Protein AF-A0A6G0HDU0-F1 (afdb_monomer_lite)

Organism: Larimichthys crocea (NCBI:txid215358)

InterPro domains:
  IPR000907 Lipoxygenase [PTHR11771] (304-814)
  IPR001885 Lipoxygenase, mammalian [PR00467] (450-469)
  IPR001885 Lipoxygenase, mammalian [PR00467] (574-596)
  IPR001885 Lipoxygenase, mammalian [PR00467] (734-751)
  IPR013819 Lipoxygenase, C-terminal [PF00305] (358-798)
  IPR013819 Lipoxygenase, C-terminal [PR00087] (491-508)
  IPR013819 Lipoxygenase, C-terminal [PR00087] (509-526)
  IPR013819 Lipoxygenase, C-terminal [PR00087] (529-549)
  IPR013819 Lipoxygenase, C-terminal [PS51393] (295-817)
  IPR020833 Lipoxygenase, iron binding site [PS00711] (509-523)
  IPR020834 Lipoxygenase, conserved site [PS00081] (536-546)
  IPR036226 Lipoxigenase, C-terminal domain superfamily [SSF48484] (296-815)

Radius of gyration: 41.6 Å; chains: 1; bounding box: 126×83×133 Å

pLDDT: mean 71.13, std 30.37, range [21.72, 98.94]

Structure (mmCIF, N/CA/C/O backbone):
data_AF-A0A6G0HDU0-F1
#
_entry.id   AF-A0A6G0HDU0-F1
#
loop_
_atom_site.group_PDB
_atom_site.id
_atom_site.type_symbol
_atom_site.label_atom_id
_atom_site.label_alt_id
_atom_site.label_comp_id
_atom_site.label_asym_id
_atom_site.label_entity_id
_atom_site.label_seq_id
_atom_site.pdbx_PDB_ins_code
_atom_site.Cartn_x
_atom_site.Cartn_y
_atom_site.Cartn_z
_atom_site.occupancy
_atom_site.B_iso_or_equiv
_atom_site.auth_seq_id
_atom_site.auth_comp_id
_atom_site.auth_asym_id
_atom_site.auth_atom_id
_atom_site.pdbx_PDB_model_num
ATOM 1 N N . MET A 1 1 ? -49.946 -1.275 -27.362 1.00 37.81 1 MET A N 1
ATOM 2 C CA . MET A 1 1 ? -49.502 -0.055 -28.076 1.00 37.81 1 MET A CA 1
ATOM 3 C C . MET A 1 1 ? -47.973 -0.015 -28.072 1.00 37.81 1 MET A C 1
ATOM 5 O O . MET A 1 1 ? -47.403 -0.502 -27.103 1.00 37.81 1 MET A O 1
ATOM 9 N N . PRO A 1 2 ? -47.323 0.441 -29.157 1.00 38.53 2 PRO A N 1
ATOM 10 C CA . PRO A 1 2 ? -45.880 0.288 -29.406 1.00 38.53 2 PRO A CA 1
ATOM 11 C C . PRO A 1 2 ? -45.016 1.268 -28.578 1.00 38.53 2 PRO A C 1
ATOM 13 O O . PRO A 1 2 ? -45.562 2.239 -28.055 1.00 38.53 2 PRO A O 1
ATOM 16 N N . PRO A 1 3 ? -43.684 1.058 -28.470 1.00 40.53 3 PRO A N 1
ATOM 17 C CA . PRO A 1 3 ? -42.779 1.951 -27.739 1.00 40.53 3 PRO A CA 1
ATOM 18 C C . PRO A 1 3 ? -42.420 3.208 -28.565 1.00 40.53 3 PRO A C 1
ATOM 20 O O . PRO A 1 3 ? -42.523 3.179 -29.797 1.00 40.53 3 PRO A O 1
ATOM 23 N N . PRO A 1 4 ? -41.974 4.315 -27.936 1.00 37.50 4 PRO A N 1
ATOM 24 C CA . PRO A 1 4 ? -41.638 5.539 -28.657 1.00 37.50 4 PRO A CA 1
ATOM 25 C C . PRO A 1 4 ? -40.270 5.447 -29.359 1.00 37.50 4 PRO A C 1
ATOM 27 O O . PRO A 1 4 ? -39.310 4.880 -28.841 1.00 37.50 4 PRO A O 1
ATOM 30 N N . ARG A 1 5 ? -40.199 6.027 -30.566 1.00 33.69 5 ARG A N 1
ATOM 31 C CA . ARG A 1 5 ? -38.995 6.169 -31.408 1.00 33.69 5 ARG A CA 1
ATOM 32 C C . ARG A 1 5 ? -38.095 7.331 -30.939 1.00 33.69 5 ARG A C 1
ATOM 34 O O . ARG A 1 5 ? -38.622 8.321 -30.436 1.00 33.69 5 ARG A O 1
ATOM 41 N N . PRO A 1 6 ? -36.772 7.278 -31.195 1.00 34.25 6 PRO A N 1
ATOM 42 C CA . PRO A 1 6 ? -35.839 8.363 -30.890 1.00 34.25 6 PRO A CA 1
ATOM 43 C C . PRO A 1 6 ? -35.842 9.471 -31.962 1.00 34.25 6 PRO A C 1
ATOM 45 O O . PRO A 1 6 ? -35.935 9.203 -33.163 1.00 34.25 6 PRO A O 1
ATOM 48 N N . LEU A 1 7 ? -35.693 10.722 -31.519 1.00 30.66 7 LEU A N 1
ATOM 49 C CA . LEU A 1 7 ? -35.491 11.911 -32.356 1.00 30.66 7 LEU A CA 1
ATOM 50 C C . LEU A 1 7 ? -34.098 11.894 -33.017 1.00 30.66 7 LEU A C 1
ATOM 52 O O . LEU A 1 7 ? -33.078 11.782 -32.341 1.00 30.66 7 LEU A O 1
ATOM 56 N N . ARG A 1 8 ? -34.064 12.041 -34.349 1.00 31.38 8 ARG A N 1
ATOM 57 C CA . ARG A 1 8 ? -32.865 12.335 -35.154 1.00 31.38 8 ARG A CA 1
ATOM 58 C C . ARG A 1 8 ? -32.670 13.855 -35.247 1.00 31.38 8 ARG A C 1
ATOM 60 O O . ARG A 1 8 ? -33.593 14.551 -35.658 1.00 31.38 8 ARG A O 1
ATOM 67 N N . LEU A 1 9 ? -31.467 14.344 -34.940 1.00 31.55 9 LEU A N 1
ATOM 68 C CA . LEU A 1 9 ? -30.989 15.687 -35.306 1.00 31.55 9 LEU A CA 1
ATOM 69 C C . LEU A 1 9 ? -30.476 15.696 -36.765 1.00 31.55 9 LEU A C 1
ATOM 71 O O . LEU A 1 9 ? -29.907 14.687 -37.199 1.00 31.55 9 LEU A O 1
ATOM 75 N N . PRO A 1 10 ? -30.662 16.787 -37.534 1.00 31.77 10 PRO A N 1
ATOM 76 C CA . PRO A 1 10 ? -30.299 16.836 -38.945 1.00 31.77 10 PRO A CA 1
ATOM 77 C C . PRO A 1 10 ? -28.825 17.193 -39.199 1.00 31.77 10 PRO A C 1
ATOM 79 O O . PRO A 1 10 ? -28.170 17.923 -38.458 1.00 31.77 10 PRO A O 1
ATOM 82 N N . TYR A 1 11 ? -28.341 16.636 -40.306 1.00 35.12 11 TYR A N 1
ATOM 83 C CA . TYR A 1 11 ? -27.078 16.895 -40.980 1.00 35.12 11 TYR A CA 1
ATOM 84 C C . TYR A 1 11 ? -27.010 18.345 -41.488 1.00 35.12 11 TYR A C 1
ATOM 86 O O . TYR A 1 11 ? -27.613 18.626 -42.516 1.00 35.12 11 TYR A O 1
ATOM 94 N N . ASP A 1 12 ? -26.247 19.231 -40.837 1.00 38.53 12 ASP A N 1
ATOM 95 C CA . ASP A 1 12 ? -25.658 20.390 -41.544 1.00 38.53 12 ASP A CA 1
ATOM 96 C C . ASP A 1 12 ? -24.385 20.993 -40.906 1.00 38.53 12 ASP A C 1
ATOM 98 O O . ASP A 1 12 ? -23.966 22.095 -41.230 1.00 38.53 12 ASP A O 1
ATOM 102 N N . CYS A 1 13 ? -23.701 20.275 -40.006 1.00 31.14 13 CYS A N 1
ATOM 103 C CA . CYS A 1 13 ? -22.473 20.785 -39.361 1.00 31.14 13 CYS A CA 1
ATOM 104 C C . CYS A 1 13 ? -21.172 20.147 -39.875 1.00 31.14 13 CYS A C 1
ATOM 106 O O . CYS A 1 13 ? -20.100 20.404 -39.334 1.00 31.14 13 CYS A O 1
ATOM 108 N N . ARG A 1 14 ? -21.225 19.271 -40.890 1.00 31.69 14 ARG A N 1
ATOM 109 C CA . ARG A 1 14 ? -20.036 18.515 -41.346 1.00 31.69 14 ARG A CA 1
ATOM 110 C C . ARG A 1 14 ? -19.371 19.045 -42.616 1.00 31.69 14 ARG A C 1
ATOM 112 O O . ARG A 1 14 ? -18.245 18.629 -42.889 1.00 31.69 14 ARG A O 1
ATOM 119 N N . HIS A 1 15 ? -20.010 19.947 -43.363 1.00 30.72 15 HIS A N 1
ATOM 120 C CA . HIS A 1 15 ? -19.438 20.471 -44.608 1.00 30.72 15 HIS A CA 1
ATOM 121 C C . HIS A 1 15 ? -18.676 21.797 -44.408 1.00 30.72 15 HIS A C 1
ATOM 123 O O . HIS A 1 15 ? -17.576 21.941 -44.946 1.00 30.72 15 HIS A O 1
ATOM 129 N N . ASP A 1 16 ? -19.161 22.700 -43.545 1.00 31.47 16 ASP A N 1
ATOM 130 C CA . ASP A 1 16 ? -18.520 24.009 -43.313 1.00 31.47 16 ASP A CA 1
ATOM 131 C C . ASP A 1 16 ? -17.210 23.940 -42.512 1.00 31.47 16 ASP A C 1
ATOM 133 O O . ASP A 1 16 ? -16.242 24.634 -42.835 1.00 31.47 16 ASP A O 1
ATOM 137 N N . CYS A 1 17 ? -17.086 23.019 -41.549 1.00 31.70 17 CYS A N 1
ATOM 138 C CA . CYS A 1 17 ? -15.846 22.882 -40.773 1.00 31.70 17 CYS A CA 1
ATOM 139 C C . CYS A 1 17 ? -14.659 22.329 -41.584 1.00 31.70 17 CYS A C 1
ATOM 141 O O . CYS A 1 17 ? -13.511 22.493 -41.175 1.00 31.70 17 CYS A O 1
ATOM 143 N N . ARG A 1 18 ? -14.891 21.660 -42.726 1.00 30.25 18 ARG A N 1
ATOM 144 C CA . ARG A 1 18 ? -13.805 21.035 -43.510 1.00 30.25 18 ARG A CA 1
ATOM 145 C C . ARG A 1 18 ? -13.169 21.960 -44.543 1.00 30.25 18 ARG A C 1
ATOM 147 O O . ARG A 1 18 ? -12.002 21.747 -44.874 1.00 30.25 18 ARG A O 1
ATOM 154 N N . HIS A 1 19 ? -13.893 22.965 -45.036 1.00 30.77 19 HIS A N 1
ATOM 155 C CA . HIS A 1 19 ? -13.379 23.864 -46.072 1.00 30.77 19 HIS A CA 1
ATOM 156 C C . HIS A 1 19 ? -12.774 25.160 -45.515 1.00 30.77 19 HIS A C 1
ATOM 158 O O . HIS A 1 19 ? -11.712 25.553 -45.997 1.00 30.77 19 HIS A O 1
ATOM 164 N N . HIS A 1 20 ? -13.365 25.776 -44.482 1.00 32.44 20 HIS A N 1
ATOM 165 C CA . HIS A 1 20 ? -12.825 27.018 -43.900 1.00 32.44 20 HIS A CA 1
ATOM 166 C C . HIS A 1 20 ? -11.563 26.770 -43.055 1.00 32.44 20 HIS A C 1
ATOM 168 O O . HIS A 1 20 ? -10.533 27.398 -43.286 1.00 32.44 20 HIS A O 1
ATOM 174 N N . GLY A 1 21 ? -11.556 25.737 -42.203 1.00 31.14 21 GLY A N 1
ATOM 175 C CA . GLY A 1 21 ? -10.392 25.434 -41.356 1.00 31.14 21 GLY A CA 1
ATOM 176 C C . GLY A 1 21 ? -9.119 25.032 -42.119 1.00 31.14 21 GLY A C 1
ATOM 177 O O . GLY A 1 21 ? -8.012 25.211 -41.622 1.00 31.14 21 GLY A O 1
ATOM 178 N N . ARG A 1 22 ? -9.233 24.512 -43.353 1.00 29.20 22 ARG A N 1
ATOM 179 C CA . ARG A 1 22 ? -8.060 24.132 -44.169 1.00 29.20 22 ARG A CA 1
ATOM 180 C C . ARG A 1 22 ? -7.454 25.286 -44.967 1.00 29.20 22 ARG A C 1
ATOM 182 O O . ARG A 1 22 ? -6.279 25.182 -45.327 1.00 29.20 22 ARG A O 1
ATOM 189 N N . TYR A 1 23 ? -8.222 26.333 -45.262 1.00 30.72 23 TYR A N 1
ATOM 190 C CA . TYR A 1 23 ? -7.716 27.519 -45.956 1.00 30.72 23 TYR A CA 1
ATOM 191 C C . TYR A 1 23 ? -7.078 28.503 -44.967 1.00 30.72 23 TYR A C 1
ATOM 193 O O . TYR A 1 23 ? -5.946 28.925 -45.211 1.00 30.72 23 TYR A O 1
ATOM 201 N N . ASP A 1 24 ? -7.715 28.745 -43.816 1.00 32.03 24 ASP A N 1
ATOM 202 C CA . ASP A 1 24 ? -7.202 29.672 -42.796 1.00 32.03 24 ASP A CA 1
ATOM 203 C C . ASP A 1 24 ? -5.917 29.152 -42.133 1.00 32.03 24 ASP A C 1
ATOM 205 O O . ASP A 1 24 ? -4.901 29.847 -42.129 1.00 32.03 24 ASP A O 1
ATOM 209 N N . CYS A 1 25 ? -5.859 27.873 -41.733 1.00 29.48 25 CYS A N 1
ATOM 210 C CA . CYS A 1 25 ? -4.629 27.316 -41.152 1.00 29.48 25 CYS A CA 1
ATOM 211 C C . CYS A 1 25 ? -3.450 27.260 -42.143 1.00 29.48 25 CYS A C 1
ATOM 213 O O . CYS A 1 25 ? -2.292 27.299 -41.731 1.00 29.48 25 CYS A O 1
ATOM 215 N N . ARG A 1 26 ? -3.695 27.164 -43.460 1.00 29.02 26 ARG A N 1
ATOM 216 C CA . ARG A 1 26 ? -2.609 27.160 -44.462 1.00 29.02 26 ARG A CA 1
ATOM 217 C C . ARG A 1 26 ? -2.096 28.558 -44.795 1.00 29.02 26 ARG A C 1
ATOM 219 O O . ARG A 1 26 ? -0.935 28.663 -45.197 1.00 29.02 26 ARG A O 1
ATOM 226 N N . HIS A 1 27 ? -2.925 29.590 -44.659 1.00 31.00 27 HIS A N 1
ATOM 227 C CA . HIS A 1 27 ? -2.525 30.971 -44.910 1.00 31.00 27 HIS A CA 1
ATOM 228 C C . HIS A 1 27 ? -1.785 31.561 -43.697 1.00 31.00 27 HIS A C 1
ATOM 230 O O . HIS A 1 27 ? -0.689 32.102 -43.870 1.00 31.00 27 HIS A O 1
ATOM 236 N N . ASP A 1 28 ? -2.283 31.324 -42.477 1.00 32.88 28 ASP A N 1
ATOM 237 C CA . ASP A 1 28 ? -1.642 31.790 -41.238 1.00 32.88 28 ASP A CA 1
ATOM 238 C C . ASP A 1 28 ? -0.284 31.127 -40.991 1.00 32.88 28 ASP A C 1
ATOM 240 O O . ASP A 1 28 ? 0.715 31.815 -40.771 1.00 32.88 28 ASP A O 1
ATOM 244 N N . CYS A 1 29 ? -0.168 29.803 -41.150 1.00 30.84 29 CYS A N 1
ATOM 245 C CA . CYS A 1 29 ? 1.116 29.130 -40.930 1.00 30.84 29 CYS A CA 1
ATOM 246 C C . CYS A 1 29 ? 2.197 29.503 -41.964 1.00 30.84 29 CYS A C 1
ATOM 248 O O . CYS A 1 29 ? 3.386 29.369 -41.677 1.00 30.84 29 CYS A O 1
ATOM 250 N N . ARG A 1 30 ? 1.827 29.952 -43.176 1.00 29.34 30 ARG A N 1
ATOM 251 C CA . ARG A 1 30 ? 2.803 30.298 -44.230 1.00 29.34 30 ARG A CA 1
ATOM 252 C C . ARG A 1 30 ? 3.223 31.763 -44.231 1.00 29.34 30 ARG A C 1
ATOM 254 O O . ARG A 1 30 ? 4.368 32.021 -44.606 1.00 29.34 30 ARG A O 1
ATOM 261 N N . HIS A 1 31 ? 2.348 32.692 -43.843 1.00 30.38 31 HIS A N 1
ATOM 262 C CA . HIS A 1 31 ? 2.661 34.124 -43.851 1.00 30.38 31 HIS A CA 1
ATOM 263 C C . HIS A 1 31 ? 3.097 34.659 -42.482 1.00 30.38 31 HIS A C 1
ATOM 265 O O . HIS A 1 31 ? 4.145 35.303 -42.435 1.00 30.38 31 HIS A O 1
ATOM 271 N N . HIS A 1 32 ? 2.399 34.332 -41.386 1.00 33.25 32 HIS A N 1
ATOM 272 C CA . HIS A 1 32 ? 2.784 34.784 -40.040 1.00 33.25 32 HIS A CA 1
ATOM 273 C C . HIS A 1 32 ? 4.066 34.094 -39.555 1.00 33.25 32 HIS A C 1
ATOM 275 O O . HIS A 1 32 ? 5.051 34.758 -39.241 1.00 33.25 32 HIS A O 1
ATOM 281 N N . GLY A 1 33 ? 4.147 32.763 -39.674 1.00 29.55 33 GLY A N 1
ATOM 282 C CA . GLY A 1 33 ? 5.326 32.005 -39.228 1.00 29.55 33 GLY A CA 1
ATOM 283 C C . GLY A 1 33 ? 6.632 32.325 -39.974 1.00 29.55 33 GLY A C 1
ATOM 284 O O . GLY A 1 33 ? 7.716 32.158 -39.426 1.00 29.55 33 GLY A O 1
ATOM 285 N N . ARG A 1 34 ? 6.577 32.813 -41.225 1.00 28.98 34 ARG A N 1
ATOM 286 C CA . ARG A 1 34 ? 7.789 33.198 -41.982 1.00 28.98 34 ARG A CA 1
ATOM 287 C C . ARG A 1 34 ? 8.199 34.656 -41.800 1.00 28.98 34 ARG A C 1
ATOM 289 O O . ARG A 1 34 ? 9.381 34.940 -42.007 1.00 28.98 34 ARG A O 1
ATOM 296 N N . TYR A 1 35 ? 7.273 35.558 -41.471 1.00 30.66 35 TYR A N 1
ATOM 297 C CA . TYR A 1 35 ? 7.596 36.961 -41.198 1.00 30.66 35 TYR A CA 1
ATOM 298 C C . TYR A 1 35 ? 8.078 37.144 -39.758 1.00 30.66 35 TYR A C 1
ATOM 300 O O . TYR A 1 35 ? 9.142 37.735 -39.574 1.00 30.66 35 TYR A O 1
ATOM 308 N N . ASP A 1 36 ? 7.400 36.536 -38.782 1.00 32.88 36 ASP A N 1
ATOM 309 C CA . ASP A 1 36 ? 7.751 36.668 -37.362 1.00 32.88 36 ASP A CA 1
ATOM 310 C C . ASP A 1 36 ? 9.082 35.968 -37.055 1.00 32.88 36 ASP A C 1
ATOM 312 O O . ASP A 1 36 ? 10.010 36.601 -36.553 1.00 32.88 36 ASP A O 1
ATOM 316 N N . CYS A 1 37 ? 9.297 34.735 -37.539 1.00 29.78 37 CYS A N 1
ATOM 317 C CA . CYS A 1 37 ? 10.592 34.063 -37.361 1.00 29.78 37 CYS A CA 1
ATOM 318 C C . CYS A 1 37 ? 11.755 34.754 -38.099 1.00 29.78 37 CYS A C 1
ATOM 320 O O . CYS A 1 37 ? 12.904 34.634 -37.681 1.00 29.78 37 CYS A O 1
ATOM 322 N N . ARG A 1 38 ? 11.517 35.480 -39.206 1.00 29.84 38 ARG A N 1
ATOM 323 C CA . ARG A 1 38 ? 12.595 36.227 -39.891 1.00 29.84 38 ARG A CA 1
ATOM 324 C C . ARG A 1 38 ? 12.873 37.586 -39.259 1.00 29.84 38 ARG A C 1
ATOM 326 O O . ARG A 1 38 ? 14.007 38.050 -39.388 1.00 29.84 38 ARG A O 1
ATOM 333 N N . HIS A 1 39 ? 11.884 38.217 -38.628 1.00 30.89 39 HIS A N 1
ATOM 334 C CA . HIS A 1 39 ? 12.050 39.506 -37.966 1.00 30.89 39 HIS A CA 1
ATOM 335 C C . HIS A 1 39 ? 12.683 39.331 -36.576 1.00 30.89 39 HIS A C 1
ATOM 337 O O . HIS A 1 39 ? 13.690 39.986 -36.295 1.00 30.89 39 HIS A O 1
ATOM 343 N N . ASP A 1 40 ? 12.227 38.356 -35.785 1.00 34.38 40 ASP A N 1
ATOM 344 C CA . ASP A 1 40 ? 12.785 38.071 -34.455 1.00 34.38 40 ASP A CA 1
ATOM 345 C C . ASP A 1 40 ? 14.215 37.528 -34.521 1.00 34.38 40 ASP A C 1
ATOM 347 O O . ASP A 1 40 ? 15.107 38.026 -33.828 1.00 34.38 40 ASP A O 1
ATOM 351 N N . CYS A 1 41 ? 14.511 36.603 -35.444 1.00 31.69 41 CYS A N 1
ATOM 352 C CA . CYS A 1 41 ? 15.877 36.088 -35.585 1.00 31.69 41 CYS A CA 1
ATOM 353 C C . CYS A 1 41 ? 16.875 37.121 -36.145 1.00 31.69 41 CYS A C 1
ATOM 355 O O . CYS A 1 41 ? 18.080 36.964 -35.947 1.00 31.69 41 CYS A O 1
ATOM 357 N N . ARG A 1 42 ? 16.428 38.167 -36.864 1.00 30.97 42 ARG A N 1
ATOM 358 C CA . ARG A 1 42 ? 17.336 39.185 -37.440 1.00 30.97 42 ARG A CA 1
ATOM 359 C C . ARG A 1 42 ? 17.487 40.440 -36.589 1.00 30.97 42 ARG A C 1
ATOM 361 O O . ARG A 1 42 ? 18.570 41.025 -36.644 1.00 30.97 42 ARG A O 1
ATOM 368 N N . HIS A 1 43 ? 16.458 40.855 -35.848 1.00 30.64 43 HIS A N 1
ATOM 369 C CA . HIS A 1 43 ? 16.498 42.082 -35.048 1.00 30.64 43 HIS A CA 1
ATOM 370 C C . HIS A 1 43 ? 16.760 41.824 -33.562 1.00 30.64 43 HIS A C 1
ATOM 372 O O . HIS A 1 43 ? 17.705 42.418 -33.048 1.00 30.64 43 HIS A O 1
ATOM 378 N N . HIS A 1 44 ? 16.043 40.904 -32.909 1.00 33.62 44 HIS A N 1
ATOM 379 C CA . HIS A 1 44 ? 16.267 40.594 -31.489 1.00 33.62 44 HIS A CA 1
ATOM 380 C C . HIS A 1 44 ? 17.592 39.850 -31.270 1.00 33.62 44 HIS A C 1
ATOM 382 O O . HIS A 1 44 ? 18.456 40.320 -30.533 1.00 33.62 44 HIS A O 1
ATOM 388 N N . GLY A 1 45 ? 17.857 38.795 -32.052 1.00 30.69 45 GLY A N 1
ATOM 389 C CA . GLY A 1 45 ? 19.099 38.013 -31.929 1.00 30.69 45 GLY A CA 1
ATOM 390 C C . GLY A 1 45 ? 20.399 38.773 -32.253 1.00 30.69 45 GLY A C 1
ATOM 391 O O . GLY A 1 45 ? 21.476 38.364 -31.831 1.00 30.69 45 GLY A O 1
ATOM 392 N N . ARG A 1 46 ? 20.344 39.894 -32.992 1.00 30.52 46 ARG A N 1
ATOM 393 C CA . ARG A 1 46 ? 21.532 40.729 -33.279 1.00 30.52 46 ARG A CA 1
ATOM 394 C C . ARG A 1 46 ? 21.697 41.918 -32.337 1.00 30.52 46 ARG A C 1
ATOM 396 O O . ARG A 1 46 ? 22.828 42.394 -32.230 1.00 30.52 46 ARG A O 1
ATOM 403 N N . TYR A 1 47 ? 20.626 42.412 -31.714 1.00 30.89 47 TYR A N 1
ATOM 404 C CA . TYR A 1 47 ? 20.710 43.499 -30.737 1.00 30.89 47 TYR A CA 1
ATOM 405 C C . TYR A 1 47 ? 21.110 42.967 -29.361 1.00 30.89 47 TYR A C 1
ATOM 407 O O . TYR A 1 47 ? 22.085 43.473 -28.806 1.00 30.89 47 TYR A O 1
ATOM 415 N N . ASP A 1 48 ? 20.482 41.888 -28.892 1.00 34.22 48 ASP A N 1
ATOM 416 C CA . ASP A 1 48 ? 20.750 41.336 -27.557 1.00 34.22 48 ASP A CA 1
ATOM 417 C C . ASP A 1 48 ? 22.151 40.709 -27.487 1.00 34.22 48 ASP A C 1
ATOM 419 O O . ASP A 1 48 ? 22.961 41.085 -26.640 1.00 34.22 48 ASP A O 1
ATOM 423 N N . CYS A 1 49 ? 22.555 39.921 -28.494 1.00 31.00 49 CYS A N 1
ATOM 424 C CA . CYS A 1 49 ? 23.919 39.375 -28.546 1.00 31.00 49 CYS A CA 1
ATOM 425 C C . CYS A 1 49 ? 25.020 40.439 -28.742 1.00 31.00 49 CYS A C 1
ATOM 427 O O . CYS A 1 49 ? 26.176 40.189 -28.408 1.00 31.00 49 CYS A O 1
ATOM 429 N N . ARG A 1 50 ? 24.728 41.631 -29.294 1.00 31.27 50 ARG A N 1
ATOM 430 C CA . ARG A 1 50 ? 25.730 42.719 -29.396 1.00 31.27 50 ARG A CA 1
ATOM 431 C C . ARG A 1 50 ? 25.763 43.617 -28.166 1.00 31.27 50 ARG A C 1
ATOM 433 O O . ARG A 1 50 ? 26.815 44.215 -27.928 1.00 31.27 50 ARG A O 1
ATOM 440 N N . HIS A 1 51 ? 24.658 43.739 -27.434 1.00 31.31 51 HIS A N 1
ATOM 441 C CA . HIS A 1 51 ? 24.570 44.566 -26.236 1.00 31.31 51 HIS A CA 1
ATOM 442 C C . HIS A 1 51 ? 25.151 43.826 -25.021 1.00 31.31 51 HIS A C 1
ATOM 444 O O . HIS A 1 51 ? 26.042 44.368 -24.362 1.00 31.31 51 HIS A O 1
ATOM 450 N N . ASP A 1 52 ? 24.806 42.549 -24.830 1.00 35.62 52 ASP A N 1
ATOM 451 C CA . ASP A 1 52 ? 25.313 41.742 -23.711 1.00 35.62 52 ASP A CA 1
ATOM 452 C C . ASP A 1 52 ? 26.804 41.412 -23.845 1.00 35.62 52 ASP A C 1
ATOM 454 O O . ASP A 1 52 ? 27.572 41.582 -22.894 1.00 35.62 52 ASP A O 1
ATOM 458 N N . CYS A 1 53 ? 27.281 41.071 -25.050 1.00 34.06 53 CYS A N 1
ATOM 459 C CA . CYS A 1 53 ? 28.707 40.800 -25.262 1.00 34.06 53 CYS A CA 1
ATOM 460 C C . CYS A 1 53 ? 29.606 42.051 -25.168 1.00 34.06 53 CYS A C 1
ATOM 462 O O . CYS A 1 53 ? 30.816 41.911 -24.983 1.00 34.06 53 CYS A O 1
ATOM 464 N N . ARG A 1 54 ? 29.073 43.278 -25.318 1.00 32.97 54 ARG A N 1
ATOM 465 C CA . ARG A 1 54 ? 29.875 44.520 -25.239 1.00 32.97 54 ARG A CA 1
ATOM 466 C C . ARG A 1 54 ? 29.808 45.224 -23.887 1.00 32.97 54 ARG A C 1
ATOM 468 O O . ARG A 1 54 ? 30.800 45.871 -23.547 1.00 32.97 54 ARG A O 1
ATOM 475 N N . HIS A 1 55 ? 28.701 45.121 -23.148 1.00 31.55 55 HIS A N 1
ATOM 476 C CA . HIS A 1 55 ? 28.537 45.812 -21.865 1.00 31.55 55 HIS A CA 1
ATOM 477 C C . HIS A 1 55 ? 28.844 44.927 -20.651 1.00 31.55 55 HIS A C 1
ATOM 479 O O . HIS A 1 55 ? 29.674 45.339 -19.841 1.00 31.55 55 HIS A O 1
ATOM 485 N N . HIS A 1 56 ? 28.304 43.706 -20.563 1.00 34.69 56 HIS A N 1
ATOM 486 C CA . HIS A 1 56 ? 28.553 42.825 -19.412 1.00 34.69 56 HIS A CA 1
ATOM 487 C C . HIS A 1 56 ? 29.970 42.231 -19.421 1.00 34.69 56 HIS A C 1
ATOM 489 O O . HIS A 1 56 ? 30.715 42.371 -18.454 1.00 34.69 56 HIS A O 1
ATOM 495 N N . GLY A 1 57 ? 30.436 41.721 -20.567 1.00 32.78 57 GLY A N 1
ATOM 496 C CA . GLY A 1 57 ? 31.775 41.116 -20.676 1.00 32.78 57 GLY A CA 1
ATOM 497 C C . GLY A 1 57 ? 32.968 42.077 -20.503 1.00 32.78 57 GLY A C 1
ATOM 498 O O . GLY A 1 57 ? 34.096 41.632 -20.306 1.00 32.78 57 GLY A O 1
ATOM 499 N N . ARG A 1 58 ? 32.767 43.404 -20.582 1.00 31.84 58 ARG A N 1
ATOM 500 C CA . ARG A 1 58 ? 33.844 44.408 -20.415 1.00 31.84 58 ARG A CA 1
ATOM 501 C C . ARG A 1 58 ? 33.838 45.118 -19.064 1.00 31.84 58 ARG A C 1
ATOM 503 O O . ARG A 1 58 ? 34.895 45.637 -18.695 1.00 31.84 58 ARG A O 1
ATOM 510 N N . TYR A 1 59 ? 32.701 45.176 -18.369 1.00 31.75 59 TYR A N 1
ATOM 511 C CA . TYR A 1 59 ? 32.606 45.789 -17.043 1.00 31.75 59 TYR A CA 1
ATOM 512 C C . TYR A 1 59 ? 32.963 44.790 -15.940 1.00 31.75 59 TYR A C 1
ATOM 514 O O . TYR A 1 59 ? 33.842 45.100 -15.136 1.00 31.75 59 TYR A O 1
ATOM 522 N N . ASP A 1 60 ? 32.421 43.571 -15.986 1.00 35.88 60 ASP A N 1
ATOM 523 C CA . ASP A 1 60 ? 32.633 42.575 -14.926 1.00 35.88 60 ASP A CA 1
ATOM 524 C C . ASP A 1 60 ? 34.076 42.036 -14.938 1.00 35.88 60 ASP A C 1
ATOM 526 O O . ASP A 1 60 ? 34.779 42.093 -13.929 1.00 35.88 60 ASP A O 1
ATOM 530 N N . CYS A 1 61 ? 34.630 41.712 -16.116 1.00 31.39 61 CYS A N 1
ATOM 531 C CA . CYS A 1 61 ? 36.029 41.271 -16.227 1.00 31.39 61 CYS A CA 1
ATOM 532 C C . CYS A 1 61 ? 37.073 42.361 -15.891 1.00 31.39 61 CYS A C 1
ATOM 534 O O . CYS A 1 61 ? 38.220 42.040 -15.583 1.00 31.39 61 CYS A O 1
ATOM 536 N N . ARG A 1 62 ? 36.735 43.662 -15.963 1.00 31.53 62 ARG A N 1
ATOM 537 C CA . ARG A 1 62 ? 37.661 44.754 -15.576 1.00 31.53 62 ARG A CA 1
ATOM 538 C C . ARG A 1 62 ? 37.545 45.145 -14.106 1.00 31.53 62 ARG A C 1
ATOM 540 O O . ARG A 1 62 ? 38.521 45.687 -13.580 1.00 31.53 62 ARG A O 1
ATOM 547 N N . HIS A 1 63 ? 36.396 44.906 -13.476 1.00 32.69 63 HIS A N 1
ATOM 548 C CA . HIS A 1 63 ? 36.165 45.202 -12.066 1.00 32.69 63 HIS A CA 1
ATOM 549 C C . HIS A 1 63 ? 36.759 44.099 -11.171 1.00 32.69 63 HIS A C 1
ATOM 551 O O . HIS A 1 63 ? 37.552 44.413 -10.279 1.00 32.69 63 HIS A O 1
ATOM 557 N N . ASP A 1 64 ? 36.544 42.822 -11.508 1.00 36.91 64 ASP A N 1
ATOM 558 C CA . ASP A 1 64 ? 37.063 41.687 -10.726 1.00 36.91 64 ASP A CA 1
ATOM 559 C C . ASP A 1 64 ? 38.587 41.529 -10.822 1.00 36.91 64 ASP A C 1
ATOM 561 O O . ASP A 1 64 ? 39.266 41.361 -9.806 1.00 36.91 64 ASP A O 1
ATOM 565 N N . CYS A 1 65 ? 39.181 41.706 -12.010 1.00 35.59 65 CYS A N 1
ATOM 566 C CA . CYS A 1 65 ? 40.637 41.594 -12.169 1.00 35.59 65 CYS A CA 1
ATOM 567 C C . CYS A 1 65 ? 41.437 42.748 -11.528 1.00 35.59 65 CYS A C 1
ATOM 569 O O . CYS A 1 65 ? 42.641 42.600 -11.315 1.00 35.59 65 CYS A O 1
ATOM 571 N N . ARG A 1 66 ? 40.827 43.913 -11.242 1.00 33.25 66 ARG A N 1
ATOM 572 C CA . ARG A 1 66 ? 41.536 45.076 -10.657 1.00 33.25 66 ARG A CA 1
ATOM 573 C C . ARG A 1 66 ? 41.350 45.229 -9.149 1.00 33.25 66 ARG A C 1
ATOM 575 O O . ARG A 1 66 ? 42.268 45.761 -8.523 1.00 33.25 66 ARG A O 1
ATOM 582 N N . HIS A 1 67 ? 40.224 44.785 -8.583 1.00 33.09 67 HIS A N 1
ATOM 583 C CA . HIS A 1 67 ? 39.936 44.954 -7.154 1.00 33.09 67 HIS A CA 1
ATOM 584 C C . HIS A 1 67 ? 40.228 43.709 -6.305 1.00 33.09 67 HIS A C 1
ATOM 586 O O . HIS A 1 67 ? 40.870 43.865 -5.267 1.00 33.09 67 HIS A O 1
ATOM 592 N N . HIS A 1 68 ? 39.891 42.495 -6.756 1.00 35.06 68 HIS A N 1
ATOM 593 C CA . HIS A 1 68 ? 40.137 41.277 -5.966 1.00 35.06 68 HIS A CA 1
ATOM 594 C C . HIS A 1 68 ? 41.598 40.802 -6.034 1.00 35.06 68 HIS A C 1
ATOM 596 O O . HIS A 1 68 ? 42.228 40.563 -5.008 1.00 35.06 68 HIS A O 1
ATOM 602 N N . GLY A 1 69 ? 42.222 40.822 -7.218 1.00 34.66 69 GLY A N 1
ATOM 603 C CA . GLY A 1 69 ? 43.611 40.358 -7.383 1.00 34.66 69 GLY A CA 1
ATOM 604 C C . GLY A 1 69 ? 44.701 41.217 -6.712 1.00 34.66 69 GLY A C 1
ATOM 605 O O . GLY A 1 69 ? 45.840 40.774 -6.590 1.00 34.66 69 GLY A O 1
ATOM 606 N N . ARG A 1 70 ? 44.401 42.454 -6.282 1.00 30.47 70 ARG A N 1
ATOM 607 C CA . ARG A 1 70 ? 45.379 43.358 -5.629 1.00 30.47 70 ARG A CA 1
ATOM 608 C C . ARG A 1 70 ? 45.226 43.468 -4.112 1.00 30.47 70 ARG A C 1
ATOM 610 O O . ARG A 1 70 ? 46.187 43.900 -3.471 1.00 30.47 70 ARG A O 1
ATOM 617 N N . TYR A 1 71 ? 44.066 43.114 -3.560 1.00 32.28 71 TYR A N 1
ATOM 618 C CA . TYR A 1 71 ? 43.818 43.151 -2.117 1.00 32.28 71 TYR A CA 1
ATOM 619 C C . TYR A 1 71 ? 44.239 41.841 -1.438 1.00 32.28 71 TYR A C 1
ATOM 621 O O . TYR A 1 71 ? 44.975 41.902 -0.452 1.00 32.28 71 TYR A O 1
ATOM 629 N N . ASP A 1 72 ? 43.927 40.686 -2.035 1.00 35.50 72 ASP A N 1
ATOM 630 C CA . ASP A 1 72 ? 44.226 39.380 -1.428 1.00 35.50 72 ASP A CA 1
ATOM 631 C C . ASP A 1 72 ? 45.736 39.057 -1.442 1.00 35.50 72 ASP A C 1
ATOM 633 O O . ASP A 1 72 ? 46.312 38.687 -0.421 1.00 35.50 72 ASP A O 1
ATOM 637 N N . CYS A 1 73 ? 46.458 39.365 -2.531 1.00 30.03 73 CYS A N 1
ATOM 638 C CA . CYS A 1 73 ? 47.913 39.131 -2.599 1.00 30.03 73 CYS A CA 1
ATOM 639 C C . CYS A 1 73 ? 48.770 40.040 -1.690 1.00 30.03 73 CYS A C 1
ATOM 641 O O . CYS A 1 73 ? 49.949 39.752 -1.482 1.00 30.03 73 CYS A O 1
ATOM 643 N N . ARG A 1 74 ? 48.243 41.162 -1.172 1.00 31.62 74 ARG A N 1
ATOM 644 C CA . ARG A 1 74 ? 49.006 42.085 -0.299 1.00 31.62 74 ARG A CA 1
ATOM 645 C C . ARG A 1 74 ? 48.749 41.870 1.192 1.00 31.62 74 ARG A C 1
ATOM 647 O O . ARG A 1 74 ? 49.582 42.309 1.987 1.00 31.62 74 ARG A O 1
ATOM 654 N N . TYR A 1 75 ? 47.641 41.224 1.554 1.00 33.34 75 TYR A N 1
ATOM 655 C CA . TYR A 1 75 ? 47.268 40.970 2.945 1.00 33.34 75 TYR A CA 1
ATOM 656 C C . TYR A 1 75 ? 47.871 39.647 3.458 1.00 33.34 75 TYR A C 1
ATOM 658 O O . TYR A 1 75 ? 48.509 39.643 4.514 1.00 33.34 75 TYR A O 1
ATOM 666 N N . ASP A 1 76 ? 47.831 38.578 2.652 1.00 35.78 76 ASP A N 1
ATOM 667 C CA . ASP A 1 76 ? 48.329 37.250 3.055 1.00 35.78 76 ASP A CA 1
ATOM 668 C C . ASP A 1 76 ? 49.861 37.162 3.173 1.00 35.78 76 ASP A C 1
ATOM 670 O O . ASP A 1 76 ? 50.387 36.540 4.098 1.00 35.78 76 ASP A O 1
ATOM 674 N N . CYS A 1 77 ? 50.619 37.856 2.316 1.00 35.59 77 CYS A N 1
ATOM 675 C CA . CYS A 1 77 ? 52.087 37.773 2.339 1.00 35.59 77 CYS A CA 1
ATOM 676 C C . CYS A 1 77 ? 52.763 38.548 3.489 1.00 35.59 77 CYS A C 1
ATOM 678 O O . CYS A 1 77 ? 53.952 38.344 3.729 1.00 35.59 77 CYS A O 1
ATOM 680 N N . ARG A 1 78 ? 52.062 39.452 4.195 1.00 35.34 78 ARG A N 1
ATOM 681 C CA . ARG A 1 78 ? 52.657 40.259 5.285 1.00 35.34 78 ARG A CA 1
ATOM 682 C C . ARG A 1 78 ? 52.258 39.813 6.689 1.00 35.34 78 ARG A C 1
ATOM 684 O O . ARG A 1 78 ? 53.036 40.046 7.609 1.00 35.34 78 ARG A O 1
ATOM 691 N N . HIS A 1 79 ? 51.110 39.156 6.863 1.00 34.44 79 HIS A N 1
ATOM 692 C CA . HIS A 1 79 ? 50.657 38.723 8.190 1.00 34.44 79 HIS A CA 1
ATOM 693 C C . HIS A 1 79 ? 51.131 37.313 8.573 1.00 34.44 79 HIS A C 1
ATOM 695 O O . HIS A 1 79 ? 51.447 37.082 9.742 1.00 34.44 79 HIS A O 1
ATOM 701 N N . HIS A 1 80 ? 51.274 36.406 7.599 1.00 34.91 80 HIS A N 1
ATOM 702 C CA . HIS A 1 80 ? 51.644 35.009 7.856 1.00 34.91 80 HIS A CA 1
ATOM 703 C C . HIS A 1 80 ? 53.152 34.792 8.096 1.00 34.91 80 HIS A C 1
ATOM 705 O O . HIS A 1 80 ? 53.543 33.816 8.727 1.00 34.91 80 HIS A O 1
ATOM 711 N N . ALA A 1 81 ? 54.008 35.717 7.642 1.00 34.50 81 ALA A N 1
ATOM 712 C CA . ALA A 1 81 ? 55.463 35.633 7.823 1.00 34.50 81 ALA A CA 1
ATOM 713 C C . ALA A 1 81 ? 55.960 36.212 9.166 1.00 34.50 81 ALA A C 1
ATOM 715 O O . ALA A 1 81 ? 57.061 35.888 9.603 1.00 34.50 81 ALA A O 1
ATOM 716 N N . ALA A 1 82 ? 55.165 37.054 9.838 1.00 35.88 82 ALA A N 1
ATOM 717 C CA . ALA A 1 82 ? 55.578 37.738 11.070 1.00 35.88 82 ALA A CA 1
ATOM 718 C C . ALA A 1 82 ? 55.191 36.989 12.360 1.00 35.88 82 ALA A C 1
ATOM 720 O O . ALA A 1 82 ? 55.792 37.224 13.404 1.00 35.88 82 ALA A O 1
ATOM 721 N N . THR A 1 83 ? 54.213 36.079 12.307 1.00 36.66 83 THR A N 1
ATOM 722 C CA . THR A 1 83 ? 53.691 35.375 13.496 1.00 36.66 83 THR A CA 1
ATOM 723 C C . THR A 1 83 ? 54.262 33.970 13.696 1.00 36.66 83 THR A C 1
ATOM 725 O O . THR A 1 83 ? 54.224 33.465 14.812 1.00 36.66 83 THR A O 1
ATOM 728 N N . THR A 1 84 ? 54.871 33.355 12.679 1.00 36.59 84 THR A N 1
ATOM 729 C CA . THR A 1 84 ? 55.436 31.991 12.784 1.00 36.59 84 THR A CA 1
ATOM 730 C C . THR A 1 84 ? 56.932 31.969 13.145 1.00 36.59 84 THR A C 1
ATOM 732 O O . THR A 1 84 ? 57.472 30.917 13.470 1.00 36.59 84 THR A O 1
ATOM 735 N N . ALA A 1 85 ? 57.613 33.120 13.161 1.00 35.81 85 ALA A N 1
ATOM 736 C CA . ALA A 1 85 ? 59.050 33.199 13.457 1.00 35.81 85 ALA A CA 1
ATOM 737 C C . ALA A 1 85 ? 59.399 33.458 14.941 1.00 35.81 85 ALA A C 1
ATOM 739 O O . ALA A 1 85 ? 60.573 33.422 15.295 1.00 35.81 85 ALA A O 1
ATOM 740 N N . ALA A 1 86 ? 58.421 33.714 15.820 1.00 37.69 86 ALA A N 1
ATOM 741 C CA . ALA A 1 86 ? 58.694 34.197 17.182 1.00 37.69 86 ALA A CA 1
ATOM 742 C C . ALA A 1 86 ? 58.362 33.215 18.321 1.00 37.69 86 ALA A C 1
ATOM 744 O O . ALA A 1 86 ? 58.492 33.585 19.487 1.00 37.69 86 ALA A O 1
ATOM 745 N N . THR A 1 87 ? 57.917 31.982 18.056 1.00 39.19 87 THR A N 1
ATOM 746 C CA . THR A 1 87 ? 57.513 31.086 19.162 1.00 39.19 87 THR A CA 1
ATOM 747 C C . THR A 1 87 ? 57.774 29.609 18.883 1.00 39.19 87 THR A C 1
ATOM 749 O O . THR A 1 87 ? 56.902 28.765 19.038 1.00 39.19 87 THR A O 1
ATOM 752 N N . THR A 1 88 ? 59.017 29.284 18.516 1.00 32.47 88 THR A N 1
ATOM 753 C CA . THR A 1 88 ? 59.535 27.914 18.661 1.00 32.47 88 THR A CA 1
ATOM 754 C C . THR A 1 88 ? 60.967 27.943 19.190 1.00 32.47 88 THR A C 1
ATOM 756 O O . THR A 1 88 ? 61.914 27.822 18.426 1.00 32.47 88 THR A O 1
ATOM 759 N N . ALA A 1 89 ? 61.133 28.139 20.499 1.00 30.66 89 ALA A N 1
ATOM 760 C CA . ALA A 1 89 ? 62.318 27.699 21.243 1.00 30.66 89 ALA A CA 1
ATOM 761 C C . ALA A 1 89 ? 62.074 27.842 22.755 1.00 30.66 89 ALA A C 1
ATOM 763 O O . ALA A 1 89 ? 62.122 28.955 23.267 1.00 30.66 89 ALA A O 1
ATOM 764 N N . ALA A 1 90 ? 61.814 26.710 23.424 1.00 29.30 90 ALA A N 1
ATOM 765 C CA . ALA A 1 90 ? 62.191 26.360 24.809 1.00 29.30 90 ALA A CA 1
ATOM 766 C C . ALA A 1 90 ? 61.084 25.597 25.577 1.00 29.30 90 ALA A C 1
ATOM 768 O O . ALA A 1 90 ? 60.206 26.183 26.196 1.00 29.30 90 ALA A O 1
ATOM 769 N N . THR A 1 91 ? 61.216 24.264 25.556 1.00 30.09 91 THR A N 1
ATOM 770 C CA . THR A 1 91 ? 61.069 23.310 26.684 1.00 30.09 91 THR A CA 1
ATOM 771 C C . THR A 1 91 ? 59.782 23.230 27.535 1.00 30.09 91 THR A C 1
ATOM 773 O O . THR A 1 91 ? 59.506 24.066 28.383 1.00 30.09 91 THR A O 1
ATOM 776 N N . THR A 1 92 ? 59.109 22.082 27.364 1.00 31.97 92 THR A N 1
ATOM 777 C CA . THR A 1 92 ? 58.590 21.106 28.360 1.00 31.97 92 THR A CA 1
ATOM 778 C C . THR A 1 92 ? 57.848 21.534 29.637 1.00 31.97 92 THR A C 1
ATOM 780 O O . THR A 1 92 ? 58.429 22.084 30.559 1.00 31.97 92 THR A O 1
ATOM 783 N N . ALA A 1 93 ? 56.616 21.004 29.711 1.00 41.47 93 ALA A N 1
ATOM 784 C CA . ALA A 1 93 ? 55.975 20.261 30.808 1.00 41.47 93 ALA A CA 1
ATOM 785 C C . ALA A 1 93 ? 55.796 20.902 32.206 1.00 41.47 93 ALA A C 1
ATOM 787 O O . ALA A 1 93 ? 56.740 21.306 32.869 1.00 41.47 93 ALA A O 1
ATOM 788 N N . ALA A 1 94 ? 54.548 20.782 32.687 1.00 40.09 94 ALA A N 1
ATOM 789 C CA . ALA A 1 94 ? 54.041 21.009 34.048 1.00 40.09 94 ALA A CA 1
ATOM 790 C C . ALA A 1 94 ? 53.656 22.449 34.444 1.00 40.09 94 ALA A C 1
ATOM 792 O O . ALA A 1 94 ? 54.262 23.030 35.334 1.00 40.09 94 ALA A O 1
ATOM 793 N N . THR A 1 95 ? 52.571 22.992 33.865 1.00 38.72 95 THR A N 1
ATOM 794 C CA . THR A 1 95 ? 51.634 23.927 34.555 1.00 38.72 95 THR A CA 1
ATOM 795 C C . THR A 1 95 ? 50.362 24.190 33.720 1.00 38.72 95 THR A C 1
ATOM 797 O O . THR A 1 95 ? 49.972 25.320 33.449 1.00 38.72 95 THR A O 1
ATOM 800 N N . THR A 1 96 ? 49.677 23.130 33.276 1.00 45.97 96 THR A N 1
ATOM 801 C CA . THR A 1 96 ? 48.573 23.227 32.292 1.00 45.97 96 THR A CA 1
ATOM 802 C C . THR A 1 96 ? 47.170 23.409 32.899 1.00 45.97 96 THR A C 1
ATOM 804 O O . THR A 1 96 ? 46.185 23.351 32.175 1.00 45.97 96 THR A O 1
ATOM 807 N N . ALA A 1 97 ? 47.029 23.655 34.206 1.00 40.50 97 ALA A N 1
ATOM 808 C CA . ALA A 1 97 ? 45.698 23.777 34.829 1.00 40.50 97 ALA A CA 1
ATOM 809 C C . ALA A 1 97 ? 45.336 25.190 35.331 1.00 40.50 97 ALA A C 1
ATOM 811 O O . ALA A 1 97 ? 44.154 25.508 35.425 1.00 40.50 97 ALA A O 1
ATOM 812 N N . ALA A 1 98 ? 46.308 26.068 35.609 1.00 38.78 98 ALA A N 1
ATOM 813 C CA . ALA A 1 98 ? 46.028 27.405 36.159 1.00 38.78 98 ALA A CA 1
ATOM 814 C C . ALA A 1 98 ? 45.944 28.512 35.088 1.00 38.78 98 ALA A C 1
ATOM 816 O O . ALA A 1 98 ? 45.249 29.510 35.275 1.00 38.78 98 ALA A O 1
ATOM 817 N N . THR A 1 99 ? 46.604 28.339 33.941 1.00 44.56 99 THR A N 1
ATOM 818 C CA . THR A 1 99 ? 46.715 29.394 32.921 1.00 44.56 99 THR A CA 1
ATOM 819 C C . THR A 1 99 ? 45.453 29.507 32.060 1.00 44.56 99 THR A C 1
ATOM 821 O O . THR A 1 99 ? 45.057 30.616 31.706 1.00 44.56 99 THR A O 1
ATOM 824 N N . THR A 1 100 ? 44.758 28.394 31.804 1.00 43.25 100 THR A N 1
ATOM 825 C CA . THR A 1 100 ? 43.598 28.315 30.894 1.00 43.25 100 THR A CA 1
ATOM 826 C C . THR A 1 100 ? 42.348 29.009 31.453 1.00 43.25 100 THR A C 1
ATOM 828 O O . THR A 1 100 ? 41.583 29.622 30.706 1.00 43.25 100 THR A O 1
ATOM 831 N N . ALA A 1 101 ? 42.161 29.012 32.778 1.00 40.91 101 ALA A N 1
ATOM 832 C CA . ALA A 1 101 ? 41.053 29.728 33.417 1.00 40.91 101 ALA A CA 1
ATOM 833 C C . ALA A 1 101 ? 41.246 31.259 33.375 1.00 40.91 101 ALA A C 1
ATOM 835 O O . ALA A 1 101 ? 40.287 32.004 33.163 1.00 40.91 101 ALA A O 1
ATOM 836 N N . ALA A 1 102 ? 42.490 31.738 33.495 1.00 39.44 102 ALA A N 1
ATOM 837 C CA . ALA A 1 102 ? 42.811 33.166 33.450 1.00 39.44 102 ALA A CA 1
ATOM 838 C C . ALA A 1 102 ? 42.750 33.751 32.025 1.00 39.44 102 ALA A C 1
ATOM 840 O O . ALA A 1 102 ? 42.312 34.889 31.853 1.00 39.44 102 ALA A O 1
ATOM 841 N N . THR A 1 103 ? 43.111 32.977 30.990 1.00 41.78 103 THR A N 1
ATOM 842 C CA . THR A 1 103 ? 43.029 33.438 29.586 1.00 41.78 103 THR A CA 1
ATOM 843 C C . THR A 1 103 ? 41.591 33.488 29.073 1.00 41.78 103 THR A C 1
ATOM 845 O O . THR A 1 103 ? 41.221 34.429 28.374 1.00 41.78 103 THR A O 1
ATOM 848 N N . THR A 1 104 ? 40.741 32.542 29.481 1.00 43.16 104 THR A N 1
ATOM 849 C CA . THR A 1 104 ? 39.337 32.491 29.034 1.00 43.16 104 THR A CA 1
ATOM 850 C C . THR A 1 104 ? 38.508 33.644 29.625 1.00 43.16 104 THR A C 1
ATOM 852 O O . THR A 1 104 ? 37.697 34.254 28.928 1.00 43.16 104 THR A O 1
ATOM 855 N N . ALA A 1 105 ? 38.776 34.038 30.878 1.00 38.66 105 ALA A N 1
ATOM 856 C CA . ALA A 1 105 ? 38.123 35.187 31.514 1.00 38.66 105 ALA A CA 1
ATOM 857 C C . ALA A 1 105 ? 38.639 36.554 31.007 1.00 38.66 105 ALA A C 1
ATOM 859 O O . ALA A 1 105 ? 37.874 37.522 30.957 1.00 38.66 105 ALA A O 1
ATOM 860 N N . ALA A 1 106 ? 39.916 36.646 30.612 1.00 38.59 106 ALA A N 1
ATOM 861 C CA . ALA A 1 106 ? 40.496 37.861 30.035 1.00 38.59 106 ALA A CA 1
ATOM 862 C C . ALA A 1 106 ? 40.021 38.104 28.589 1.00 38.59 106 ALA A C 1
ATOM 864 O O . ALA A 1 106 ? 39.645 39.231 28.258 1.00 38.59 106 ALA A O 1
ATOM 865 N N . ASN A 1 107 ? 39.926 37.050 27.768 1.00 37.81 107 ASN A N 1
ATOM 866 C CA . ASN A 1 107 ? 39.445 37.144 26.383 1.00 37.81 107 ASN A CA 1
ATOM 867 C C . ASN A 1 107 ? 37.940 37.451 26.312 1.00 37.81 107 ASN A C 1
ATOM 869 O O . ASN A 1 107 ? 37.533 38.327 25.551 1.00 37.81 107 ASN A O 1
ATOM 873 N N . GLY A 1 108 ? 37.124 36.866 27.200 1.00 37.41 108 GLY A N 1
ATOM 874 C CA . GLY A 1 108 ? 35.692 37.185 27.286 1.00 37.41 108 GLY A CA 1
ATOM 875 C C . GLY A 1 108 ? 35.388 38.641 27.679 1.00 37.41 108 GLY A C 1
ATOM 876 O O . GLY A 1 108 ? 34.363 39.192 27.274 1.00 37.41 108 GLY A O 1
ATOM 877 N N . ARG A 1 109 ? 36.283 39.315 28.423 1.00 35.44 109 ARG A N 1
ATOM 878 C CA . ARG A 1 109 ? 36.145 40.750 28.757 1.00 35.44 109 ARG A CA 1
ATOM 879 C C . ARG A 1 109 ? 36.686 41.685 27.673 1.00 35.44 109 ARG A C 1
ATOM 881 O O . ARG A 1 109 ? 36.217 42.824 27.607 1.00 35.44 109 ARG A O 1
ATOM 888 N N . TYR A 1 110 ? 37.631 41.238 26.844 1.00 35.59 110 TYR A N 1
ATOM 889 C CA . TYR A 1 110 ? 38.177 42.030 25.737 1.00 35.59 110 TYR A CA 1
ATOM 890 C C . TYR A 1 110 ? 37.225 42.031 24.525 1.00 35.59 110 TYR A C 1
ATOM 892 O O . TYR A 1 110 ? 36.892 43.109 24.024 1.00 35.59 110 TYR A O 1
ATOM 900 N N . ASP A 1 111 ? 36.662 40.872 24.154 1.00 36.28 111 ASP A N 1
ATOM 901 C CA . ASP A 1 111 ? 35.701 40.746 23.042 1.00 36.28 111 ASP A CA 1
ATOM 902 C C . ASP A 1 111 ? 34.377 41.475 23.307 1.00 36.28 111 ASP A C 1
ATOM 904 O O . ASP A 1 111 ? 33.881 42.219 22.455 1.00 36.28 111 ASP A O 1
ATOM 908 N N . CYS A 1 112 ? 33.840 41.379 24.530 1.00 37.75 112 CYS A N 1
ATOM 909 C CA . CYS A 1 112 ? 32.609 42.088 24.895 1.00 37.75 112 CYS A CA 1
ATOM 910 C C . CYS A 1 112 ? 32.767 43.623 24.912 1.00 37.75 112 CYS A C 1
ATOM 912 O O . CYS A 1 112 ? 31.790 44.341 24.689 1.00 37.75 112 CYS A O 1
ATOM 914 N N . ARG A 1 113 ? 33.969 44.162 25.194 1.00 33.38 113 ARG A N 1
ATOM 915 C CA . ARG A 1 113 ? 34.199 45.622 25.281 1.00 33.38 113 ARG A CA 1
ATOM 916 C C . ARG A 1 113 ? 34.657 46.261 23.973 1.00 33.38 113 ARG A C 1
ATOM 918 O O . ARG A 1 113 ? 34.297 47.419 23.750 1.00 33.38 113 ARG A O 1
ATOM 925 N N . HIS A 1 114 ? 35.421 45.558 23.134 1.00 31.81 114 HIS A N 1
ATOM 926 C CA . HIS A 1 114 ? 35.986 46.135 21.910 1.00 31.81 114 HIS A CA 1
ATOM 927 C C . HIS A 1 114 ? 35.239 45.728 20.633 1.00 31.81 114 HIS A C 1
ATOM 929 O O . HIS A 1 114 ? 34.898 46.628 19.864 1.00 31.81 114 HIS A O 1
ATOM 935 N N . HIS A 1 115 ? 34.877 44.454 20.441 1.00 34.09 115 HIS A N 1
ATOM 936 C CA . HIS A 1 115 ? 34.156 44.014 19.234 1.00 34.09 115 HIS A CA 1
ATOM 937 C C . HIS A 1 115 ? 32.680 44.435 19.249 1.00 34.09 115 HIS A C 1
ATOM 939 O O . HIS A 1 115 ? 32.202 45.067 18.306 1.00 34.09 115 HIS A O 1
ATOM 945 N N . GLY A 1 116 ? 31.987 44.254 20.379 1.00 34.81 116 GLY A N 1
ATOM 946 C CA . GLY A 1 116 ? 30.574 44.643 20.509 1.00 34.81 116 GLY A CA 1
ATOM 947 C C . GLY A 1 116 ? 30.299 46.148 20.340 1.00 34.81 116 GLY A C 1
ATOM 948 O O . GLY A 1 116 ? 29.211 46.539 19.917 1.00 34.81 116 GLY A O 1
ATOM 949 N N . ARG A 1 117 ? 31.277 47.024 20.626 1.00 31.48 117 ARG A N 1
ATOM 950 C CA . ARG A 1 117 ? 31.133 48.491 20.495 1.00 31.48 117 ARG A CA 1
ATOM 951 C C . ARG A 1 117 ? 31.600 49.047 19.147 1.00 31.48 117 ARG A C 1
ATOM 953 O O . ARG A 1 117 ? 31.105 50.111 18.766 1.00 31.48 117 ARG A O 1
ATOM 960 N N . TYR A 1 118 ? 32.512 48.368 18.444 1.00 31.33 118 TYR A N 1
ATOM 961 C CA . TYR A 1 118 ? 32.936 48.756 17.094 1.00 31.33 118 TYR A CA 1
ATOM 962 C C . TYR A 1 118 ? 31.911 48.318 16.040 1.00 31.33 118 TYR A C 1
ATOM 964 O O . TYR A 1 118 ? 31.485 49.159 15.244 1.00 31.33 118 TYR A O 1
ATOM 972 N N . ASP A 1 119 ? 31.407 47.081 16.108 1.00 34.19 119 ASP A N 1
ATOM 973 C CA . ASP A 1 119 ? 30.441 46.569 15.123 1.00 34.19 119 ASP A CA 1
ATOM 974 C C . ASP A 1 119 ? 29.080 47.268 15.215 1.00 34.19 119 ASP A C 1
ATOM 976 O O . ASP A 1 119 ? 28.530 47.706 14.202 1.00 34.19 119 ASP A O 1
ATOM 980 N N . CYS A 1 120 ? 28.580 47.536 16.427 1.00 34.34 120 CYS A N 1
ATOM 981 C CA . CYS A 1 120 ? 27.311 48.255 16.594 1.00 34.34 120 CYS A CA 1
ATOM 982 C C . CYS A 1 120 ? 27.370 49.731 16.141 1.00 34.34 120 CYS A C 1
ATOM 984 O O . CYS A 1 120 ? 26.337 50.308 15.797 1.00 34.34 120 CYS A O 1
ATOM 986 N N . ARG A 1 121 ? 28.552 50.376 16.132 1.00 31.75 121 ARG A N 1
ATOM 987 C CA . ARG A 1 121 ? 28.704 51.789 15.719 1.00 31.75 121 ARG A CA 1
ATOM 988 C C . ARG A 1 121 ? 29.097 51.969 14.254 1.00 31.75 121 ARG A C 1
ATOM 990 O O . ARG A 1 121 ? 28.660 52.961 13.671 1.00 31.75 121 ARG A O 1
ATOM 997 N N . HIS A 1 122 ? 29.870 51.057 13.659 1.00 28.53 122 HIS A N 1
ATOM 998 C CA . HIS A 1 122 ? 30.288 51.174 12.258 1.00 28.53 122 HIS A CA 1
ATOM 999 C C . HIS A 1 122 ? 29.290 50.533 11.284 1.00 28.53 122 HIS A C 1
ATOM 1001 O O . HIS A 1 122 ? 28.890 51.203 10.328 1.00 28.53 122 HIS A O 1
ATOM 1007 N N . HIS A 1 123 ? 28.790 49.320 11.555 1.00 33.31 123 HIS A N 1
ATOM 1008 C CA . HIS A 1 123 ? 27.820 48.668 10.666 1.00 33.31 123 HIS A CA 1
ATOM 1009 C C . HIS A 1 123 ? 26.425 49.311 10.741 1.00 33.31 123 HIS A C 1
ATOM 1011 O O . HIS A 1 123 ? 25.789 49.515 9.709 1.00 33.31 123 HIS A O 1
ATOM 1017 N N . GLY A 1 124 ? 25.984 49.754 11.924 1.00 34.81 124 GLY A N 1
ATOM 1018 C CA . GLY A 1 124 ? 24.664 50.381 12.097 1.00 34.81 124 GLY A CA 1
ATOM 1019 C C . GLY A 1 124 ? 24.513 51.789 11.492 1.00 34.81 124 GLY A C 1
ATOM 1020 O O . GLY A 1 124 ? 23.414 52.172 11.097 1.00 34.81 124 GLY A O 1
ATOM 1021 N N . ARG A 1 125 ? 25.594 52.584 11.388 1.00 30.80 125 ARG A N 1
ATOM 1022 C CA . ARG A 1 125 ? 25.534 53.973 10.871 1.00 30.80 125 ARG A CA 1
ATOM 1023 C C . ARG A 1 125 ? 25.989 54.142 9.423 1.00 30.80 125 ARG A C 1
ATOM 1025 O O . ARG A 1 125 ? 25.531 55.097 8.796 1.00 30.80 125 ARG A O 1
ATOM 1032 N N . HIS A 1 126 ? 26.858 53.276 8.893 1.00 29.83 126 HIS A N 1
ATOM 1033 C CA . HIS A 1 126 ? 27.272 53.360 7.488 1.00 29.83 126 HIS A CA 1
ATOM 1034 C C . HIS A 1 126 ? 26.323 52.596 6.562 1.00 29.83 126 HIS A C 1
ATOM 1036 O O . HIS A 1 126 ? 25.788 53.225 5.654 1.00 29.83 126 HIS A O 1
ATOM 1042 N N . HIS A 1 127 ? 26.009 51.322 6.827 1.00 32.88 127 HIS A N 1
ATOM 1043 C CA . HIS A 1 127 ? 25.117 50.545 5.950 1.00 32.88 127 HIS A CA 1
ATOM 1044 C C . HIS A 1 127 ? 23.680 51.078 5.950 1.00 32.88 127 HIS A C 1
ATOM 1046 O O . HIS A 1 127 ? 23.142 51.387 4.893 1.00 32.88 127 HIS A O 1
ATOM 1052 N N . GLY A 1 128 ? 23.107 51.376 7.123 1.00 32.62 128 GLY A N 1
ATOM 1053 C CA . GLY A 1 128 ? 21.748 51.931 7.211 1.00 32.62 128 GLY A CA 1
ATOM 1054 C C . GLY A 1 128 ? 21.569 53.324 6.580 1.00 32.62 128 GLY A C 1
ATOM 1055 O O . GLY A 1 128 ? 20.445 53.731 6.292 1.00 32.62 128 GLY A O 1
ATOM 1056 N N . ARG A 1 129 ? 22.655 54.079 6.344 1.00 30.47 129 ARG A N 1
ATOM 1057 C CA . ARG A 1 129 ? 22.612 55.423 5.729 1.00 30.47 129 ARG A CA 1
ATOM 1058 C C . ARG A 1 129 ? 23.061 55.430 4.266 1.00 30.47 129 ARG A C 1
ATOM 1060 O O . ARG A 1 129 ? 22.675 56.360 3.558 1.00 30.47 129 ARG A O 1
ATOM 1067 N N . TYR A 1 130 ? 23.836 54.433 3.830 1.00 31.31 130 TYR A N 1
ATOM 1068 C CA . TYR A 1 130 ? 24.200 54.219 2.426 1.00 31.31 130 TYR A CA 1
ATOM 1069 C C . TYR A 1 130 ? 23.082 53.481 1.680 1.00 31.31 130 TYR A C 1
ATOM 1071 O O . TYR A 1 130 ? 22.617 54.005 0.671 1.00 31.31 130 TYR A O 1
ATOM 1079 N N . ASP A 1 131 ? 22.545 52.382 2.222 1.00 34.53 131 ASP A N 1
ATOM 1080 C CA . ASP A 1 131 ? 21.479 51.604 1.567 1.00 34.53 131 ASP A CA 1
ATOM 1081 C C . ASP A 1 131 ? 20.170 52.402 1.456 1.00 34.53 131 ASP A C 1
ATOM 1083 O O . ASP A 1 131 ? 19.580 52.499 0.380 1.00 34.53 131 ASP A O 1
ATOM 1087 N N . CYS A 1 132 ? 19.778 53.131 2.507 1.00 34.97 132 CYS A N 1
ATOM 1088 C CA . CYS A 1 132 ? 18.577 53.976 2.471 1.00 34.97 132 CYS A CA 1
ATOM 1089 C C . CYS A 1 132 ? 18.699 55.220 1.562 1.00 34.97 132 CYS A C 1
ATOM 1091 O O . CYS A 1 132 ? 17.679 55.775 1.152 1.00 34.97 132 CYS A O 1
ATOM 1093 N N . ARG A 1 133 ? 19.916 55.710 1.250 1.00 31.48 133 ARG A N 1
ATOM 1094 C CA . ARG A 1 133 ? 20.121 56.892 0.376 1.00 31.48 133 ARG A CA 1
ATOM 1095 C C . ARG A 1 133 ? 20.488 56.547 -1.063 1.00 31.48 133 ARG A C 1
ATOM 1097 O O . ARG A 1 133 ? 20.188 57.368 -1.929 1.00 31.48 133 ARG A O 1
ATOM 1104 N N . HIS A 1 134 ? 21.134 55.409 -1.318 1.00 29.69 134 HIS A N 1
ATOM 1105 C CA . HIS A 1 134 ? 21.502 54.994 -2.670 1.00 29.69 134 HIS A CA 1
ATOM 1106 C C . HIS A 1 134 ? 20.411 54.137 -3.314 1.00 29.69 134 HIS A C 1
ATOM 1108 O O . HIS A 1 134 ? 19.900 54.565 -4.344 1.00 29.69 134 HIS A O 1
ATOM 1114 N N . HIS A 1 135 ? 19.948 53.049 -2.690 1.00 32.22 135 HIS A N 1
ATOM 1115 C CA . HIS A 1 135 ? 18.895 52.206 -3.279 1.00 32.22 135 HIS A CA 1
ATOM 1116 C C . HIS A 1 135 ? 17.536 52.914 -3.324 1.00 32.22 135 HIS A C 1
ATOM 1118 O O . HIS A 1 135 ? 16.930 53.042 -4.382 1.00 32.22 135 HIS A O 1
ATOM 1124 N N . GLY A 1 136 ? 17.119 53.565 -2.232 1.00 32.41 136 GLY A N 1
ATOM 1125 C CA . GLY A 1 136 ? 15.841 54.294 -2.201 1.00 32.41 136 GLY A CA 1
ATOM 1126 C C . GLY A 1 136 ? 15.754 55.539 -3.105 1.00 32.41 136 GLY A C 1
ATOM 1127 O O . GLY A 1 136 ? 14.664 56.069 -3.314 1.00 32.41 136 GLY A O 1
ATOM 1128 N N . ARG A 1 137 ? 16.879 56.051 -3.635 1.00 30.62 137 ARG A N 1
ATOM 1129 C CA . ARG A 1 137 ? 16.931 57.295 -4.437 1.00 30.62 137 ARG A CA 1
ATOM 1130 C C . ARG A 1 137 ? 17.436 57.093 -5.865 1.00 30.62 137 ARG A C 1
ATOM 1132 O O . ARG A 1 137 ? 17.175 57.972 -6.687 1.00 30.62 137 ARG A O 1
ATOM 1139 N N . TYR A 1 138 ? 18.135 55.994 -6.160 1.00 30.98 138 TYR A N 1
ATOM 1140 C CA . TYR A 1 138 ? 18.423 55.568 -7.530 1.00 30.98 138 TYR A CA 1
ATOM 1141 C C . TYR A 1 138 ? 17.276 54.732 -8.090 1.00 30.98 138 TYR A C 1
ATOM 1143 O O . TYR A 1 138 ? 16.756 55.133 -9.125 1.00 30.98 138 TYR A O 1
ATOM 1151 N N . ASP A 1 139 ? 16.787 53.708 -7.386 1.00 34.41 139 ASP A N 1
ATOM 1152 C CA . ASP A 1 139 ? 15.725 52.834 -7.914 1.00 34.41 139 ASP A CA 1
ATOM 1153 C C . ASP A 1 139 ? 14.414 53.618 -8.089 1.00 34.41 139 ASP A C 1
ATOM 1155 O O . ASP A 1 139 ? 13.890 53.725 -9.194 1.00 34.41 139 ASP A O 1
ATOM 1159 N N . CYS A 1 140 ? 13.999 54.398 -7.083 1.00 32.62 140 CYS A N 1
ATOM 1160 C CA . CYS A 1 140 ? 12.818 55.267 -7.196 1.00 32.62 140 CYS A CA 1
ATOM 1161 C C . CYS A 1 140 ? 12.943 56.389 -8.249 1.00 32.62 140 CYS A C 1
ATOM 1163 O O . CYS A 1 140 ? 11.935 56.959 -8.658 1.00 32.62 140 CYS A O 1
ATOM 1165 N N . ARG A 1 141 ? 14.153 56.776 -8.680 1.00 30.88 141 ARG A N 1
ATOM 1166 C CA . ARG A 1 141 ? 14.367 57.884 -9.639 1.00 30.88 141 ARG A CA 1
ATOM 1167 C C . ARG A 1 141 ? 14.685 57.379 -11.046 1.00 30.88 141 ARG A C 1
ATOM 1169 O O . ARG A 1 141 ? 14.475 58.134 -11.996 1.00 30.88 141 ARG A O 1
ATOM 1176 N N . TYR A 1 142 ? 15.156 56.140 -11.164 1.00 32.06 142 TYR A N 1
ATOM 1177 C CA . TYR A 1 142 ? 15.349 55.405 -12.407 1.00 32.06 142 TYR A CA 1
ATOM 1178 C C . TYR A 1 142 ? 14.015 54.797 -12.859 1.00 32.06 142 TYR A C 1
ATOM 1180 O O . TYR A 1 142 ? 13.590 55.094 -13.974 1.00 32.06 142 TYR A O 1
ATOM 1188 N N . ASP A 1 143 ? 13.255 54.157 -11.964 1.00 35.75 143 ASP A N 1
ATOM 1189 C CA . ASP A 1 143 ? 11.911 53.641 -12.266 1.00 35.75 143 ASP A CA 1
ATOM 1190 C C . ASP A 1 143 ? 10.914 54.769 -12.577 1.00 35.75 143 ASP A C 1
ATOM 1192 O O . ASP A 1 143 ? 10.241 54.748 -13.608 1.00 35.75 143 ASP A O 1
ATOM 1196 N N . CYS A 1 144 ? 10.887 55.859 -11.796 1.00 34.47 144 CYS A N 1
ATOM 1197 C CA . CYS A 1 144 ? 9.971 56.976 -12.083 1.00 34.47 144 CYS A CA 1
ATOM 1198 C C . CYS A 1 144 ? 10.317 57.777 -13.360 1.00 34.47 144 CYS A C 1
ATOM 1200 O O . CYS A 1 144 ? 9.442 58.448 -13.909 1.00 34.47 144 CYS A O 1
ATOM 1202 N N . ARG A 1 145 ? 11.577 57.779 -13.837 1.00 32.19 145 ARG A N 1
ATOM 1203 C CA . ARG A 1 145 ? 11.987 58.542 -15.044 1.00 32.19 145 ARG A CA 1
ATOM 1204 C C . ARG A 1 145 ? 12.113 57.699 -16.307 1.00 32.19 145 ARG A C 1
ATOM 1206 O O . ARG A 1 145 ? 11.968 58.283 -17.382 1.00 32.19 145 ARG A O 1
ATOM 1213 N N . HIS A 1 146 ? 12.391 56.400 -16.204 1.00 31.14 146 HIS A N 1
ATOM 1214 C CA . HIS A 1 146 ? 12.453 55.505 -17.357 1.00 31.14 146 HIS A CA 1
ATOM 1215 C C . HIS A 1 146 ? 11.131 54.769 -17.565 1.00 31.14 146 HIS A C 1
ATOM 1217 O O . HIS A 1 146 ? 10.557 54.974 -18.628 1.00 31.14 146 HIS A O 1
ATOM 1223 N N . HIS A 1 147 ? 10.565 54.073 -16.573 1.00 33.69 147 HIS A N 1
ATOM 1224 C CA . HIS A 1 147 ? 9.265 53.399 -16.737 1.00 33.69 147 HIS A CA 1
ATOM 1225 C C . HIS A 1 147 ? 8.113 54.395 -16.922 1.00 33.69 147 HIS A C 1
ATOM 1227 O O . HIS A 1 147 ? 7.426 54.368 -17.938 1.00 33.69 147 HIS A O 1
ATOM 1233 N N . GLY A 1 148 ? 8.003 55.420 -16.070 1.00 31.50 148 GLY A N 1
ATOM 1234 C CA . GLY A 1 148 ? 6.933 56.426 -16.192 1.00 31.50 148 GLY A CA 1
ATOM 1235 C C . GLY A 1 148 ? 6.967 57.292 -17.467 1.00 31.50 148 GLY A C 1
ATOM 1236 O O . GLY A 1 148 ? 5.974 57.933 -17.805 1.00 31.50 148 GLY A O 1
ATOM 1237 N N . ARG A 1 149 ? 8.092 57.339 -18.199 1.00 30.30 149 ARG A N 1
ATOM 1238 C CA . ARG A 1 149 ? 8.267 58.158 -19.419 1.00 30.30 149 ARG A CA 1
ATOM 1239 C C . ARG A 1 149 ? 8.400 57.327 -20.696 1.00 30.30 149 ARG A C 1
ATOM 1241 O O . ARG A 1 149 ? 8.154 57.887 -21.763 1.00 30.30 149 ARG A O 1
ATOM 1248 N N . TYR A 1 150 ? 8.781 56.049 -20.607 1.00 32.44 150 TYR A N 1
ATOM 1249 C CA . TYR A 1 150 ? 8.658 55.096 -21.710 1.00 32.44 150 TYR A CA 1
ATOM 1250 C C . TYR A 1 150 ? 7.224 54.591 -21.806 1.00 32.44 150 TYR A C 1
ATOM 1252 O O . TYR A 1 150 ? 6.646 54.765 -22.869 1.00 32.44 150 TYR A O 1
ATOM 1260 N N . ASP A 1 151 ? 6.601 54.143 -20.715 1.00 33.91 151 ASP A N 1
ATOM 1261 C CA . ASP A 1 151 ? 5.235 53.601 -20.757 1.00 33.91 151 ASP A CA 1
ATOM 1262 C C . ASP A 1 151 ? 4.226 54.691 -21.158 1.00 33.91 151 ASP A C 1
ATOM 1264 O O . ASP A 1 151 ? 3.531 54.550 -22.158 1.00 33.91 151 ASP A O 1
ATOM 1268 N N . CYS A 1 152 ? 4.284 55.895 -20.567 1.00 30.80 152 CYS A N 1
ATOM 1269 C CA . CYS A 1 152 ? 3.414 57.009 -20.989 1.00 30.80 152 CYS A CA 1
ATOM 1270 C C . CYS A 1 152 ? 3.649 57.496 -22.436 1.00 30.80 152 CYS A C 1
ATOM 1272 O O . CYS A 1 152 ? 2.764 58.112 -23.026 1.00 30.80 152 CYS A O 1
ATOM 1274 N N . ARG A 1 153 ? 4.838 57.301 -23.027 1.00 30.39 153 ARG A N 1
ATOM 1275 C CA . ARG A 1 153 ? 5.181 57.823 -24.371 1.00 30.39 153 ARG A CA 1
ATOM 1276 C C . ARG A 1 153 ? 5.076 56.751 -25.458 1.00 30.39 153 ARG A C 1
ATOM 1278 O O . ARG A 1 153 ? 4.887 57.117 -26.619 1.00 30.39 153 ARG A O 1
ATOM 1285 N N . TYR A 1 154 ? 5.179 55.479 -25.082 1.00 32.53 154 TYR A N 1
ATOM 1286 C CA . TYR A 1 154 ? 4.932 54.305 -25.910 1.00 32.53 154 TYR A CA 1
ATOM 1287 C C . TYR A 1 154 ? 3.423 54.029 -25.962 1.00 32.53 154 TYR A C 1
ATOM 1289 O O . TYR A 1 154 ? 2.887 53.987 -27.064 1.00 32.53 154 TYR A O 1
ATOM 1297 N N . ASP A 1 155 ? 2.697 54.076 -24.839 1.00 34.69 155 ASP A N 1
ATOM 1298 C CA . ASP A 1 155 ? 1.230 53.955 -24.832 1.00 34.69 155 ASP A CA 1
ATOM 1299 C C . ASP A 1 155 ? 0.547 55.145 -25.529 1.00 34.69 155 ASP A C 1
ATOM 1301 O O . ASP A 1 155 ? -0.274 54.958 -26.425 1.00 34.69 155 ASP A O 1
ATOM 1305 N N . CYS A 1 156 ? 0.950 56.398 -25.274 1.00 32.91 156 CYS A N 1
ATOM 1306 C CA . CYS A 1 156 ? 0.310 57.545 -25.945 1.00 32.91 156 CYS A CA 1
ATOM 1307 C C . CYS A 1 156 ? 0.627 57.666 -27.455 1.00 32.91 156 CYS A C 1
ATOM 1309 O O . CYS A 1 156 ? -0.101 58.357 -28.170 1.00 32.91 156 CYS A O 1
ATOM 1311 N N . ARG A 1 157 ? 1.708 57.049 -27.974 1.00 32.16 157 ARG A N 1
ATOM 1312 C CA . ARG A 1 157 ? 2.077 57.114 -29.412 1.00 32.16 157 ARG A CA 1
ATOM 1313 C C . ARG A 1 157 ? 1.817 55.830 -30.196 1.00 32.16 157 ARG A C 1
ATOM 1315 O O . ARG A 1 157 ? 1.604 55.949 -31.403 1.00 32.16 157 ARG A O 1
ATOM 1322 N N . HIS A 1 158 ? 1.850 54.654 -29.570 1.00 32.25 158 HIS A N 1
ATOM 1323 C CA . HIS A 1 158 ? 1.495 53.389 -30.212 1.00 32.25 158 HIS A CA 1
ATOM 1324 C C . HIS A 1 158 ? 0.012 53.072 -30.015 1.00 32.25 158 HIS A C 1
ATOM 1326 O O . HIS A 1 158 ? -0.659 52.974 -31.034 1.00 32.25 158 HIS A O 1
ATOM 1332 N N . HIS A 1 159 ? -0.552 53.073 -28.801 1.00 32.69 159 HIS A N 1
ATOM 1333 C CA . HIS A 1 159 ? -2.001 52.849 -28.632 1.00 32.69 159 HIS A CA 1
ATOM 1334 C C . HIS A 1 159 ? -2.835 53.978 -29.260 1.00 32.69 159 HIS A C 1
ATOM 1336 O O . HIS A 1 159 ? -3.671 53.730 -30.121 1.00 32.69 159 HIS A O 1
ATOM 1342 N N . GLY A 1 160 ? -2.501 55.250 -29.019 1.00 30.77 160 GLY A N 1
ATOM 1343 C CA . GLY A 1 160 ? -3.230 56.382 -29.621 1.00 30.77 160 GLY A CA 1
ATOM 1344 C C . GLY A 1 160 ? -3.103 56.545 -31.150 1.00 30.77 160 GLY A C 1
ATOM 1345 O O . GLY A 1 160 ? -3.811 57.364 -31.735 1.00 30.77 160 GLY A O 1
ATOM 1346 N N . ARG A 1 161 ? -2.202 55.816 -31.831 1.00 30.45 161 ARG A N 1
ATOM 1347 C CA . ARG A 1 161 ? -1.936 55.968 -33.281 1.00 30.45 161 ARG A CA 1
ATOM 1348 C C . ARG A 1 161 ? -2.039 54.665 -34.072 1.00 30.45 161 ARG A C 1
ATOM 1350 O O . ARG A 1 161 ? -2.205 54.751 -35.286 1.00 30.45 161 ARG A O 1
ATOM 1357 N N . TYR A 1 162 ? -1.942 53.504 -33.425 1.00 32.38 162 TYR A N 1
ATOM 1358 C CA . TYR A 1 162 ? -2.358 52.221 -33.983 1.00 32.38 162 TYR A CA 1
ATOM 1359 C C . TYR A 1 162 ? -3.848 52.007 -33.745 1.00 32.38 162 TYR A C 1
ATOM 1361 O O . TYR A 1 162 ? -4.521 51.822 -34.747 1.00 32.38 162 TYR A O 1
ATOM 1369 N N . ASP A 1 163 ? -4.403 52.190 -32.542 1.00 33.25 163 ASP A N 1
ATOM 1370 C CA . ASP A 1 163 ? -5.854 52.017 -32.338 1.00 33.25 163 ASP A CA 1
ATOM 1371 C C . ASP A 1 163 ? -6.639 53.077 -33.120 1.00 33.25 163 ASP A C 1
ATOM 1373 O O . ASP A 1 163 ? -7.451 52.731 -33.963 1.00 33.25 163 ASP A O 1
ATOM 1377 N N . CYS A 1 164 ? -6.261 54.363 -33.076 1.00 29.34 164 CYS A N 1
ATOM 1378 C CA . CYS A 1 164 ? -6.916 55.389 -33.910 1.00 29.34 164 CYS A CA 1
ATOM 1379 C C . CYS A 1 164 ? -6.751 55.192 -35.433 1.00 29.34 164 CYS A C 1
ATOM 1381 O O . CYS A 1 164 ? -7.465 55.827 -36.205 1.00 29.34 164 CYS A O 1
ATOM 1383 N N . ARG A 1 165 ? -5.804 54.378 -35.921 1.00 31.12 165 ARG A N 1
ATOM 1384 C CA . ARG A 1 165 ? -5.534 54.198 -37.369 1.00 31.12 165 ARG A CA 1
ATOM 1385 C C . ARG A 1 165 ? -5.962 52.822 -37.874 1.00 31.12 165 ARG A C 1
ATOM 1387 O O . ARG A 1 165 ? -6.232 52.696 -39.068 1.00 31.12 165 ARG A O 1
ATOM 1394 N N . TYR A 1 166 ? -6.052 51.843 -36.980 1.00 33.12 166 TYR A N 1
ATOM 1395 C CA . TYR A 1 166 ? -6.636 50.523 -37.166 1.00 33.12 166 TYR A CA 1
ATOM 1396 C C . TYR A 1 166 ? -8.159 50.611 -36.980 1.00 33.12 166 TYR A C 1
ATOM 1398 O O . TYR A 1 166 ? -8.875 50.180 -37.877 1.00 33.12 166 TYR A O 1
ATOM 1406 N N . ASP A 1 167 ? -8.669 51.352 -35.990 1.00 34.06 167 ASP A N 1
ATOM 1407 C CA . ASP A 1 167 ? -10.102 51.658 -35.866 1.00 34.06 167 ASP A CA 1
ATOM 1408 C C . ASP A 1 167 ? -10.592 52.586 -36.987 1.00 34.06 167 ASP A C 1
ATOM 1410 O O . ASP A 1 167 ? -11.587 52.289 -37.642 1.00 34.06 167 ASP A O 1
ATOM 1414 N N . CYS A 1 168 ? -9.869 53.654 -37.358 1.00 32.44 168 CYS A N 1
ATOM 1415 C CA . CYS A 1 168 ? -10.317 54.510 -38.474 1.00 32.44 168 CYS A CA 1
ATOM 1416 C C . CYS A 1 168 ? -10.227 53.842 -39.866 1.00 32.44 168 CYS A C 1
ATOM 1418 O O . CYS A 1 168 ? -10.903 54.293 -40.793 1.00 32.44 168 CYS A O 1
ATOM 1420 N N . ARG A 1 169 ? -9.390 52.805 -40.073 1.00 33.41 169 ARG A N 1
ATOM 1421 C CA . ARG A 1 169 ? -9.240 52.135 -41.391 1.00 33.41 169 ARG A CA 1
ATOM 1422 C C . ARG A 1 169 ? -9.904 50.769 -41.490 1.00 33.41 169 ARG A C 1
ATOM 1424 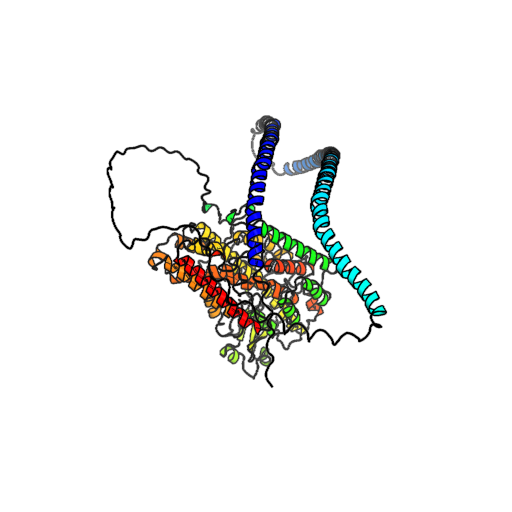O O . ARG A 1 169 ? -10.354 50.445 -42.588 1.00 33.41 169 ARG A O 1
ATOM 1431 N N . HIS A 1 170 ? -9.950 49.992 -40.411 1.00 34.25 170 HIS A N 1
ATOM 1432 C CA . HIS A 1 170 ? -10.645 48.712 -40.356 1.00 34.25 170 HIS A CA 1
ATOM 1433 C C . HIS A 1 170 ? -12.048 48.890 -39.783 1.00 34.25 170 HIS A C 1
ATOM 1435 O O . HIS A 1 170 ? -12.960 48.637 -40.555 1.00 34.25 170 HIS A O 1
ATOM 1441 N N . HIS A 1 171 ? -12.266 49.452 -38.586 1.00 32.56 171 HIS A N 1
ATOM 1442 C CA . HIS A 1 171 ? -13.634 49.743 -38.108 1.00 32.56 171 HIS A CA 1
ATOM 1443 C C . HIS A 1 171 ? -14.361 50.760 -39.002 1.00 32.56 171 HIS A C 1
ATOM 1445 O O . HIS A 1 171 ? -15.438 50.469 -39.496 1.00 32.56 171 HIS A O 1
ATOM 1451 N N . GLY A 1 172 ? -13.728 51.859 -39.418 1.00 31.30 172 GLY A N 1
ATOM 1452 C CA . GLY A 1 172 ? -14.333 52.818 -40.355 1.00 31.30 172 GLY A CA 1
ATOM 1453 C C . GLY A 1 172 ? -14.694 52.242 -41.738 1.00 31.30 172 GLY A C 1
ATOM 1454 O O . GLY A 1 172 ? -15.623 52.731 -42.374 1.00 31.30 172 GLY A O 1
ATOM 1455 N N . ARG A 1 173 ? -14.018 51.186 -42.231 1.00 31.36 173 ARG A N 1
ATOM 1456 C CA . ARG A 1 173 ? -14.374 50.520 -43.510 1.00 31.36 173 ARG A CA 1
ATOM 1457 C C . ARG A 1 173 ? -15.247 49.280 -43.339 1.00 31.36 173 ARG A C 1
ATOM 1459 O O . ARG A 1 173 ? -15.996 48.982 -44.269 1.00 31.36 173 ARG A O 1
ATOM 1466 N N . TYR A 1 174 ? -15.158 48.574 -42.214 1.00 32.50 174 TYR A N 1
ATOM 1467 C CA . TYR A 1 174 ? -16.046 47.465 -41.866 1.00 32.50 174 TYR A CA 1
ATOM 1468 C C . TYR A 1 174 ? -17.411 48.003 -41.428 1.00 32.50 174 TYR A C 1
ATOM 1470 O O . TYR A 1 174 ? -18.413 47.556 -41.969 1.00 32.50 174 TYR A O 1
ATOM 1478 N N . ASP A 1 175 ? -17.472 49.050 -40.606 1.00 32.50 175 ASP A N 1
ATOM 1479 C CA . ASP A 1 175 ? -18.722 49.696 -40.198 1.00 32.50 175 ASP A CA 1
ATOM 1480 C C . ASP A 1 175 ? -19.383 50.443 -41.367 1.00 32.50 175 ASP A C 1
ATOM 1482 O O . ASP A 1 175 ? -20.584 50.306 -41.574 1.00 32.50 175 ASP A O 1
ATOM 1486 N N . CYS A 1 176 ? -18.631 51.107 -42.259 1.00 33.16 176 CYS A N 1
ATOM 1487 C CA . CYS A 1 176 ? -19.227 51.713 -43.464 1.00 33.16 176 CYS A CA 1
ATOM 1488 C C . CYS A 1 176 ? -19.698 50.692 -44.524 1.00 33.16 176 CYS A C 1
ATOM 1490 O O . CYS A 1 176 ? -20.564 51.022 -45.335 1.00 33.16 176 CYS A O 1
ATOM 1492 N N . ARG A 1 177 ? -19.141 49.466 -44.578 1.00 34.06 177 ARG A N 1
ATOM 1493 C CA . ARG A 1 177 ? -19.542 48.440 -45.574 1.00 34.06 177 ARG A CA 1
ATOM 1494 C C . ARG A 1 177 ? -20.487 47.371 -45.042 1.00 34.06 177 ARG A C 1
ATOM 1496 O O . ARG A 1 177 ? -21.275 46.862 -45.837 1.00 34.06 177 ARG A O 1
ATOM 1503 N N . HIS A 1 178 ? -20.410 47.031 -43.760 1.00 34.25 178 HIS A N 1
ATOM 1504 C CA . HIS A 1 178 ? -21.246 46.023 -43.115 1.00 34.25 178 HIS A CA 1
ATOM 1505 C C . HIS A 1 178 ? -22.310 46.654 -42.218 1.00 34.25 178 HIS A C 1
ATOM 1507 O O . HIS A 1 178 ? -23.464 46.333 -42.463 1.00 34.25 178 HIS A O 1
ATOM 1513 N N . HIS A 1 179 ? -22.012 47.610 -41.328 1.00 32.47 179 HIS A N 1
ATOM 1514 C CA . HIS A 1 179 ? -23.058 48.315 -40.559 1.00 32.47 179 HIS A CA 1
ATOM 1515 C C . HIS A 1 179 ? -23.880 49.279 -41.427 1.00 32.47 179 HIS A C 1
ATOM 1517 O O . HIS A 1 179 ? -25.096 49.192 -41.442 1.00 32.47 179 HIS A O 1
ATOM 1523 N N . GLY A 1 180 ? -23.269 50.059 -42.322 1.00 33.22 180 GLY A N 1
ATOM 1524 C CA . GLY A 1 180 ? -24.002 50.898 -43.284 1.00 33.22 180 GLY A CA 1
ATOM 1525 C C . GLY A 1 180 ? -24.882 50.116 -44.276 1.00 33.22 180 GLY A C 1
ATOM 1526 O O . GLY A 1 180 ? -25.827 50.673 -44.821 1.00 33.22 180 GLY A O 1
ATOM 1527 N N . ARG A 1 181 ? -24.622 48.818 -44.511 1.00 31.81 181 ARG A N 1
ATOM 1528 C CA . ARG A 1 181 ? -25.485 47.938 -45.332 1.00 31.81 181 ARG A CA 1
ATOM 1529 C C . ARG A 1 181 ? -26.396 47.032 -44.518 1.00 31.81 181 ARG A C 1
ATOM 1531 O O . ARG A 1 181 ? -27.379 46.572 -45.090 1.00 31.81 181 ARG A O 1
ATOM 1538 N N . TYR A 1 182 ? -26.080 46.739 -43.261 1.00 32.41 182 TYR A N 1
ATOM 1539 C CA . TYR A 1 182 ? -26.974 46.024 -42.360 1.00 32.41 182 TYR A CA 1
ATOM 1540 C C . TYR A 1 182 ? -27.968 46.994 -41.746 1.00 32.41 182 TYR A C 1
ATOM 1542 O O . TYR A 1 182 ? -29.140 46.762 -41.955 1.00 32.41 182 TYR A O 1
ATOM 1550 N N . ASP A 1 183 ? -27.571 48.126 -41.174 1.00 30.98 183 ASP A N 1
ATOM 1551 C CA . ASP A 1 183 ? -28.490 49.125 -40.610 1.00 30.98 183 ASP A CA 1
ATOM 1552 C C . ASP A 1 183 ? -29.370 49.756 -41.703 1.00 30.98 183 ASP A C 1
ATOM 1554 O O . ASP A 1 183 ? -30.587 49.723 -41.581 1.00 30.98 183 ASP A O 1
ATOM 1558 N N . CYS A 1 184 ? -28.846 50.115 -42.889 1.00 29.28 184 CYS A N 1
ATOM 1559 C CA . CYS A 1 184 ? -29.715 50.539 -44.012 1.00 29.28 184 CYS A CA 1
ATOM 1560 C C . CYS A 1 184 ? -30.619 49.421 -44.568 1.00 29.28 184 CYS A C 1
ATOM 1562 O O . CYS A 1 184 ? -31.534 49.692 -45.336 1.00 29.28 184 CYS A O 1
ATOM 1564 N N . ARG A 1 185 ? -30.369 48.142 -44.262 1.00 32.16 185 ARG A N 1
ATOM 1565 C CA . ARG A 1 185 ? -31.176 47.006 -44.754 1.00 32.16 185 ARG A CA 1
ATOM 1566 C C . ARG A 1 185 ? -32.023 46.379 -43.646 1.00 32.16 185 ARG A C 1
ATOM 1568 O O . ARG A 1 185 ? -32.948 45.643 -43.974 1.00 32.16 185 ARG A O 1
ATOM 1575 N N . TYR A 1 186 ? -31.739 46.689 -42.385 1.00 31.38 186 TYR A N 1
ATOM 1576 C CA . TYR A 1 186 ? -32.442 46.285 -41.176 1.00 31.38 186 TYR A CA 1
ATOM 1577 C C . TYR A 1 186 ? -33.398 47.405 -40.757 1.00 31.38 186 TYR A C 1
ATOM 1579 O O . TYR A 1 186 ? -34.570 47.105 -40.600 1.00 31.38 186 TYR A O 1
ATOM 1587 N N . ASP A 1 187 ? -33.018 48.687 -40.786 1.00 32.09 187 ASP A N 1
ATOM 1588 C CA . ASP A 1 187 ? -33.954 49.815 -40.617 1.00 32.09 187 ASP A CA 1
ATOM 1589 C C . ASP A 1 187 ? -34.945 49.911 -41.787 1.00 32.09 187 ASP A C 1
ATOM 1591 O O . ASP A 1 187 ? -36.155 50.004 -41.570 1.00 32.09 187 ASP A O 1
ATOM 1595 N N . CYS A 1 188 ? -34.504 49.731 -43.042 1.00 32.19 188 CYS A N 1
ATOM 1596 C CA . CYS A 1 188 ? -35.435 49.674 -44.181 1.00 32.19 188 CYS A CA 1
ATOM 1597 C C . CYS A 1 188 ? -36.321 48.410 -44.200 1.00 32.19 188 CYS A C 1
ATOM 1599 O O . CYS A 1 188 ? -37.352 48.410 -44.873 1.00 32.19 188 CYS A O 1
ATOM 1601 N N . ARG A 1 189 ? -35.954 47.320 -43.501 1.00 34.22 189 ARG A N 1
ATOM 1602 C CA . ARG A 1 189 ? -36.769 46.083 -43.441 1.00 34.22 189 ARG A CA 1
ATOM 1603 C C . ARG A 1 189 ? -37.540 45.889 -42.147 1.00 34.22 189 ARG A C 1
ATOM 1605 O O . ARG A 1 189 ? -38.504 45.133 -42.188 1.00 34.22 189 ARG A O 1
ATOM 1612 N N . HIS A 1 190 ? -37.148 46.506 -41.042 1.00 32.94 190 HIS A N 1
ATOM 1613 C CA . HIS A 1 190 ? -37.816 46.383 -39.753 1.00 32.94 190 HIS A CA 1
ATOM 1614 C C . HIS A 1 190 ? -38.556 47.665 -39.395 1.00 32.94 190 HIS A C 1
ATOM 1616 O O . HIS A 1 190 ? -39.756 47.546 -39.200 1.00 32.94 190 HIS A O 1
ATOM 1622 N N . HIS A 1 191 ? -37.964 48.863 -39.452 1.00 30.64 191 HIS A N 1
ATOM 1623 C CA . HIS A 1 191 ? -38.726 50.108 -39.244 1.00 30.64 191 HIS A CA 1
ATOM 1624 C C . HIS A 1 191 ? -39.683 50.396 -40.411 1.00 30.64 191 HIS A C 1
ATOM 1626 O O . HIS A 1 191 ? -40.878 50.578 -40.193 1.00 30.64 191 HIS A O 1
ATOM 1632 N N . GLY A 1 192 ? -39.236 50.214 -41.660 1.00 33.53 192 GLY A N 1
ATOM 1633 C CA . GLY A 1 192 ? -40.115 50.292 -42.839 1.00 33.53 192 GLY A CA 1
ATOM 1634 C C . GLY A 1 192 ? -41.196 49.199 -42.920 1.00 33.53 192 GLY A C 1
ATOM 1635 O O . GLY A 1 192 ? -42.185 49.366 -43.622 1.00 33.53 192 GLY A O 1
ATOM 1636 N N . ARG A 1 193 ? -41.059 48.065 -42.208 1.00 31.17 193 ARG A N 1
ATOM 1637 C CA . ARG A 1 193 ? -42.125 47.041 -42.126 1.00 31.17 193 ARG A CA 1
ATOM 1638 C C . ARG A 1 193 ? -42.955 47.122 -40.859 1.00 31.17 193 ARG A C 1
ATOM 1640 O O . ARG A 1 193 ? -44.049 46.571 -40.886 1.00 31.17 193 ARG A O 1
ATOM 1647 N N . HIS A 1 194 ? -42.469 47.722 -39.776 1.00 32.62 194 HIS A N 1
ATOM 1648 C CA . HIS A 1 194 ? -43.258 47.910 -38.563 1.00 32.62 194 HIS A CA 1
ATOM 1649 C C . HIS A 1 194 ? -44.166 49.125 -38.707 1.00 32.62 194 HIS A C 1
ATOM 1651 O O . HIS A 1 194 ? -45.359 48.961 -38.480 1.00 32.62 194 HIS A O 1
ATOM 1657 N N . ASP A 1 195 ? -43.667 50.252 -39.223 1.00 32.44 195 ASP A N 1
ATOM 1658 C CA . ASP A 1 195 ? -44.486 51.450 -39.445 1.00 32.44 195 ASP A CA 1
ATOM 1659 C C . ASP A 1 195 ? -45.490 51.224 -40.588 1.00 32.44 195 ASP A C 1
ATOM 1661 O O . ASP A 1 195 ? -46.686 51.440 -40.406 1.00 32.44 195 ASP A O 1
ATOM 1665 N N . CYS A 1 196 ? -45.086 50.583 -41.699 1.00 29.34 196 CYS A N 1
ATOM 1666 C CA . CYS A 1 196 ? -46.045 50.176 -42.736 1.00 29.34 196 CYS A CA 1
ATOM 1667 C C . CYS A 1 196 ? -46.991 49.042 -42.293 1.00 29.34 196 CYS A C 1
ATOM 1669 O O . CYS A 1 196 ? -48.085 48.935 -42.833 1.00 29.34 196 CYS A O 1
ATOM 1671 N N . ARG A 1 197 ? -46.641 48.173 -41.327 1.00 32.66 197 ARG A N 1
ATOM 1672 C CA . ARG A 1 197 ? -47.599 47.168 -40.800 1.00 32.66 197 ARG A CA 1
ATOM 1673 C C . ARG A 1 197 ? -48.523 47.726 -39.733 1.00 32.66 197 ARG A C 1
ATOM 1675 O O . ARG A 1 197 ? -49.592 47.143 -39.566 1.00 32.66 197 ARG A O 1
ATOM 1682 N N . TYR A 1 198 ? -48.136 48.779 -39.022 1.00 31.59 198 TYR A N 1
ATOM 1683 C CA . TYR A 1 198 ? -49.008 49.457 -38.069 1.00 31.59 198 TYR A CA 1
ATOM 1684 C C . TYR A 1 198 ? -50.026 50.331 -38.817 1.00 31.59 198 TYR A C 1
ATOM 1686 O O . TYR A 1 198 ? -51.225 50.172 -38.584 1.00 31.59 198 TYR A O 1
ATOM 1694 N N . ASP A 1 199 ? -49.588 51.091 -39.832 1.00 33.75 199 ASP A N 1
ATOM 1695 C CA . ASP A 1 199 ? -50.480 51.894 -40.683 1.00 33.75 199 ASP A CA 1
ATOM 1696 C C . ASP A 1 199 ? -51.353 51.034 -41.620 1.00 33.75 199 ASP A C 1
ATOM 1698 O O . ASP A 1 199 ? -52.566 51.246 -41.704 1.00 33.75 199 ASP A O 1
ATOM 1702 N N . CYS A 1 200 ? -50.823 49.976 -42.258 1.00 31.72 200 CYS A N 1
ATOM 1703 C CA . CYS A 1 200 ? -51.641 49.110 -43.126 1.00 31.72 200 CYS A CA 1
ATOM 1704 C C . CYS A 1 200 ? -52.579 48.155 -42.362 1.00 31.72 200 CYS A C 1
ATOM 1706 O O . CYS A 1 200 ? -53.528 47.644 -42.959 1.00 31.72 200 CYS A O 1
ATOM 1708 N N . ARG A 1 201 ? -52.370 47.897 -41.058 1.00 36.66 201 ARG A N 1
ATOM 1709 C CA . ARG A 1 201 ? -53.316 47.096 -40.246 1.00 36.66 201 ARG A CA 1
ATOM 1710 C C . ARG A 1 201 ? -54.478 47.910 -39.688 1.00 36.66 201 ARG A C 1
ATOM 1712 O O . ARG A 1 201 ? -55.512 47.304 -39.401 1.00 36.66 201 ARG A O 1
ATOM 1719 N N . HIS A 1 202 ? -54.340 49.232 -39.586 1.00 33.16 202 HIS A N 1
ATOM 1720 C CA . HIS A 1 202 ? -55.439 50.115 -39.196 1.00 33.16 202 HIS A CA 1
ATOM 1721 C C . HIS A 1 202 ? -56.189 50.719 -40.395 1.00 33.16 202 HIS A C 1
ATOM 1723 O O . HIS A 1 202 ? -57.411 50.812 -40.315 1.00 33.16 202 HIS A O 1
ATOM 1729 N N . HIS A 1 203 ? -55.532 50.994 -41.533 1.00 35.28 203 HIS A N 1
ATOM 1730 C CA . HIS A 1 203 ? -56.212 51.508 -42.738 1.00 35.28 203 HIS A CA 1
ATOM 1731 C C . HIS A 1 203 ? -56.642 50.444 -43.771 1.00 35.28 203 HIS A C 1
ATOM 1733 O O . HIS A 1 203 ? -57.619 50.652 -44.480 1.00 35.28 203 HIS A O 1
ATOM 1739 N N . GLY A 1 204 ? -56.011 49.264 -43.833 1.00 31.73 204 GLY A N 1
ATOM 1740 C CA . GLY A 1 204 ? -56.347 48.219 -44.822 1.00 31.73 204 GLY A CA 1
ATOM 1741 C C . GLY A 1 204 ? -57.481 47.263 -44.423 1.00 31.73 204 GLY A C 1
ATOM 1742 O O . GLY A 1 204 ? -57.825 46.358 -45.179 1.00 31.73 204 GLY A O 1
ATOM 1743 N N . ARG A 1 205 ? -58.073 47.429 -43.231 1.00 34.66 205 ARG A N 1
ATOM 1744 C CA . ARG A 1 205 ? -59.264 46.671 -42.794 1.00 34.66 205 ARG A CA 1
ATOM 1745 C C . ARG A 1 205 ? -60.572 47.163 -43.435 1.00 34.66 205 ARG A C 1
ATOM 1747 O O . ARG A 1 205 ? -61.609 46.563 -43.165 1.00 34.66 205 ARG A O 1
ATOM 1754 N N . HIS A 1 206 ? -60.524 48.188 -44.289 1.00 32.59 206 HIS A N 1
ATOM 1755 C CA . HIS A 1 206 ? -61.695 48.727 -44.990 1.00 32.59 206 HIS A CA 1
ATOM 1756 C C . HIS A 1 206 ? -61.797 48.345 -46.478 1.00 32.59 206 HIS A C 1
ATOM 1758 O O . HIS A 1 206 ? -62.915 48.181 -46.959 1.00 32.59 206 HIS A O 1
ATOM 1764 N N . ASP A 1 207 ? -60.683 48.066 -47.160 1.00 30.00 207 ASP A N 1
ATOM 1765 C CA . ASP A 1 207 ? -60.667 47.619 -48.563 1.00 30.00 207 ASP A CA 1
ATOM 1766 C C . ASP A 1 207 ? -60.277 46.129 -48.616 1.00 30.00 207 ASP A C 1
ATOM 1768 O O . ASP A 1 207 ? -59.168 45.731 -48.944 1.00 30.00 207 ASP A O 1
ATOM 1772 N N . GLY A 1 208 ? -61.099 45.201 -48.143 1.00 27.31 208 GLY A N 1
ATOM 1773 C CA . GLY A 1 208 ? -62.453 45.083 -48.645 1.00 27.31 208 GLY A CA 1
ATOM 1774 C C . GLY A 1 208 ? -62.434 44.321 -49.971 1.00 27.31 208 GLY A C 1
ATOM 1775 O O . GLY A 1 208 ? -62.623 44.885 -51.032 1.00 27.31 208 GLY A O 1
ATOM 1776 N N . ARG A 1 209 ? -62.270 43.000 -49.884 1.00 37.28 209 ARG A N 1
ATOM 1777 C CA . ARG A 1 209 ? -63.314 42.081 -50.368 1.00 37.28 209 ARG A CA 1
ATOM 1778 C C . ARG A 1 209 ? -63.728 42.105 -51.854 1.00 37.28 209 ARG A C 1
ATOM 1780 O O . ARG A 1 209 ? -64.742 41.472 -52.134 1.00 37.28 209 ARG A O 1
ATOM 1787 N N . TYR A 1 210 ? -62.986 42.726 -52.778 1.00 30.73 210 TYR A N 1
ATOM 1788 C CA . TYR A 1 210 ? -63.464 42.883 -54.164 1.00 30.73 210 TYR A CA 1
ATOM 1789 C C . TYR A 1 210 ? -62.714 42.141 -55.287 1.00 30.73 210 TYR A C 1
ATOM 1791 O O . TYR A 1 210 ? -63.381 41.804 -56.257 1.00 30.73 210 TYR A O 1
ATOM 1799 N N . ASP A 1 211 ? -61.443 41.728 -55.155 1.00 28.75 211 ASP A N 1
ATOM 1800 C CA . ASP A 1 211 ? -60.706 41.175 -56.323 1.00 28.75 211 ASP A CA 1
ATOM 1801 C C . ASP A 1 211 ? -60.239 39.710 -56.229 1.00 28.75 211 ASP A C 1
ATOM 1803 O O . ASP A 1 211 ? -59.424 39.233 -57.020 1.00 28.75 211 ASP A O 1
ATOM 1807 N N . CYS A 1 212 ? -60.844 38.909 -55.348 1.00 28.30 212 CYS A N 1
ATOM 1808 C CA . CYS A 1 212 ? -60.888 37.462 -55.574 1.00 28.30 212 CYS A CA 1
ATOM 1809 C C . CYS A 1 212 ? -61.938 37.146 -56.654 1.00 28.30 212 CYS A C 1
ATOM 1811 O O . CYS A 1 212 ? -63.038 36.747 -56.275 1.00 28.30 212 CYS A O 1
ATOM 1813 N N . ARG A 1 213 ? -61.636 37.290 -57.962 1.00 31.00 213 ARG A N 1
ATOM 1814 C CA . ARG A 1 213 ? -62.337 36.514 -59.024 1.00 31.00 213 ARG A CA 1
ATOM 1815 C C . ARG A 1 213 ? -61.855 36.607 -60.482 1.00 31.00 213 ARG A C 1
ATOM 1817 O O . ARG A 1 213 ? -62.375 35.809 -61.258 1.00 31.00 213 ARG A O 1
ATOM 1824 N N . HIS A 1 214 ? -60.916 37.470 -60.892 1.00 27.67 214 HIS A N 1
ATOM 1825 C CA . HIS A 1 214 ? -60.794 37.762 -62.338 1.00 27.67 214 HIS A CA 1
ATOM 1826 C C . HIS A 1 214 ? -59.640 37.105 -63.141 1.00 27.67 214 HIS A C 1
ATOM 1828 O O . HIS A 1 214 ? -59.867 36.788 -64.306 1.00 27.67 214 HIS A O 1
ATOM 1834 N N . ASP A 1 215 ? -58.476 36.755 -62.567 1.00 27.78 215 ASP A N 1
ATOM 1835 C CA . ASP A 1 215 ? -57.303 36.393 -63.412 1.00 27.78 215 ASP A CA 1
ATOM 1836 C C . ASP A 1 215 ? -56.913 34.904 -63.505 1.00 27.78 215 ASP A C 1
ATOM 1838 O O . ASP A 1 215 ? -55.986 34.541 -64.224 1.00 27.78 215 ASP A O 1
ATOM 1842 N N . CYS A 1 216 ? -57.684 33.981 -62.916 1.00 25.81 216 CYS A N 1
ATOM 1843 C CA . CYS A 1 216 ? -57.530 32.535 -63.181 1.00 25.81 216 CYS A CA 1
ATOM 1844 C C . CYS A 1 216 ? -58.203 32.061 -64.491 1.00 25.81 216 CYS A C 1
ATOM 1846 O O . CYS A 1 216 ? -58.508 30.875 -64.628 1.00 25.81 216 CYS A O 1
ATOM 1848 N N . ARG A 1 217 ? -58.475 32.951 -65.459 1.00 30.34 217 ARG A N 1
ATOM 1849 C CA . ARG A 1 217 ? -59.149 32.575 -66.719 1.00 30.34 217 ARG A CA 1
ATOM 1850 C C . ARG A 1 217 ? -58.483 33.010 -68.027 1.00 30.34 217 ARG A C 1
ATOM 1852 O O . ARG A 1 217 ? -59.000 32.593 -69.061 1.00 30.34 217 ARG A O 1
ATOM 1859 N N . HIS A 1 218 ? -57.360 33.739 -68.031 1.00 28.17 218 HIS A N 1
ATOM 1860 C CA . HIS A 1 218 ? -56.882 34.351 -69.284 1.00 28.17 218 HIS A CA 1
ATOM 1861 C C . HIS A 1 218 ? -55.588 33.807 -69.931 1.00 28.17 218 HIS A C 1
ATOM 1863 O O . HIS A 1 218 ? -55.499 33.905 -71.151 1.00 28.17 218 HIS A O 1
ATOM 1869 N N . ASP A 1 219 ? -54.668 33.118 -69.232 1.00 28.81 219 ASP A N 1
ATOM 1870 C CA . ASP A 1 219 ? -53.363 32.752 -69.850 1.00 28.81 219 ASP A CA 1
ATOM 1871 C C . ASP A 1 219 ? -53.062 31.254 -70.060 1.00 28.81 219 ASP A C 1
ATOM 1873 O O . ASP A 1 219 ? -52.040 30.897 -70.648 1.00 28.81 219 ASP A O 1
ATOM 1877 N N . CYS A 1 220 ? -53.997 30.344 -69.756 1.00 28.23 220 CYS A N 1
ATOM 1878 C CA . CYS A 1 220 ? -53.917 28.941 -70.210 1.00 28.23 220 CYS A CA 1
ATOM 1879 C C . CYS A 1 220 ? -54.389 28.719 -71.666 1.00 28.23 220 CYS A C 1
ATOM 1881 O O . CYS A 1 220 ? -54.734 27.593 -72.028 1.00 28.23 220 CYS A O 1
ATOM 1883 N N . ARG A 1 221 ? -54.428 29.751 -72.525 1.00 31.77 221 ARG A N 1
ATOM 1884 C CA . ARG A 1 221 ? -54.850 29.592 -73.933 1.00 31.77 221 ARG A CA 1
ATOM 1885 C C . ARG A 1 221 ? -53.911 30.129 -75.013 1.00 31.77 221 ARG A C 1
ATOM 1887 O O . ARG A 1 221 ? -54.231 29.889 -76.172 1.00 31.77 221 ARG A O 1
ATOM 1894 N N . HIS A 1 222 ? -52.759 30.740 -74.702 1.00 27.92 222 HIS A N 1
ATOM 1895 C CA . HIS A 1 222 ? -51.997 31.433 -75.757 1.00 27.92 222 HIS A CA 1
ATOM 1896 C C . HIS A 1 222 ? -50.555 31.029 -76.091 1.00 27.92 222 HIS A C 1
ATOM 1898 O O . HIS A 1 222 ? -50.134 31.426 -77.168 1.00 27.92 222 HIS A O 1
ATOM 1904 N N . HIS A 1 223 ? -49.828 30.172 -75.355 1.00 28.97 223 HIS A N 1
ATOM 1905 C CA . HIS A 1 223 ? -48.475 29.759 -75.813 1.00 28.97 223 HIS A CA 1
ATOM 1906 C C . HIS A 1 223 ? -48.118 28.276 -75.619 1.00 28.97 223 HIS A C 1
ATOM 1908 O O . HIS A 1 223 ? -47.010 27.912 -75.241 1.00 28.97 223 HIS A O 1
ATOM 1914 N N . GLY A 1 224 ? -49.065 27.398 -75.958 1.00 28.12 224 GLY A N 1
ATOM 1915 C CA . GLY A 1 224 ? -48.825 25.981 -76.243 1.00 28.12 224 GLY A CA 1
ATOM 1916 C C . GLY A 1 224 ? -49.178 25.649 -77.694 1.00 28.12 224 GLY A C 1
ATOM 1917 O O . GLY A 1 224 ? -50.149 24.934 -77.916 1.00 28.12 224 GLY A O 1
ATOM 1918 N N . ARG A 1 225 ? -48.462 26.241 -78.662 1.00 29.22 225 ARG A N 1
ATOM 1919 C CA . ARG A 1 225 ? -48.399 25.949 -80.119 1.00 29.22 225 ARG A CA 1
ATOM 1920 C C . ARG A 1 225 ? -47.612 27.112 -80.756 1.00 29.22 225 ARG A C 1
ATOM 1922 O O . ARG A 1 225 ? -47.971 28.242 -80.461 1.00 29.22 225 ARG A O 1
ATOM 1929 N N . HIS A 1 226 ? -46.606 26.827 -81.595 1.00 25.59 226 HIS A N 1
ATOM 1930 C CA . HIS A 1 226 ? -45.501 27.704 -82.071 1.00 25.59 226 HIS A CA 1
ATOM 1931 C C . HIS A 1 226 ? -44.299 27.711 -81.099 1.00 25.59 226 HIS A C 1
ATOM 1933 O O . HIS A 1 226 ? -44.393 28.309 -80.041 1.00 25.59 226 HIS A O 1
ATOM 1939 N N . ASP A 1 227 ? -43.158 27.036 -81.275 1.00 28.89 227 ASP A N 1
ATOM 1940 C CA . ASP A 1 227 ? -42.532 26.451 -82.461 1.00 28.89 227 ASP A CA 1
ATOM 1941 C C . ASP A 1 227 ? -41.650 25.240 -82.073 1.00 28.89 227 ASP A C 1
ATOM 1943 O O . ASP A 1 227 ? -40.482 25.352 -81.706 1.00 28.89 227 ASP A O 1
ATOM 1947 N N . CYS A 1 228 ? -42.207 24.034 -82.200 1.00 26.25 228 CYS A N 1
ATOM 1948 C CA . CYS A 1 228 ? -41.437 22.904 -82.710 1.00 26.25 228 CYS A CA 1
ATOM 1949 C C . CYS A 1 228 ? -41.618 22.923 -84.234 1.00 26.25 228 CYS A C 1
ATOM 1951 O O . CYS A 1 228 ? -42.756 22.801 -84.683 1.00 26.25 228 CYS A O 1
ATOM 1953 N N . ARG A 1 229 ? -40.507 22.967 -84.990 1.00 27.61 229 ARG A N 1
ATOM 1954 C CA . ARG A 1 229 ? -40.374 23.040 -86.472 1.00 27.61 229 ARG A CA 1
ATOM 1955 C C . ARG A 1 229 ? -40.274 24.482 -87.010 1.00 27.61 229 ARG A C 1
ATOM 1957 O O . ARG A 1 229 ? -41.175 25.265 -86.780 1.00 27.61 229 ARG A O 1
ATOM 1964 N N . HIS A 1 230 ? -39.214 24.744 -87.794 1.00 25.05 230 HIS A N 1
ATOM 1965 C CA . HIS A 1 230 ? -38.745 26.027 -88.380 1.00 25.05 230 HIS A CA 1
ATOM 1966 C C . HIS A 1 230 ? -37.870 26.863 -87.419 1.00 25.05 230 HIS A C 1
ATOM 1968 O O . HIS A 1 230 ? -38.372 27.686 -86.681 1.00 25.05 230 HIS A O 1
ATOM 1974 N N . HIS A 1 231 ? -36.562 26.629 -87.262 1.00 29.73 231 HIS A N 1
ATOM 1975 C CA . HIS A 1 231 ? -35.492 26.750 -88.265 1.00 29.73 231 HIS A CA 1
ATOM 1976 C C . HIS A 1 231 ? -34.394 25.683 -88.019 1.00 29.73 231 HIS A C 1
ATOM 1978 O O . HIS A 1 231 ? -33.701 25.725 -87.015 1.00 29.73 231 HIS A O 1
ATOM 1984 N N . GLY A 1 232 ? -34.149 24.659 -88.838 1.00 24.09 232 GLY A N 1
ATOM 1985 C CA . GLY A 1 232 ? -34.693 24.370 -90.155 1.00 24.09 232 GLY A CA 1
ATOM 1986 C C . GLY A 1 232 ? -33.934 25.051 -91.290 1.00 24.09 232 GLY A C 1
ATOM 1987 O O . GLY A 1 232 ? -34.562 25.805 -92.012 1.00 24.09 232 GLY A O 1
ATOM 1988 N N . ARG A 1 233 ? -32.653 24.688 -91.467 1.00 23.17 233 ARG A N 1
ATOM 1989 C CA . ARG A 1 233 ? -31.847 24.818 -92.701 1.00 23.17 233 ARG A CA 1
ATOM 1990 C C . ARG A 1 233 ? -31.529 26.241 -93.202 1.00 23.17 233 ARG A C 1
ATOM 1992 O O . ARG A 1 233 ? -32.374 27.120 -93.181 1.00 23.17 233 ARG A O 1
ATOM 1999 N N . HIS A 1 234 ? -30.329 26.344 -93.785 1.00 22.45 234 HIS A N 1
ATOM 2000 C CA . HIS A 1 234 ? -29.778 27.465 -94.565 1.00 22.45 234 HIS A CA 1
ATOM 2001 C C . HIS A 1 234 ? -29.387 28.690 -93.720 1.00 22.45 234 HIS A C 1
ATOM 2003 O O . HIS A 1 234 ? -30.227 29.287 -93.070 1.00 22.45 234 HIS A O 1
ATOM 2009 N N . ASP A 1 235 ? -28.125 29.103 -93.600 1.00 29.42 235 ASP A N 1
ATOM 2010 C CA . ASP A 1 235 ? -26.952 28.951 -94.469 1.00 29.42 235 ASP A CA 1
ATOM 2011 C C . ASP A 1 235 ? -25.684 28.922 -93.584 1.00 29.42 235 ASP A C 1
ATOM 2013 O O . ASP A 1 235 ? -25.544 29.734 -92.678 1.00 29.42 235 ASP A O 1
ATOM 2017 N N . CYS A 1 236 ? -24.758 27.956 -93.649 1.00 23.88 236 CYS A N 1
ATOM 2018 C CA . CYS A 1 236 ? -23.988 27.467 -94.800 1.00 23.88 236 CYS A CA 1
ATOM 2019 C C . CYS A 1 236 ? -23.391 28.597 -95.636 1.00 23.88 236 CYS A C 1
ATOM 2021 O O . CYS A 1 236 ? -24.058 29.093 -96.527 1.00 23.88 236 CYS A O 1
ATOM 2023 N N . ARG A 1 237 ? -22.113 28.911 -95.389 1.00 25.84 237 ARG A N 1
ATOM 2024 C CA . ARG A 1 237 ? -21.054 29.299 -96.349 1.00 25.84 237 ARG A CA 1
ATOM 2025 C C . ARG A 1 237 ? -19.867 29.784 -95.497 1.00 25.84 237 ARG A C 1
ATOM 2027 O O . ARG A 1 237 ? -20.017 30.730 -94.748 1.00 25.84 237 ARG A O 1
ATOM 2034 N N . HIS A 1 238 ? -18.685 29.182 -95.480 1.00 24.59 238 HIS A N 1
ATOM 2035 C CA . HIS A 1 238 ? -18.046 28.298 -96.439 1.00 24.59 238 HIS A CA 1
ATOM 2036 C C . HIS A 1 238 ? -16.928 27.491 -95.750 1.00 24.59 238 HIS A C 1
ATOM 2038 O O . HIS A 1 238 ? -16.151 28.051 -94.990 1.00 24.59 238 HIS A O 1
ATOM 2044 N N . HIS A 1 239 ? -16.860 26.207 -96.125 1.00 26.20 239 HIS A N 1
ATOM 2045 C CA . HIS A 1 239 ? -15.664 25.367 -96.332 1.00 26.20 239 HIS A CA 1
ATOM 2046 C C . HIS A 1 239 ? -14.656 25.197 -95.175 1.00 26.20 239 HIS A C 1
ATOM 2048 O O . HIS A 1 239 ? -14.007 26.135 -94.755 1.00 26.20 239 HIS A O 1
ATOM 2054 N N . GLY A 1 240 ? -14.382 24.006 -94.636 1.00 22.62 240 GLY A N 1
ATOM 2055 C CA . GLY A 1 240 ? -14.541 22.654 -95.167 1.00 22.62 240 GLY A CA 1
ATOM 2056 C C . GLY A 1 240 ? -13.370 22.272 -96.071 1.00 22.62 240 GLY A C 1
ATOM 2057 O O . GLY A 1 240 ? -13.321 22.757 -97.195 1.00 22.62 240 GLY A O 1
ATOM 2058 N N . ARG A 1 241 ? -12.496 21.372 -95.588 1.00 24.66 241 ARG A N 1
ATOM 2059 C CA . ARG A 1 241 ? -11.978 20.179 -96.296 1.00 24.66 241 ARG A CA 1
ATOM 2060 C C . ARG A 1 241 ? -10.840 19.488 -95.514 1.00 24.66 241 ARG A C 1
ATOM 2062 O O . ARG A 1 241 ? -9.798 20.094 -95.328 1.00 24.66 241 ARG A O 1
ATOM 2069 N N . HIS A 1 242 ? -11.060 18.193 -95.219 1.00 22.36 242 HIS A N 1
ATOM 2070 C CA . HIS A 1 242 ? -10.084 17.076 -95.247 1.00 22.36 242 HIS A CA 1
ATOM 2071 C C . HIS A 1 242 ? -8.933 17.062 -94.209 1.00 22.36 242 HIS A C 1
ATOM 2073 O O . HIS A 1 242 ? -8.320 18.082 -93.967 1.00 22.36 242 HIS A O 1
ATOM 2079 N N . HIS A 1 243 ? -8.510 15.977 -93.544 1.00 24.67 243 HIS A N 1
ATOM 2080 C CA . HIS A 1 243 ? -8.611 14.504 -93.644 1.00 24.67 243 HIS A CA 1
ATOM 2081 C C . HIS A 1 243 ? -8.388 13.952 -92.198 1.00 24.67 243 HIS A C 1
ATOM 2083 O O . HIS A 1 243 ? -7.672 14.579 -91.433 1.00 24.67 243 HIS A O 1
ATOM 2089 N N . CYS A 1 244 ? -9.051 12.920 -91.656 1.00 22.09 244 CYS A N 1
ATOM 2090 C CA . CYS A 1 244 ? -9.021 11.476 -91.954 1.00 22.09 244 CYS A CA 1
ATOM 2091 C C . CYS A 1 244 ? -7.656 10.759 -91.795 1.00 22.09 244 CYS A C 1
ATOM 2093 O O . CYS A 1 244 ? -6.748 11.014 -92.576 1.00 22.09 244 CYS A O 1
ATOM 2095 N N . ARG A 1 245 ? -7.670 9.708 -90.944 1.00 23.03 245 ARG A N 1
ATOM 2096 C CA . ARG A 1 245 ? -6.734 8.558 -90.817 1.00 23.03 245 ARG A CA 1
ATOM 2097 C C . ARG A 1 245 ? -5.404 8.865 -90.092 1.00 23.03 245 ARG A C 1
ATOM 2099 O O . ARG A 1 245 ? -4.831 9.913 -90.309 1.00 23.03 245 ARG A O 1
ATOM 2106 N N . HIS A 1 246 ? -4.850 8.040 -89.203 1.00 23.59 246 HIS A N 1
ATOM 2107 C CA . HIS A 1 246 ? -4.808 6.579 -89.089 1.00 23.59 246 HIS A CA 1
ATOM 2108 C C . HIS A 1 246 ? -4.599 6.155 -87.612 1.00 23.59 246 HIS A C 1
ATOM 2110 O O . HIS A 1 246 ? -4.029 6.915 -86.840 1.00 23.59 246 HIS A O 1
ATOM 2116 N N . HIS A 1 247 ? -5.071 4.945 -87.268 1.00 23.53 247 HIS A N 1
ATOM 2117 C CA . HIS A 1 247 ? -4.431 3.874 -86.464 1.00 23.53 247 HIS A CA 1
ATOM 2118 C C . HIS A 1 247 ? -3.169 4.226 -85.640 1.00 23.53 247 HIS A C 1
ATOM 2120 O O . HIS A 1 247 ? -2.289 4.917 -86.117 1.00 23.53 247 HIS A O 1
ATOM 2126 N N . GLY A 1 248 ? -2.918 3.679 -84.452 1.00 22.59 248 GLY A N 1
ATOM 2127 C CA . GLY A 1 248 ? -3.272 2.368 -83.921 1.00 22.59 248 GLY A CA 1
ATOM 2128 C C . GLY A 1 248 ? -2.185 1.927 -82.924 1.00 22.59 248 GLY A C 1
ATOM 2129 O O . GLY A 1 248 ? -1.191 2.616 -82.728 1.00 22.59 248 GLY A O 1
ATOM 2130 N N . ARG A 1 249 ? -2.434 0.786 -82.281 1.00 25.17 249 ARG A N 1
ATOM 2131 C CA . ARG A 1 249 ? -1.581 0.045 -81.332 1.00 25.17 249 ARG A CA 1
ATOM 2132 C C . ARG A 1 249 ? -0.135 -0.197 -81.816 1.00 25.17 249 ARG A C 1
ATOM 2134 O O . ARG A 1 249 ? 0.100 -0.116 -83.015 1.00 25.17 249 ARG A O 1
ATOM 2141 N N . HIS A 1 250 ? 0.697 -0.691 -80.881 1.00 22.59 250 HIS A N 1
ATOM 2142 C CA . HIS A 1 250 ? 2.091 -1.189 -80.989 1.00 22.59 250 HIS A CA 1
ATOM 2143 C C . HIS A 1 250 ? 3.151 -0.118 -80.663 1.00 22.59 250 HIS A C 1
ATOM 2145 O O . HIS A 1 250 ? 3.001 1.025 -81.059 1.00 22.59 250 HIS A O 1
ATOM 2151 N N . ASP A 1 251 ? 4.227 -0.347 -79.910 1.00 26.05 251 ASP A N 1
ATOM 2152 C CA . ASP A 1 251 ? 4.844 -1.573 -79.411 1.00 26.05 251 ASP A CA 1
ATOM 2153 C C . ASP A 1 251 ? 5.796 -1.249 -78.244 1.00 26.05 251 ASP A C 1
ATOM 2155 O O . ASP A 1 251 ? 6.249 -0.121 -78.051 1.00 26.05 251 ASP A O 1
ATOM 2159 N N . CYS A 1 252 ? 6.120 -2.287 -77.480 1.00 22.64 252 CYS A N 1
ATOM 2160 C CA . CYS A 1 252 ? 7.277 -2.337 -76.601 1.00 22.64 252 CYS A CA 1
ATOM 2161 C C . CYS A 1 252 ? 8.609 -2.310 -77.389 1.00 22.64 252 CYS A C 1
ATOM 2163 O O . CYS A 1 252 ? 8.661 -2.764 -78.525 1.00 22.64 252 CYS A O 1
ATOM 2165 N N . ARG A 1 253 ? 9.699 -2.022 -76.656 1.00 22.97 253 ARG A N 1
ATOM 2166 C CA . ARG A 1 253 ? 11.113 -2.424 -76.885 1.00 22.97 253 ARG A CA 1
ATOM 2167 C C . ARG A 1 253 ? 12.018 -1.467 -77.672 1.00 22.97 253 ARG A C 1
ATOM 2169 O O . ARG A 1 253 ? 11.591 -0.782 -78.585 1.00 22.97 253 ARG A O 1
ATOM 2176 N N . HIS A 1 254 ? 13.302 -1.577 -77.298 1.00 24.64 254 HIS A N 1
ATOM 2177 C CA . HIS A 1 254 ? 14.527 -0.906 -77.770 1.00 24.64 254 HIS A CA 1
ATOM 2178 C C . HIS A 1 254 ? 14.813 0.425 -77.055 1.00 24.64 254 HIS A C 1
ATOM 2180 O O . HIS A 1 254 ? 14.100 1.391 -77.255 1.00 24.64 254 HIS A O 1
ATOM 2186 N N . HIS A 1 255 ? 15.801 0.592 -76.169 1.00 27.83 255 HIS A N 1
ATOM 2187 C CA . HIS A 1 255 ? 17.001 -0.151 -75.746 1.00 27.83 255 HIS A CA 1
ATOM 2188 C C . HIS A 1 255 ? 17.304 0.274 -74.281 1.00 27.83 255 HIS A C 1
ATOM 2190 O O . HIS A 1 255 ? 16.976 1.387 -73.900 1.00 27.83 255 HIS A O 1
ATOM 2196 N N . GLY A 1 256 ? 17.886 -0.494 -73.357 1.00 22.72 256 GLY A N 1
ATOM 2197 C CA . GLY A 1 256 ? 18.710 -1.687 -73.494 1.00 22.72 256 GLY A CA 1
ATOM 2198 C C . GLY A 1 256 ? 20.198 -1.397 -73.250 1.00 22.72 256 GLY A C 1
ATOM 2199 O O . GLY A 1 256 ? 20.931 -1.363 -74.219 1.00 22.72 256 GLY A O 1
ATOM 2200 N N . ARG A 1 257 ? 20.589 -1.289 -71.965 1.00 22.73 257 ARG A N 1
ATOM 2201 C CA . ARG A 1 257 ? 21.868 -1.703 -71.326 1.00 22.73 257 ARG A CA 1
ATOM 2202 C C . ARG A 1 257 ? 23.236 -1.154 -71.813 1.00 22.73 257 ARG A C 1
ATOM 2204 O O . ARG A 1 257 ? 23.474 -0.954 -72.990 1.00 22.73 257 ARG A O 1
ATOM 2211 N N . HIS A 1 258 ? 24.166 -1.161 -70.842 1.00 23.64 258 HIS A N 1
ATOM 2212 C CA . HIS A 1 258 ? 25.638 -1.041 -70.916 1.00 23.64 258 HIS A CA 1
ATOM 2213 C C . HIS A 1 258 ? 26.152 0.409 -71.034 1.00 23.64 258 HIS A C 1
ATOM 2215 O O . HIS A 1 258 ? 25.775 1.138 -71.931 1.00 23.64 258 HIS A O 1
ATOM 2221 N N . HIS A 1 259 ? 26.945 0.932 -70.096 1.00 26.27 259 HIS A N 1
ATOM 2222 C CA . HIS A 1 259 ? 28.188 0.361 -69.579 1.00 26.27 259 HIS A CA 1
ATOM 2223 C C . HIS A 1 259 ? 28.275 0.300 -68.048 1.00 26.27 259 HIS A C 1
ATOM 2225 O O . HIS A 1 259 ? 27.949 1.246 -67.337 1.00 26.27 259 HIS A O 1
ATOM 2231 N N . GLY A 1 260 ? 28.776 -0.835 -67.561 1.00 22.36 260 GLY A N 1
ATOM 2232 C CA . GLY A 1 260 ? 29.360 -0.966 -66.237 1.00 22.36 260 GLY A CA 1
ATOM 2233 C C . GLY A 1 260 ? 30.887 -0.981 -66.305 1.00 22.36 260 GLY A C 1
ATOM 2234 O O . GLY A 1 260 ? 31.443 -1.267 -67.360 1.00 22.36 260 GLY A O 1
ATOM 2235 N N . ARG A 1 261 ? 31.471 -0.732 -65.124 1.00 23.23 261 ARG A N 1
ATOM 2236 C CA . ARG A 1 261 ? 32.755 -1.206 -64.570 1.00 23.23 261 ARG A CA 1
ATOM 2237 C C . ARG A 1 261 ? 34.031 -1.015 -65.395 1.00 23.23 261 ARG A C 1
ATOM 2239 O O . ARG A 1 261 ? 34.144 -1.579 -66.466 1.00 23.23 261 ARG A O 1
ATOM 2246 N N . HIS A 1 262 ? 34.995 -0.328 -64.781 1.00 23.23 262 HIS A N 1
ATOM 2247 C CA . HIS A 1 262 ? 36.448 -0.588 -64.665 1.00 23.23 262 HIS A CA 1
ATOM 2248 C C . HIS A 1 262 ? 37.033 0.712 -64.046 1.00 23.23 262 HIS A C 1
ATOM 2250 O O . HIS A 1 262 ? 36.630 1.791 -64.459 1.00 23.23 262 HIS A O 1
ATOM 2256 N N . ASP A 1 263 ? 37.849 0.762 -62.992 1.00 24.12 263 ASP A N 1
ATOM 2257 C CA . ASP A 1 263 ? 38.752 -0.221 -62.404 1.00 24.12 263 ASP A CA 1
ATOM 2258 C C . ASP A 1 263 ? 38.977 0.007 -60.897 1.00 24.12 263 ASP A C 1
ATOM 2260 O O . ASP A 1 263 ? 38.782 1.093 -60.351 1.00 24.12 263 ASP A O 1
ATOM 2264 N N . CYS A 1 264 ? 39.402 -1.074 -60.246 1.00 21.72 264 CYS A N 1
ATOM 2265 C CA . CYS A 1 264 ? 39.929 -1.146 -58.887 1.00 21.72 264 CYS A CA 1
ATOM 2266 C C . CYS A 1 264 ? 41.457 -0.915 -58.859 1.00 21.72 264 CYS A C 1
ATOM 2268 O O . CYS A 1 264 ? 42.099 -0.976 -59.903 1.00 21.72 264 CYS A O 1
ATOM 2270 N N . ARG A 1 265 ? 42.012 -0.905 -57.629 1.00 22.16 265 ARG A N 1
ATOM 2271 C CA . ARG A 1 265 ? 43.431 -1.116 -57.232 1.00 22.16 265 ARG A CA 1
ATOM 2272 C C . ARG A 1 265 ? 44.309 0.138 -57.224 1.00 22.16 265 ARG A C 1
ATOM 2274 O O . ARG A 1 265 ? 44.207 0.959 -58.114 1.00 22.16 265 ARG A O 1
ATOM 2281 N N . HIS A 1 266 ? 45.274 0.306 -56.330 1.00 22.95 266 HIS A N 1
ATOM 2282 C CA . HIS A 1 266 ? 45.625 -0.211 -55.000 1.00 22.95 266 HIS A CA 1
ATOM 2283 C C . HIS A 1 266 ? 46.792 0.694 -54.570 1.00 22.95 266 HIS A C 1
ATOM 2285 O O . HIS A 1 266 ? 47.576 1.082 -55.428 1.00 22.95 266 HIS A O 1
ATOM 2291 N N . ASP A 1 267 ? 46.886 1.016 -53.283 1.00 24.38 267 ASP A N 1
ATOM 2292 C CA . ASP A 1 267 ? 48.115 1.083 -52.468 1.00 24.38 267 ASP A CA 1
ATOM 2293 C C . ASP A 1 267 ? 47.798 1.930 -51.231 1.00 24.38 267 ASP A C 1
ATOM 2295 O O . ASP A 1 267 ? 47.072 2.913 -51.299 1.00 24.38 267 ASP A O 1
ATOM 2299 N N . GLY A 1 268 ? 48.225 1.602 -50.023 1.00 23.33 268 GLY A N 1
ATOM 2300 C CA . GLY A 1 268 ? 49.237 0.655 -49.588 1.00 23.33 268 GLY A CA 1
ATOM 2301 C C . GLY A 1 268 ? 49.672 1.151 -48.210 1.00 23.33 268 GLY A C 1
ATOM 2302 O O . GLY A 1 268 ? 49.964 2.326 -48.026 1.00 23.33 268 GLY A O 1
ATOM 2303 N N . ARG A 1 269 ? 49.582 0.272 -47.217 1.00 22.95 269 ARG A N 1
ATOM 2304 C CA . ARG A 1 269 ? 49.819 0.512 -45.786 1.00 22.95 269 ARG A CA 1
ATOM 2305 C C . ARG A 1 269 ? 51.230 1.073 -45.526 1.00 22.95 269 ARG A C 1
ATOM 2307 O O . ARG A 1 269 ? 52.159 0.608 -46.168 1.00 22.95 269 ARG A O 1
ATOM 2314 N N . HIS A 1 270 ? 51.409 1.935 -44.516 1.00 23.58 270 HIS A N 1
ATOM 2315 C CA . HIS A 1 270 ? 52.096 1.582 -43.255 1.00 23.58 270 HIS A CA 1
ATOM 2316 C C . HIS A 1 270 ? 52.341 2.778 -42.303 1.00 23.58 270 HIS A C 1
ATOM 2318 O O . HIS A 1 270 ? 52.892 3.800 -42.684 1.00 23.58 270 HIS A O 1
ATOM 2324 N N . HIS A 1 271 ? 52.018 2.507 -41.031 1.00 22.92 271 HIS A N 1
ATOM 2325 C CA . HIS A 1 271 ? 52.625 2.969 -39.772 1.00 22.92 271 HIS A CA 1
ATOM 2326 C C . HIS A 1 271 ? 52.455 4.399 -39.237 1.00 22.92 271 HIS A C 1
ATOM 2328 O O . HIS A 1 271 ? 52.872 5.381 -39.833 1.00 22.92 271 HIS A O 1
ATOM 2334 N N . GLY A 1 272 ? 52.032 4.444 -37.966 1.00 22.78 272 GLY A N 1
ATOM 2335 C CA . GLY A 1 272 ? 52.492 5.444 -37.004 1.00 22.78 272 GLY A CA 1
ATOM 2336 C C . GLY A 1 272 ? 51.447 5.816 -35.961 1.00 22.78 272 GLY A C 1
ATOM 2337 O O . GLY A 1 272 ? 50.582 6.635 -36.231 1.00 22.78 272 GLY A O 1
ATOM 2338 N N . ARG A 1 273 ? 51.550 5.231 -34.762 1.00 25.14 273 ARG A N 1
ATOM 2339 C CA . ARG A 1 273 ? 50.927 5.747 -33.533 1.00 25.14 273 ARG A CA 1
ATOM 2340 C C . ARG A 1 273 ? 51.171 7.255 -33.419 1.00 25.14 273 ARG A C 1
ATOM 2342 O O . ARG A 1 273 ? 52.327 7.641 -33.508 1.00 25.14 273 ARG A O 1
ATOM 2349 N N . HIS A 1 274 ? 50.144 8.043 -33.116 1.00 24.66 274 HIS A N 1
ATOM 2350 C CA . HIS A 1 274 ? 50.255 9.191 -32.214 1.00 24.66 274 HIS A CA 1
ATOM 2351 C C . HIS A 1 274 ? 48.861 9.606 -31.730 1.00 24.66 274 HIS A C 1
ATOM 2353 O O . HIS A 1 274 ? 47.957 9.853 -32.526 1.00 24.66 274 HIS A O 1
ATOM 2359 N N . ASP A 1 275 ? 48.717 9.637 -30.405 1.00 26.75 275 ASP A N 1
ATOM 2360 C CA . ASP A 1 275 ? 47.643 10.294 -29.668 1.00 26.75 275 ASP A CA 1
ATOM 2361 C C . ASP A 1 275 ? 47.353 11.689 -30.218 1.00 26.75 275 ASP A C 1
ATOM 2363 O O . ASP A 1 275 ? 48.277 12.486 -30.359 1.00 26.75 275 ASP A O 1
ATOM 2367 N N . CYS A 1 276 ? 46.074 12.007 -30.404 1.00 24.02 276 CYS A N 1
ATOM 2368 C CA . CYS A 1 276 ? 45.536 13.351 -30.215 1.00 24.02 276 CYS A CA 1
ATOM 2369 C C . CYS A 1 276 ? 44.052 13.226 -29.863 1.00 24.02 276 CYS A C 1
ATOM 2371 O O . CYS A 1 276 ? 43.203 12.956 -30.712 1.00 24.02 276 CYS A O 1
ATOM 2373 N N . ARG A 1 277 ? 43.769 13.425 -28.573 1.00 27.80 277 ARG A N 1
ATOM 2374 C CA . ARG A 1 277 ? 42.456 13.794 -28.048 1.00 27.80 277 ARG A CA 1
ATOM 2375 C C . ARG A 1 277 ? 41.918 14.974 -28.857 1.00 27.80 277 ARG A C 1
ATOM 2377 O O . ARG A 1 277 ? 42.556 16.022 -28.893 1.00 27.80 277 ARG A O 1
ATOM 2384 N N . HIS A 1 278 ? 40.746 14.811 -29.454 1.00 25.64 278 HIS A N 1
ATOM 2385 C CA . HIS A 1 278 ? 39.916 15.936 -29.856 1.00 25.64 278 HIS A CA 1
ATOM 2386 C C . HIS A 1 278 ? 38.500 15.709 -29.347 1.00 25.64 278 HIS A C 1
ATOM 2388 O O . HIS A 1 278 ? 37.807 14.780 -29.761 1.00 25.64 278 HIS A O 1
ATOM 2394 N N . ASP A 1 279 ? 38.133 16.580 -28.412 1.00 25.61 279 ASP A N 1
ATOM 2395 C CA . ASP A 1 279 ? 36.818 16.728 -27.817 1.00 25.61 279 ASP A CA 1
ATOM 2396 C C . ASP A 1 279 ? 35.742 16.900 -28.890 1.00 25.61 279 ASP A C 1
ATOM 2398 O O . ASP A 1 279 ? 35.738 17.858 -29.667 1.00 25.61 279 ASP A O 1
ATOM 2402 N N . CYS A 1 280 ? 34.794 15.971 -28.889 1.00 22.97 280 CYS A N 1
ATOM 2403 C CA . CYS A 1 280 ? 33.480 16.142 -29.483 1.00 22.97 280 CYS A CA 1
ATOM 2404 C C . CYS A 1 280 ? 32.498 16.258 -28.306 1.00 22.97 280 CYS A C 1
ATOM 2406 O O . CYS A 1 280 ? 32.484 15.350 -27.472 1.00 22.97 280 CYS A O 1
ATOM 2408 N N . PRO A 1 281 ? 31.697 17.332 -28.173 1.00 26.89 281 PRO A N 1
ATOM 2409 C CA . PRO A 1 281 ? 30.761 17.462 -27.067 1.00 26.89 281 PRO A CA 1
ATOM 2410 C C . PRO A 1 281 ? 29.506 16.651 -27.397 1.00 26.89 281 PRO A C 1
ATOM 2412 O O . PRO A 1 281 ? 28.476 17.181 -27.801 1.00 26.89 281 PRO A O 1
ATOM 2415 N N . LEU A 1 282 ? 29.616 15.337 -27.254 1.00 25.53 282 LEU A N 1
ATOM 2416 C CA . LEU A 1 282 ? 28.485 14.467 -26.983 1.00 25.53 282 LEU A CA 1
ATOM 2417 C C . LEU A 1 282 ? 28.681 14.023 -25.540 1.00 25.53 282 LEU A C 1
ATOM 2419 O O . LEU A 1 282 ? 29.675 13.378 -25.219 1.00 25.53 282 LEU A O 1
ATOM 2423 N N . SER A 1 283 ? 27.779 14.453 -24.663 1.00 27.77 283 SER A N 1
ATOM 2424 C CA . SER A 1 283 ? 27.734 14.070 -23.256 1.00 27.77 283 SER A CA 1
ATOM 2425 C C . SER A 1 283 ? 27.525 12.559 -23.152 1.00 27.77 283 SER A C 1
ATOM 2427 O O . SER A 1 283 ? 26.398 12.068 -23.113 1.00 27.77 283 SER A O 1
ATOM 2429 N N . VAL A 1 284 ? 28.625 11.812 -23.170 1.00 28.25 284 VAL A N 1
ATOM 2430 C CA . VAL A 1 284 ? 28.642 10.387 -22.868 1.00 28.25 284 VAL A CA 1
ATOM 2431 C C . VAL A 1 284 ? 28.494 10.255 -21.357 1.00 28.25 284 VAL A C 1
ATOM 2433 O O . VAL A 1 284 ? 29.364 10.659 -20.588 1.00 28.25 284 VAL A O 1
ATOM 2436 N N . PHE A 1 285 ? 27.336 9.737 -20.963 1.00 39.88 285 PHE A N 1
ATOM 2437 C CA . PHE A 1 285 ? 26.979 9.308 -19.618 1.00 39.88 285 PHE A CA 1
ATOM 2438 C C . PHE A 1 285 ? 28.095 8.439 -19.014 1.00 39.88 285 PHE A C 1
ATOM 2440 O O . PHE A 1 285 ? 28.501 7.450 -19.621 1.00 39.88 285 PHE A O 1
ATOM 2447 N N . SER A 1 286 ? 28.581 8.799 -17.823 1.00 32.72 286 SER A N 1
ATOM 2448 C CA . SER A 1 286 ? 29.352 7.889 -16.973 1.00 32.72 286 SER A CA 1
ATOM 2449 C C . SER A 1 286 ? 28.409 7.376 -15.876 1.00 32.72 286 SER A C 1
ATOM 2451 O O . SER A 1 286 ? 28.089 8.143 -14.964 1.00 32.72 286 SER A O 1
ATOM 2453 N N . PRO A 1 287 ? 27.953 6.109 -15.934 1.00 40.78 287 PRO A N 1
ATOM 2454 C CA . PRO A 1 287 ? 27.084 5.506 -14.914 1.00 40.78 287 PRO A CA 1
ATOM 2455 C C . PRO A 1 287 ? 27.687 5.540 -13.499 1.00 40.78 287 PRO A C 1
ATOM 2457 O O . PRO A 1 287 ? 26.977 5.428 -12.504 1.00 40.78 287 PRO A O 1
ATOM 2460 N N . HIS A 1 288 ? 29.005 5.734 -13.394 1.00 38.31 288 HIS A N 1
ATOM 2461 C CA . HIS A 1 288 ? 29.751 5.736 -12.138 1.00 38.31 288 HIS A CA 1
ATOM 2462 C C . HIS A 1 288 ? 29.500 6.957 -11.232 1.00 38.31 288 HIS A C 1
ATOM 2464 O O . HIS A 1 288 ? 30.003 6.974 -10.112 1.00 38.31 288 HIS A O 1
ATOM 2470 N N . CYS A 1 289 ? 28.741 7.969 -11.673 1.00 40.44 289 CYS A N 1
ATOM 2471 C CA . CYS A 1 289 ? 28.466 9.170 -10.870 1.00 40.44 289 CYS A CA 1
ATOM 2472 C C . CYS A 1 289 ? 27.184 9.101 -10.019 1.00 40.44 289 CYS A C 1
ATOM 2474 O O . CYS A 1 289 ? 26.992 9.970 -9.170 1.00 40.44 289 CYS A O 1
ATOM 2476 N N . LEU A 1 290 ? 26.334 8.079 -10.185 1.00 51.75 290 LEU A N 1
ATOM 2477 C CA . LEU A 1 290 ? 25.245 7.795 -9.242 1.00 51.75 290 LEU A CA 1
ATOM 2478 C C . LEU A 1 290 ? 25.840 7.063 -8.032 1.00 51.75 290 LEU A C 1
ATOM 2480 O O . LEU A 1 290 ? 25.925 5.834 -8.010 1.00 51.75 290 LEU A O 1
ATOM 2484 N N . GLY A 1 291 ? 26.355 7.828 -7.069 1.00 45.75 291 GLY A N 1
ATOM 2485 C CA . GLY A 1 291 ? 26.943 7.280 -5.850 1.00 45.75 291 GLY A CA 1
ATOM 2486 C C . GLY A 1 291 ? 25.903 6.533 -5.011 1.00 45.75 291 GLY A C 1
ATOM 2487 O O . GLY A 1 291 ? 24.889 7.109 -4.623 1.00 45.75 291 GLY A O 1
ATOM 2488 N N . VAL A 1 292 ? 26.186 5.269 -4.695 1.00 49.16 292 VAL A N 1
ATOM 2489 C CA . VAL A 1 292 ? 25.491 4.496 -3.659 1.00 49.16 292 VAL A CA 1
ATOM 2490 C C . VAL A 1 292 ? 26.399 4.526 -2.434 1.00 49.16 292 VAL A C 1
ATOM 2492 O O . VAL A 1 292 ? 27.266 3.681 -2.282 1.00 49.16 292 VAL A O 1
ATOM 2495 N N . GLU A 1 293 ? 26.304 5.595 -1.644 1.00 47.56 293 GLU A N 1
ATOM 2496 C CA . GLU A 1 293 ? 26.975 5.701 -0.338 1.00 47.56 293 GLU A CA 1
ATOM 2497 C C . GLU A 1 293 ? 26.187 6.660 0.568 1.00 47.56 293 GLU A C 1
ATOM 2499 O O . GLU A 1 293 ? 26.688 7.693 1.031 1.00 47.56 293 GLU A O 1
ATOM 2504 N N . CYS A 1 294 ? 24.910 6.350 0.776 1.00 52.28 294 CYS A N 1
ATOM 2505 C CA . CYS A 1 294 ? 24.155 6.882 1.900 1.00 52.28 294 CYS A CA 1
ATOM 2506 C C . CYS A 1 294 ? 23.218 5.788 2.411 1.00 52.28 294 CYS A C 1
ATOM 2508 O O . CYS A 1 294 ? 22.111 5.599 1.907 1.00 52.28 294 CYS A O 1
ATOM 2510 N N . CYS A 1 295 ? 23.673 5.061 3.433 1.00 58.22 295 CYS A N 1
ATOM 2511 C CA . CYS A 1 295 ? 22.739 4.420 4.347 1.00 58.22 295 CYS A CA 1
ATOM 2512 C C . CYS A 1 295 ? 21.938 5.558 4.983 1.00 58.22 295 CYS A C 1
ATOM 2514 O O . CYS A 1 295 ? 22.474 6.285 5.817 1.00 58.22 295 CYS A O 1
ATOM 2516 N N . TYR A 1 296 ? 20.695 5.761 4.531 1.00 67.75 296 TYR A N 1
ATOM 2517 C CA . TYR A 1 296 ? 19.795 6.711 5.185 1.00 67.75 296 TYR A CA 1
ATOM 2518 C C . TYR A 1 296 ? 19.658 6.346 6.665 1.00 67.75 296 TYR A C 1
ATOM 2520 O O . TYR A 1 296 ? 19.691 7.217 7.529 1.00 67.75 296 TYR A O 1
ATOM 2528 N N . ASP A 1 297 ? 19.580 5.041 6.934 1.00 77.75 297 ASP A N 1
ATOM 2529 C CA . ASP A 1 297 ? 19.634 4.468 8.265 1.00 77.75 297 ASP A CA 1
ATOM 2530 C C . ASP A 1 297 ? 20.118 2.999 8.206 1.00 77.75 297 ASP A C 1
ATOM 2532 O O . ASP A 1 297 ? 19.916 2.306 7.201 1.00 77.75 297 ASP A O 1
ATOM 2536 N N . ASP A 1 298 ? 20.772 2.522 9.269 1.00 77.62 298 ASP A N 1
ATOM 2537 C CA . ASP A 1 298 ? 21.247 1.141 9.378 1.00 77.62 298 ASP A CA 1
ATOM 2538 C C . ASP A 1 298 ? 20.077 0.140 9.405 1.00 77.62 298 ASP A C 1
ATOM 2540 O O . ASP A 1 298 ? 19.199 0.177 10.265 1.00 77.62 298 ASP A O 1
ATOM 2544 N N . GLY A 1 299 ? 20.092 -0.820 8.474 1.00 82.56 299 GLY A N 1
ATOM 2545 C CA . GLY A 1 299 ? 19.068 -1.870 8.356 1.00 82.56 299 GLY A CA 1
ATOM 2546 C C . GLY A 1 299 ? 18.000 -1.613 7.287 1.00 82.56 299 GLY A C 1
ATOM 2547 O O . GLY A 1 299 ? 17.186 -2.501 7.011 1.00 82.56 299 GLY A O 1
ATOM 2548 N N . LEU A 1 300 ? 18.026 -0.450 6.634 1.00 88.50 300 LEU A N 1
ATOM 2549 C CA . LEU A 1 300 ? 17.210 -0.169 5.451 1.00 88.50 300 LEU A CA 1
ATOM 2550 C C . LEU A 1 300 ? 17.961 -0.510 4.151 1.00 88.50 300 LEU A C 1
ATOM 2552 O O . LEU A 1 300 ? 19.199 -0.578 4.162 1.00 88.50 300 LEU A O 1
ATOM 2556 N N . PRO A 1 301 ? 17.234 -0.733 3.035 1.00 90.94 301 PRO A N 1
ATOM 2557 C CA . PRO A 1 301 ? 17.828 -0.717 1.705 1.00 90.94 301 PRO A CA 1
ATOM 2558 C C . PRO A 1 301 ? 18.618 0.573 1.490 1.00 90.94 301 PRO A C 1
ATOM 2560 O O . PRO A 1 301 ? 18.218 1.647 1.950 1.00 90.94 301 PRO A O 1
ATOM 2563 N N . GLU A 1 302 ? 19.751 0.471 0.807 1.00 90.25 302 GLU A N 1
ATOM 2564 C CA . GLU A 1 302 ? 20.525 1.653 0.461 1.00 90.25 302 GLU A CA 1
ATOM 2565 C C . GLU A 1 302 ? 19.746 2.513 -0.532 1.00 90.25 302 GLU A C 1
ATOM 2567 O O . GLU A 1 302 ? 19.082 2.016 -1.441 1.00 90.25 302 GLU A O 1
ATOM 2572 N N . THR A 1 303 ? 19.832 3.823 -0.324 1.00 85.56 303 THR A N 1
ATOM 2573 C CA . THR A 1 303 ? 19.142 4.827 -1.136 1.00 85.56 303 THR A CA 1
ATOM 2574 C C . THR A 1 303 ? 20.163 5.663 -1.882 1.00 85.56 303 THR A C 1
ATOM 2576 O O . THR A 1 303 ? 21.363 5.644 -1.583 1.00 85.56 303 THR A O 1
ATOM 2579 N N . MET A 1 304 ? 19.693 6.433 -2.850 1.00 83.19 304 MET A N 1
ATOM 2580 C CA . MET A 1 304 ? 20.576 7.274 -3.624 1.00 83.19 304 MET A CA 1
ATOM 2581 C C . MET A 1 304 ? 21.186 8.386 -2.762 1.00 83.19 304 MET A C 1
ATOM 2583 O O . MET A 1 304 ? 20.491 9.080 -2.010 1.00 83.19 304 MET A O 1
ATOM 2587 N N . LYS A 1 305 ? 22.497 8.603 -2.915 1.00 75.69 305 LYS A N 1
ATOM 2588 C CA . LYS A 1 305 ? 23.204 9.704 -2.260 1.00 75.69 305 LYS A CA 1
ATOM 2589 C C . LYS A 1 305 ? 22.900 11.024 -2.968 1.00 75.69 305 LYS A C 1
ATOM 2591 O O . LYS A 1 305 ? 23.555 11.374 -3.946 1.00 75.69 305 LYS A O 1
ATOM 2596 N N . ALA A 1 306 ? 21.952 11.779 -2.426 1.00 70.44 306 ALA A N 1
ATOM 2597 C CA . ALA A 1 306 ? 21.651 13.138 -2.861 1.00 70.44 306 ALA A CA 1
ATOM 2598 C C . ALA A 1 306 ? 21.729 14.099 -1.669 1.00 70.44 306 ALA A C 1
ATOM 2600 O O . ALA A 1 306 ? 20.854 14.106 -0.806 1.00 70.44 306 ALA A O 1
ATOM 2601 N N . ASN A 1 307 ? 22.781 14.923 -1.623 1.00 68.12 307 ASN A N 1
ATOM 2602 C CA . ASN A 1 307 ? 22.908 15.976 -0.603 1.00 68.12 307 ASN A CA 1
ATOM 2603 C C . ASN A 1 307 ? 21.900 17.113 -0.839 1.00 68.12 307 ASN A C 1
ATOM 2605 O O . ASN A 1 307 ? 21.500 17.800 0.093 1.00 68.12 307 ASN A O 1
ATOM 2609 N N . ASP A 1 308 ? 21.524 17.310 -2.102 1.00 74.38 308 ASP A N 1
ATOM 2610 C CA . ASP A 1 308 ? 20.515 18.255 -2.571 1.00 74.38 308 ASP A CA 1
ATOM 2611 C C . ASP A 1 308 ? 19.910 17.727 -3.882 1.00 74.38 308 ASP A C 1
ATOM 2613 O O . ASP A 1 308 ? 20.557 16.968 -4.608 1.00 74.38 308 ASP A O 1
ATOM 2617 N N . ILE A 1 309 ? 18.699 18.152 -4.229 1.00 80.25 309 ILE A N 1
ATOM 2618 C CA . ILE A 1 309 ? 18.016 17.758 -5.470 1.00 80.25 309 ILE A CA 1
ATOM 2619 C C . ILE A 1 309 ? 18.845 18.163 -6.697 1.00 80.25 309 ILE A C 1
ATOM 2621 O O . ILE A 1 309 ? 18.872 17.453 -7.700 1.00 80.25 309 ILE A O 1
ATOM 2625 N N . MET A 1 310 ? 19.601 19.264 -6.623 1.00 81.56 310 MET A N 1
ATOM 2626 C CA . MET A 1 310 ? 20.462 19.703 -7.727 1.00 81.56 310 MET A CA 1
ATOM 2627 C C . MET A 1 310 ? 21.684 18.801 -7.943 1.00 81.56 310 MET A C 1
ATOM 2629 O O . MET A 1 310 ? 22.345 18.929 -8.972 1.00 81.56 310 MET A O 1
ATOM 2633 N N . SER A 1 311 ? 21.979 17.887 -7.010 1.00 82.38 311 SER A N 1
ATOM 2634 C CA . SER A 1 311 ? 23.014 16.860 -7.193 1.00 82.38 311 SER A CA 1
ATOM 2635 C C . SER A 1 311 ? 22.553 15.682 -8.058 1.00 82.38 311 SER A C 1
ATOM 2637 O O . SER A 1 311 ? 23.386 14.897 -8.511 1.00 82.38 311 SER A O 1
ATOM 2639 N N . LEU A 1 312 ? 21.248 15.582 -8.337 1.00 82.88 312 LEU A N 1
ATOM 2640 C CA . LEU A 1 312 ? 20.695 14.574 -9.232 1.00 82.88 312 LEU A CA 1
ATOM 2641 C C . LEU A 1 312 ? 21.058 14.864 -10.697 1.00 82.88 312 LEU A C 1
ATOM 2643 O O . LEU A 1 312 ? 21.033 16.028 -11.120 1.00 82.88 312 LEU A O 1
ATOM 2647 N N . PRO A 1 313 ? 21.311 13.823 -11.514 1.00 80.75 313 PRO A N 1
ATOM 2648 C CA . PRO A 1 313 ? 21.423 13.983 -12.960 1.00 80.75 313 PRO A CA 1
ATOM 2649 C C . PRO A 1 313 ? 20.198 14.695 -13.537 1.00 80.75 313 PRO A C 1
ATOM 2651 O O . PRO A 1 313 ? 19.071 14.478 -13.092 1.00 80.75 313 PRO A O 1
ATOM 2654 N N . ALA A 1 314 ? 20.401 15.542 -14.548 1.00 83.62 314 ALA A N 1
ATOM 2655 C CA . ALA A 1 314 ? 19.321 16.330 -15.142 1.00 83.62 314 ALA A CA 1
ATOM 2656 C C . ALA A 1 314 ? 18.175 15.462 -15.684 1.00 83.62 314 ALA A C 1
ATOM 2658 O O . ALA A 1 314 ? 17.024 15.879 -15.641 1.00 83.62 314 ALA A O 1
ATOM 2659 N N . GLU A 1 315 ? 18.492 14.256 -16.140 1.00 80.88 315 GLU A N 1
ATOM 2660 C CA . GLU A 1 315 ? 17.571 13.270 -16.697 1.00 80.88 315 GLU A CA 1
ATOM 2661 C C . GLU A 1 315 ? 16.721 12.572 -15.625 1.00 80.88 315 GLU A C 1
ATOM 2663 O O . GLU A 1 315 ? 15.631 12.089 -15.925 1.00 80.88 315 GLU A O 1
ATOM 2668 N N . ALA A 1 316 ? 17.205 12.525 -14.380 1.00 83.81 316 ALA A N 1
ATOM 2669 C CA . ALA A 1 316 ? 16.483 11.968 -13.238 1.00 83.81 316 ALA A CA 1
ATOM 2670 C C . ALA A 1 316 ? 15.603 13.013 -12.533 1.00 83.81 316 ALA A C 1
ATOM 2672 O O . ALA A 1 316 ? 14.746 12.642 -11.726 1.00 83.81 316 ALA A O 1
ATOM 2673 N N . ARG A 1 317 ? 15.811 14.303 -12.838 1.00 89.06 317 ARG A N 1
ATOM 2674 C CA . ARG A 1 317 ? 15.110 15.408 -12.190 1.00 89.06 317 ARG A CA 1
ATOM 2675 C C . ARG A 1 317 ? 13.725 15.670 -12.764 1.00 89.06 317 ARG A C 1
ATOM 2677 O O . ARG A 1 317 ? 13.472 15.451 -13.948 1.00 89.06 317 ARG A O 1
ATOM 2684 N N . PHE A 1 318 ? 12.835 16.202 -11.935 1.00 90.50 318 PHE A N 1
ATOM 2685 C CA . PHE A 1 318 ? 11.524 16.683 -12.326 1.00 90.50 318 PHE A CA 1
ATOM 2686 C C . PHE A 1 318 ? 11.636 17.727 -13.433 1.00 90.50 318 PHE A C 1
ATOM 2688 O O . PHE A 1 318 ? 12.542 18.562 -13.490 1.00 90.50 318 PHE A O 1
ATOM 2695 N N . SER A 1 319 ? 10.626 17.732 -14.300 1.00 86.12 319 SER A N 1
ATOM 2696 C CA . SER A 1 319 ? 10.412 18.868 -15.186 1.00 86.12 319 SER A CA 1
ATOM 2697 C C . SER A 1 319 ? 10.102 20.125 -14.361 1.00 86.12 319 SER A C 1
ATOM 2699 O O . SER A 1 319 ? 9.446 20.051 -13.320 1.00 86.12 319 SER A O 1
ATOM 2701 N N . VAL A 1 320 ? 10.497 21.305 -14.855 1.00 85.06 320 VAL A N 1
ATOM 2702 C CA . VAL A 1 320 ? 10.163 22.594 -14.211 1.00 85.06 320 VAL A CA 1
ATOM 2703 C C . VAL A 1 320 ? 8.652 22.723 -13.990 1.00 85.06 320 VAL A C 1
ATOM 2705 O O . VAL A 1 320 ? 8.214 23.206 -12.948 1.00 85.06 320 VAL A O 1
ATOM 2708 N N . SER A 1 321 ? 7.845 22.237 -14.939 1.00 84.56 321 SER A N 1
ATOM 2709 C CA . SER A 1 321 ? 6.386 22.181 -14.820 1.00 84.56 321 SER A CA 1
ATOM 2710 C C . SER A 1 321 ? 5.913 21.317 -13.653 1.00 84.56 321 SER A C 1
ATOM 2712 O O . SER A 1 321 ? 5.031 21.752 -12.917 1.00 84.56 321 SER A O 1
ATOM 2714 N N . LYS A 1 322 ? 6.500 20.130 -13.455 1.00 87.06 322 LYS A N 1
ATOM 2715 C CA . LYS A 1 322 ? 6.124 19.223 -12.364 1.00 87.06 322 LYS A CA 1
ATOM 2716 C C . LYS A 1 322 ? 6.502 19.802 -11.005 1.00 87.06 322 LYS A C 1
ATOM 2718 O O . LYS A 1 322 ? 5.648 19.873 -10.127 1.00 87.06 322 LYS A O 1
ATOM 2723 N N . ALA A 1 323 ? 7.735 20.289 -10.860 1.00 86.44 323 ALA A N 1
ATOM 2724 C CA . ALA A 1 323 ? 8.187 20.933 -9.627 1.00 86.44 323 ALA A CA 1
ATOM 2725 C C . ALA A 1 323 ? 7.303 22.143 -9.264 1.00 86.44 323 ALA A C 1
ATOM 2727 O O . ALA A 1 323 ? 6.870 22.292 -8.121 1.00 86.44 323 ALA A O 1
ATOM 2728 N N . THR A 1 324 ? 6.958 22.971 -10.257 1.00 84.88 324 THR A N 1
ATOM 2729 C CA . THR A 1 324 ? 6.076 24.132 -10.060 1.00 84.88 324 THR A CA 1
ATOM 2730 C C . THR A 1 324 ? 4.656 23.713 -9.668 1.00 84.88 324 THR A C 1
ATOM 2732 O O . THR A 1 324 ? 4.097 24.294 -8.738 1.00 84.88 324 THR A O 1
ATOM 2735 N N . ASP A 1 325 ? 4.066 22.705 -10.325 1.00 86.38 325 ASP A N 1
ATOM 2736 C CA . ASP A 1 325 ? 2.725 22.210 -9.973 1.00 86.38 325 ASP A CA 1
ATOM 2737 C C . ASP A 1 325 ? 2.688 21.649 -8.546 1.00 86.38 325 ASP A C 1
ATOM 2739 O O . ASP A 1 325 ? 1.755 21.951 -7.800 1.00 86.38 325 ASP A O 1
ATOM 2743 N N . MET A 1 326 ? 3.717 20.903 -8.131 1.00 85.62 326 MET A N 1
ATOM 2744 C CA . MET A 1 326 ? 3.825 20.364 -6.772 1.00 85.62 326 MET A CA 1
ATOM 2745 C C . MET A 1 326 ? 3.864 21.491 -5.727 1.00 85.62 326 MET A C 1
ATOM 2747 O O . MET A 1 326 ? 3.029 21.514 -4.820 1.00 85.62 326 MET A O 1
ATOM 2751 N N . ILE A 1 327 ? 4.756 22.477 -5.893 1.00 83.81 327 ILE A N 1
ATOM 2752 C CA . ILE A 1 327 ? 4.899 23.614 -4.964 1.00 83.81 327 ILE A CA 1
ATOM 2753 C C . ILE A 1 327 ? 3.604 24.432 -4.879 1.00 83.81 327 ILE A C 1
ATOM 2755 O O . ILE A 1 327 ? 3.135 24.750 -3.780 1.00 83.81 327 ILE A O 1
ATOM 2759 N N . LEU A 1 328 ? 3.000 24.767 -6.025 1.00 85.56 328 LEU A N 1
ATOM 2760 C CA . LEU A 1 328 ? 1.754 25.536 -6.064 1.00 85.56 328 LEU A CA 1
ATOM 2761 C C . LEU A 1 328 ? 0.594 24.770 -5.424 1.00 85.56 328 LEU A C 1
ATOM 2763 O O . LEU A 1 328 ? -0.226 25.376 -4.735 1.00 85.56 328 LEU A O 1
ATOM 2767 N N . THR A 1 329 ? 0.535 23.451 -5.618 1.00 84.50 329 THR A N 1
ATOM 2768 C CA . THR A 1 329 ? -0.505 22.600 -5.028 1.00 84.50 329 THR A CA 1
ATOM 2769 C C . THR A 1 329 ? -0.423 22.609 -3.511 1.00 84.50 329 THR A C 1
ATOM 2771 O O . THR A 1 329 ? -1.416 22.943 -2.867 1.00 84.50 329 THR A O 1
ATOM 2774 N N . VAL A 1 330 ? 0.747 22.307 -2.939 1.00 80.06 330 VAL A N 1
ATOM 2775 C CA . VAL A 1 330 ? 0.935 22.303 -1.478 1.00 80.06 330 VAL A CA 1
ATOM 2776 C C . VAL A 1 330 ? 0.621 23.671 -0.888 1.00 80.06 330 VAL A C 1
ATOM 2778 O O . VAL A 1 330 ? -0.137 23.767 0.075 1.00 80.06 330 VAL A O 1
ATOM 2781 N N . SER A 1 331 ? 1.151 24.734 -1.498 1.00 80.06 331 SER A N 1
ATOM 2782 C CA . SER A 1 331 ? 0.954 26.104 -1.014 1.00 80.06 331 SER A CA 1
ATOM 2783 C C . SER A 1 331 ? -0.526 26.478 -0.988 1.00 80.06 331 SER A C 1
ATOM 2785 O O . SER A 1 331 ? -1.018 27.010 0.005 1.00 80.06 331 SER A O 1
ATOM 2787 N N . LYS A 1 332 ? -1.256 26.158 -2.062 1.00 83.88 332 LYS A N 1
ATOM 2788 C CA . LYS A 1 332 ? -2.690 26.425 -2.163 1.00 83.88 332 LYS A CA 1
ATOM 2789 C C . LYS A 1 332 ? -3.480 25.662 -1.099 1.00 83.88 332 LYS A C 1
ATOM 2791 O O . LYS A 1 332 ? -4.298 26.261 -0.408 1.00 83.88 332 LYS A O 1
ATOM 2796 N N . VAL A 1 333 ? -3.213 24.365 -0.953 1.00 82.12 333 VAL A N 1
ATOM 2797 C CA . VAL A 1 333 ? -3.905 23.498 0.011 1.00 82.12 333 VAL A CA 1
ATOM 2798 C C . VAL A 1 333 ? -3.681 23.983 1.439 1.00 82.12 333 VAL A C 1
ATOM 2800 O O . VAL A 1 333 ? -4.641 24.148 2.189 1.00 82.12 333 VAL A O 1
ATOM 2803 N N . LEU A 1 334 ? -2.429 24.263 1.807 1.00 79.50 334 LEU A N 1
ATOM 2804 C CA . LEU A 1 334 ? -2.099 24.740 3.145 1.00 79.50 334 LEU A CA 1
ATOM 2805 C C . LEU A 1 334 ? -2.733 26.096 3.430 1.00 79.50 334 LEU A C 1
ATOM 2807 O O . LEU A 1 334 ? -3.281 26.264 4.512 1.00 79.50 334 LEU A O 1
ATOM 2811 N N . VAL A 1 335 ? -2.705 27.049 2.493 1.00 79.81 335 VAL A N 1
ATOM 2812 C CA . VAL A 1 335 ? -3.348 28.359 2.690 1.00 79.81 335 VAL A CA 1
ATOM 2813 C C . VAL A 1 335 ? -4.854 28.200 2.886 1.00 79.81 335 VAL A C 1
ATOM 2815 O O . VAL A 1 335 ? -5.405 28.769 3.825 1.00 79.81 335 VAL A O 1
ATOM 2818 N N . GLU A 1 336 ? -5.524 27.407 2.050 1.00 77.56 336 GLU A N 1
ATOM 2819 C CA . GLU A 1 336 ? -6.981 27.250 2.107 1.00 77.56 336 GLU A CA 1
ATOM 2820 C C . GLU A 1 336 ? -7.430 26.499 3.375 1.00 77.56 336 GLU A C 1
ATOM 2822 O O . GLU A 1 336 ? -8.317 26.983 4.083 1.00 77.56 336 GLU A O 1
ATOM 2827 N N . LEU A 1 337 ? -6.762 25.396 3.738 1.00 74.69 337 LEU A N 1
ATOM 2828 C CA . LEU A 1 337 ? -7.045 24.665 4.980 1.00 74.69 337 LEU A CA 1
ATOM 2829 C C . LEU A 1 337 ? -6.659 25.472 6.229 1.00 74.69 337 LEU A C 1
ATOM 2831 O O . LEU A 1 337 ? -7.390 25.469 7.220 1.00 74.69 337 LEU A O 1
ATOM 2835 N N . SER A 1 338 ? -5.541 26.205 6.187 1.00 71.94 338 SER A N 1
ATOM 2836 C CA . SER A 1 338 ? -5.100 27.029 7.317 1.00 71.94 338 SER A CA 1
ATOM 2837 C C . SER A 1 338 ? -6.057 28.185 7.560 1.00 71.94 338 SER A C 1
ATOM 2839 O O . SER A 1 338 ? -6.426 28.404 8.707 1.00 71.94 338 SER A O 1
ATOM 2841 N N . LEU A 1 339 ? -6.525 28.881 6.517 1.00 66.56 339 LEU A N 1
ATOM 2842 C CA . LEU A 1 339 ? -7.522 29.949 6.653 1.00 66.56 339 LEU A CA 1
ATOM 2843 C C . LEU A 1 339 ? -8.828 29.429 7.265 1.00 66.56 339 LEU A C 1
ATOM 2845 O O . LEU A 1 339 ? -9.389 30.089 8.136 1.00 66.56 339 LEU A O 1
ATOM 2849 N N . GLN A 1 340 ? -9.282 28.236 6.872 1.00 64.88 340 GLN A N 1
ATOM 2850 C CA . GLN A 1 340 ? -10.456 27.604 7.483 1.00 64.88 340 GLN A CA 1
ATOM 2851 C C . GLN A 1 340 ? -10.219 27.247 8.955 1.00 64.88 340 GLN A C 1
ATOM 2853 O O . GLN A 1 340 ? -11.073 27.528 9.792 1.00 64.88 340 GLN A O 1
ATOM 2858 N N . SER A 1 341 ? -9.044 26.704 9.287 1.00 62.75 341 SER A N 1
ATOM 2859 C CA . SER A 1 341 ? -8.687 26.365 10.670 1.00 62.75 341 SER A CA 1
ATOM 2860 C C . SER A 1 341 ? -8.452 27.596 11.560 1.00 62.75 341 SER A C 1
ATOM 2862 O O . SER A 1 341 ? -8.767 27.568 12.743 1.00 62.75 341 SER A O 1
ATOM 2864 N N . PHE A 1 342 ? -7.957 28.709 11.006 1.00 58.81 342 PHE A N 1
ATOM 2865 C CA . PHE A 1 342 ? -7.697 29.951 11.744 1.00 58.81 342 PHE A CA 1
ATOM 2866 C C . PHE A 1 342 ? -8.999 30.657 12.144 1.00 58.81 342 PHE A C 1
ATOM 2868 O O . PHE A 1 342 ? -9.058 31.330 13.172 1.00 58.81 342 PHE A O 1
ATOM 2875 N N . LEU A 1 343 ? -10.064 30.468 11.358 1.00 53.28 343 LEU A N 1
ATOM 2876 C CA . LEU A 1 343 ? -11.413 30.919 11.705 1.00 53.28 343 LEU A CA 1
ATOM 2877 C C . LEU A 1 343 ? -12.012 30.115 12.879 1.00 53.28 343 LEU A C 1
ATOM 2879 O O . LEU A 1 343 ? -12.943 30.590 13.529 1.00 53.28 343 LEU A O 1
ATOM 2883 N N . SER A 1 344 ? -11.454 28.941 13.202 1.00 54.50 344 SER A N 1
ATOM 2884 C CA . SER A 1 344 ? -11.811 28.103 14.351 1.00 54.50 344 SER A CA 1
ATOM 2885 C C . SER A 1 344 ? -10.700 28.121 15.416 1.00 54.50 344 SER A C 1
ATOM 2887 O O . SER A 1 344 ? -9.809 27.284 15.413 1.00 54.50 344 SER A O 1
ATOM 2889 N N . LEU A 1 345 ? -10.752 29.073 16.355 1.00 51.59 345 LEU A N 1
ATOM 2890 C CA . LEU A 1 345 ? -9.760 29.329 17.425 1.00 51.59 345 LEU A CA 1
ATOM 2891 C C . LEU A 1 345 ? -9.585 28.201 18.486 1.00 51.59 345 LEU A C 1
ATOM 2893 O O . LEU A 1 345 ? -9.449 28.485 19.677 1.00 51.59 345 LEU A O 1
ATOM 2897 N N . GLN A 1 346 ? -9.593 26.916 18.121 1.00 55.34 346 GLN A N 1
ATOM 2898 C CA . GLN A 1 346 ? -9.462 25.800 19.068 1.00 55.34 346 GLN A CA 1
ATOM 2899 C C . GLN A 1 346 ? -8.362 24.814 18.656 1.00 55.34 346 GLN A C 1
ATOM 2901 O O . GLN A 1 346 ? -8.327 24.339 17.531 1.00 55.34 346 GLN A O 1
ATOM 2906 N N . ASN A 1 347 ? -7.490 24.442 19.601 1.00 76.19 347 ASN A N 1
ATOM 2907 C CA . ASN A 1 347 ? -6.479 23.399 19.373 1.00 76.19 347 ASN A CA 1
ATOM 2908 C C . ASN A 1 347 ? -7.106 21.992 19.268 1.00 76.19 347 ASN A C 1
ATOM 2910 O O . ASN A 1 347 ? -6.585 21.147 18.548 1.00 76.19 347 ASN A O 1
ATOM 2914 N N . ARG A 1 348 ? -8.238 21.752 19.952 1.00 80.44 348 ARG A N 1
ATOM 2915 C CA . ARG A 1 348 ? -8.965 20.470 19.982 1.00 80.44 348 ARG A CA 1
ATOM 2916 C C . ARG A 1 348 ? -10.312 20.558 19.279 1.00 80.44 348 ARG A C 1
ATOM 2918 O O . ARG A 1 348 ? -10.956 21.603 19.307 1.00 80.44 348 ARG A O 1
ATOM 2925 N N . TRP A 1 349 ? -10.781 19.424 18.772 1.00 89.25 349 TRP A N 1
ATOM 2926 C CA . TRP A 1 349 ? -12.124 19.278 18.220 1.00 89.25 349 TRP A CA 1
ATOM 2927 C C . TRP A 1 349 ? -13.197 19.374 19.314 1.00 89.25 349 TRP A C 1
ATOM 2929 O O . TRP A 1 349 ? -13.162 18.674 20.328 1.00 89.25 349 TRP A O 1
ATOM 2939 N N . SER A 1 350 ? -14.177 20.253 19.113 1.00 87.44 350 SER A N 1
ATOM 2940 C CA . SER A 1 350 ? -15.363 20.351 19.977 1.00 87.44 350 SER A CA 1
ATOM 2941 C C . SER A 1 350 ? -16.484 19.399 19.553 1.00 87.44 350 SER A C 1
ATOM 2943 O O . SER A 1 350 ? -17.311 19.040 20.385 1.00 87.44 350 SER A O 1
ATOM 2945 N N . GLY A 1 351 ? -16.477 18.950 18.293 1.00 91.31 351 GLY A N 1
ATOM 2946 C CA . GLY A 1 351 ? -17.422 17.977 17.751 1.00 91.31 351 GLY A CA 1
ATOM 2947 C C . GLY A 1 351 ? -17.113 17.609 16.300 1.00 91.31 351 GLY A C 1
ATOM 2948 O O . GLY A 1 351 ? -16.397 18.333 15.602 1.00 91.31 351 GLY A O 1
ATOM 2949 N N . PHE A 1 352 ? -17.704 16.513 15.817 1.00 93.00 352 PHE A N 1
ATOM 2950 C CA . PHE A 1 352 ? -17.523 16.036 14.438 1.00 93.00 352 PHE A CA 1
ATOM 2951 C C . PHE A 1 352 ? -17.932 17.057 13.370 1.00 93.00 352 PHE A C 1
ATOM 2953 O O . PHE A 1 352 ? -17.394 17.038 12.266 1.00 93.00 352 PHE A O 1
ATOM 2960 N N . HIS A 1 353 ? -18.828 17.997 13.692 1.00 90.81 353 HIS A N 1
ATOM 2961 C CA . HIS A 1 353 ? -19.225 19.061 12.770 1.00 90.81 353 HIS A CA 1
ATOM 2962 C C . HIS A 1 353 ? -18.048 19.954 12.335 1.00 90.81 353 HIS A C 1
ATOM 2964 O O . HIS A 1 353 ? -17.989 20.358 11.177 1.00 90.81 353 HIS A O 1
ATOM 2970 N N . GLN A 1 354 ? -17.086 20.230 13.223 1.00 88.44 354 GLN A N 1
ATOM 2971 C CA . GLN A 1 354 ? -15.888 21.000 12.860 1.00 88.44 354 GLN A CA 1
ATOM 2972 C C . GLN A 1 354 ? -14.981 20.207 11.910 1.00 88.4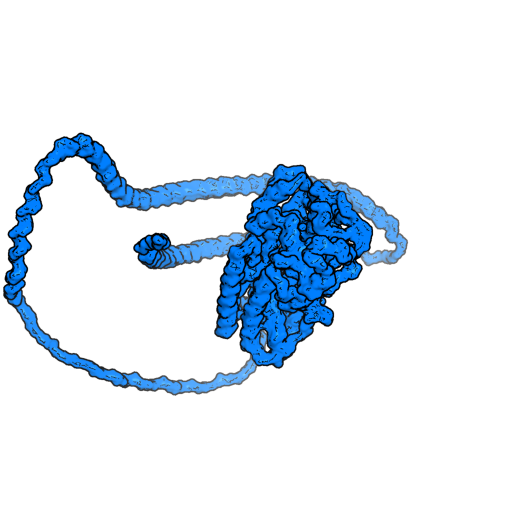4 354 GLN A C 1
ATOM 2974 O O . GLN A 1 354 ? -14.483 20.757 10.930 1.00 88.44 354 GLN A O 1
ATOM 2979 N N . ILE A 1 355 ? -14.815 18.903 12.161 1.00 91.31 355 ILE A N 1
ATOM 2980 C CA . ILE A 1 355 ? -14.047 18.007 11.285 1.00 91.31 355 ILE A CA 1
ATOM 2981 C C . ILE A 1 355 ? -14.711 17.951 9.905 1.00 91.31 355 ILE A C 1
ATOM 2983 O O . ILE A 1 355 ? -14.036 18.083 8.886 1.00 91.31 355 ILE A O 1
ATOM 2987 N N . HIS A 1 356 ? -16.042 17.832 9.870 1.00 91.88 356 HIS A N 1
ATOM 2988 C CA . HIS A 1 356 ? -16.835 17.885 8.645 1.00 91.88 356 HIS A CA 1
ATOM 2989 C C . HIS A 1 356 ? -16.573 19.165 7.854 1.00 91.88 356 HIS A C 1
ATOM 2991 O O . HIS A 1 356 ? -16.227 19.079 6.680 1.00 91.88 356 HIS A O 1
ATOM 2997 N N . GLN A 1 357 ? -16.685 20.337 8.489 1.00 88.88 357 GLN A N 1
ATOM 2998 C CA . GLN A 1 357 ? -16.436 21.624 7.832 1.00 88.88 357 GLN A CA 1
ATOM 2999 C C . GLN A 1 357 ? -15.032 21.702 7.217 1.00 88.88 357 GLN A C 1
ATOM 3001 O O . GLN A 1 357 ? -14.911 22.136 6.074 1.00 88.88 357 GLN A O 1
ATOM 3006 N N . LEU A 1 358 ? -13.999 21.228 7.925 1.00 86.94 358 LEU A N 1
ATOM 3007 C CA . LEU A 1 358 ? -12.631 21.195 7.399 1.00 86.94 358 LEU A CA 1
ATOM 3008 C C . LEU A 1 358 ? -12.506 20.255 6.187 1.00 86.94 358 LEU A C 1
ATOM 3010 O O . LEU A 1 358 ? -11.942 20.619 5.156 1.00 86.94 358 LEU A O 1
ATOM 3014 N N . CYS A 1 359 ? -13.061 19.045 6.284 1.00 87.31 359 CYS A N 1
ATOM 3015 C CA . CYS A 1 359 ? -12.928 18.020 5.244 1.00 87.31 359 CYS A CA 1
ATOM 3016 C C . CYS A 1 359 ? -13.777 18.311 3.991 1.00 87.31 359 CYS A C 1
ATOM 3018 O O . CYS A 1 359 ? -13.593 17.657 2.965 1.00 87.31 359 CYS A O 1
ATOM 3020 N N . GLN A 1 360 ? -14.698 19.288 4.021 1.00 85.44 360 GLN A N 1
ATOM 3021 C CA . GLN A 1 360 ? -15.504 19.659 2.848 1.00 85.44 360 GLN A CA 1
ATOM 3022 C C . GLN A 1 360 ? -14.654 20.118 1.658 1.00 85.44 360 GLN A C 1
ATOM 3024 O O . GLN A 1 360 ? -15.059 19.917 0.510 1.00 85.44 360 GLN A O 1
ATOM 3029 N N . TRP A 1 361 ? -13.495 20.722 1.921 1.00 78.62 361 TRP A N 1
ATOM 3030 C CA . TRP A 1 361 ? -12.655 21.322 0.892 1.00 78.62 361 TRP A CA 1
ATOM 3031 C C . TRP A 1 361 ? -11.912 20.286 0.032 1.00 78.62 361 TRP A C 1
ATOM 3033 O O . TRP A 1 361 ? -11.908 20.384 -1.194 1.00 78.62 361 TRP A O 1
ATOM 3043 N N . THR A 1 362 ? -11.355 19.242 0.652 1.00 81.12 362 THR A N 1
ATOM 3044 C CA . THR A 1 362 ? -10.637 18.149 -0.030 1.00 81.12 362 THR A CA 1
ATOM 3045 C C . THR A 1 362 ? -11.568 17.037 -0.546 1.00 81.12 362 THR A C 1
ATOM 3047 O O . THR A 1 362 ? -11.115 15.979 -0.981 1.00 81.12 362 THR A O 1
ATOM 3050 N N . ARG A 1 363 ? -12.890 17.239 -0.485 1.00 85.88 363 ARG A N 1
ATOM 3051 C CA . ARG A 1 363 ? -13.888 16.164 -0.551 1.00 85.88 363 ARG A CA 1
ATOM 3052 C C . ARG A 1 363 ? -14.049 15.550 -1.950 1.00 85.88 363 ARG A C 1
ATOM 3054 O O . ARG A 1 363 ? -14.556 16.200 -2.867 1.00 85.88 363 ARG A O 1
ATOM 3061 N N . THR A 1 364 ? -13.752 14.259 -2.089 1.00 92.69 364 THR A N 1
ATOM 3062 C CA . THR A 1 364 ? -14.002 13.456 -3.298 1.00 92.69 364 THR A CA 1
ATOM 3063 C C . THR A 1 364 ? -15.385 12.799 -3.247 1.00 92.69 364 THR A C 1
ATOM 3065 O O . THR A 1 364 ? -16.146 12.993 -2.302 1.00 92.69 364 THR A O 1
ATOM 3068 N N . ARG A 1 365 ? -15.777 12.021 -4.266 1.00 92.31 365 ARG A N 1
ATOM 3069 C CA . ARG A 1 365 ? -17.017 11.223 -4.189 1.00 92.31 365 ARG A CA 1
ATOM 3070 C C . ARG A 1 365 ? -16.893 10.103 -3.153 1.00 92.31 365 ARG A C 1
ATOM 3072 O O . ARG A 1 365 ? -17.861 9.850 -2.440 1.00 92.31 365 ARG A O 1
ATOM 3079 N N . THR A 1 366 ? -15.743 9.441 -3.088 1.00 95.06 366 THR A N 1
ATOM 3080 C CA . THR A 1 366 ? -15.509 8.322 -2.173 1.00 95.06 366 THR A CA 1
ATOM 3081 C C . THR A 1 366 ? -15.390 8.818 -0.741 1.00 95.06 366 THR A C 1
ATOM 3083 O O . THR A 1 366 ? -16.089 8.284 0.113 1.00 95.06 366 THR A O 1
ATOM 3086 N N . SER A 1 367 ? -14.646 9.902 -0.480 1.00 95.19 367 SER A N 1
ATOM 3087 C CA . SER A 1 367 ? -14.483 10.415 0.889 1.00 95.19 367 SER A CA 1
ATOM 3088 C C . SER A 1 367 ? -15.800 10.886 1.510 1.00 95.19 367 SER A C 1
ATOM 3090 O O . SER A 1 367 ? -16.005 10.741 2.711 1.00 95.19 367 SER A O 1
ATOM 3092 N N . ARG A 1 368 ? -16.770 11.318 0.686 1.00 95.00 368 ARG A N 1
ATOM 3093 C CA . ARG A 1 368 ? -18.167 11.524 1.121 1.00 95.00 368 ARG A CA 1
ATOM 3094 C C . ARG A 1 368 ? -18.792 10.262 1.662 1.00 95.00 368 ARG A C 1
ATOM 3096 O O . ARG A 1 368 ? -19.468 10.312 2.676 1.00 95.00 368 ARG A O 1
ATOM 3103 N N . LEU A 1 369 ? -18.649 9.155 0.947 1.00 96.25 369 LEU A N 1
ATOM 3104 C CA . LEU A 1 369 ? -19.216 7.887 1.377 1.00 96.25 369 LEU A CA 1
ATOM 3105 C C . LEU A 1 369 ? -18.493 7.390 2.627 1.00 96.25 369 LEU A C 1
ATOM 3107 O O . LEU A 1 369 ? -19.167 6.978 3.559 1.00 96.25 369 LEU A O 1
ATOM 3111 N N . VAL A 1 370 ? -17.165 7.516 2.692 1.00 97.25 370 VAL A N 1
ATOM 3112 C CA . VAL A 1 370 ? -16.379 7.180 3.890 1.00 97.25 370 VAL A CA 1
ATOM 3113 C C . VAL A 1 370 ? -16.892 7.936 5.113 1.00 97.25 370 VAL A C 1
ATOM 3115 O O . VAL A 1 370 ? -17.192 7.316 6.125 1.00 97.25 370 VAL A O 1
ATOM 3118 N N . GLU A 1 371 ? -17.106 9.246 5.000 1.00 96.69 371 GLU A N 1
ATOM 3119 C CA . GLU A 1 371 ? -17.669 10.075 6.073 1.00 96.69 371 GLU A CA 1
ATOM 3120 C C . GLU A 1 371 ? -19.021 9.553 6.600 1.00 96.69 371 GLU A C 1
ATOM 3122 O O . GLU A 1 371 ? -19.283 9.620 7.796 1.00 96.69 371 GLU A O 1
ATOM 3127 N N . HIS A 1 372 ? -19.874 8.992 5.737 1.00 96.31 372 HIS A N 1
ATOM 3128 C CA . HIS A 1 372 ? -21.173 8.445 6.152 1.00 96.31 372 HIS A CA 1
ATOM 3129 C C . HIS A 1 372 ? -21.088 7.000 6.662 1.00 96.31 372 HIS A C 1
ATOM 3131 O O . HIS A 1 372 ? -21.999 6.554 7.349 1.00 96.31 372 HIS A O 1
ATOM 3137 N N . LEU A 1 373 ? -20.041 6.255 6.295 1.00 97.69 373 LEU A N 1
ATOM 3138 C CA . LEU A 1 373 ? -19.952 4.805 6.500 1.00 97.69 373 LEU A CA 1
ATOM 3139 C C . LEU A 1 373 ? -18.877 4.388 7.509 1.00 97.69 373 LEU A C 1
ATOM 3141 O O . LEU A 1 373 ? -18.854 3.225 7.893 1.00 97.69 373 LEU A O 1
ATOM 3145 N N . TRP A 1 374 ? -17.987 5.286 7.943 1.00 97.56 374 TRP A N 1
ATOM 3146 C CA . TRP A 1 374 ? -16.816 4.945 8.771 1.00 97.56 374 TRP A CA 1
ATOM 3147 C C . TRP A 1 374 ? -17.158 4.232 10.091 1.00 97.56 374 TRP A C 1
ATOM 3149 O O . TRP A 1 374 ? -16.346 3.463 10.602 1.00 97.56 374 TRP A O 1
ATOM 3159 N N . MET A 1 375 ? -18.365 4.447 10.622 1.00 97.94 375 MET A N 1
ATOM 3160 C CA . MET A 1 375 ? -18.857 3.773 11.828 1.00 97.94 375 MET A CA 1
ATOM 3161 C C . MET A 1 375 ? -19.418 2.367 11.551 1.00 97.94 375 MET A C 1
ATOM 3163 O O . MET A 1 375 ? -19.540 1.579 12.487 1.00 97.94 375 MET A O 1
ATOM 3167 N N . GLU A 1 376 ? -19.734 2.015 10.301 1.00 98.38 376 GLU A N 1
ATOM 3168 C CA . GLU A 1 376 ? -20.351 0.736 9.931 1.00 98.38 376 GLU A CA 1
ATOM 3169 C C . GLU A 1 376 ? -19.312 -0.402 9.855 1.00 98.38 376 GLU A C 1
ATOM 3171 O O . GLU A 1 376 ? -18.285 -0.300 9.180 1.00 98.38 376 GLU A O 1
ATOM 3176 N N . ASP A 1 377 ? -19.597 -1.534 10.503 1.00 98.50 377 ASP A N 1
ATOM 3177 C CA . ASP A 1 377 ? -18.665 -2.670 10.608 1.00 98.50 377 ASP A CA 1
ATOM 3178 C C . ASP A 1 377 ? -18.326 -3.323 9.265 1.00 98.50 377 ASP A C 1
ATOM 3180 O O . ASP A 1 377 ? -17.170 -3.666 9.013 1.00 98.50 377 ASP A O 1
ATOM 3184 N N . TRP A 1 378 ? -19.301 -3.448 8.359 1.00 97.44 378 TRP A N 1
ATOM 3185 C CA . TRP A 1 378 ? -19.025 -3.991 7.026 1.00 97.44 378 TRP A CA 1
ATOM 3186 C C . TRP A 1 378 ? -18.104 -3.077 6.219 1.00 97.44 378 TRP A C 1
ATOM 3188 O O . TRP A 1 378 ? -17.323 -3.574 5.411 1.00 97.44 378 TRP A O 1
ATOM 3198 N N . PHE A 1 379 ? -18.179 -1.756 6.421 1.00 98.50 379 PHE A N 1
ATOM 3199 C CA . PHE A 1 379 ? -17.303 -0.812 5.736 1.00 98.50 379 PHE A CA 1
ATOM 3200 C C . PHE A 1 379 ? -15.897 -0.844 6.341 1.00 98.50 379 PHE A C 1
ATOM 3202 O O . PHE A 1 379 ? -14.916 -0.838 5.599 1.00 98.50 379 PHE A O 1
ATOM 3209 N N . PHE A 1 380 ? -15.785 -0.970 7.667 1.00 98.81 380 PHE A N 1
ATOM 3210 C CA . PHE A 1 380 ? -14.508 -1.220 8.336 1.00 98.81 380 PHE A CA 1
ATOM 3211 C C . PHE A 1 380 ? -13.809 -2.466 7.771 1.00 98.81 380 PHE A C 1
ATOM 3213 O O . PHE A 1 380 ? -12.659 -2.380 7.349 1.00 98.81 380 PHE A O 1
ATOM 3220 N N . GLY A 1 381 ? -14.516 -3.598 7.666 1.00 98.50 381 GLY A N 1
ATOM 3221 C CA . GLY A 1 381 ? -13.963 -4.814 7.065 1.00 98.50 381 GLY A CA 1
ATOM 3222 C C . GLY A 1 381 ? -13.673 -4.678 5.564 1.00 98.50 381 GLY A C 1
ATOM 3223 O O . GLY A 1 381 ? -12.638 -5.139 5.088 1.00 98.50 381 GLY A O 1
ATOM 3224 N N . HIS A 1 382 ? -14.533 -3.983 4.812 1.00 98.38 382 HIS A N 1
ATOM 3225 C CA . HIS A 1 382 ? -14.350 -3.735 3.376 1.00 98.38 382 HIS A CA 1
ATOM 3226 C C . HIS A 1 382 ? -13.027 -3.026 3.051 1.00 98.38 382 HIS A C 1
ATOM 3228 O O . HIS A 1 382 ? -12.423 -3.313 2.015 1.00 98.38 382 HIS A O 1
ATOM 3234 N N . GLN A 1 383 ? -12.560 -2.127 3.921 1.00 98.75 383 GLN A N 1
ATOM 3235 C CA . GLN A 1 383 ? -11.312 -1.387 3.715 1.00 98.75 383 GLN A CA 1
ATOM 3236 C C . GLN A 1 383 ? -10.065 -2.281 3.715 1.00 98.75 383 GLN A C 1
ATOM 3238 O O . GLN A 1 383 ? -9.118 -1.969 2.999 1.00 98.75 383 GLN A O 1
ATOM 3243 N N . PHE A 1 384 ? -10.075 -3.425 4.407 1.00 98.81 384 PHE A N 1
ATOM 3244 C CA . PHE A 1 384 ? -8.958 -4.379 4.353 1.00 98.81 384 PHE A CA 1
ATOM 3245 C C . PHE A 1 384 ? -8.847 -5.121 3.016 1.00 98.81 384 PHE A C 1
ATOM 3247 O O . PHE A 1 384 ? -7.827 -5.748 2.744 1.00 98.81 384 PHE A O 1
ATOM 3254 N N . LEU A 1 385 ? -9.885 -5.053 2.177 1.00 98.69 385 LEU A N 1
ATOM 3255 C CA . LEU A 1 385 ? -9.893 -5.636 0.835 1.00 98.69 385 LEU A CA 1
ATOM 3256 C C . LEU A 1 385 ? -9.776 -4.570 -0.259 1.00 98.69 385 LEU A C 1
ATOM 3258 O O . LEU A 1 385 ? -9.161 -4.802 -1.293 1.00 98.69 385 LEU A O 1
ATOM 3262 N N . ASN A 1 386 ? -10.393 -3.406 -0.062 1.00 98.50 386 ASN A N 1
ATOM 3263 C CA . ASN A 1 386 ? -10.600 -2.432 -1.138 1.00 98.50 386 ASN A CA 1
ATOM 3264 C C . ASN A 1 386 ? -10.281 -0.986 -0.733 1.00 98.50 386 ASN A C 1
ATOM 3266 O O . ASN A 1 386 ? -10.575 -0.074 -1.500 1.00 98.50 386 ASN A O 1
ATOM 3270 N N . GLY A 1 387 ? -9.745 -0.774 0.472 1.00 97.75 387 GLY A N 1
ATOM 3271 C CA . GLY A 1 387 ? -9.302 0.533 0.955 1.00 97.75 387 GLY A CA 1
ATOM 3272 C C . GLY A 1 387 ? -7.902 0.898 0.463 1.00 97.75 387 GLY A C 1
ATOM 3273 O O . GLY A 1 387 ? -7.392 0.306 -0.485 1.00 97.75 387 GLY A O 1
ATOM 3274 N N . ALA A 1 388 ? -7.272 1.855 1.146 1.00 97.38 388 ALA A N 1
ATOM 3275 C CA . ALA A 1 388 ? -5.915 2.306 0.827 1.00 97.38 388 ALA A CA 1
ATOM 3276 C C . ALA A 1 388 ? -4.811 1.299 1.204 1.00 97.38 388 ALA A C 1
ATOM 3278 O O . ALA A 1 388 ? -3.730 1.343 0.626 1.00 97.38 388 ALA A O 1
ATOM 3279 N N . ASN A 1 389 ? -5.079 0.366 2.129 1.00 98.25 389 ASN A N 1
ATOM 3280 C CA . ASN A 1 389 ? -4.100 -0.626 2.590 1.00 98.25 389 ASN A CA 1
ATOM 3281 C C . ASN A 1 389 ? -4.609 -2.080 2.490 1.00 98.25 389 ASN A C 1
ATOM 3283 O O . ASN A 1 389 ? -4.796 -2.758 3.503 1.00 98.25 389 ASN A O 1
ATOM 3287 N N . PRO A 1 390 ? -4.864 -2.599 1.276 1.00 98.06 390 PRO A N 1
ATOM 3288 C CA . PRO A 1 390 ? -5.479 -3.909 1.087 1.00 98.06 390 PRO A CA 1
ATOM 3289 C C . PRO A 1 390 ? -4.479 -5.082 1.176 1.00 98.06 390 PRO A C 1
ATOM 3291 O O . PRO A 1 390 ? -4.701 -6.115 0.547 1.00 98.06 390 PRO A O 1
ATOM 3294 N N . THR A 1 391 ? -3.361 -4.952 1.901 1.00 96.50 391 THR A N 1
ATOM 3295 C CA . THR A 1 391 ? -2.208 -5.879 1.813 1.00 96.50 391 THR A CA 1
ATOM 3296 C C . THR A 1 391 ? -1.964 -6.732 3.069 1.00 96.50 391 THR A C 1
ATOM 3298 O O . THR A 1 391 ? -1.166 -7.663 3.022 1.00 96.50 391 THR A O 1
ATOM 3301 N N . LEU A 1 392 ? -2.634 -6.467 4.202 1.00 97.19 392 LEU A N 1
ATOM 3302 C CA . LEU A 1 392 ? -2.313 -7.139 5.479 1.00 97.19 392 LEU A CA 1
ATOM 3303 C C . LEU A 1 392 ? -3.162 -8.363 5.783 1.00 97.19 392 LEU A C 1
ATOM 3305 O O . LEU A 1 392 ? -2.669 -9.322 6.389 1.00 97.19 392 LEU A O 1
ATOM 3309 N N . ILE A 1 393 ? -4.449 -8.287 5.438 1.00 98.62 393 ILE A N 1
ATOM 3310 C CA . ILE A 1 393 ? -5.423 -9.311 5.804 1.00 98.62 393 ILE A CA 1
ATOM 3311 C C . ILE A 1 393 ? -4.963 -10.675 5.309 1.00 98.62 393 ILE A C 1
ATOM 3313 O O . ILE A 1 393 ? -4.385 -10.789 4.231 1.00 98.62 393 ILE A O 1
ATOM 3317 N N . ARG A 1 394 ? -5.201 -11.709 6.107 1.00 98.50 394 ARG A N 1
ATOM 3318 C CA . ARG A 1 394 ? -4.906 -13.100 5.761 1.00 98.50 394 ARG A CA 1
ATOM 3319 C C . ARG A 1 394 ? -5.977 -14.020 6.312 1.00 98.50 394 ARG A C 1
ATOM 3321 O O . ARG A 1 394 ? -6.635 -13.689 7.298 1.00 98.50 394 ARG A O 1
ATOM 3328 N N . ARG A 1 395 ? -6.138 -15.186 5.696 1.00 98.38 395 ARG A N 1
ATOM 3329 C CA . ARG A 1 395 ? -7.016 -16.233 6.217 1.00 98.38 395 ARG A CA 1
ATOM 3330 C C . ARG A 1 395 ? -6.495 -16.723 7.570 1.00 98.38 395 ARG A C 1
ATOM 3332 O O . ARG A 1 395 ? -5.301 -16.963 7.733 1.00 98.38 395 ARG A O 1
ATOM 3339 N N . CYS A 1 396 ? -7.396 -16.864 8.534 1.00 97.81 396 CYS A N 1
ATOM 3340 C CA . CYS A 1 396 ? -7.107 -17.349 9.877 1.00 97.81 396 CYS A CA 1
ATOM 3341 C C . CYS A 1 396 ? -7.531 -18.817 9.973 1.00 97.81 396 CYS A C 1
ATOM 3343 O O . CYS A 1 396 ? -8.716 -19.133 9.903 1.00 97.81 396 CYS A O 1
ATOM 3345 N N . THR A 1 397 ? -6.550 -19.712 10.085 1.00 96.25 397 THR A N 1
ATOM 3346 C CA . THR A 1 397 ? -6.776 -21.154 10.288 1.00 96.25 397 THR A CA 1
ATOM 3347 C C . THR A 1 397 ? -6.679 -21.559 11.756 1.00 96.25 397 THR A C 1
ATOM 3349 O O . THR A 1 397 ? -7.128 -22.637 12.123 1.00 96.25 397 THR A O 1
ATOM 3352 N N . GLU A 1 398 ? -6.077 -20.703 12.580 1.00 95.56 398 GLU A N 1
ATOM 3353 C CA . GLU A 1 398 ? -5.918 -20.870 14.020 1.00 95.56 398 GLU A CA 1
ATOM 3354 C C . GLU A 1 398 ? -5.856 -19.482 14.672 1.00 95.56 398 GLU A C 1
ATOM 3356 O O . GLU A 1 398 ? -5.273 -18.548 14.105 1.00 95.56 398 GLU A O 1
ATOM 3361 N N . ILE A 1 399 ? -6.456 -19.344 15.857 1.00 96.19 399 ILE A N 1
ATOM 3362 C CA . ILE A 1 399 ? -6.384 -18.111 16.645 1.00 96.19 399 ILE A CA 1
ATOM 3363 C C . ILE A 1 399 ? -4.968 -17.965 17.212 1.00 96.19 399 ILE A C 1
ATOM 3365 O O . ILE A 1 399 ? -4.490 -18.886 17.876 1.00 96.19 399 ILE A O 1
ATOM 3369 N N . PRO A 1 400 ? -4.286 -16.824 16.993 1.00 96.25 400 PRO A N 1
ATOM 3370 C CA . PRO A 1 400 ? -2.961 -16.608 17.553 1.00 96.25 400 PRO A CA 1
ATOM 3371 C C . PRO A 1 400 ? -2.966 -16.768 19.080 1.00 96.25 400 PRO A C 1
ATOM 3373 O O . PRO A 1 400 ? -3.861 -16.235 19.738 1.00 96.25 400 PRO A O 1
ATOM 3376 N N . PRO A 1 401 ? -1.951 -17.416 19.679 1.00 95.75 401 PRO A N 1
ATOM 3377 C CA . PRO A 1 401 ? -1.915 -17.668 21.124 1.00 95.75 401 PRO A CA 1
ATOM 3378 C C . PRO A 1 401 ? -1.865 -16.381 21.960 1.00 95.75 401 PRO A C 1
ATOM 3380 O O . PRO A 1 401 ? -2.176 -16.388 23.147 1.00 95.75 401 PRO A O 1
ATOM 3383 N N . ASN A 1 402 ? -1.463 -15.268 21.348 1.00 96.88 402 ASN A N 1
ATOM 3384 C CA . ASN A 1 402 ? -1.421 -13.952 21.966 1.00 96.88 402 ASN A CA 1
ATOM 3385 C C . ASN A 1 402 ? -2.724 -13.143 21.789 1.00 96.88 402 ASN A C 1
ATOM 3387 O O . ASN A 1 402 ? -2.797 -12.003 22.242 1.00 96.88 402 ASN A O 1
ATOM 3391 N N . MET A 1 403 ? -3.764 -13.715 21.175 1.00 96.50 403 MET A N 1
ATOM 3392 C CA . MET A 1 403 ? -5.097 -13.120 21.072 1.00 96.50 403 MET A CA 1
ATOM 3393 C C . MET A 1 403 ? -6.061 -13.828 22.033 1.00 96.50 403 MET A C 1
ATOM 3395 O O . MET A 1 403 ? -6.365 -15.005 21.857 1.00 96.50 403 MET A O 1
ATOM 3399 N N . ALA A 1 404 ? -6.572 -13.118 23.042 1.00 94.94 404 ALA A N 1
ATOM 3400 C CA . ALA A 1 404 ? -7.425 -13.692 24.091 1.00 94.94 404 ALA A CA 1
ATOM 3401 C C . ALA A 1 404 ? -8.894 -13.878 23.653 1.00 94.94 404 ALA A C 1
ATOM 3403 O O . ALA A 1 404 ? -9.817 -13.447 24.342 1.00 94.94 404 ALA A O 1
ATOM 3404 N N . VAL A 1 405 ? -9.116 -14.494 22.489 1.00 94.44 405 VAL A N 1
ATOM 3405 C CA . VAL A 1 405 ? -10.451 -14.787 21.949 1.00 94.44 405 VAL A CA 1
ATOM 3406 C C . VAL A 1 405 ? -10.845 -16.226 22.255 1.00 94.44 405 VAL A C 1
ATOM 3408 O O . VAL A 1 405 ? -10.094 -17.163 21.997 1.00 94.44 405 VAL A O 1
ATOM 3411 N N . THR A 1 406 ? -12.065 -16.399 22.755 1.00 91.44 406 THR A N 1
ATOM 3412 C CA . THR A 1 406 ? -12.704 -17.704 22.968 1.00 91.44 406 THR A CA 1
ATOM 3413 C C . THR A 1 406 ? -14.006 -17.807 22.176 1.00 91.44 406 THR A C 1
ATOM 3415 O O . THR A 1 406 ? -14.552 -16.793 21.740 1.00 91.44 406 THR A O 1
ATOM 3418 N N . GLU A 1 407 ? -14.547 -19.021 22.041 1.00 90.62 407 GLU A N 1
ATOM 3419 C CA . GLU A 1 407 ? -15.880 -19.256 21.462 1.00 90.62 407 GLU A CA 1
ATOM 3420 C C . GLU A 1 407 ? -16.957 -18.392 22.138 1.00 90.62 407 GLU A C 1
ATOM 3422 O O . GLU A 1 407 ? -17.764 -17.761 21.468 1.00 90.62 407 GLU A O 1
ATOM 3427 N N . GLU A 1 408 ? -16.924 -18.290 23.469 1.00 89.19 408 GLU A N 1
ATOM 3428 C CA . GLU A 1 408 ? -17.851 -17.453 24.240 1.00 89.19 408 GLU A CA 1
ATOM 3429 C C . GLU A 1 408 ? -17.716 -15.963 23.892 1.00 89.19 408 GLU A C 1
ATOM 3431 O O . GLU A 1 408 ? -18.713 -15.248 23.831 1.00 89.19 408 GLU A O 1
ATOM 3436 N N . THR A 1 409 ? -16.493 -15.506 23.605 1.00 87.69 409 THR A N 1
ATOM 3437 C CA . THR A 1 409 ? -16.213 -14.099 23.283 1.00 87.69 409 THR A CA 1
ATOM 3438 C C . THR A 1 409 ? -16.876 -13.678 21.973 1.00 87.69 409 THR A C 1
ATOM 3440 O O . THR A 1 409 ? -17.375 -12.562 21.872 1.00 87.69 409 THR A O 1
ATOM 3443 N N . VAL A 1 410 ? -16.883 -14.554 20.962 1.00 91.25 410 VAL A N 1
ATOM 3444 C CA . VAL A 1 410 ? -17.303 -14.195 19.595 1.00 91.25 410 VAL A CA 1
ATOM 3445 C C . VAL A 1 410 ? -18.536 -14.937 19.091 1.00 91.25 410 VAL A C 1
ATOM 3447 O O . VAL A 1 410 ? -19.053 -14.583 18.033 1.00 91.25 410 VAL A O 1
ATOM 3450 N N . GLY A 1 411 ? -19.052 -15.918 19.832 1.00 86.88 411 GLY A N 1
ATOM 3451 C CA . GLY A 1 411 ? -20.156 -16.775 19.397 1.00 86.88 411 GLY A CA 1
ATOM 3452 C C . GLY A 1 411 ? -21.425 -16.004 19.027 1.00 86.88 411 GLY A C 1
ATOM 3453 O O . GLY A 1 411 ? -22.116 -16.379 18.087 1.00 86.88 411 GLY A O 1
ATOM 3454 N N . ALA A 1 412 ? -21.696 -14.866 19.679 1.00 87.62 412 ALA A N 1
ATOM 3455 C CA . ALA A 1 412 ? -22.820 -13.990 19.328 1.00 87.62 412 ALA A CA 1
ATOM 3456 C C . ALA A 1 412 ? -22.680 -13.327 17.941 1.00 87.62 412 ALA A C 1
ATOM 3458 O O . ALA A 1 412 ? -23.680 -12.935 17.338 1.00 87.62 412 ALA A O 1
ATOM 3459 N N . SER A 1 413 ? -21.451 -13.201 17.437 1.00 89.75 413 SER A N 1
ATOM 3460 C CA . SER A 1 413 ? -21.136 -12.654 16.114 1.00 89.75 413 SER A CA 1
ATOM 3461 C C . SER A 1 413 ? -21.111 -13.732 15.022 1.00 89.75 413 SER A C 1
ATOM 3463 O O . SER A 1 413 ? -21.264 -13.408 13.844 1.00 89.75 413 SER A O 1
ATOM 3465 N N . LEU A 1 414 ? -20.952 -15.009 15.392 1.00 87.56 414 LEU A N 1
ATOM 3466 C CA . LEU A 1 414 ? -20.966 -16.143 14.469 1.00 87.56 414 LEU A CA 1
ATOM 3467 C C . LEU A 1 414 ? -22.420 -16.550 14.177 1.00 87.56 414 LEU A C 1
ATOM 3469 O O . LEU A 1 414 ? -23.142 -17.088 15.015 1.00 87.56 414 LEU A O 1
ATOM 3473 N N . GLY A 1 415 ? -22.897 -16.248 12.970 1.00 73.38 415 GLY A N 1
ATOM 3474 C CA . GLY A 1 415 ? -24.273 -16.558 12.578 1.00 73.38 415 GLY A CA 1
ATOM 3475 C C . GLY A 1 415 ? -24.568 -18.066 12.544 1.00 73.38 415 GLY A C 1
ATOM 3476 O O . GLY A 1 415 ? -23.733 -18.870 12.142 1.00 73.38 415 GLY A O 1
ATOM 3477 N N . GLY A 1 416 ? -25.799 -18.458 12.893 1.00 72.31 416 GLY A N 1
ATOM 3478 C CA . GLY A 1 416 ? -26.313 -19.809 12.619 1.00 72.31 416 GLY A CA 1
ATOM 3479 C C . GLY A 1 416 ? -25.818 -20.931 13.542 1.00 72.31 416 GLY A C 1
ATOM 3480 O O . GLY A 1 416 ? -26.008 -22.095 13.200 1.00 72.31 416 GLY A O 1
ATOM 3481 N N . GLY A 1 417 ? -25.217 -20.609 14.694 1.00 74.12 417 GLY A N 1
ATOM 3482 C CA . GLY A 1 417 ? -24.796 -21.598 15.699 1.00 74.12 417 GLY A CA 1
ATOM 3483 C C . GLY A 1 417 ? -23.544 -22.400 15.327 1.00 74.12 417 GLY A C 1
ATOM 3484 O O . GLY A 1 417 ? -23.299 -23.445 15.926 1.00 74.12 417 GLY A O 1
ATOM 3485 N N . ALA A 1 418 ? -22.780 -21.944 14.329 1.00 84.62 418 ALA A N 1
ATOM 3486 C CA . ALA A 1 418 ? -21.490 -22.529 13.979 1.00 84.62 418 ALA A CA 1
ATOM 3487 C C . ALA A 1 418 ? -20.419 -22.143 15.006 1.00 84.62 418 ALA A C 1
ATOM 3489 O O . ALA A 1 418 ? -20.428 -21.017 15.503 1.00 84.62 418 ALA A O 1
ATOM 3490 N N . SER A 1 419 ? -19.496 -23.063 15.291 1.00 91.25 419 SER A N 1
ATOM 3491 C CA . SER A 1 419 ? -18.353 -22.765 16.156 1.00 91.25 419 SER A CA 1
ATOM 3492 C C . SER A 1 419 ? -17.247 -22.018 15.411 1.00 91.25 419 SER A C 1
ATOM 3494 O O . SER A 1 419 ? -17.129 -22.104 14.185 1.00 91.25 419 SER A O 1
ATOM 3496 N N . LEU A 1 420 ? -16.364 -21.352 16.150 1.00 92.62 420 LEU A N 1
ATOM 3497 C CA . LEU A 1 420 ? -15.178 -20.684 15.619 1.00 92.62 420 LEU A CA 1
ATOM 3498 C C . LEU A 1 420 ? -14.302 -21.643 14.802 1.00 92.62 420 LEU A C 1
ATOM 3500 O O . LEU A 1 420 ? -13.827 -21.295 13.723 1.00 92.62 420 LEU A O 1
ATOM 3504 N N . CYS A 1 421 ? -14.132 -22.873 15.291 1.00 92.44 421 CYS A N 1
ATOM 3505 C CA . CYS A 1 421 ? -13.394 -23.924 14.591 1.00 92.44 421 CYS A CA 1
ATOM 3506 C C . CYS A 1 421 ? -14.045 -24.274 13.244 1.00 92.44 421 CYS A C 1
ATOM 3508 O O . CYS A 1 421 ? -13.355 -24.303 12.227 1.00 92.44 421 CYS A O 1
ATOM 3510 N N . GLN A 1 422 ? -15.372 -24.430 13.207 1.00 94.38 422 GLN A N 1
ATOM 3511 C CA . GLN A 1 422 ? -16.098 -24.700 11.964 1.00 94.38 422 GLN A CA 1
ATOM 3512 C C . GLN A 1 422 ? -15.981 -23.543 10.963 1.00 94.38 422 GLN A C 1
ATOM 3514 O O . GLN A 1 422 ? -15.834 -23.781 9.766 1.00 94.38 422 GLN A O 1
ATOM 3519 N N . GLU A 1 423 ? -16.032 -22.290 11.419 1.00 95.06 423 GLU A N 1
ATOM 3520 C CA . GLU A 1 423 ? -15.873 -21.130 10.534 1.00 95.06 423 GLU A CA 1
ATOM 3521 C C . GLU A 1 423 ? -14.433 -20.984 10.009 1.00 95.06 423 GLU A C 1
ATOM 3523 O O . GLU A 1 423 ? -14.245 -20.607 8.848 1.00 95.06 423 GLU A O 1
ATOM 3528 N N . MET A 1 424 ? -13.413 -21.339 10.804 1.00 94.81 424 MET A N 1
ATOM 3529 C CA . MET A 1 424 ? -12.020 -21.420 10.337 1.00 94.81 424 MET A CA 1
ATOM 3530 C C . MET A 1 424 ? -11.844 -22.524 9.284 1.00 94.81 424 MET A C 1
ATOM 3532 O O . MET A 1 424 ? -11.259 -22.271 8.230 1.00 94.81 424 MET A O 1
ATOM 3536 N N . GLU A 1 425 ? -12.407 -23.716 9.511 1.00 94.69 425 GLU A N 1
ATOM 3537 C CA . GLU A 1 425 ? -12.386 -24.833 8.550 1.00 94.69 425 GLU A CA 1
ATOM 3538 C C . GLU A 1 425 ? -13.091 -24.484 7.233 1.00 94.69 425 GLU A C 1
ATOM 3540 O O . GLU A 1 425 ? -12.615 -24.835 6.152 1.00 94.69 425 GLU A O 1
ATOM 3545 N N . ARG A 1 426 ? -14.198 -23.734 7.305 1.00 94.38 426 ARG A N 1
ATOM 3546 C CA . ARG A 1 426 ? -14.912 -23.204 6.131 1.00 94.38 426 ARG A CA 1
ATOM 3547 C C . ARG A 1 426 ? -14.132 -22.116 5.389 1.00 94.38 426 ARG A C 1
ATOM 3549 O O . ARG A 1 426 ? -14.487 -21.791 4.260 1.00 94.38 426 ARG A O 1
ATOM 3556 N N . GLY A 1 427 ? -13.082 -21.560 5.995 1.00 95.25 427 GLY A N 1
ATOM 3557 C CA . GLY A 1 427 ? -12.301 -20.461 5.431 1.00 95.25 427 GLY A CA 1
ATOM 3558 C C . GLY A 1 427 ? -12.989 -19.097 5.531 1.00 95.25 427 GLY A C 1
ATOM 3559 O O . GLY A 1 427 ? -12.659 -18.202 4.756 1.00 95.25 427 GLY A O 1
ATOM 3560 N N . ASN A 1 428 ? -13.921 -18.930 6.472 1.00 96.12 428 ASN A N 1
ATOM 3561 C CA . ASN A 1 428 ? -14.667 -17.685 6.678 1.00 96.12 428 ASN A CA 1
ATOM 3562 C C . ASN A 1 428 ? -14.007 -16.744 7.696 1.00 96.12 428 ASN A C 1
ATOM 3564 O O . ASN A 1 428 ? -14.514 -15.649 7.929 1.00 96.12 428 ASN A O 1
ATOM 3568 N N . MET A 1 429 ? -12.896 -17.154 8.311 1.00 97.31 429 MET A N 1
ATOM 3569 C CA . MET A 1 429 ? -12.201 -16.385 9.342 1.00 97.31 429 MET A CA 1
ATOM 3570 C C . MET A 1 429 ? -10.930 -15.743 8.796 1.00 97.31 429 MET A C 1
ATOM 3572 O O . MET A 1 429 ? -10.146 -16.377 8.086 1.00 97.31 429 MET A O 1
ATOM 3576 N N . PHE A 1 430 ? -10.703 -14.486 9.167 1.00 98.62 430 PHE A N 1
ATOM 3577 C CA . PHE A 1 430 ? -9.570 -13.688 8.707 1.00 98.62 430 PHE A CA 1
ATOM 3578 C C . PHE A 1 430 ? -8.941 -12.916 9.861 1.00 98.62 430 PHE A C 1
ATOM 3580 O O . PHE A 1 430 ? -9.618 -12.550 10.818 1.00 98.62 430 PHE A O 1
ATOM 3587 N N . LEU A 1 431 ? -7.642 -12.658 9.753 1.00 98.75 431 LEU A N 1
ATOM 3588 C CA . LEU A 1 431 ? -6.857 -11.940 10.747 1.00 98.75 431 LEU A CA 1
ATOM 3589 C C . LEU A 1 431 ? -6.139 -10.758 10.091 1.00 98.75 431 LEU A C 1
ATOM 3591 O O . LEU A 1 431 ? -5.583 -10.885 8.996 1.00 98.75 431 LEU A O 1
ATOM 3595 N N . VAL A 1 432 ? -6.106 -9.633 10.797 1.00 98.81 432 VAL A N 1
ATOM 3596 C CA . VAL A 1 432 ? -5.187 -8.519 10.539 1.00 98.81 432 VAL A CA 1
ATOM 3597 C C . VAL A 1 432 ? -4.351 -8.312 11.799 1.00 98.81 432 VAL A C 1
ATOM 3599 O O . VAL A 1 432 ? -4.896 -8.274 12.902 1.00 98.81 432 VAL A O 1
ATOM 3602 N N . ASP A 1 433 ? -3.033 -8.219 11.642 1.00 98.62 433 ASP A N 1
ATOM 3603 C CA . ASP A 1 433 ? -2.087 -8.160 12.755 1.00 98.62 433 ASP A CA 1
ATOM 3604 C C . ASP A 1 433 ? -1.014 -7.094 12.507 1.00 98.62 433 ASP A C 1
ATOM 3606 O O . ASP A 1 433 ? -0.201 -7.212 11.588 1.00 98.62 433 ASP A O 1
ATOM 3610 N N . TYR A 1 434 ? -1.005 -6.077 13.366 1.00 98.62 434 TYR A N 1
ATOM 3611 C CA . TYR A 1 434 ? -0.093 -4.935 13.308 1.00 98.62 434 TYR A CA 1
ATOM 3612 C C . TYR A 1 434 ? 1.119 -5.083 14.243 1.00 98.62 434 TYR A C 1
ATOM 3614 O O . TYR A 1 434 ? 1.650 -4.091 14.744 1.00 98.62 434 TYR A O 1
ATOM 3622 N N . ARG A 1 435 ? 1.586 -6.314 14.490 1.00 98.00 435 ARG A N 1
ATOM 3623 C CA . ARG A 1 435 ? 2.730 -6.628 15.371 1.00 98.00 435 ARG A CA 1
ATOM 3624 C C . ARG A 1 435 ? 3.994 -5.788 15.159 1.00 98.00 435 ARG A C 1
ATOM 3626 O O . ARG A 1 435 ? 4.763 -5.620 16.096 1.00 98.00 435 ARG A O 1
ATOM 3633 N N . LEU A 1 436 ? 4.234 -5.254 13.957 1.00 97.88 436 LEU A N 1
ATOM 3634 C CA . LEU A 1 436 ? 5.417 -4.426 13.685 1.00 97.88 436 LEU A CA 1
ATOM 3635 C C . LEU A 1 436 ? 5.416 -3.115 14.493 1.00 97.88 436 LEU A C 1
ATOM 3637 O O . LEU A 1 436 ? 6.489 -2.601 14.816 1.00 97.88 436 LEU A O 1
ATOM 3641 N N . LEU A 1 437 ? 4.231 -2.626 14.878 1.00 98.25 437 LEU A N 1
ATOM 3642 C CA . LEU A 1 437 ? 4.050 -1.458 15.744 1.00 98.25 437 LEU A CA 1
ATOM 3643 C C . LEU A 1 437 ? 4.236 -1.772 17.236 1.00 98.25 437 LEU A C 1
ATOM 3645 O O . LEU A 1 437 ? 4.250 -0.852 18.055 1.00 98.25 437 LEU A O 1
ATOM 3649 N N . ASP A 1 438 ? 4.349 -3.047 17.617 1.00 97.50 438 ASP A N 1
ATOM 3650 C CA . ASP A 1 438 ? 4.391 -3.431 19.026 1.00 97.50 438 ASP A CA 1
ATOM 3651 C C . ASP A 1 438 ? 5.626 -2.858 19.713 1.00 97.50 438 ASP A C 1
ATOM 3653 O O . ASP A 1 438 ? 6.697 -2.773 19.116 1.00 97.50 438 ASP A O 1
ATOM 3657 N N . THR A 1 439 ? 5.497 -2.463 20.978 1.00 95.00 439 THR A N 1
ATOM 3658 C CA . THR A 1 439 ? 6.557 -1.824 21.787 1.00 95.00 439 THR A CA 1
ATOM 3659 C C . THR A 1 439 ? 7.121 -0.497 21.255 1.00 95.00 439 THR A C 1
ATOM 3661 O O . THR A 1 439 ? 8.002 0.073 21.900 1.00 95.00 439 THR A O 1
ATOM 3664 N N . LEU A 1 440 ? 6.639 0.034 20.122 1.00 96.56 440 LEU A N 1
ATOM 3665 C CA . LEU A 1 440 ? 7.117 1.319 19.614 1.00 96.56 440 LEU A CA 1
ATOM 3666 C C . LEU A 1 440 ? 6.634 2.472 20.493 1.00 96.56 440 LEU A C 1
ATOM 3668 O O . LEU A 1 440 ? 5.444 2.622 20.779 1.00 96.56 440 LEU A O 1
ATOM 3672 N N . THR A 1 441 ? 7.568 3.341 20.863 1.00 95.62 441 THR A N 1
ATOM 3673 C CA . THR A 1 441 ? 7.242 4.606 21.516 1.00 95.62 441 THR A CA 1
ATOM 3674 C C . THR A 1 441 ? 6.779 5.600 20.465 1.00 95.62 441 THR A C 1
ATOM 3676 O O . THR A 1 441 ? 7.555 6.015 19.609 1.00 95.62 441 THR A O 1
ATOM 3679 N N . ALA A 1 442 ? 5.514 5.995 20.547 1.00 97.00 442 ALA A N 1
ATOM 3680 C CA . ALA A 1 442 ? 4.940 6.997 19.666 1.00 97.00 442 ALA A CA 1
ATOM 3681 C C . ALA A 1 442 ? 5.603 8.373 19.831 1.00 97.00 442 ALA A C 1
ATOM 3683 O O . ALA A 1 442 ? 6.081 8.749 20.906 1.00 97.00 442 ALA A O 1
ATOM 3684 N N . ASN A 1 443 ? 5.563 9.143 18.753 1.00 96.25 443 ASN A N 1
ATOM 3685 C CA . ASN A 1 443 ? 6.125 10.478 18.670 1.00 96.25 443 ASN A CA 1
ATOM 3686 C C . ASN A 1 443 ? 5.405 11.494 19.584 1.00 96.25 443 ASN A C 1
ATOM 3688 O O . ASN A 1 443 ? 4.229 11.350 19.933 1.00 96.25 443 ASN A O 1
ATOM 3692 N N . THR A 1 444 ? 6.109 12.567 19.946 1.00 95.12 444 THR A N 1
ATOM 3693 C CA . THR A 1 444 ? 5.525 13.726 20.630 1.00 95.12 444 THR A CA 1
ATOM 3694 C C . THR A 1 444 ? 5.205 14.805 19.601 1.00 95.12 444 THR A C 1
ATOM 3696 O O . THR A 1 444 ? 6.109 15.376 19.004 1.00 95.12 444 THR A O 1
ATOM 3699 N N . VAL A 1 445 ? 3.924 15.133 19.436 1.00 92.62 445 VAL A N 1
ATOM 3700 C CA . VAL A 1 445 ? 3.437 16.134 18.471 1.00 92.62 445 VAL A CA 1
ATOM 3701 C C . VAL A 1 445 ? 2.812 17.285 19.242 1.00 92.62 445 VAL A C 1
ATOM 3703 O O . VAL A 1 445 ? 2.080 17.056 20.203 1.00 92.62 445 VAL A O 1
ATOM 3706 N N . ASN A 1 446 ? 3.118 18.532 18.873 1.00 89.25 446 ASN A N 1
ATOM 3707 C CA . ASN A 1 446 ? 2.662 19.728 19.600 1.00 89.25 446 ASN A CA 1
ATOM 3708 C C . ASN A 1 446 ? 2.943 19.675 21.117 1.00 89.25 446 ASN A C 1
ATOM 3710 O O . ASN A 1 446 ? 2.137 20.144 21.923 1.00 89.25 446 ASN A O 1
ATOM 3714 N N . ARG A 1 447 ? 4.082 19.089 21.520 1.00 90.25 447 ARG A N 1
ATOM 3715 C CA . ARG A 1 447 ? 4.458 18.859 22.934 1.00 90.25 447 ARG A CA 1
ATOM 3716 C C . ARG A 1 447 ? 3.491 17.947 23.705 1.00 90.25 447 ARG A C 1
ATOM 3718 O O . ARG A 1 447 ? 3.469 17.982 24.933 1.00 90.25 447 ARG A O 1
ATOM 3725 N N . LYS A 1 448 ? 2.701 17.133 23.003 1.00 92.62 448 LYS A N 1
ATOM 3726 C CA . LYS A 1 448 ? 1.806 16.130 23.581 1.00 92.62 448 LYS A CA 1
ATOM 3727 C C . LYS A 1 448 ? 2.238 14.734 23.165 1.00 92.62 448 LYS A C 1
ATOM 3729 O O . LYS A 1 448 ? 2.553 14.490 21.998 1.00 92.62 448 LYS A O 1
ATOM 3734 N N . GLN A 1 449 ? 2.221 13.821 24.127 1.00 95.44 449 GLN A N 1
ATOM 3735 C CA . GLN A 1 449 ? 2.465 12.411 23.864 1.00 95.44 449 GLN A CA 1
ATOM 3736 C C . GLN A 1 449 ? 1.342 11.860 22.978 1.00 95.44 449 GLN A C 1
ATOM 3738 O O . GLN A 1 449 ? 0.167 12.003 23.317 1.00 95.44 449 GLN A O 1
ATOM 3743 N N . ASN A 1 450 ? 1.704 11.244 21.851 1.00 96.56 450 ASN A N 1
ATOM 3744 C CA . ASN A 1 450 ? 0.766 10.431 21.077 1.00 96.56 450 ASN A CA 1
ATOM 3745 C C . ASN A 1 450 ? 0.890 8.965 21.486 1.00 96.56 450 ASN A C 1
ATOM 3747 O O . ASN A 1 450 ? 1.771 8.593 22.258 1.00 96.56 450 ASN A O 1
ATOM 3751 N N . TYR A 1 451 ? 0.009 8.124 20.963 1.00 97.31 451 TYR A N 1
ATOM 3752 C CA . TYR A 1 451 ? -0.021 6.705 21.264 1.00 97.31 451 TYR A CA 1
ATOM 3753 C C . TYR A 1 451 ? -0.149 5.902 19.974 1.00 97.31 451 TYR A C 1
ATOM 3755 O O . TYR A 1 451 ? -0.946 6.228 19.095 1.00 97.31 451 TYR A O 1
ATOM 3763 N N . LEU A 1 452 ? 0.660 4.849 19.889 1.00 97.19 452 LEU A N 1
ATOM 3764 C CA . LEU A 1 452 ? 0.576 3.806 18.878 1.00 97.19 452 LEU A CA 1
ATOM 3765 C C . LEU A 1 452 ? 0.063 2.533 19.552 1.00 97.19 452 LEU A C 1
ATOM 3767 O O . LEU A 1 452 ? 0.293 2.292 20.739 1.00 97.19 452 LEU A O 1
ATOM 3771 N N . THR A 1 453 ? -0.639 1.727 18.772 1.00 97.75 453 THR A N 1
ATOM 3772 C CA . THR A 1 453 ? -1.159 0.419 19.166 1.00 97.75 453 THR A CA 1
ATOM 3773 C C . THR A 1 453 ? -0.727 -0.614 18.142 1.00 97.75 453 THR A C 1
ATOM 3775 O O . THR A 1 453 ? -0.531 -0.277 16.977 1.00 97.75 453 THR A O 1
ATOM 3778 N N . ALA A 1 454 ? -0.644 -1.874 18.558 1.00 98.44 454 ALA A N 1
ATOM 3779 C CA . ALA A 1 454 ? -0.312 -2.997 17.687 1.00 98.44 454 ALA A CA 1
ATOM 3780 C C . ALA A 1 454 ? -1.461 -4.013 17.691 1.00 98.44 454 ALA A C 1
ATOM 3782 O O . ALA A 1 454 ? -1.333 -5.079 18.304 1.00 98.44 454 ALA A O 1
ATOM 3783 N N . PRO A 1 455 ? -2.614 -3.657 17.095 1.00 98.62 455 PRO A N 1
ATOM 3784 C CA . PRO A 1 455 ? -3.825 -4.436 17.257 1.00 98.62 455 PRO A CA 1
ATOM 3785 C C . PRO A 1 455 ? -3.814 -5.771 16.505 1.00 98.62 455 PRO A C 1
ATOM 3787 O O . PRO A 1 455 ? -3.201 -5.908 15.445 1.00 98.62 455 PRO A O 1
ATOM 3790 N N . LEU A 1 456 ? -4.576 -6.719 17.052 1.00 98.75 456 LEU A N 1
ATOM 3791 C CA . LEU A 1 456 ? -5.019 -7.957 16.413 1.00 98.75 456 LEU A CA 1
ATOM 3792 C C . LEU A 1 456 ? -6.524 -7.853 16.166 1.00 98.75 456 LEU A C 1
ATOM 3794 O O . LEU A 1 456 ? -7.289 -7.556 17.089 1.00 98.75 456 LEU A O 1
ATOM 3798 N N . ILE A 1 457 ? -6.946 -8.094 14.928 1.00 98.75 457 ILE A N 1
ATOM 3799 C CA . ILE A 1 457 ? -8.342 -7.988 14.506 1.00 98.75 457 ILE A CA 1
ATOM 3800 C C . ILE A 1 457 ? -8.768 -9.306 13.891 1.00 98.75 457 ILE A C 1
ATOM 3802 O O . ILE A 1 457 ? -8.196 -9.735 12.889 1.00 98.75 457 ILE A O 1
ATOM 3806 N N . LEU A 1 458 ? -9.802 -9.912 14.465 1.00 98.75 458 LEU A N 1
ATOM 3807 C CA . LEU A 1 458 ? -10.442 -11.100 13.923 1.00 98.75 458 LEU A CA 1
ATOM 3808 C C . LEU A 1 458 ? -11.689 -10.672 13.150 1.00 98.75 458 LEU A C 1
ATOM 3810 O O . LEU A 1 458 ? -12.519 -9.917 13.667 1.00 98.75 458 LEU A O 1
ATOM 3814 N N . LEU A 1 459 ? -11.815 -11.151 11.915 1.00 98.56 459 LEU A N 1
ATOM 3815 C CA . LEU A 1 459 ? -12.933 -10.857 11.027 1.00 98.56 459 LEU A CA 1
ATOM 3816 C C . LEU A 1 459 ? -13.624 -12.138 10.560 1.00 98.56 459 LEU A C 1
ATOM 3818 O O . LEU A 1 459 ? -12.978 -13.165 10.355 1.00 98.56 459 LEU A O 1
ATOM 3822 N N . HIS A 1 460 ? -14.933 -12.042 10.345 1.00 97.50 460 HIS A N 1
ATOM 3823 C CA . HIS A 1 460 ? -15.789 -13.107 9.831 1.00 97.50 460 HIS A CA 1
ATOM 3824 C C . HIS A 1 460 ? -16.423 -12.699 8.502 1.00 97.50 460 HIS A C 1
ATOM 3826 O O . HIS A 1 460 ? -16.972 -11.603 8.376 1.00 97.50 460 HIS A O 1
ATOM 3832 N N . LEU A 1 461 ? -16.357 -13.578 7.505 1.00 96.62 461 LEU A N 1
ATOM 3833 C CA . LEU A 1 461 ? -17.091 -13.447 6.253 1.00 96.62 461 LEU A CA 1
ATOM 3834 C C . LEU A 1 461 ? -18.485 -14.051 6.423 1.00 96.62 461 LEU A C 1
ATOM 3836 O O . LEU A 1 461 ? -18.653 -15.267 6.506 1.00 96.62 461 LEU A O 1
ATOM 3840 N N . ASN A 1 462 ? -19.499 -13.193 6.450 1.00 93.69 462 ASN A N 1
ATOM 3841 C CA . ASN A 1 462 ? -20.872 -13.639 6.644 1.00 93.69 462 ASN A CA 1
ATOM 3842 C C . ASN A 1 462 ? -21.499 -14.205 5.352 1.00 93.69 462 ASN A C 1
ATOM 3844 O O . ASN A 1 462 ? -20.987 -14.041 4.245 1.00 93.69 462 ASN A O 1
ATOM 3848 N N . ALA A 1 463 ? -22.695 -14.788 5.470 1.00 91.81 463 ALA A N 1
ATOM 3849 C CA . ALA A 1 463 ? -23.446 -15.351 4.339 1.00 91.81 463 ALA A CA 1
ATOM 3850 C C . ALA A 1 463 ? -23.871 -14.326 3.261 1.00 91.81 463 ALA A C 1
ATOM 3852 O O . ALA A 1 463 ? -24.355 -14.709 2.197 1.00 91.81 463 ALA A O 1
ATOM 3853 N N . ARG A 1 464 ? -23.724 -13.020 3.524 1.00 92.62 464 ARG A N 1
ATOM 3854 C CA . ARG A 1 464 ? -23.952 -11.936 2.553 1.00 92.62 464 ARG A CA 1
ATOM 3855 C C . ARG A 1 464 ? -22.658 -11.499 1.862 1.00 92.62 464 ARG A C 1
ATOM 3857 O O . ARG A 1 464 ? -22.666 -10.478 1.177 1.00 92.62 464 ARG A O 1
ATOM 3864 N N . ASN A 1 465 ? -21.565 -12.242 2.043 1.00 93.62 465 ASN A N 1
ATOM 3865 C CA . ASN A 1 465 ? -20.227 -11.910 1.558 1.00 93.62 465 ASN A CA 1
ATOM 3866 C C . ASN A 1 465 ? -19.715 -10.557 2.082 1.00 93.62 465 ASN A C 1
ATOM 3868 O O . ASN A 1 465 ? -18.996 -9.843 1.385 1.00 93.62 465 ASN A O 1
ATOM 3872 N N . GLN A 1 466 ? -20.106 -10.184 3.303 1.00 95.19 466 GLN A N 1
ATOM 3873 C CA . GLN A 1 466 ? -19.561 -9.023 3.998 1.00 95.19 466 GLN A CA 1
ATOM 3874 C C . GLN A 1 466 ? -18.541 -9.495 5.022 1.00 95.19 466 GLN A C 1
ATOM 3876 O O . GLN A 1 466 ? -18.829 -10.376 5.832 1.00 95.19 466 GLN A O 1
ATOM 3881 N N . LEU A 1 467 ? -17.365 -8.880 4.988 1.00 97.38 467 LEU A N 1
ATOM 3882 C CA . LEU A 1 467 ? -16.321 -9.098 5.972 1.00 97.38 467 LEU A CA 1
ATOM 3883 C C . LEU A 1 467 ? -16.586 -8.187 7.176 1.00 97.38 467 LEU A C 1
ATOM 3885 O O . LEU A 1 467 ? -16.614 -6.966 7.023 1.00 97.38 467 LEU A O 1
ATOM 3889 N N . LEU A 1 468 ? -16.822 -8.773 8.348 1.00 98.00 468 LEU A N 1
ATOM 3890 C CA . LEU A 1 468 ? -17.198 -8.061 9.568 1.00 98.00 468 LEU A CA 1
ATOM 3891 C C . LEU A 1 468 ? -16.125 -8.243 10.650 1.00 98.00 468 LEU A C 1
ATOM 3893 O O . LEU A 1 468 ? -15.735 -9.382 10.901 1.00 98.00 468 LEU A O 1
ATOM 3897 N N . PRO A 1 469 ? -15.651 -7.176 11.315 1.00 98.50 469 PRO A N 1
ATOM 3898 C CA . PRO A 1 469 ? -14.853 -7.311 12.531 1.00 98.50 469 PRO A CA 1
ATOM 3899 C C . PRO A 1 469 ? -15.692 -7.936 13.652 1.00 98.50 469 PRO A C 1
ATOM 3901 O O . PRO A 1 469 ? -16.807 -7.491 13.909 1.00 98.50 469 PRO A O 1
ATOM 3904 N N . ILE A 1 470 ? -15.153 -8.950 14.329 1.00 98.06 470 ILE A N 1
ATOM 3905 C CA . ILE A 1 470 ? -15.840 -9.638 15.437 1.00 98.06 470 ILE A CA 1
ATOM 3906 C C . ILE A 1 470 ? -15.076 -9.567 16.760 1.00 98.06 470 ILE A C 1
ATOM 3908 O O . ILE A 1 470 ? -15.678 -9.770 17.809 1.00 98.06 470 ILE A O 1
ATOM 3912 N N . ALA A 1 471 ? -13.774 -9.271 16.721 1.00 98.50 471 ALA A N 1
ATOM 3913 C CA . ALA A 1 471 ? -12.963 -9.030 17.909 1.00 98.50 471 ALA A CA 1
ATOM 3914 C C . ALA A 1 471 ? -11.772 -8.118 17.588 1.00 98.50 471 ALA A C 1
ATOM 3916 O O . ALA A 1 471 ? -11.133 -8.272 16.543 1.00 98.50 471 ALA A O 1
ATOM 3917 N N . ILE A 1 472 ? -11.457 -7.197 18.501 1.00 98.81 472 ILE A N 1
ATOM 3918 C CA . ILE A 1 472 ? -10.288 -6.311 18.433 1.00 98.81 472 ILE A CA 1
ATOM 3919 C C . ILE A 1 472 ? -9.550 -6.356 19.772 1.00 98.81 472 ILE A C 1
ATOM 3921 O O . ILE A 1 472 ? -10.117 -6.031 20.810 1.00 98.81 472 ILE A O 1
ATOM 3925 N N . GLN A 1 473 ? -8.263 -6.694 19.742 1.00 98.62 473 GLN A N 1
ATOM 3926 C CA . GLN A 1 473 ? -7.347 -6.553 20.876 1.00 98.62 473 GLN A CA 1
ATOM 3927 C C . GLN A 1 473 ? -6.301 -5.494 20.511 1.00 98.62 473 GLN A C 1
ATOM 3929 O O . GLN A 1 473 ? -5.648 -5.630 19.483 1.00 98.62 473 GLN A O 1
ATOM 3934 N N . LEU A 1 474 ? -6.140 -4.427 21.304 1.00 98.44 474 LEU A N 1
ATOM 3935 C CA . LEU A 1 474 ? -5.358 -3.244 20.891 1.00 98.44 474 LEU A CA 1
ATOM 3936 C C . LEU A 1 474 ? -3.836 -3.384 21.063 1.00 98.44 474 LEU A C 1
ATOM 3938 O O . LEU A 1 474 ? -3.071 -2.612 20.482 1.00 98.44 474 LEU A O 1
ATOM 3942 N N . LYS A 1 475 ? -3.376 -4.354 21.852 1.00 97.88 475 LYS A N 1
ATOM 3943 C CA . LYS A 1 475 ? -1.949 -4.671 22.033 1.00 97.88 475 LYS A CA 1
ATOM 3944 C C . LYS A 1 475 ? -1.694 -6.155 21.785 1.00 97.88 475 LYS A C 1
ATOM 3946 O O . LYS A 1 475 ? -2.615 -6.965 21.907 1.00 97.88 475 LYS A O 1
ATOM 3951 N N . GLN A 1 476 ? -0.439 -6.513 21.516 1.00 98.00 476 GLN A N 1
ATOM 3952 C CA . GLN A 1 476 ? -0.048 -7.898 21.242 1.00 98.00 476 GLN A CA 1
ATOM 3953 C C . GLN A 1 476 ? -0.157 -8.817 22.461 1.00 98.00 476 GLN A C 1
ATOM 3955 O O . GLN A 1 476 ? -0.505 -9.979 22.295 1.00 98.00 476 GLN A O 1
ATOM 3960 N N . SER A 1 477 ? 0.123 -8.319 23.668 1.00 96.44 477 SER A N 1
ATOM 3961 C CA . SER A 1 477 ? 0.091 -9.131 24.891 1.00 96.44 477 SER A CA 1
ATOM 3962 C C . SER A 1 477 ? -1.280 -9.068 25.573 1.00 96.44 477 SER A C 1
ATOM 3964 O O . SER A 1 477 ? -1.731 -7.964 25.900 1.00 96.44 477 SER A O 1
ATOM 3966 N N . PRO A 1 478 ? -1.943 -10.208 25.836 1.00 95.19 478 PRO A N 1
ATOM 3967 C CA . PRO A 1 478 ? -3.218 -10.227 26.545 1.00 95.19 478 PRO A CA 1
ATOM 3968 C C . PRO A 1 478 ? -3.036 -9.847 28.022 1.00 95.19 478 PRO A C 1
ATOM 3970 O O . PRO A 1 478 ? -1.982 -10.081 28.615 1.00 95.19 478 PRO A O 1
ATOM 3973 N N . GLY A 1 479 ? -4.065 -9.260 28.634 1.00 91.44 479 GLY A N 1
ATOM 3974 C CA . GLY A 1 479 ? -4.053 -8.923 30.058 1.00 91.44 479 GLY A CA 1
ATOM 3975 C C . GLY A 1 479 ? -5.233 -8.050 30.477 1.00 91.44 479 GLY A C 1
ATOM 3976 O O . GLY A 1 479 ? -5.957 -7.532 29.632 1.00 91.44 479 GLY A O 1
ATOM 3977 N N . GLU A 1 480 ? -5.402 -7.842 31.786 1.00 89.94 480 GLU A N 1
ATOM 3978 C CA . GLU A 1 480 ? -6.531 -7.073 32.346 1.00 89.94 480 GLU A CA 1
ATOM 3979 C C . GLU A 1 480 ? -6.619 -5.634 31.805 1.00 89.94 480 GLU A C 1
ATOM 3981 O O . GLU A 1 480 ? -7.710 -5.094 31.671 1.00 89.94 480 GLU A O 1
ATOM 3986 N N . SER A 1 481 ? -5.477 -5.034 31.445 1.00 92.94 481 SER A N 1
ATOM 3987 C CA . SER A 1 481 ? -5.377 -3.684 30.859 1.00 92.94 481 SER A CA 1
ATOM 3988 C C . SER A 1 481 ? -5.356 -3.658 29.319 1.00 92.94 481 SER A C 1
ATOM 3990 O O . SER A 1 481 ? -4.980 -2.649 28.708 1.00 92.94 481 SER A O 1
ATOM 3992 N N . ASN A 1 482 ? -5.695 -4.783 28.684 1.00 96.62 482 ASN A N 1
ATOM 3993 C CA . ASN A 1 482 ? -5.812 -4.954 27.236 1.00 96.62 482 ASN A CA 1
ATOM 3994 C C . ASN A 1 482 ? -6.990 -5.898 26.924 1.00 96.62 482 ASN A C 1
ATOM 3996 O O . ASN A 1 482 ? -6.769 -7.046 26.528 1.00 96.62 482 ASN A O 1
ATOM 4000 N N . PRO A 1 483 ? -8.237 -5.451 27.158 1.00 96.00 483 PRO A N 1
ATOM 4001 C CA . PRO A 1 483 ? -9.411 -6.272 26.902 1.00 96.00 483 PRO A CA 1
ATOM 4002 C C . PRO A 1 483 ? -9.571 -6.564 25.405 1.00 96.00 483 PRO A C 1
ATOM 4004 O O . PRO A 1 483 ? -9.116 -5.804 24.547 1.00 96.00 483 PRO A O 1
ATOM 4007 N N . VAL A 1 484 ? -10.280 -7.651 25.101 1.00 97.31 484 VAL A N 1
ATOM 4008 C CA . VAL A 1 484 ? -10.812 -7.900 23.760 1.00 97.31 484 VAL A CA 1
ATOM 4009 C C . VAL A 1 484 ? -12.143 -7.169 23.635 1.00 97.31 484 VAL A C 1
ATOM 4011 O O . VAL A 1 484 ? -13.080 -7.451 24.383 1.00 97.31 484 VAL A O 1
ATOM 4014 N N . PHE A 1 485 ? -12.205 -6.222 22.705 1.00 98.00 485 PHE A N 1
ATOM 4015 C CA . PHE A 1 485 ? -13.424 -5.511 22.342 1.00 98.00 485 PHE A CA 1
ATOM 4016 C C . PHE A 1 485 ? -14.206 -6.317 21.309 1.00 98.00 485 PHE A C 1
ATOM 4018 O O . PHE A 1 485 ? -13.606 -6.902 20.402 1.00 98.00 485 PHE A O 1
ATOM 4025 N N . VAL A 1 486 ? -15.531 -6.313 21.420 1.00 97.38 486 VAL A N 1
ATOM 4026 C CA . VAL A 1 486 ? -16.450 -7.007 20.506 1.00 97.38 486 VAL A CA 1
ATOM 4027 C C . VAL A 1 486 ? -17.587 -6.076 20.061 1.00 97.38 486 VAL A C 1
ATOM 4029 O O . VAL A 1 486 ? -17.887 -5.112 20.767 1.00 97.38 486 VAL A O 1
ATOM 4032 N N . PRO A 1 487 ? -18.269 -6.346 18.929 1.00 96.88 487 PRO A N 1
ATOM 4033 C CA . PRO A 1 487 ? -19.363 -5.500 18.438 1.00 96.88 487 PRO A CA 1
ATOM 4034 C C . PRO A 1 487 ? -20.541 -5.332 19.410 1.00 96.88 487 PRO A C 1
ATOM 4036 O O . PRO A 1 487 ? -21.345 -4.419 19.246 1.00 96.88 487 PRO A O 1
ATOM 4039 N N . GLN A 1 488 ? -20.677 -6.232 20.390 1.00 95.12 488 GLN A N 1
ATOM 4040 C CA . GLN A 1 488 ? -21.719 -6.196 21.420 1.00 95.12 488 GLN A CA 1
ATOM 4041 C C . GLN A 1 488 ? -21.382 -5.279 22.605 1.00 95.12 488 GLN A C 1
ATOM 4043 O O . GLN A 1 488 ? -22.252 -5.046 23.446 1.00 95.12 488 GLN A O 1
ATOM 4048 N N . ASP A 1 489 ? -20.146 -4.779 22.697 1.00 96.44 489 ASP A N 1
ATOM 4049 C CA . ASP A 1 489 ? -19.780 -3.767 23.688 1.00 96.44 489 ASP A CA 1
ATOM 4050 C C . ASP A 1 489 ? -20.530 -2.444 23.419 1.00 96.44 489 ASP A C 1
ATOM 4052 O O . ASP A 1 489 ? -21.225 -2.280 22.412 1.00 96.44 489 ASP A O 1
ATOM 4056 N N . LEU A 1 490 ? -20.402 -1.467 24.326 1.00 97.12 490 LEU A N 1
ATOM 4057 C CA . LEU A 1 490 ? -20.994 -0.146 24.108 1.00 97.12 490 LEU A CA 1
ATOM 4058 C C . LEU A 1 490 ? -20.481 0.456 22.794 1.00 97.12 490 LEU A C 1
ATOM 4060 O O . LEU A 1 490 ? -19.291 0.379 22.488 1.00 97.12 490 LEU A O 1
ATOM 4064 N N . GLU A 1 491 ? -21.365 1.136 22.059 1.00 97.06 491 GLU A N 1
ATOM 4065 C CA . GLU A 1 491 ? -21.051 1.722 20.747 1.00 97.06 491 GLU A CA 1
ATOM 4066 C C . GLU A 1 491 ? -19.779 2.587 20.782 1.00 97.06 491 GLU A C 1
ATOM 4068 O O . GLU A 1 491 ? -18.929 2.492 19.897 1.00 97.06 491 GLU A O 1
ATOM 4073 N N . ALA A 1 492 ? -19.604 3.378 21.845 1.00 97.50 492 ALA A N 1
ATOM 4074 C CA . ALA A 1 492 ? -18.429 4.222 22.028 1.00 97.50 492 ALA A CA 1
ATOM 4075 C C . ALA A 1 492 ? -17.134 3.424 22.264 1.00 97.50 492 ALA A C 1
ATOM 4077 O O . ALA A 1 492 ? -16.082 3.838 21.773 1.00 97.50 492 ALA A O 1
ATOM 4078 N N . ASP A 1 493 ? -17.181 2.295 22.980 1.00 98.12 493 ASP A N 1
ATOM 4079 C CA . ASP A 1 493 ? -16.009 1.434 23.187 1.00 98.12 493 ASP A CA 1
ATOM 4080 C C . ASP A 1 493 ? -15.605 0.772 21.867 1.00 98.12 493 ASP A C 1
ATOM 4082 O O . ASP A 1 493 ? -14.444 0.848 21.460 1.00 98.12 493 ASP A O 1
ATOM 4086 N N . TRP A 1 494 ? -16.577 0.189 21.158 1.00 98.38 494 TRP A N 1
ATOM 4087 C CA . TRP A 1 494 ? -16.339 -0.490 19.887 1.00 98.38 494 TRP A CA 1
ATOM 4088 C C . TRP A 1 494 ? -15.810 0.463 18.812 1.00 98.38 494 TRP A C 1
ATOM 4090 O O . TRP A 1 494 ? -14.830 0.167 18.123 1.00 98.38 494 TRP A O 1
ATOM 4100 N N . LEU A 1 495 ? -16.404 1.654 18.699 1.00 98.50 495 LEU A N 1
ATOM 4101 C CA . LEU A 1 495 ? -15.938 2.679 17.769 1.00 98.50 495 LEU A CA 1
ATOM 4102 C C . LEU A 1 495 ? -14.535 3.186 18.123 1.00 98.50 495 LEU A C 1
ATOM 4104 O O . LEU A 1 495 ? -13.713 3.389 17.225 1.00 98.50 495 LEU A O 1
ATOM 4108 N N . THR A 1 496 ? -14.234 3.352 19.413 1.00 98.50 496 THR A N 1
ATOM 4109 C CA . THR A 1 496 ? -12.891 3.739 19.867 1.00 98.50 496 THR A CA 1
ATOM 4110 C C . THR A 1 496 ? -11.872 2.661 19.499 1.00 98.50 496 THR A C 1
ATOM 4112 O O . THR A 1 496 ? -10.849 2.980 18.895 1.00 98.50 496 THR A O 1
ATOM 4115 N N . ALA A 1 497 ? -12.166 1.381 19.753 1.00 98.62 497 ALA A N 1
ATOM 4116 C CA . ALA A 1 497 ? -11.290 0.272 19.377 1.00 98.62 497 ALA A 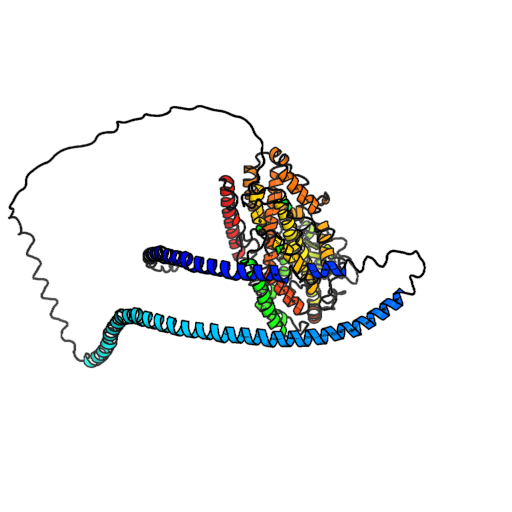CA 1
ATOM 4117 C C . ALA A 1 497 ? -11.021 0.237 17.861 1.00 98.62 497 ALA A C 1
ATOM 4119 O O . ALA A 1 497 ? -9.864 0.182 17.439 1.00 98.62 497 ALA A O 1
ATOM 4120 N N . LYS A 1 498 ? -12.066 0.373 17.029 1.00 98.81 498 LYS A N 1
ATOM 4121 C CA . LYS A 1 498 ? -11.919 0.492 15.567 1.00 98.81 498 LYS A CA 1
ATOM 4122 C C . LYS A 1 498 ? -11.071 1.698 15.161 1.00 98.81 498 LYS A C 1
ATOM 4124 O O . LYS A 1 498 ? -10.252 1.581 14.254 1.00 98.81 498 LYS A O 1
ATOM 4129 N N . THR A 1 499 ? -11.212 2.836 15.838 1.00 98.69 499 THR A N 1
ATOM 4130 C CA . THR A 1 499 ? -10.427 4.050 15.551 1.00 98.69 499 THR A CA 1
ATOM 4131 C C . THR A 1 499 ? -8.934 3.845 15.830 1.00 98.69 499 THR A C 1
ATOM 4133 O O . THR A 1 499 ? -8.102 4.236 15.012 1.00 98.69 499 THR A O 1
ATOM 4136 N N . PHE A 1 500 ? -8.573 3.164 16.924 1.00 98.69 500 PHE A N 1
ATOM 4137 C CA . PHE A 1 500 ? -7.179 2.776 17.184 1.00 98.69 500 PHE A CA 1
ATOM 4138 C C . PHE A 1 500 ? -6.632 1.830 16.107 1.00 98.69 500 PHE A C 1
ATOM 4140 O O . PHE A 1 500 ? -5.490 1.995 15.678 1.00 98.69 500 PHE A O 1
ATOM 4147 N N . VAL A 1 501 ? -7.449 0.898 15.601 1.00 98.88 501 VAL A N 1
ATOM 4148 C CA . VAL A 1 501 ? -7.060 0.071 14.447 1.00 98.88 501 VAL A CA 1
ATOM 4149 C C . VAL A 1 501 ? -6.823 0.921 13.204 1.00 98.88 501 VAL A C 1
ATOM 4151 O O . VAL A 1 501 ? -5.809 0.736 12.543 1.00 98.88 501 VAL A O 1
ATOM 4154 N N . ARG A 1 502 ? -7.704 1.876 12.888 1.00 98.75 502 ARG A N 1
ATOM 4155 C CA . ARG A 1 502 ? -7.513 2.767 11.732 1.00 98.75 502 ARG A CA 1
ATOM 4156 C C . ARG A 1 502 ? -6.260 3.645 11.861 1.00 98.75 502 ARG A C 1
ATOM 4158 O O . ARG A 1 502 ? -5.616 3.906 10.852 1.00 98.75 502 ARG A O 1
ATOM 4165 N N . SER A 1 503 ? -5.890 4.050 13.079 1.00 98.56 503 SER A N 1
ATOM 4166 C CA . SER A 1 503 ? -4.623 4.747 13.370 1.00 98.56 503 SER A CA 1
ATOM 4167 C C . SER A 1 503 ? -3.401 3.860 13.089 1.00 98.56 503 SER A C 1
ATOM 4169 O O . SER A 1 503 ? -2.451 4.278 12.430 1.00 98.56 503 SER A O 1
ATOM 4171 N N . ALA A 1 504 ? -3.439 2.602 13.546 1.00 98.69 504 ALA A N 1
ATOM 4172 C CA . ALA A 1 504 ? -2.394 1.617 13.265 1.00 98.69 504 ALA A CA 1
ATOM 4173 C C . ALA A 1 504 ? -2.295 1.292 11.764 1.00 98.69 504 ALA A C 1
ATOM 4175 O O . ALA A 1 504 ? -1.193 1.194 11.229 1.00 98.69 504 ALA A O 1
ATOM 4176 N N . ASP A 1 505 ? -3.439 1.188 11.081 1.00 98.75 505 ASP A N 1
ATOM 4177 C CA . ASP A 1 505 ? -3.508 0.970 9.636 1.00 98.75 505 ASP A CA 1
ATOM 4178 C C . ASP A 1 505 ? -2.886 2.115 8.846 1.00 98.75 505 ASP A C 1
ATOM 4180 O O . ASP A 1 505 ? -2.140 1.853 7.912 1.00 98.75 505 ASP A O 1
ATOM 4184 N N . PHE A 1 506 ? -3.137 3.364 9.247 1.00 98.25 506 PHE A N 1
ATOM 4185 C CA . PHE A 1 506 ? -2.487 4.534 8.661 1.00 98.25 506 PHE A CA 1
ATOM 4186 C C . PHE A 1 506 ? -0.960 4.472 8.823 1.00 98.25 506 PHE A C 1
ATOM 4188 O O . PHE A 1 506 ? -0.227 4.668 7.858 1.00 98.25 506 PHE A O 1
ATOM 4195 N N . ALA A 1 507 ? -0.468 4.146 10.023 1.00 97.69 507 ALA A N 1
ATOM 4196 C CA . ALA A 1 507 ? 0.969 4.072 10.279 1.00 97.69 507 ALA A CA 1
ATOM 4197 C C . ALA A 1 507 ? 1.671 2.972 9.461 1.00 97.69 507 ALA A C 1
ATOM 4199 O O . ALA A 1 507 ? 2.742 3.207 8.899 1.00 97.69 507 ALA A O 1
ATOM 4200 N N . ASP A 1 508 ? 1.072 1.780 9.386 1.00 98.44 508 ASP A N 1
ATOM 4201 C CA . ASP A 1 508 ? 1.603 0.676 8.582 1.00 98.44 508 ASP A CA 1
ATOM 4202 C C . ASP A 1 508 ? 1.502 0.963 7.079 1.00 98.44 508 ASP A C 1
ATOM 4204 O O . ASP A 1 508 ? 2.458 0.715 6.345 1.00 98.44 508 ASP A O 1
ATOM 4208 N N . HIS A 1 509 ? 0.383 1.534 6.628 1.00 98.44 509 HIS A N 1
ATOM 4209 C CA . HIS A 1 509 ? 0.181 1.934 5.239 1.00 98.44 509 HIS A CA 1
ATOM 4210 C C . HIS A 1 509 ? 1.281 2.883 4.766 1.00 98.44 509 HIS A C 1
ATOM 4212 O O . HIS A 1 509 ? 1.984 2.544 3.814 1.00 98.44 509 HIS A O 1
ATOM 4218 N N . GLU A 1 510 ? 1.462 4.019 5.445 1.00 97.06 510 GLU A N 1
ATOM 4219 C CA . GLU A 1 510 ? 2.360 5.073 4.971 1.00 97.06 510 GLU A CA 1
ATOM 4220 C C . GLU A 1 510 ? 3.816 4.607 4.941 1.00 97.06 510 GLU A C 1
ATOM 4222 O O . GLU A 1 510 ? 4.542 4.883 3.988 1.00 97.06 510 GLU A O 1
ATOM 4227 N N . LEU A 1 511 ? 4.254 3.859 5.958 1.00 96.88 511 LEU A N 1
ATOM 4228 C CA . LEU A 1 511 ? 5.655 3.455 6.072 1.00 96.88 511 LEU A CA 1
ATOM 4229 C C . LEU A 1 511 ? 5.976 2.139 5.359 1.00 96.88 511 LEU A C 1
ATOM 4231 O O . LEU A 1 511 ? 7.040 2.029 4.751 1.00 96.88 511 LEU A O 1
ATOM 4235 N N . ARG A 1 512 ? 5.105 1.127 5.435 1.00 97.31 512 ARG A N 1
ATOM 4236 C CA . ARG A 1 512 ? 5.385 -0.207 4.880 1.00 97.31 512 ARG A CA 1
ATOM 4237 C C . ARG A 1 512 ? 4.815 -0.364 3.481 1.00 97.31 512 ARG A C 1
ATOM 4239 O O . ARG A 1 512 ? 5.587 -0.527 2.541 1.00 97.31 512 ARG A O 1
ATOM 4246 N N . SER A 1 513 ? 3.491 -0.324 3.339 1.00 97.50 513 SER A N 1
ATOM 4247 C CA . SER A 1 513 ? 2.824 -0.613 2.060 1.00 97.50 513 SER A CA 1
ATOM 4248 C C . SER A 1 513 ? 3.095 0.448 0.994 1.00 97.50 513 SER A C 1
ATOM 4250 O O . SER A 1 513 ? 3.195 0.100 -0.179 1.00 97.50 513 SER A O 1
ATOM 4252 N N . HIS A 1 514 ? 3.210 1.714 1.397 1.00 97.62 514 HIS A N 1
ATOM 4253 C CA . HIS A 1 514 ? 3.481 2.849 0.524 1.00 97.62 514 HIS A CA 1
ATOM 4254 C C . HIS A 1 514 ? 4.990 3.123 0.447 1.00 97.62 514 HIS A C 1
ATOM 4256 O O . HIS A 1 514 ? 5.638 2.755 -0.529 1.00 97.62 514 HIS A O 1
ATOM 4262 N N . PHE A 1 515 ? 5.607 3.690 1.485 1.00 96.38 515 PHE A N 1
ATOM 4263 C CA . PHE A 1 515 ? 7.000 4.128 1.380 1.00 96.38 515 PHE A CA 1
ATOM 4264 C C . PHE A 1 515 ? 8.000 2.980 1.134 1.00 96.38 515 PHE A C 1
ATOM 4266 O O . PHE A 1 515 ? 8.697 2.972 0.121 1.00 96.38 515 PHE A O 1
ATOM 4273 N N . LEU A 1 516 ? 8.081 1.978 2.015 1.00 96.56 516 LEU A N 1
ATOM 4274 C CA . LEU A 1 516 ? 9.082 0.916 1.869 1.00 96.56 516 LEU A CA 1
ATOM 4275 C C . LEU A 1 516 ? 8.830 0.047 0.630 1.00 96.56 516 LEU A C 1
ATOM 4277 O O . LEU A 1 516 ? 9.738 -0.153 -0.173 1.00 96.56 516 LEU A O 1
ATOM 4281 N N . HIS A 1 517 ? 7.620 -0.498 0.484 1.00 97.25 517 HIS A N 1
ATOM 4282 C CA . HIS A 1 517 ? 7.342 -1.499 -0.545 1.00 97.25 517 HIS A CA 1
ATOM 4283 C C . HIS A 1 517 ? 7.323 -0.901 -1.953 1.00 97.25 517 HIS A C 1
ATOM 4285 O O . HIS A 1 517 ? 7.749 -1.589 -2.878 1.00 97.25 517 HIS A O 1
ATOM 4291 N N . THR A 1 518 ? 6.896 0.357 -2.143 1.00 98.00 518 THR A N 1
ATOM 4292 C CA . THR A 1 518 ? 6.836 0.954 -3.487 1.00 98.00 518 THR A CA 1
ATOM 4293 C C . THR A 1 518 ? 7.954 1.947 -3.753 1.00 98.00 518 THR A C 1
ATOM 4295 O O . THR A 1 518 ? 8.669 1.747 -4.730 1.00 98.00 518 THR A O 1
ATOM 4298 N N . HIS A 1 519 ? 8.154 2.970 -2.917 1.00 97.38 519 HIS A N 1
ATOM 4299 C CA . HIS A 1 519 ? 9.180 3.996 -3.162 1.00 97.38 519 HIS A CA 1
ATOM 4300 C C . HIS A 1 519 ? 10.589 3.404 -3.063 1.00 97.38 519 HIS A C 1
ATOM 4302 O O . HIS A 1 519 ? 11.253 3.216 -4.083 1.00 97.38 519 HIS A O 1
ATOM 4308 N N . VAL A 1 520 ? 10.985 2.959 -1.866 1.00 95.75 520 VAL A N 1
ATOM 4309 C CA . VAL A 1 520 ? 12.355 2.489 -1.593 1.00 95.75 520 VAL A CA 1
ATOM 4310 C C . VAL A 1 520 ? 12.753 1.322 -2.503 1.00 95.75 520 VAL A C 1
ATOM 4312 O O . VAL A 1 520 ? 13.862 1.300 -3.039 1.00 95.75 520 VAL A O 1
ATOM 4315 N N . MET A 1 521 ? 11.850 0.363 -2.735 1.00 97.31 521 MET A N 1
ATOM 4316 C CA . MET A 1 521 ? 12.129 -0.738 -3.664 1.00 97.31 521 MET A CA 1
ATOM 4317 C C . MET A 1 521 ? 12.258 -0.264 -5.117 1.00 97.31 521 MET A C 1
ATOM 4319 O O . MET A 1 521 ? 13.148 -0.731 -5.825 1.00 97.31 521 MET A O 1
ATOM 4323 N N . SER A 1 522 ? 11.418 0.670 -5.576 1.00 98.00 522 SER A N 1
ATOM 4324 C CA . SER A 1 522 ? 11.523 1.200 -6.943 1.00 98.00 522 SER A CA 1
ATOM 4325 C C . SER A 1 522 ? 12.774 2.058 -7.131 1.00 98.00 522 SER A C 1
ATOM 4327 O O . SER A 1 522 ? 13.398 1.975 -8.186 1.00 98.00 522 SER A O 1
ATOM 4329 N N . GLU A 1 523 ? 13.198 2.820 -6.118 1.00 96.56 523 GLU A N 1
ATOM 4330 C CA . GLU A 1 523 ? 14.483 3.529 -6.118 1.00 96.56 523 GLU A CA 1
ATOM 4331 C C . GLU A 1 523 ? 15.656 2.547 -6.213 1.00 96.56 523 GLU A C 1
ATOM 4333 O O . GLU A 1 523 ? 16.539 2.734 -7.054 1.00 96.56 523 GLU A O 1
ATOM 4338 N N . LEU A 1 524 ? 15.645 1.463 -5.430 1.00 96.62 524 LEU A N 1
ATOM 4339 C CA . LEU A 1 524 ? 16.660 0.408 -5.506 1.00 96.62 524 LEU A CA 1
ATOM 4340 C C . LEU A 1 524 ? 16.741 -0.195 -6.918 1.00 96.62 524 LEU A C 1
ATOM 4342 O O . LEU A 1 524 ? 17.831 -0.309 -7.486 1.00 96.62 524 LEU A O 1
ATOM 4346 N N . PHE A 1 525 ? 15.596 -0.542 -7.513 1.00 98.00 525 PHE A N 1
ATOM 4347 C CA . PHE A 1 525 ? 15.551 -1.080 -8.874 1.00 98.00 525 PHE A CA 1
ATOM 4348 C C . PHE A 1 525 ? 16.026 -0.059 -9.913 1.00 98.00 525 PHE A C 1
ATOM 4350 O O . PHE A 1 525 ? 16.755 -0.427 -10.841 1.00 98.00 525 PHE A O 1
ATOM 4357 N N . ALA A 1 526 ? 15.667 1.216 -9.753 1.00 96.62 526 ALA A N 1
ATOM 4358 C CA . ALA A 1 526 ? 16.095 2.300 -10.628 1.00 96.62 526 ALA A CA 1
ATOM 4359 C C . ALA A 1 526 ? 17.614 2.484 -10.595 1.00 96.62 526 ALA A C 1
ATOM 4361 O O . ALA A 1 526 ? 18.257 2.502 -11.646 1.00 96.62 526 ALA A O 1
ATOM 4362 N N . MET A 1 527 ? 18.201 2.566 -9.399 1.00 94.81 527 MET A N 1
ATOM 4363 C CA . MET A 1 527 ? 19.646 2.717 -9.227 1.00 94.81 527 MET A CA 1
ATOM 4364 C C . MET A 1 527 ? 20.409 1.549 -9.846 1.00 94.81 527 MET A C 1
ATOM 4366 O O . MET A 1 527 ? 21.298 1.778 -10.670 1.00 94.81 527 MET A O 1
ATOM 4370 N N . ALA A 1 528 ? 20.016 0.312 -9.526 1.00 96.81 528 ALA A N 1
ATOM 4371 C CA . ALA A 1 528 ? 20.659 -0.874 -10.078 1.00 96.81 528 ALA A CA 1
ATOM 4372 C C . ALA A 1 528 ? 20.567 -0.891 -11.611 1.00 96.81 528 ALA A C 1
ATOM 4374 O O . ALA A 1 528 ? 21.560 -1.163 -12.286 1.00 96.81 528 ALA A O 1
ATOM 4375 N N . THR A 1 529 ? 19.402 -0.548 -12.173 1.00 97.31 529 THR A N 1
ATOM 4376 C CA . THR A 1 529 ? 19.175 -0.486 -13.628 1.00 97.31 529 THR A CA 1
ATOM 4377 C C . THR A 1 529 ? 20.093 0.535 -14.296 1.00 97.31 529 THR A C 1
ATOM 4379 O O . THR A 1 529 ? 20.742 0.214 -15.289 1.00 97.31 529 THR A O 1
ATOM 4382 N N . LEU A 1 530 ? 20.185 1.749 -13.746 1.00 94.31 530 LEU A N 1
ATOM 4383 C CA . LEU A 1 530 ? 20.999 2.833 -14.308 1.00 94.31 530 LEU A CA 1
ATOM 4384 C C . LEU A 1 530 ? 22.509 2.570 -14.214 1.00 94.31 530 LEU A C 1
ATOM 4386 O O . LEU A 1 530 ? 23.270 3.121 -15.008 1.00 94.31 530 LEU A O 1
ATOM 4390 N N . ARG A 1 531 ? 22.944 1.759 -13.244 1.00 94.06 531 ARG A N 1
ATOM 4391 C CA . ARG A 1 531 ? 24.360 1.450 -12.999 1.00 94.06 531 ARG A CA 1
ATOM 4392 C C . ARG A 1 531 ? 24.851 0.209 -13.739 1.00 94.06 531 ARG A C 1
ATOM 4394 O O . ARG A 1 531 ? 26.014 0.182 -14.133 1.00 94.06 531 ARG A O 1
ATOM 4401 N N . ASN A 1 532 ? 23.983 -0.785 -13.936 1.00 97.56 532 ASN A N 1
ATOM 4402 C CA . ASN A 1 532 ? 24.369 -2.086 -14.490 1.00 97.56 532 ASN A CA 1
ATOM 4403 C C . ASN A 1 532 ? 23.999 -2.268 -15.963 1.00 97.56 532 ASN A C 1
ATOM 4405 O O . ASN A 1 532 ? 24.679 -3.025 -16.648 1.00 97.56 532 ASN A O 1
ATOM 4409 N N . PHE A 1 533 ? 22.976 -1.572 -16.473 1.00 98.00 533 PHE A N 1
ATOM 4410 C CA . PHE A 1 533 ? 22.584 -1.710 -17.873 1.00 98.00 533 PHE A CA 1
ATOM 4411 C C . PHE A 1 533 ? 22.984 -0.494 -18.719 1.00 98.00 533 PHE A C 1
ATOM 4413 O O . PHE A 1 533 ? 22.559 0.629 -18.430 1.00 98.00 533 PHE A O 1
ATOM 4420 N N . PRO A 1 534 ? 23.729 -0.680 -19.824 1.00 96.19 534 PRO A N 1
ATOM 4421 C CA . PRO A 1 534 ? 23.902 0.373 -20.814 1.00 96.19 534 PRO A CA 1
ATOM 4422 C C . PRO A 1 534 ? 22.575 0.662 -21.533 1.00 96.19 534 PRO A C 1
ATOM 4424 O O . PRO A 1 534 ? 21.724 -0.213 -21.674 1.00 96.19 534 PRO A O 1
ATOM 4427 N N . MET A 1 535 ? 22.423 1.867 -22.096 1.00 94.25 535 MET A N 1
ATOM 4428 C CA . MET A 1 535 ? 21.179 2.292 -22.774 1.00 94.25 535 MET A CA 1
ATOM 4429 C C . MET A 1 535 ? 20.728 1.379 -23.930 1.00 94.25 535 MET A C 1
ATOM 4431 O O . MET A 1 535 ? 19.568 1.409 -24.343 1.00 94.25 535 MET A O 1
ATOM 4435 N N . VAL A 1 536 ? 21.655 0.600 -24.496 1.00 95.75 536 VAL A N 1
ATOM 4436 C CA . VAL A 1 536 ? 21.372 -0.356 -25.574 1.00 95.75 536 VAL A CA 1
ATOM 4437 C C . VAL A 1 536 ? 20.763 -1.663 -25.058 1.00 95.75 536 VAL A C 1
ATOM 4439 O O . VAL A 1 536 ? 20.069 -2.335 -25.820 1.00 95.75 536 VAL A O 1
ATOM 4442 N N . HIS A 1 537 ? 20.983 -2.004 -23.785 1.00 98.19 537 HIS A N 1
ATOM 4443 C CA . HIS A 1 537 ? 20.523 -3.250 -23.185 1.00 98.19 537 HIS A CA 1
ATOM 4444 C C . HIS A 1 537 ? 18.986 -3.332 -23.208 1.00 98.19 537 HIS A C 1
ATOM 4446 O O . HIS A 1 537 ? 18.312 -2.359 -22.848 1.00 98.19 537 HIS A O 1
ATOM 4452 N N . PRO A 1 538 ? 18.387 -4.472 -23.593 1.00 97.19 538 PRO A N 1
ATOM 4453 C CA . PRO A 1 538 ? 16.936 -4.583 -23.735 1.00 97.19 538 PRO A CA 1
ATOM 4454 C C . PRO A 1 538 ? 16.180 -4.323 -22.427 1.00 97.19 538 PRO A C 1
ATOM 4456 O O . PRO A 1 538 ? 15.133 -3.677 -22.446 1.00 97.19 538 PRO A O 1
ATOM 4459 N N . LEU A 1 539 ? 16.725 -4.753 -21.283 1.00 98.25 539 LEU A N 1
ATOM 4460 C CA . LEU A 1 539 ? 16.108 -4.487 -19.979 1.00 98.25 539 LEU A CA 1
ATOM 4461 C C . LEU A 1 539 ? 16.223 -3.022 -19.548 1.00 98.25 539 LEU A C 1
ATOM 4463 O O . LEU A 1 539 ? 15.302 -2.536 -18.902 1.00 98.25 539 LEU A O 1
ATOM 4467 N N . TYR A 1 540 ? 17.261 -2.285 -19.964 1.00 97.56 540 TYR A N 1
ATOM 4468 C CA . TYR A 1 540 ? 17.299 -0.834 -19.746 1.00 97.56 540 TYR A CA 1
ATOM 4469 C C . TYR A 1 540 ? 16.120 -0.169 -20.455 1.00 97.56 540 TYR A C 1
ATOM 4471 O O . TYR A 1 540 ? 15.348 0.560 -19.840 1.00 97.56 540 TYR A O 1
ATOM 4479 N N . LYS A 1 541 ? 15.948 -0.469 -21.749 1.00 96.00 541 LYS A N 1
ATOM 4480 C CA . LYS A 1 541 ? 14.870 0.087 -22.579 1.00 96.00 541 LYS A CA 1
ATOM 4481 C C . LYS A 1 541 ? 13.482 -0.248 -22.035 1.00 96.00 541 LYS A C 1
ATOM 4483 O O . LYS A 1 541 ? 12.576 0.574 -22.137 1.00 96.00 541 LYS A O 1
ATOM 4488 N N . LEU A 1 542 ? 13.329 -1.456 -21.490 1.00 97.19 542 LEU A N 1
ATOM 4489 C CA . LEU A 1 542 ? 12.084 -1.932 -20.898 1.00 97.19 542 LEU A CA 1
ATOM 4490 C C . LEU A 1 542 ? 11.783 -1.254 -19.555 1.00 97.19 542 LEU A C 1
ATOM 4492 O O . LEU A 1 542 ? 10.639 -0.888 -19.323 1.00 97.19 542 LEU A O 1
ATOM 4496 N N . LEU A 1 543 ? 12.786 -1.096 -18.687 1.00 97.44 543 LEU A N 1
ATOM 4497 C CA . LEU A 1 543 ? 12.600 -0.665 -17.300 1.00 97.44 543 LEU A CA 1
ATOM 4498 C C . LEU A 1 543 ? 12.681 0.850 -17.097 1.00 97.44 543 LEU A C 1
ATOM 4500 O O . LEU A 1 543 ? 11.969 1.377 -16.250 1.00 97.44 543 LEU A O 1
ATOM 4504 N N . VAL A 1 544 ? 13.515 1.568 -17.858 1.00 94.81 544 VAL A N 1
ATOM 4505 C CA . VAL A 1 544 ? 13.762 3.002 -17.623 1.00 94.81 544 VAL A CA 1
ATOM 4506 C C . VAL A 1 544 ? 12.492 3.872 -17.599 1.00 94.81 544 VAL A C 1
ATOM 4508 O O . VAL A 1 544 ? 12.439 4.780 -16.765 1.00 94.81 544 VAL A O 1
ATOM 4511 N N . PRO A 1 545 ? 11.427 3.611 -18.394 1.00 94.25 545 PRO A N 1
ATOM 4512 C CA . PRO A 1 545 ? 10.208 4.409 -18.294 1.00 94.25 545 PRO A CA 1
ATOM 4513 C C . PRO A 1 545 ? 9.489 4.260 -16.950 1.00 94.25 545 PRO A C 1
ATOM 4515 O O . PRO A 1 545 ? 8.854 5.207 -16.491 1.00 94.25 545 PRO A O 1
ATOM 4518 N N . HIS A 1 546 ? 9.648 3.107 -16.297 1.00 96.81 546 HIS A N 1
ATOM 4519 C CA . HIS A 1 546 ? 9.039 2.785 -15.007 1.00 96.81 546 HIS A CA 1
ATOM 4520 C C . HIS A 1 546 ? 9.785 3.386 -13.808 1.00 96.81 546 HIS A C 1
ATOM 4522 O O . HIS A 1 546 ? 9.342 3.245 -12.674 1.00 96.81 546 HIS A O 1
ATOM 4528 N N . PHE A 1 547 ? 10.878 4.116 -14.050 1.00 95.31 547 PHE A N 1
ATOM 4529 C CA . PHE A 1 547 ? 11.651 4.815 -13.016 1.00 95.31 547 PHE A CA 1
ATOM 4530 C C . PHE A 1 547 ? 11.710 6.326 -13.222 1.00 95.31 547 PHE A C 1
ATOM 4532 O O . PHE A 1 547 ? 12.463 7.028 -12.539 1.00 95.31 547 PHE A O 1
ATOM 4539 N N . ARG A 1 548 ? 10.927 6.852 -14.173 1.00 93.44 548 ARG A N 1
ATOM 4540 C CA . ARG A 1 548 ? 10.816 8.292 -14.393 1.00 93.44 548 ARG A CA 1
ATOM 4541 C C . ARG A 1 548 ? 10.474 8.960 -13.062 1.00 93.44 548 ARG A C 1
ATOM 4543 O O . ARG A 1 548 ? 9.453 8.637 -12.468 1.00 93.44 548 ARG A O 1
ATOM 4550 N N . PHE A 1 549 ? 11.316 9.903 -12.637 1.00 94.19 549 PHE A N 1
ATOM 4551 C CA . PHE A 1 549 ? 11.149 10.739 -11.442 1.00 94.19 549 PHE A CA 1
ATOM 4552 C C . PHE A 1 549 ? 11.217 10.057 -10.071 1.00 94.19 549 PHE A C 1
ATOM 4554 O O . PHE A 1 549 ? 11.279 10.779 -9.078 1.00 94.19 549 PHE A O 1
ATOM 4561 N N . THR A 1 550 ? 11.292 8.727 -9.995 1.00 95.50 550 THR A N 1
ATOM 4562 C CA . THR A 1 550 ? 11.381 7.977 -8.727 1.00 95.50 550 THR A CA 1
ATOM 4563 C C . THR A 1 550 ? 12.544 8.455 -7.855 1.00 95.50 550 THR A C 1
ATOM 4565 O O . THR A 1 550 ? 12.393 8.709 -6.668 1.00 95.50 550 THR A O 1
ATOM 4568 N N . LEU A 1 551 ? 13.694 8.697 -8.481 1.00 93.69 551 LEU A N 1
ATOM 4569 C CA . LEU A 1 551 ? 14.899 9.191 -7.820 1.00 93.69 551 LEU A CA 1
ATOM 4570 C C . LEU A 1 551 ? 14.725 10.570 -7.147 1.00 93.69 551 LEU A C 1
ATOM 4572 O O . LEU A 1 551 ? 15.224 10.779 -6.043 1.00 93.69 551 LEU A O 1
ATOM 4576 N N . GLU A 1 552 ? 14.033 11.519 -7.789 1.00 92.81 552 GLU A N 1
ATOM 4577 C CA . GLU A 1 552 ? 13.811 12.849 -7.200 1.00 92.81 552 GLU A CA 1
ATOM 4578 C C . GLU A 1 552 ? 12.706 12.839 -6.144 1.00 92.81 552 GLU A C 1
ATOM 4580 O O . GLU A 1 552 ? 12.874 13.470 -5.098 1.00 92.81 552 GLU A O 1
ATOM 4585 N N . ILE A 1 553 ? 11.600 12.120 -6.377 1.00 92.62 553 ILE A N 1
ATOM 4586 C CA . ILE A 1 553 ? 10.514 12.079 -5.391 1.00 92.62 553 ILE A CA 1
ATOM 4587 C C . ILE A 1 553 ? 10.965 11.417 -4.087 1.00 92.62 553 ILE A C 1
ATOM 4589 O O . ILE A 1 553 ? 10.629 11.913 -3.016 1.00 92.62 553 ILE A O 1
ATOM 4593 N N . ASP A 1 554 ? 11.799 10.381 -4.149 1.00 93.38 554 ASP A N 1
ATOM 4594 C CA . ASP A 1 554 ? 12.284 9.698 -2.948 1.00 93.38 554 ASP A CA 1
ATOM 4595 C C . ASP A 1 554 ? 13.300 10.548 -2.177 1.00 93.38 554 ASP A C 1
ATOM 4597 O O . ASP A 1 554 ? 13.273 10.598 -0.942 1.00 93.38 554 ASP A O 1
ATOM 4601 N N . ALA A 1 555 ? 14.144 11.305 -2.889 1.00 90.50 555 ALA A N 1
ATOM 4602 C CA . ALA A 1 555 ? 15.001 12.312 -2.270 1.00 90.50 555 ALA A CA 1
ATOM 4603 C C . ALA A 1 555 ? 14.167 13.398 -1.561 1.00 90.50 555 ALA A C 1
ATOM 4605 O O . ALA A 1 555 ? 14.457 13.754 -0.416 1.00 90.50 555 ALA A O 1
ATOM 4606 N N . LEU A 1 556 ? 13.093 13.877 -2.199 1.00 89.94 556 LEU A N 1
ATOM 4607 C CA . LEU A 1 556 ? 12.143 14.821 -1.607 1.00 89.94 556 LEU A CA 1
ATOM 4608 C C . LEU A 1 556 ? 11.401 14.228 -0.405 1.00 89.94 556 LEU A C 1
ATOM 4610 O O . LEU A 1 556 ? 11.263 14.909 0.607 1.00 89.94 556 LEU A O 1
ATOM 4614 N N . ALA A 1 557 ? 10.961 12.971 -0.465 1.00 90.44 557 ALA A N 1
ATOM 4615 C CA . ALA A 1 557 ? 10.290 12.295 0.643 1.00 90.44 557 ALA A CA 1
ATOM 4616 C C . ALA A 1 557 ? 11.208 12.202 1.871 1.00 90.44 557 ALA A C 1
ATOM 4618 O O . ALA A 1 557 ? 10.804 12.545 2.986 1.00 90.44 557 ALA A O 1
ATOM 4619 N N . ARG A 1 558 ? 12.484 11.844 1.675 1.00 89.00 558 ARG A N 1
ATOM 4620 C CA . ARG A 1 558 ? 13.481 11.860 2.756 1.00 89.00 558 ARG A CA 1
ATOM 4621 C C . ARG A 1 558 ? 13.668 13.255 3.349 1.00 89.00 558 ARG A C 1
ATOM 4623 O O . ARG A 1 558 ? 13.756 13.374 4.567 1.00 89.00 558 ARG A O 1
ATOM 4630 N N . GLN A 1 559 ? 13.701 14.299 2.520 1.00 87.44 559 GLN A N 1
ATOM 4631 C CA . GLN A 1 559 ? 13.928 15.680 2.961 1.00 87.44 559 GLN A CA 1
ATOM 4632 C C . GLN A 1 559 ? 12.701 16.351 3.592 1.00 87.44 559 GLN A C 1
ATOM 4634 O O . GLN A 1 559 ? 12.866 17.123 4.532 1.00 87.44 559 GLN A O 1
ATOM 4639 N N . LEU A 1 560 ? 11.491 16.088 3.097 1.00 86.50 560 LEU A N 1
ATOM 4640 C CA . LEU A 1 560 ? 10.271 16.820 3.463 1.00 86.50 560 LEU A CA 1
ATOM 4641 C C . LEU A 1 560 ? 9.310 16.015 4.346 1.00 86.50 560 LEU A C 1
ATOM 4643 O O . LEU A 1 560 ? 8.472 16.610 5.026 1.00 86.50 560 LEU A O 1
ATOM 4647 N N . LEU A 1 561 ? 9.403 14.682 4.352 1.00 87.94 561 LEU A N 1
ATOM 4648 C CA . LEU A 1 561 ? 8.517 13.819 5.139 1.00 87.94 561 LEU A CA 1
ATOM 4649 C C . LEU A 1 561 ? 9.245 13.188 6.326 1.00 87.94 561 LEU A C 1
ATOM 4651 O O . LEU A 1 561 ? 8.769 13.327 7.453 1.00 87.94 561 LEU A O 1
ATOM 4655 N N . LEU A 1 562 ? 10.382 12.528 6.085 1.00 87.38 562 LEU A N 1
ATOM 4656 C CA . LEU A 1 562 ? 11.065 11.701 7.092 1.00 87.38 562 LEU A CA 1
ATOM 4657 C C . LEU A 1 562 ? 12.127 12.439 7.919 1.00 87.38 562 LEU A C 1
ATOM 4659 O O . LEU A 1 562 ? 12.434 12.006 9.028 1.00 87.38 562 LEU A O 1
ATOM 4663 N N . SER A 1 563 ? 12.699 13.521 7.387 1.00 88.38 563 SER A N 1
ATOM 4664 C CA . SER A 1 563 ? 13.769 14.285 8.036 1.00 88.38 563 SER A CA 1
ATOM 4665 C C . SER A 1 563 ? 13.359 14.904 9.378 1.00 88.38 563 SER A C 1
ATOM 4667 O O . SER A 1 563 ? 12.184 14.998 9.750 1.00 88.38 563 SER A O 1
ATOM 4669 N N . ASP A 1 564 ? 14.360 15.414 10.095 1.00 84.62 564 ASP A N 1
ATOM 4670 C CA . ASP A 1 564 ? 14.128 16.310 11.218 1.00 84.62 564 ASP A CA 1
ATOM 4671 C C . ASP A 1 564 ? 13.465 17.613 10.741 1.00 84.62 564 ASP A C 1
ATOM 4673 O O . ASP A 1 564 ? 14.076 18.410 10.034 1.00 84.62 564 ASP A O 1
ATOM 4677 N N . GLY A 1 565 ? 12.206 17.822 11.140 1.00 86.25 565 GLY A N 1
ATOM 4678 C CA . GLY A 1 565 ? 11.349 18.911 10.653 1.00 86.25 565 GLY A CA 1
ATOM 4679 C C . GLY A 1 565 ? 10.425 18.511 9.495 1.00 86.25 565 GLY A C 1
ATOM 4680 O O . GLY A 1 565 ? 9.634 19.334 9.037 1.00 86.25 565 GLY A O 1
ATOM 4681 N N . GLY A 1 566 ? 10.502 17.261 9.028 1.00 88.88 566 GLY A N 1
ATOM 4682 C CA . GLY A 1 566 ? 9.603 16.705 8.022 1.00 88.88 566 GLY A CA 1
ATOM 4683 C C . GLY A 1 566 ? 8.193 16.420 8.554 1.00 88.88 566 GLY A C 1
ATOM 4684 O O . GLY A 1 566 ? 7.970 16.238 9.754 1.00 88.88 566 GLY A O 1
ATOM 4685 N N . SER A 1 567 ? 7.220 16.346 7.641 1.00 89.19 567 SER A N 1
ATOM 4686 C CA . SER A 1 567 ? 5.790 16.256 7.973 1.00 89.19 567 SER A CA 1
ATOM 4687 C C . SER A 1 567 ? 5.422 15.060 8.864 1.00 89.19 567 SER A C 1
ATOM 4689 O O . SER A 1 567 ? 4.565 15.199 9.739 1.00 89.19 567 SER A O 1
ATOM 4691 N N . LEU A 1 568 ? 6.054 13.889 8.688 1.00 91.31 568 LEU A N 1
ATOM 4692 C CA . LEU A 1 568 ? 5.755 12.723 9.531 1.00 91.31 568 LEU A CA 1
ATOM 4693 C C . LEU A 1 568 ? 6.187 12.966 10.979 1.00 91.31 568 LEU A C 1
ATOM 4695 O O . LEU A 1 568 ? 5.431 12.669 11.906 1.00 91.31 568 LEU A O 1
ATOM 4699 N N . LYS A 1 569 ? 7.371 13.557 11.181 1.00 93.06 569 LYS A N 1
ATOM 4700 C CA . LYS A 1 569 ? 7.882 13.909 12.510 1.00 93.06 569 LYS A CA 1
ATOM 4701 C C . LYS A 1 569 ? 7.091 15.043 13.159 1.00 93.06 569 LYS A C 1
ATOM 4703 O O . LYS A 1 569 ? 6.863 14.998 14.363 1.00 93.06 569 LYS A O 1
ATOM 4708 N N . GLU A 1 570 ? 6.660 16.041 12.402 1.00 92.25 570 GLU A N 1
ATOM 4709 C CA . GLU A 1 570 ? 5.966 17.192 12.985 1.00 92.25 570 GLU A CA 1
ATOM 4710 C C . GLU A 1 570 ? 4.503 16.895 13.340 1.00 92.25 570 GLU A C 1
ATOM 4712 O O . GLU A 1 570 ? 3.991 17.457 14.307 1.00 92.25 570 GLU A O 1
ATOM 4717 N N . TYR A 1 571 ? 3.823 16.006 12.601 1.00 93.44 571 TYR A N 1
ATOM 4718 C CA . TYR A 1 571 ? 2.358 15.915 12.673 1.00 93.44 571 TYR A CA 1
ATOM 4719 C C . TYR A 1 571 ? 1.771 14.528 12.940 1.00 93.44 571 TYR A C 1
ATOM 4721 O O . TYR A 1 571 ? 0.564 14.448 13.172 1.00 93.44 571 TYR A O 1
ATOM 4729 N N . THR A 1 572 ? 2.567 13.454 12.954 1.00 95.69 572 THR A N 1
ATOM 4730 C CA . THR A 1 572 ? 2.043 12.080 13.091 1.00 95.69 572 THR A CA 1
ATOM 4731 C C . THR A 1 572 ? 2.580 11.348 14.319 1.00 95.69 572 THR A C 1
ATOM 4733 O O . THR A 1 572 ? 3.664 11.651 14.830 1.00 95.69 572 THR A O 1
ATOM 4736 N N . ALA A 1 573 ? 1.826 10.351 14.793 1.00 96.69 573 ALA A N 1
ATOM 4737 C CA . ALA A 1 573 ? 2.241 9.493 15.904 1.00 96.69 573 ALA A CA 1
ATOM 4738 C C . ALA A 1 573 ? 3.413 8.569 15.540 1.00 96.69 573 ALA A C 1
ATOM 4740 O O . ALA A 1 573 ? 4.186 8.198 16.424 1.00 96.69 573 ALA A O 1
ATOM 4741 N N . VAL A 1 574 ? 3.571 8.230 14.258 1.00 94.12 574 VAL A N 1
ATOM 4742 C CA . VAL A 1 574 ? 4.649 7.374 13.739 1.00 94.12 574 VAL A CA 1
ATOM 4743 C C . VAL A 1 574 ? 5.785 8.203 13.121 1.00 94.12 574 VAL A C 1
ATOM 4745 O O . VAL A 1 574 ? 6.364 7.856 12.103 1.00 94.12 574 VAL A O 1
ATOM 4748 N N . GLY A 1 575 ? 6.107 9.338 13.742 1.00 93.31 575 GLY A N 1
ATOM 4749 C CA . GLY A 1 575 ? 7.195 10.222 13.326 1.00 93.31 575 GLY A CA 1
ATOM 4750 C C . GLY A 1 575 ? 8.529 9.955 14.034 1.00 93.31 575 GLY A C 1
ATOM 4751 O O . GLY A 1 575 ? 8.584 9.334 15.098 1.00 93.31 575 GLY A O 1
ATOM 4752 N N . GLY A 1 576 ? 9.622 10.474 13.470 1.00 90.38 576 GLY A N 1
ATOM 4753 C CA . GLY A 1 576 ? 10.950 10.446 14.095 1.00 90.38 576 GLY A CA 1
ATOM 4754 C C . GLY A 1 576 ? 11.478 9.028 14.346 1.00 90.38 576 GLY A C 1
ATOM 4755 O O . GLY A 1 576 ? 11.455 8.181 13.458 1.00 90.38 576 GLY A O 1
ATOM 4756 N N . ALA A 1 577 ? 11.950 8.757 15.568 1.00 92.44 577 ALA A N 1
ATOM 4757 C CA . ALA A 1 577 ? 12.555 7.467 15.921 1.00 92.44 577 ALA A CA 1
ATOM 4758 C C . ALA A 1 577 ? 11.598 6.272 15.743 1.00 92.44 577 ALA A C 1
ATOM 4760 O O . ALA A 1 577 ? 12.050 5.184 15.389 1.00 92.44 577 ALA A O 1
ATOM 4761 N N . ALA A 1 578 ? 10.289 6.479 15.943 1.00 94.81 578 ALA A N 1
ATOM 4762 C CA . ALA A 1 578 ? 9.279 5.446 15.723 1.00 94.81 578 ALA A CA 1
ATOM 4763 C C . ALA A 1 578 ? 9.219 5.020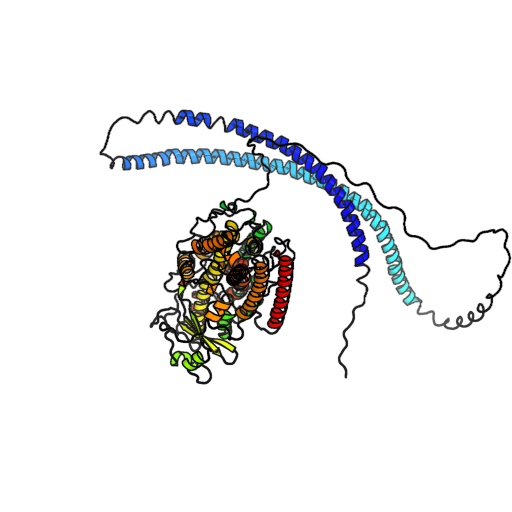 14.249 1.00 94.81 578 ALA A C 1
ATOM 4765 O O . ALA A 1 578 ? 9.132 3.827 13.968 1.00 94.81 578 ALA A O 1
ATOM 4766 N N . ALA A 1 579 ? 9.319 5.983 13.324 1.00 95.12 579 ALA A N 1
ATOM 4767 C CA . ALA A 1 579 ? 9.314 5.725 11.887 1.00 95.12 579 ALA A CA 1
ATOM 4768 C C . ALA A 1 579 ? 10.508 4.860 11.477 1.00 95.12 579 ALA A C 1
ATOM 4770 O O . ALA A 1 579 ? 10.339 3.832 10.827 1.00 95.12 579 ALA A O 1
ATOM 4771 N N . LEU A 1 580 ? 11.713 5.261 11.896 1.00 93.56 580 LEU A N 1
ATOM 4772 C CA . LEU A 1 580 ? 12.952 4.561 11.550 1.00 93.56 580 LEU A CA 1
ATOM 4773 C C . LEU A 1 580 ? 12.953 3.134 12.097 1.00 93.56 580 LEU A C 1
ATOM 4775 O O . LEU A 1 580 ? 13.234 2.192 11.362 1.00 93.56 580 LEU A O 1
ATOM 4779 N N . GLU A 1 581 ? 12.578 2.955 13.364 1.00 95.94 581 GLU A N 1
ATOM 4780 C CA . GLU A 1 581 ? 12.526 1.625 13.965 1.00 95.94 581 GLU A CA 1
ATOM 4781 C C . GLU A 1 581 ? 11.462 0.732 13.312 1.00 95.94 581 GLU A C 1
ATOM 4783 O O . GLU A 1 581 ? 11.721 -0.441 13.038 1.00 95.94 581 GLU A O 1
ATOM 4788 N N . PHE A 1 582 ? 10.288 1.281 12.991 1.00 97.44 582 PHE A N 1
ATOM 4789 C CA . PHE A 1 582 ? 9.271 0.550 12.243 1.00 97.44 582 PHE A CA 1
ATOM 4790 C C . PHE A 1 582 ? 9.780 0.121 10.860 1.00 97.44 582 PHE A C 1
ATOM 4792 O O . PHE A 1 582 ? 9.646 -1.048 10.495 1.00 97.44 582 PHE A O 1
ATOM 4799 N N . LEU A 1 583 ? 10.416 1.031 10.114 1.00 96.56 583 LEU A N 1
ATOM 4800 C CA . LEU A 1 583 ? 10.981 0.744 8.794 1.00 96.56 583 LEU A CA 1
ATOM 4801 C C . LEU A 1 583 ? 12.069 -0.336 8.859 1.00 96.56 583 LEU A C 1
ATOM 4803 O O . LEU A 1 583 ? 12.087 -1.214 7.998 1.00 96.56 583 LEU A O 1
ATOM 4807 N N . ARG A 1 584 ? 12.932 -0.342 9.888 1.00 95.62 584 ARG A N 1
ATOM 4808 C CA . ARG A 1 584 ? 13.928 -1.414 10.087 1.00 95.62 584 ARG A CA 1
ATOM 4809 C C . ARG A 1 584 ? 13.260 -2.771 10.267 1.00 95.62 584 ARG A C 1
ATOM 4811 O O . ARG A 1 584 ? 13.648 -3.740 9.616 1.00 95.62 584 ARG A O 1
ATOM 4818 N N . ARG A 1 585 ? 12.232 -2.846 11.117 1.00 97.25 585 ARG A N 1
ATOM 4819 C CA . ARG A 1 585 ? 11.475 -4.087 11.356 1.00 97.25 585 ARG A CA 1
ATOM 4820 C C . ARG A 1 585 ? 10.750 -4.552 10.095 1.00 97.25 585 ARG A C 1
ATOM 4822 O O . ARG A 1 585 ? 10.815 -5.733 9.760 1.00 97.25 585 ARG A O 1
ATOM 4829 N N . ALA A 1 586 ? 10.117 -3.628 9.374 1.00 97.31 586 ALA A N 1
ATOM 4830 C CA . ALA A 1 586 ? 9.445 -3.909 8.111 1.00 97.31 586 ALA A CA 1
ATOM 4831 C C . ALA A 1 586 ? 10.434 -4.424 7.046 1.00 97.31 586 ALA A C 1
ATOM 4833 O O . ALA A 1 586 ? 10.206 -5.488 6.475 1.00 97.31 586 ALA A O 1
ATOM 4834 N N . SER A 1 587 ? 11.576 -3.750 6.866 1.00 96.50 587 SER A N 1
ATOM 4835 C CA . SER A 1 587 ? 12.677 -4.151 5.971 1.00 96.50 587 SER A CA 1
ATOM 4836 C C . SER A 1 587 ? 13.240 -5.534 6.315 1.00 96.50 587 SER A C 1
ATOM 4838 O O . SER A 1 587 ? 13.496 -6.356 5.430 1.00 96.50 587 SER A O 1
ATOM 4840 N N . ALA A 1 588 ? 13.401 -5.838 7.605 1.00 96.00 588 ALA A N 1
ATOM 4841 C CA . ALA A 1 588 ? 13.840 -7.154 8.057 1.00 96.00 588 ALA A CA 1
ATOM 4842 C C . ALA A 1 588 ? 12.818 -8.256 7.724 1.00 96.00 588 ALA A C 1
ATOM 4844 O O . ALA A 1 588 ? 13.219 -9.377 7.415 1.00 96.00 588 ALA A O 1
ATOM 4845 N N . SER A 1 589 ? 11.520 -7.936 7.753 1.00 95.94 589 SER A N 1
ATOM 4846 C CA . SER A 1 589 ? 10.431 -8.877 7.457 1.00 95.94 589 SER A CA 1
ATOM 4847 C C . SER A 1 589 ? 10.070 -9.019 5.974 1.00 95.94 589 SER A C 1
ATOM 4849 O O . SER A 1 589 ? 9.340 -9.947 5.639 1.00 95.94 589 SER A O 1
ATOM 4851 N N . LEU A 1 590 ? 10.561 -8.128 5.104 1.00 97.06 590 LEU A N 1
ATOM 4852 C CA . LEU A 1 590 ? 10.240 -8.116 3.675 1.00 97.06 590 LEU A CA 1
ATOM 4853 C C . LEU A 1 590 ? 10.742 -9.384 2.974 1.00 97.06 590 LEU A C 1
ATOM 4855 O O . LEU A 1 590 ? 11.930 -9.710 3.030 1.00 97.06 590 LEU A O 1
ATOM 4859 N N . THR A 1 591 ? 9.852 -10.035 2.232 1.00 97.81 591 THR A N 1
ATOM 4860 C CA . THR A 1 591 ? 10.150 -11.195 1.390 1.00 97.81 591 THR A CA 1
ATOM 4861 C C . THR A 1 591 ? 9.845 -10.915 -0.079 1.00 97.81 591 THR A C 1
ATOM 4863 O O . THR A 1 591 ? 9.040 -10.049 -0.416 1.00 97.81 591 THR A O 1
ATOM 4866 N N . TYR A 1 592 ? 10.460 -11.682 -0.980 1.00 98.44 592 TYR A N 1
ATOM 4867 C CA . TYR A 1 592 ? 10.208 -11.590 -2.419 1.00 98.44 592 TYR A CA 1
ATOM 4868 C C . TYR A 1 592 ? 8.741 -11.870 -2.764 1.00 98.44 592 TYR A C 1
ATOM 4870 O O . TYR A 1 592 ? 8.166 -11.228 -3.644 1.00 98.44 592 TYR A O 1
ATOM 4878 N N . ARG A 1 593 ? 8.112 -12.775 -2.003 1.00 97.75 593 ARG A N 1
ATOM 4879 C CA . ARG A 1 593 ? 6.685 -13.077 -2.108 1.00 97.75 593 ARG A CA 1
ATOM 4880 C C . ARG A 1 593 ? 5.821 -11.837 -1.894 1.00 97.75 593 ARG A C 1
ATOM 4882 O O . ARG A 1 593 ? 4.866 -11.664 -2.635 1.00 97.75 593 ARG A O 1
ATOM 4889 N N . ASP A 1 594 ? 6.173 -10.971 -0.944 1.00 96.69 594 ASP A N 1
ATOM 4890 C CA . ASP A 1 594 ? 5.377 -9.776 -0.617 1.00 96.69 594 ASP A CA 1
ATOM 4891 C C . ASP A 1 594 ? 5.337 -8.754 -1.769 1.00 96.69 594 ASP A C 1
ATOM 4893 O O . ASP A 1 594 ? 4.452 -7.902 -1.806 1.00 96.69 594 ASP A O 1
ATOM 4897 N N . LEU A 1 595 ? 6.281 -8.837 -2.716 1.00 98.25 595 LEU A N 1
ATOM 4898 C CA . LEU A 1 595 ? 6.323 -7.995 -3.918 1.00 98.25 595 LEU A CA 1
ATOM 4899 C C . LEU A 1 595 ? 5.678 -8.672 -5.140 1.00 98.25 595 LEU A C 1
ATOM 4901 O O . LEU A 1 595 ? 5.358 -8.008 -6.126 1.00 98.25 595 LEU A O 1
ATOM 4905 N N . CYS A 1 596 ? 5.473 -9.990 -5.092 1.00 98.69 596 CYS A N 1
ATOM 4906 C CA . CYS A 1 596 ? 4.867 -10.758 -6.173 1.00 98.69 596 CYS A CA 1
ATOM 4907 C C . CYS A 1 596 ? 3.386 -10.992 -5.878 1.00 98.69 596 CYS A C 1
ATOM 4909 O O . CYS A 1 596 ? 3.035 -11.948 -5.190 1.00 98.69 596 CYS A O 1
ATOM 4911 N N . LEU A 1 597 ? 2.508 -10.140 -6.419 1.00 98.69 597 LEU A N 1
ATOM 4912 C CA . LEU A 1 597 ? 1.076 -10.152 -6.091 1.00 98.69 597 LEU A CA 1
ATOM 4913 C C . LEU A 1 597 ? 0.425 -11.555 -6.135 1.00 98.69 597 LEU A C 1
ATOM 4915 O O . LEU A 1 597 ? -0.298 -11.876 -5.192 1.00 98.69 597 LEU A O 1
ATOM 4919 N N . PRO A 1 598 ? 0.645 -12.413 -7.157 1.00 98.75 598 PRO A N 1
ATOM 4920 C CA . PRO A 1 598 ? 0.050 -13.752 -7.167 1.00 98.75 598 PRO A CA 1
ATOM 4921 C C . PRO A 1 598 ? 0.477 -14.613 -5.974 1.00 98.75 598 PRO A C 1
ATOM 4923 O O . PRO A 1 598 ? -0.357 -15.281 -5.355 1.00 98.75 598 PRO A O 1
ATOM 4926 N N . ASP A 1 599 ? 1.759 -14.557 -5.619 1.00 98.62 599 ASP A N 1
ATOM 4927 C CA . ASP A 1 599 ? 2.323 -15.355 -4.534 1.00 98.62 599 ASP A CA 1
ATOM 4928 C C . ASP A 1 599 ? 1.927 -14.795 -3.164 1.00 98.62 599 ASP A C 1
ATOM 4930 O O . ASP A 1 599 ? 1.677 -15.567 -2.239 1.00 98.62 599 ASP A O 1
ATOM 4934 N N . ASP A 1 600 ? 1.828 -13.471 -3.024 1.00 98.56 600 ASP A N 1
ATOM 4935 C CA . ASP A 1 600 ? 1.318 -12.811 -1.819 1.00 98.56 600 ASP A CA 1
ATOM 4936 C C . ASP A 1 600 ? -0.155 -13.172 -1.556 1.00 98.56 600 ASP A C 1
ATOM 4938 O O . ASP A 1 600 ? -0.499 -13.630 -0.464 1.00 98.56 600 ASP A O 1
ATOM 4942 N N . ILE A 1 601 ? -1.023 -13.060 -2.567 1.00 98.75 601 ILE A N 1
ATOM 4943 C CA . ILE A 1 601 ? -2.449 -13.413 -2.457 1.00 98.75 601 ILE A CA 1
ATOM 4944 C C . ILE A 1 601 ? -2.624 -14.875 -2.040 1.00 98.75 601 ILE A C 1
ATOM 4946 O O . ILE A 1 601 ? -3.366 -15.164 -1.092 1.00 98.75 601 ILE A O 1
ATOM 4950 N N . THR A 1 602 ? -1.904 -15.780 -2.706 1.00 98.44 602 THR A N 1
ATOM 4951 C CA . THR A 1 602 ? -1.922 -17.213 -2.388 1.00 98.44 602 THR A CA 1
ATOM 4952 C C . THR A 1 602 ? -1.353 -17.459 -0.988 1.00 98.44 602 THR A C 1
ATOM 4954 O O . THR A 1 602 ? -1.934 -18.176 -0.173 1.00 98.44 602 THR A O 1
ATOM 4957 N N . GLY A 1 603 ? -0.230 -16.815 -0.660 1.00 97.88 603 GLY A N 1
ATOM 4958 C CA . GLY A 1 603 ? 0.467 -16.945 0.618 1.00 97.88 603 GLY A CA 1
ATOM 4959 C C . GLY A 1 603 ? -0.345 -16.449 1.815 1.00 97.88 603 GLY A C 1
ATOM 4960 O O . GLY A 1 603 ? -0.199 -16.987 2.915 1.00 97.88 603 GLY A O 1
ATOM 4961 N N . ARG A 1 604 ? -1.230 -15.468 1.609 1.00 98.25 604 ARG A N 1
ATOM 4962 C CA . ARG A 1 604 ? -2.206 -14.990 2.602 1.00 98.25 604 ARG A CA 1
ATOM 4963 C C . ARG A 1 604 ? -3.506 -15.808 2.608 1.00 98.25 604 ARG A C 1
ATOM 4965 O O . ARG A 1 604 ? -4.343 -15.603 3.489 1.00 98.25 604 ARG A O 1
ATOM 4972 N N . GLY A 1 605 ? -3.669 -16.755 1.680 1.00 98.06 605 GLY A N 1
ATOM 4973 C CA . GLY A 1 605 ? -4.830 -17.642 1.571 1.00 98.06 605 GLY A CA 1
ATOM 4974 C C . GLY A 1 605 ? -6.095 -16.929 1.098 1.00 98.06 605 GLY A C 1
ATOM 4975 O O . GLY A 1 605 ? -7.180 -17.209 1.610 1.00 98.06 605 GLY A O 1
ATOM 4976 N N . LEU A 1 606 ? -5.954 -15.969 0.180 1.00 98.12 606 LEU A N 1
ATOM 4977 C CA . LEU A 1 606 ? -7.028 -15.069 -0.248 1.00 98.12 606 LEU A CA 1
ATOM 4978 C C . LEU A 1 606 ? -7.504 -15.318 -1.681 1.00 98.12 606 LEU A C 1
ATOM 4980 O O . LEU A 1 606 ? -8.166 -14.458 -2.252 1.00 98.12 606 LEU A O 1
ATOM 4984 N N . ASP A 1 607 ? -7.220 -16.472 -2.277 1.00 96.50 607 ASP A N 1
ATOM 4985 C CA . ASP A 1 607 ? -7.586 -16.769 -3.670 1.00 96.50 607 ASP A CA 1
ATOM 4986 C C . ASP A 1 607 ? -9.099 -16.709 -3.921 1.00 96.50 607 ASP A C 1
ATOM 4988 O O . ASP A 1 607 ? -9.549 -16.245 -4.966 1.00 96.50 607 ASP A O 1
ATOM 4992 N N . ALA A 1 608 ? -9.897 -17.144 -2.941 1.00 93.44 608 ALA A N 1
ATOM 4993 C CA . ALA A 1 608 ? -11.331 -17.374 -3.115 1.00 93.44 608 ALA A CA 1
ATOM 4994 C C . ALA A 1 608 ? -12.243 -16.341 -2.429 1.00 93.44 608 ALA A C 1
ATOM 4996 O O . ALA A 1 608 ? -13.459 -16.401 -2.608 1.00 93.44 608 ALA A O 1
ATOM 4997 N N . ILE A 1 609 ? -11.704 -15.396 -1.644 1.00 96.38 609 ILE A N 1
ATOM 4998 C CA . ILE A 1 609 ? -12.552 -14.439 -0.913 1.00 96.38 609 ILE A CA 1
ATOM 4999 C C . ILE A 1 609 ? -13.335 -13.543 -1.903 1.00 96.38 609 ILE A C 1
ATOM 5001 O O . ILE A 1 609 ? -12.734 -12.964 -2.814 1.00 96.38 609 ILE A O 1
ATOM 5005 N N . PRO A 1 610 ? -14.668 -13.427 -1.791 1.00 96.38 610 PRO A N 1
ATOM 5006 C CA . PRO A 1 610 ? -15.459 -12.603 -2.699 1.00 96.38 610 PRO A CA 1
ATOM 5007 C C . PRO A 1 610 ? -15.265 -11.105 -2.430 1.00 96.38 610 PRO A C 1
ATOM 5009 O O . PRO A 1 610 ? -14.996 -10.686 -1.308 1.00 96.38 610 PRO A O 1
ATOM 5012 N N . GLY A 1 611 ? -15.452 -10.280 -3.464 1.00 96.31 611 GLY A N 1
ATOM 5013 C CA . GLY A 1 611 ? -15.446 -8.818 -3.325 1.00 96.31 611 GLY A CA 1
ATOM 5014 C C . GLY A 1 611 ? -14.076 -8.207 -3.012 1.00 96.31 611 GLY A C 1
ATOM 5015 O O . GLY A 1 611 ? -14.025 -7.105 -2.464 1.00 96.31 611 GLY A O 1
ATOM 5016 N N . TYR A 1 612 ? -12.984 -8.905 -3.342 1.00 98.44 612 TYR A N 1
ATOM 5017 C CA . TYR A 1 612 ? -11.612 -8.431 -3.167 1.00 98.44 612 TYR A CA 1
ATOM 5018 C C . TYR A 1 612 ? -11.060 -7.871 -4.483 1.00 98.44 612 TYR A C 1
ATOM 5020 O O . TYR A 1 612 ? -10.338 -8.527 -5.229 1.00 98.44 612 TYR A O 1
ATOM 5028 N N . TYR A 1 613 ? -11.436 -6.634 -4.783 1.00 98.56 613 TYR A N 1
ATOM 5029 C CA . TYR A 1 613 ? -11.216 -6.021 -6.087 1.00 98.56 613 TYR A CA 1
ATOM 5030 C C . TYR A 1 613 ? -9.763 -5.623 -6.348 1.00 98.56 613 TYR A C 1
ATOM 5032 O O . TYR A 1 613 ? -9.334 -5.686 -7.496 1.00 98.56 613 TYR A O 1
ATOM 5040 N N . TYR A 1 614 ? -8.997 -5.285 -5.303 1.00 98.81 614 TYR A N 1
ATOM 5041 C CA . TYR A 1 614 ? -7.544 -5.107 -5.411 1.00 98.81 614 TYR A CA 1
ATOM 5042 C C . TYR A 1 614 ? -6.870 -6.370 -5.965 1.00 98.81 614 TYR A C 1
ATOM 5044 O O . TYR A 1 614 ? -6.102 -6.286 -6.921 1.00 98.81 614 TYR A O 1
ATOM 5052 N N . ARG A 1 615 ? -7.220 -7.549 -5.429 1.00 98.69 615 ARG A N 1
ATOM 5053 C CA . ARG A 1 615 ? -6.748 -8.837 -5.952 1.00 98.69 615 ARG A CA 1
ATOM 5054 C C . ARG A 1 615 ? -7.202 -9.034 -7.393 1.00 98.69 615 ARG A C 1
ATOM 5056 O O . ARG A 1 615 ? -6.378 -9.322 -8.252 1.00 98.69 615 ARG A O 1
ATOM 5063 N N . ASP A 1 616 ? -8.502 -8.913 -7.654 1.00 98.75 616 ASP A N 1
ATOM 5064 C CA . ASP A 1 616 ? -9.072 -9.264 -8.959 1.00 98.75 616 ASP A CA 1
ATOM 5065 C C . ASP A 1 616 ? -8.496 -8.404 -10.092 1.00 98.75 616 ASP A C 1
ATOM 5067 O O . ASP A 1 616 ? -8.102 -8.924 -11.137 1.00 98.75 616 ASP A O 1
ATOM 5071 N N . ASP A 1 617 ? -8.410 -7.090 -9.884 1.00 98.81 617 ASP A N 1
ATOM 5072 C CA . ASP A 1 617 ? -7.845 -6.173 -10.872 1.00 98.81 617 ASP A CA 1
ATOM 5073 C C . ASP A 1 617 ? -6.321 -6.314 -10.942 1.00 98.81 617 ASP A C 1
ATOM 5075 O O . ASP A 1 617 ? -5.754 -6.355 -12.036 1.00 98.81 617 ASP A O 1
ATOM 5079 N N . GLY A 1 618 ? -5.661 -6.447 -9.788 1.00 98.69 618 GLY A N 1
ATOM 5080 C CA . GLY A 1 618 ? -4.212 -6.574 -9.684 1.00 98.69 618 GLY A CA 1
ATOM 5081 C C . GLY A 1 618 ? -3.680 -7.831 -10.362 1.00 98.69 618 GLY A C 1
ATOM 5082 O O . GLY A 1 618 ? -2.728 -7.737 -11.130 1.00 98.69 618 GLY A O 1
ATOM 5083 N N . LEU A 1 619 ? -4.313 -8.993 -10.169 1.00 98.88 619 LEU A N 1
ATOM 5084 C CA . LEU A 1 619 ? -3.906 -10.248 -10.816 1.00 98.88 619 LEU A CA 1
ATOM 5085 C C . LEU A 1 619 ? -4.049 -10.173 -12.339 1.00 98.88 619 LEU A C 1
ATOM 5087 O O . LEU A 1 619 ? -3.182 -10.641 -13.077 1.00 98.88 619 LEU A O 1
ATOM 5091 N N . ARG A 1 620 ? -5.120 -9.539 -12.828 1.00 98.81 620 ARG A N 1
ATOM 5092 C CA . ARG A 1 620 ? -5.324 -9.337 -14.269 1.00 98.81 620 ARG A CA 1
ATOM 5093 C C . ARG A 1 620 ? -4.301 -8.366 -14.845 1.00 98.81 620 ARG A C 1
ATOM 5095 O O . ARG A 1 620 ? -3.804 -8.589 -15.947 1.00 98.81 620 ARG A O 1
ATOM 5102 N N . LEU A 1 621 ? -3.972 -7.302 -14.115 1.00 98.75 621 LEU A N 1
ATOM 5103 C CA . LEU A 1 621 ? -2.955 -6.343 -14.530 1.00 98.75 621 LEU A CA 1
ATOM 5104 C C . LEU A 1 621 ? -1.551 -6.965 -14.508 1.00 98.75 621 LEU A C 1
ATOM 5106 O O . LEU A 1 621 ? -0.802 -6.794 -15.470 1.00 98.75 621 LEU A O 1
ATOM 5110 N N . TRP A 1 622 ? -1.236 -7.759 -13.480 1.00 98.88 622 TRP A N 1
ATOM 5111 C CA . TRP A 1 622 ? -0.025 -8.574 -13.395 1.00 98.88 622 TRP A CA 1
ATOM 5112 C C . TRP A 1 622 ? 0.113 -9.482 -14.614 1.00 98.88 622 TRP A C 1
ATOM 5114 O O . TRP A 1 622 ? 1.158 -9.490 -15.255 1.00 98.88 622 TRP A O 1
ATOM 5124 N N . GLU A 1 623 ? -0.946 -10.200 -14.996 1.00 98.81 623 GLU A N 1
ATOM 5125 C CA . GLU A 1 623 ? -0.924 -11.072 -16.174 1.00 98.81 623 GLU A CA 1
ATOM 5126 C C . GLU A 1 623 ? -0.652 -10.285 -17.469 1.00 98.81 623 GLU A C 1
ATOM 5128 O O . GLU A 1 623 ? 0.142 -10.715 -18.310 1.00 98.81 623 GLU A O 1
ATOM 5133 N N . VAL A 1 624 ? -1.274 -9.113 -17.632 1.00 98.75 624 VAL A N 1
ATOM 5134 C CA . VAL A 1 624 ? -1.061 -8.241 -18.799 1.00 98.75 624 VAL A CA 1
ATOM 5135 C C . VAL A 1 624 ? 0.394 -7.759 -18.873 1.00 98.75 624 VAL A C 1
ATOM 5137 O O . VAL A 1 624 ? 0.996 -7.828 -19.949 1.00 98.75 624 VAL A O 1
ATOM 5140 N N . ILE A 1 625 ? 0.982 -7.340 -17.747 1.00 98.75 625 ILE A N 1
ATOM 5141 C CA . ILE A 1 625 ? 2.401 -6.958 -17.658 1.00 98.75 625 ILE A CA 1
ATOM 5142 C C . ILE A 1 625 ? 3.294 -8.174 -17.934 1.00 98.75 625 ILE A C 1
ATOM 5144 O O . ILE A 1 625 ? 4.188 -8.095 -18.773 1.00 98.75 625 ILE A O 1
ATOM 5148 N N . HIS A 1 626 ? 3.010 -9.323 -17.322 1.00 98.81 626 HIS A N 1
ATOM 5149 C CA . HIS A 1 626 ? 3.781 -10.554 -17.485 1.00 98.81 626 HIS A CA 1
ATOM 5150 C C . HIS A 1 626 ? 3.830 -11.027 -18.942 1.00 98.81 626 HIS A C 1
ATOM 5152 O O . HIS A 1 626 ? 4.882 -11.433 -19.438 1.00 98.81 626 HIS A O 1
ATOM 5158 N N . ARG A 1 627 ? 2.710 -10.938 -19.675 1.00 98.56 627 ARG A N 1
ATOM 5159 C CA . ARG A 1 627 ? 2.681 -11.250 -21.113 1.00 98.56 627 ARG A CA 1
ATOM 5160 C C . ARG A 1 627 ? 3.516 -10.269 -21.934 1.00 98.56 627 ARG A C 1
ATOM 5162 O O . ARG A 1 627 ? 4.199 -10.705 -22.860 1.00 98.56 627 ARG A O 1
ATOM 5169 N N . TYR A 1 628 ? 3.479 -8.977 -21.607 1.00 98.00 628 TYR A N 1
ATOM 5170 C CA . TYR A 1 628 ? 4.300 -7.962 -22.272 1.00 98.00 628 TYR A CA 1
ATOM 5171 C C . TYR A 1 628 ? 5.795 -8.210 -22.038 1.00 98.00 628 TYR A C 1
ATOM 5173 O O . TYR A 1 628 ? 6.544 -8.383 -23.001 1.00 98.00 628 TYR A O 1
ATOM 5181 N N . VAL A 1 629 ? 6.204 -8.327 -20.772 1.00 98.56 629 VAL A N 1
ATOM 5182 C CA . VAL A 1 629 ? 7.586 -8.619 -20.372 1.00 98.56 629 VAL A CA 1
ATOM 5183 C C . VAL A 1 629 ? 8.055 -9.919 -21.008 1.00 98.56 629 VAL A C 1
ATOM 5185 O O . VAL A 1 629 ? 9.081 -9.941 -21.678 1.00 98.56 629 VAL A O 1
ATOM 5188 N N . GLY A 1 630 ? 7.273 -10.991 -20.892 1.00 98.38 630 GLY A N 1
ATOM 5189 C CA . GLY A 1 630 ? 7.631 -12.293 -21.444 1.00 98.38 630 GLY A CA 1
ATOM 5190 C C . GLY A 1 630 ? 7.718 -12.317 -22.971 1.00 98.38 630 GLY A C 1
ATOM 5191 O O . GLY A 1 630 ? 8.414 -13.173 -23.512 1.00 98.38 630 GLY A O 1
ATOM 5192 N N . GLY A 1 631 ? 7.024 -11.418 -23.673 1.00 97.62 631 GLY A N 1
ATOM 5193 C CA . GLY A 1 631 ? 7.170 -11.232 -25.117 1.00 97.62 631 GLY A CA 1
ATOM 5194 C C . GLY A 1 631 ? 8.472 -10.517 -25.485 1.00 97.62 631 GLY A C 1
ATOM 5195 O O . GLY A 1 631 ? 9.154 -10.935 -26.418 1.00 97.62 631 GLY A O 1
ATOM 5196 N N . VAL A 1 632 ? 8.841 -9.477 -24.729 1.00 97.06 632 VAL A N 1
ATOM 5197 C CA . VAL A 1 632 ? 10.091 -8.725 -24.929 1.00 97.06 632 VAL A CA 1
ATOM 5198 C C . VAL A 1 632 ? 11.307 -9.565 -24.536 1.00 97.06 632 VAL A C 1
ATOM 5200 O O . VAL A 1 632 ? 12.227 -9.710 -25.333 1.00 97.06 632 VAL A O 1
ATOM 5203 N N . VAL A 1 633 ? 11.306 -10.173 -23.348 1.00 98.44 633 VAL A N 1
ATOM 5204 C CA . VAL A 1 633 ? 12.435 -10.971 -22.844 1.00 98.44 633 VAL A CA 1
ATOM 5205 C C . VAL A 1 633 ? 12.726 -12.147 -23.778 1.00 98.44 633 VAL A C 1
ATOM 5207 O O . VAL A 1 633 ? 13.868 -12.306 -24.189 1.00 98.44 633 VAL A O 1
ATOM 5210 N N . ARG A 1 634 ? 11.714 -12.914 -24.215 1.00 98.00 634 ARG A N 1
ATOM 5211 C CA . ARG A 1 634 ? 11.914 -14.052 -25.143 1.00 98.00 634 ARG A CA 1
ATOM 5212 C C . ARG A 1 634 ? 12.386 -13.651 -26.543 1.00 98.00 634 ARG A C 1
ATOM 5214 O O . ARG A 1 634 ? 12.885 -14.497 -27.286 1.00 98.00 634 ARG A O 1
ATOM 5221 N N . TYR A 1 635 ? 12.191 -12.391 -26.931 1.00 97.88 635 TYR A N 1
ATOM 5222 C CA . TYR A 1 635 ? 12.719 -11.878 -28.192 1.00 97.88 635 TYR A CA 1
ATOM 5223 C C . TYR A 1 635 ? 14.236 -11.650 -28.127 1.00 97.88 635 TYR A C 1
ATOM 5225 O O . TYR A 1 635 ? 14.901 -11.849 -29.137 1.00 97.88 635 TYR A O 1
ATOM 5233 N N . TYR A 1 636 ? 14.775 -11.269 -26.964 1.00 98.31 636 TYR A N 1
ATOM 5234 C CA . TYR A 1 636 ? 16.211 -11.020 -26.783 1.00 98.31 636 TYR A CA 1
ATOM 5235 C C . TYR A 1 636 ? 16.979 -12.199 -26.168 1.00 98.31 636 TYR A C 1
ATOM 5237 O O . TYR A 1 636 ? 18.158 -12.349 -26.464 1.00 98.31 636 TYR A O 1
ATOM 5245 N N . TYR A 1 637 ? 16.322 -13.027 -25.351 1.00 98.50 637 TYR A N 1
ATOM 5246 C CA . TYR A 1 637 ? 16.887 -14.227 -24.732 1.00 98.50 637 TYR A CA 1
ATOM 5247 C C . TYR A 1 637 ? 16.144 -15.464 -25.244 1.00 98.50 637 TYR A C 1
ATOM 5249 O O . TYR A 1 637 ? 14.993 -15.722 -24.877 1.00 98.50 637 TYR A O 1
ATOM 5257 N N . HIS A 1 638 ? 16.795 -16.236 -26.108 1.00 97.69 638 HIS A N 1
ATOM 5258 C CA . HIS A 1 638 ? 16.226 -17.419 -26.755 1.00 97.69 638 HIS A CA 1
ATOM 5259 C C . HIS A 1 638 ? 16.422 -18.707 -25.949 1.00 97.69 638 HIS A C 1
ATOM 5261 O O . HIS A 1 638 ? 15.796 -19.724 -26.251 1.00 97.69 638 HIS A O 1
ATOM 5267 N N . SER A 1 639 ? 17.286 -18.676 -24.933 1.00 98.25 639 SER A N 1
ATOM 5268 C CA . SER A 1 639 ? 17.568 -19.812 -24.056 1.00 98.25 639 SER A CA 1
ATOM 5269 C C . SER A 1 639 ? 17.983 -19.357 -22.659 1.00 98.25 639 SER A C 1
ATOM 5271 O O . SER A 1 639 ? 18.457 -18.237 -22.468 1.00 98.25 639 SER A O 1
ATOM 5273 N N . ASP A 1 640 ? 17.852 -20.258 -21.689 1.00 98.75 640 ASP A N 1
ATOM 5274 C CA . ASP A 1 640 ? 18.310 -20.038 -20.315 1.00 98.75 640 ASP A CA 1
ATOM 5275 C C . ASP A 1 640 ? 19.834 -19.813 -20.250 1.00 98.75 640 ASP A C 1
ATOM 5277 O O . ASP A 1 640 ? 20.311 -18.979 -19.483 1.00 98.75 640 ASP A O 1
ATOM 5281 N N . ASP A 1 641 ? 20.601 -20.446 -21.146 1.00 98.62 641 ASP A N 1
ATOM 5282 C CA . ASP A 1 641 ? 22.051 -20.241 -21.267 1.00 98.62 641 ASP A CA 1
ATOM 5283 C C . ASP A 1 641 ? 22.431 -18.802 -21.648 1.00 98.62 641 ASP A C 1
ATOM 5285 O O . ASP A 1 641 ? 23.538 -18.352 -21.348 1.00 98.62 641 ASP A O 1
ATOM 5289 N N . GLU A 1 642 ? 21.570 -18.067 -22.355 1.00 98.56 642 GLU A N 1
ATOM 5290 C CA . GLU A 1 642 ? 21.807 -16.647 -22.651 1.00 98.56 642 GLU A CA 1
ATOM 5291 C C . GLU A 1 642 ? 21.576 -15.773 -21.416 1.00 98.56 642 GLU A C 1
ATOM 5293 O O . GLU A 1 642 ? 22.364 -14.865 -21.172 1.00 98.56 642 GLU A O 1
ATOM 5298 N N . VAL A 1 643 ? 20.574 -16.098 -20.591 1.00 98.75 643 VAL A N 1
ATOM 5299 C CA . VAL A 1 643 ? 20.319 -15.427 -19.302 1.00 98.75 643 VAL A CA 1
ATOM 5300 C C . VAL A 1 643 ? 21.480 -15.650 -18.329 1.00 98.75 643 VAL A C 1
ATOM 5302 O O . VAL A 1 643 ? 21.961 -14.709 -17.700 1.00 98.75 643 VAL A O 1
ATOM 5305 N N . ILE A 1 644 ? 21.974 -16.887 -18.234 1.00 98.69 644 ILE A N 1
ATOM 5306 C CA . ILE A 1 644 ? 23.093 -17.249 -17.351 1.00 98.69 644 ILE A CA 1
ATOM 5307 C C . ILE A 1 644 ? 24.387 -16.529 -17.761 1.00 98.69 644 ILE A C 1
ATOM 5309 O O . ILE A 1 644 ? 25.169 -16.122 -16.902 1.00 98.69 644 ILE A O 1
ATOM 5313 N N . ARG A 1 645 ? 24.634 -16.374 -19.069 1.00 98.44 645 ARG A N 1
ATOM 5314 C CA . ARG A 1 645 ? 25.873 -15.773 -19.599 1.00 98.44 645 ARG A CA 1
ATOM 5315 C C . ARG A 1 645 ? 25.873 -14.246 -19.623 1.00 98.44 645 ARG A C 1
ATOM 5317 O O . ARG A 1 645 ? 26.930 -13.661 -19.862 1.00 98.44 645 ARG A O 1
ATOM 5324 N N . ASP A 1 646 ? 24.734 -13.605 -19.397 1.00 98.69 646 ASP A N 1
ATOM 5325 C CA . ASP A 1 646 ? 24.627 -12.151 -19.384 1.00 98.69 646 ASP A CA 1
ATOM 5326 C C . ASP A 1 646 ? 25.185 -11.566 -18.078 1.00 98.69 646 ASP A C 1
ATOM 5328 O O . ASP A 1 646 ? 24.511 -11.487 -17.051 1.00 98.69 646 ASP A O 1
ATOM 5332 N N . SER A 1 647 ? 26.447 -11.140 -18.111 1.00 98.50 647 SER A N 1
ATOM 5333 C CA . SER A 1 647 ? 27.122 -10.580 -16.939 1.00 98.50 647 SER A CA 1
ATOM 5334 C C . SER A 1 647 ? 26.525 -9.259 -16.450 1.00 98.50 647 SER A C 1
ATOM 5336 O O . SER A 1 647 ? 26.638 -8.964 -15.260 1.00 98.50 647 SER A O 1
ATOM 5338 N N . GLU A 1 648 ? 25.914 -8.459 -17.330 1.00 98.69 648 GLU A N 1
ATOM 5339 C CA . GLU A 1 648 ? 25.271 -7.193 -16.947 1.00 98.69 648 GLU A CA 1
ATOM 5340 C C . GLU A 1 648 ? 24.002 -7.492 -16.143 1.00 98.69 648 GLU A C 1
ATOM 5342 O O . GLU A 1 648 ? 23.798 -6.935 -15.063 1.00 98.69 648 GLU A O 1
ATOM 5347 N N . LEU A 1 649 ? 23.213 -8.470 -16.599 1.00 98.75 649 LEU A N 1
ATOM 5348 C CA . LEU A 1 649 ? 22.043 -8.971 -15.884 1.00 98.75 649 LEU A CA 1
ATOM 5349 C C . LEU A 1 649 ? 22.393 -9.577 -14.518 1.00 98.75 649 LEU A C 1
ATOM 5351 O O . LEU A 1 649 ? 21.723 -9.285 -13.525 1.00 98.75 649 LEU A O 1
ATOM 5355 N N . GLN A 1 650 ? 23.435 -10.409 -14.444 1.00 98.69 650 GLN A N 1
ATOM 5356 C CA . GLN A 1 650 ? 23.845 -11.003 -13.167 1.00 98.69 650 GLN A CA 1
ATOM 5357 C C . GLN A 1 650 ? 24.388 -9.942 -12.194 1.00 98.69 650 GLN A C 1
ATOM 5359 O O . GLN A 1 650 ? 24.143 -10.021 -10.990 1.00 98.69 650 GLN A O 1
ATOM 5364 N N . SER A 1 651 ? 25.068 -8.910 -12.706 1.00 98.56 651 SER A N 1
ATOM 5365 C CA . SER A 1 651 ? 25.517 -7.773 -11.891 1.00 98.56 651 SER A CA 1
ATOM 5366 C C . SER A 1 651 ? 24.333 -6.955 -11.372 1.00 98.56 651 SER A C 1
ATOM 5368 O O . SER A 1 651 ? 24.314 -6.599 -10.195 1.00 98.56 651 SER A O 1
ATOM 5370 N N . TRP A 1 652 ? 23.307 -6.742 -12.205 1.00 98.69 652 TRP A N 1
ATOM 5371 C CA . TRP A 1 652 ? 22.078 -6.039 -11.832 1.00 98.69 652 TRP A CA 1
ATOM 5372 C C . TRP A 1 652 ? 21.356 -6.691 -10.648 1.00 98.69 652 TRP A C 1
ATOM 5374 O O . TRP A 1 652 ? 21.067 -6.011 -9.662 1.00 98.69 652 TRP A O 1
ATOM 5384 N N . ILE A 1 653 ? 21.104 -8.005 -10.697 1.00 98.44 653 ILE A N 1
ATOM 5385 C CA . ILE A 1 653 ? 20.452 -8.694 -9.572 1.00 98.44 653 ILE A CA 1
ATOM 5386 C C . ILE A 1 653 ? 21.347 -8.729 -8.334 1.00 98.44 653 ILE A C 1
ATOM 5388 O O . ILE A 1 653 ? 20.866 -8.479 -7.231 1.00 98.44 653 ILE A O 1
ATOM 5392 N N . ASN A 1 654 ? 22.653 -8.953 -8.495 1.00 98.00 654 ASN A N 1
ATOM 5393 C CA . ASN A 1 654 ? 23.582 -8.920 -7.370 1.00 98.00 654 ASN A CA 1
ATOM 5394 C C . ASN A 1 654 ? 23.575 -7.550 -6.667 1.00 98.00 654 ASN A C 1
ATOM 5396 O O . ASN A 1 654 ? 23.560 -7.494 -5.439 1.00 98.00 654 ASN A O 1
ATOM 5400 N N . GLU A 1 655 ? 23.526 -6.453 -7.427 1.00 96.94 655 GLU A N 1
ATOM 5401 C CA . GLU A 1 655 ? 23.438 -5.101 -6.876 1.00 96.94 655 GLU A CA 1
ATOM 5402 C C . GLU A 1 655 ? 22.155 -4.902 -6.047 1.00 96.94 655 GLU A C 1
ATOM 5404 O O . GLU A 1 655 ? 22.226 -4.438 -4.907 1.00 96.94 655 GLU A O 1
ATOM 5409 N N . ILE A 1 656 ? 21.001 -5.338 -6.568 1.00 97.50 656 ILE A N 1
ATOM 5410 C CA . ILE A 1 656 ? 19.715 -5.304 -5.849 1.00 97.50 656 ILE A CA 1
ATOM 5411 C C . ILE A 1 656 ? 19.793 -6.098 -4.539 1.00 97.50 656 ILE A C 1
ATOM 5413 O O . ILE A 1 656 ? 19.326 -5.632 -3.501 1.00 97.50 656 ILE A O 1
ATOM 5417 N N . ILE A 1 657 ? 20.393 -7.290 -4.558 1.00 97.06 657 ILE A N 1
ATOM 5418 C CA . ILE A 1 657 ? 20.491 -8.148 -3.372 1.00 97.06 657 ILE A CA 1
ATOM 5419 C C . ILE A 1 657 ? 21.391 -7.542 -2.298 1.00 97.06 657 ILE A C 1
ATOM 5421 O O . ILE A 1 657 ? 21.023 -7.535 -1.118 1.00 97.06 657 ILE A O 1
ATOM 5425 N N . VAL A 1 658 ? 22.565 -7.052 -2.698 1.00 94.75 658 VAL A N 1
ATOM 5426 C CA . VAL A 1 658 ? 23.572 -6.515 -1.778 1.00 94.75 658 VAL A CA 1
ATOM 5427 C C . VAL A 1 658 ? 23.085 -5.206 -1.166 1.00 94.75 658 VAL A C 1
ATOM 5429 O O . VAL A 1 658 ? 22.972 -5.117 0.057 1.00 94.75 658 VAL A O 1
ATOM 5432 N N . PHE A 1 659 ? 22.723 -4.224 -1.993 1.00 94.06 659 PHE A N 1
ATOM 5433 C CA . PHE A 1 659 ? 22.320 -2.902 -1.509 1.00 94.06 659 PHE A CA 1
ATOM 5434 C C . PHE A 1 659 ? 20.891 -2.877 -0.967 1.00 94.06 659 PHE A C 1
ATOM 5436 O O . PHE A 1 659 ? 20.583 -2.093 -0.074 1.00 94.06 659 PHE A O 1
ATOM 5443 N N . GLY A 1 660 ? 20.025 -3.789 -1.407 1.00 94.06 660 GLY A N 1
ATOM 5444 C CA . GLY A 1 660 ? 18.714 -3.985 -0.793 1.00 94.06 660 GLY A CA 1
ATOM 5445 C C . GLY A 1 660 ? 18.748 -4.740 0.537 1.00 94.06 660 GLY A C 1
ATOM 5446 O O . GLY A 1 660 ? 17.724 -4.818 1.214 1.00 94.06 660 GLY A O 1
ATOM 5447 N N . ARG A 1 661 ? 19.891 -5.337 0.917 1.00 93.69 661 ARG A N 1
ATOM 5448 C CA . ARG A 1 661 ? 20.015 -6.245 2.075 1.00 93.69 661 ARG A CA 1
ATOM 5449 C C . ARG A 1 661 ? 18.996 -7.397 2.013 1.00 93.69 661 ARG A C 1
ATOM 5451 O O . ARG A 1 661 ? 18.295 -7.708 2.985 1.00 93.69 661 ARG A O 1
ATOM 5458 N N . LEU A 1 662 ? 18.903 -8.025 0.840 1.00 95.44 662 LEU A N 1
ATOM 5459 C CA . LEU A 1 662 ? 17.896 -9.044 0.503 1.00 95.44 662 LEU A CA 1
ATOM 5460 C C . LEU A 1 662 ? 18.464 -10.471 0.436 1.00 95.44 662 LEU A C 1
ATOM 5462 O O . LEU A 1 662 ? 17.729 -11.405 0.139 1.00 95.44 662 LEU A O 1
ATOM 5466 N N . GLY A 1 663 ? 19.760 -10.652 0.715 1.00 92.69 663 GLY A N 1
ATOM 5467 C CA . GLY A 1 663 ? 20.469 -11.926 0.528 1.00 92.69 663 GLY A CA 1
ATOM 5468 C C . GLY A 1 663 ? 20.179 -13.032 1.553 1.00 92.69 663 GLY A C 1
ATOM 5469 O O . GLY A 1 663 ? 20.695 -14.139 1.388 1.00 92.69 663 GLY A O 1
ATOM 5470 N N . ASP A 1 664 ? 19.386 -12.755 2.596 1.00 93.31 664 ASP A N 1
ATOM 5471 C CA . ASP A 1 664 ? 18.916 -13.777 3.543 1.00 93.31 664 ASP A CA 1
ATOM 5472 C C . ASP A 1 664 ? 17.985 -14.761 2.817 1.00 93.31 664 ASP A C 1
ATOM 5474 O O . ASP A 1 664 ? 17.011 -14.367 2.177 1.00 93.31 664 ASP A O 1
ATOM 5478 N N . GLU A 1 665 ? 18.268 -16.057 2.940 1.00 92.62 665 GLU A N 1
ATOM 5479 C CA . GLU A 1 665 ? 17.488 -17.125 2.309 1.00 92.62 665 GLU A CA 1
ATOM 5480 C C . GLU A 1 665 ? 16.013 -17.095 2.717 1.00 92.62 665 GLU A C 1
ATOM 5482 O O . GLU A 1 665 ? 15.148 -17.400 1.898 1.00 92.62 665 GLU A O 1
ATOM 5487 N N . LYS A 1 666 ? 15.702 -16.649 3.941 1.00 94.50 666 LYS A N 1
ATOM 5488 C CA . LYS A 1 666 ? 14.318 -16.501 4.415 1.00 94.50 666 LYS A CA 1
ATOM 5489 C C . LYS A 1 666 ? 13.533 -15.441 3.646 1.00 94.50 666 LYS A C 1
ATOM 5491 O O . LYS A 1 666 ? 12.308 -15.518 3.607 1.00 94.50 666 LYS A O 1
ATOM 5496 N N . LYS A 1 667 ? 14.216 -14.463 3.040 1.00 96.31 667 LYS A N 1
ATOM 5497 C CA . LYS A 1 667 ? 13.580 -13.437 2.205 1.00 96.31 667 LYS A CA 1
ATOM 5498 C C . LYS A 1 667 ? 13.236 -13.960 0.811 1.00 96.31 667 LYS A C 1
ATOM 5500 O O . LYS A 1 667 ? 12.349 -13.404 0.171 1.00 96.31 667 LYS A O 1
ATOM 5505 N N . GLY A 1 668 ? 13.893 -15.024 0.345 1.00 97.00 668 GLY A N 1
ATOM 5506 C CA . GLY A 1 668 ? 13.525 -15.739 -0.881 1.00 97.00 668 GLY A CA 1
ATOM 5507 C C . GLY A 1 668 ? 13.787 -14.997 -2.197 1.00 97.00 668 GLY A C 1
ATOM 5508 O O . GLY A 1 668 ? 13.227 -15.387 -3.217 1.00 97.00 668 GLY A O 1
ATOM 5509 N N . PHE A 1 669 ? 14.603 -13.937 -2.203 1.00 97.88 669 PHE A N 1
ATOM 5510 C CA . PHE A 1 669 ? 14.981 -13.260 -3.448 1.00 97.88 669 PHE A CA 1
ATOM 5511 C C . PHE A 1 669 ? 15.994 -14.093 -4.258 1.00 97.88 669 PHE A C 1
ATOM 5513 O O . PHE A 1 669 ? 16.863 -14.744 -3.664 1.00 97.88 669 PHE A O 1
ATOM 5520 N N . PRO A 1 670 ? 15.936 -14.058 -5.604 1.00 96.69 670 PRO A N 1
ATOM 5521 C CA . PRO A 1 670 ? 16.903 -14.760 -6.439 1.00 96.69 670 PRO A CA 1
ATOM 5522 C C . PRO A 1 670 ? 18.294 -14.132 -6.300 1.00 96.69 670 PRO A C 1
ATOM 5524 O O . PRO A 1 670 ? 18.458 -12.920 -6.413 1.00 96.69 670 PRO A O 1
ATOM 5527 N N . LYS A 1 671 ? 19.316 -14.964 -6.070 1.00 94.62 671 LYS A N 1
ATOM 5528 C CA . LYS A 1 671 ? 20.723 -14.517 -5.973 1.00 94.62 671 LYS A CA 1
ATOM 5529 C C . LYS A 1 671 ? 21.379 -14.326 -7.350 1.00 94.62 671 LYS A C 1
ATOM 5531 O O . LYS A 1 671 ? 22.392 -13.647 -7.461 1.00 94.62 671 LYS A O 1
ATOM 5536 N N . SER A 1 672 ? 20.808 -14.947 -8.377 1.00 97.50 672 SER A N 1
ATOM 5537 C CA . SER A 1 672 ? 21.244 -14.939 -9.775 1.00 97.50 672 SER A CA 1
ATOM 5538 C C . SER A 1 672 ? 20.081 -15.413 -10.640 1.00 97.50 672 SER A C 1
ATOM 5540 O O . SER A 1 672 ? 19.284 -16.215 -10.156 1.00 97.50 672 SER A O 1
ATOM 5542 N N . PHE A 1 673 ? 20.017 -15.011 -11.908 1.00 98.44 673 PHE A N 1
ATOM 5543 C CA . PHE A 1 673 ? 19.014 -15.546 -12.832 1.00 98.44 673 PHE A CA 1
ATOM 5544 C C . PHE A 1 673 ? 19.532 -16.763 -13.582 1.00 98.44 673 PHE A C 1
ATOM 5546 O O . PHE A 1 673 ? 20.605 -16.721 -14.183 1.00 98.44 673 PHE A O 1
ATOM 5553 N N . THR A 1 674 ? 18.733 -17.824 -13.584 1.00 98.19 674 THR A N 1
ATOM 5554 C CA . THR A 1 674 ? 19.070 -19.105 -14.217 1.00 98.19 674 THR A CA 1
ATOM 5555 C C . THR A 1 674 ? 18.159 -19.466 -15.380 1.00 98.19 674 THR A C 1
ATOM 5557 O O . THR A 1 674 ? 18.487 -20.372 -16.137 1.00 98.19 674 THR A O 1
ATOM 5560 N N . SER A 1 675 ? 17.031 -18.768 -15.547 1.00 98.69 675 SER A N 1
ATOM 5561 C CA . SER A 1 675 ? 16.098 -19.032 -16.641 1.00 98.69 675 SER A CA 1
ATOM 5562 C C . SER A 1 675 ? 15.389 -17.783 -17.151 1.00 98.69 675 SER A C 1
ATOM 5564 O O . SER A 1 675 ? 15.204 -16.794 -16.436 1.00 98.69 675 SER A O 1
ATOM 5566 N N . VAL A 1 676 ? 14.910 -17.860 -18.392 1.00 98.75 676 VAL A N 1
ATOM 5567 C CA . VAL A 1 676 ? 14.070 -16.831 -19.021 1.00 98.75 676 VAL A CA 1
ATOM 5568 C C . VAL A 1 676 ? 12.764 -16.631 -18.248 1.00 98.75 676 VAL A C 1
ATOM 5570 O O . VAL A 1 676 ? 12.249 -15.512 -18.175 1.00 98.75 676 VAL A O 1
ATOM 5573 N N . LEU A 1 677 ? 12.216 -17.702 -17.664 1.00 98.38 677 LEU A N 1
ATOM 5574 C CA . LEU A 1 677 ? 10.985 -17.646 -16.876 1.00 98.38 677 LEU A CA 1
ATOM 5575 C C . LEU A 1 677 ? 11.186 -16.852 -15.581 1.00 98.38 677 LEU A C 1
ATOM 5577 O O . LEU A 1 677 ? 10.401 -15.950 -15.298 1.00 98.38 677 LEU A O 1
ATOM 5581 N N . GLU A 1 678 ? 12.249 -17.159 -14.838 1.00 98.25 678 GLU A N 1
ATOM 5582 C CA . GLU A 1 678 ? 12.612 -16.466 -13.598 1.00 98.25 678 GLU A CA 1
ATOM 5583 C C . GLU A 1 678 ? 12.864 -14.973 -13.852 1.00 98.25 678 GLU A C 1
ATOM 5585 O O . GLU A 1 678 ? 12.290 -14.121 -13.174 1.00 98.25 678 GLU A O 1
ATOM 5590 N N . LEU A 1 679 ? 13.631 -14.651 -14.902 1.00 98.81 679 LEU A N 1
ATOM 5591 C CA . LEU A 1 679 ? 13.874 -13.271 -15.323 1.00 98.81 679 LEU A CA 1
ATOM 5592 C C . LEU A 1 679 ? 12.570 -12.541 -15.674 1.00 98.81 679 LEU A C 1
ATOM 5594 O O . LEU A 1 679 ? 12.341 -11.414 -15.235 1.00 98.81 679 LEU A O 1
ATOM 5598 N N . THR A 1 680 ? 11.697 -13.185 -16.454 1.00 98.88 680 THR A N 1
ATOM 5599 C CA . THR A 1 680 ? 10.398 -12.615 -16.843 1.00 98.88 680 THR A CA 1
ATOM 5600 C C . THR A 1 680 ? 9.550 -12.298 -15.612 1.00 98.88 680 THR A C 1
ATOM 5602 O O . THR A 1 680 ? 8.953 -11.222 -15.536 1.00 98.88 680 THR A O 1
ATOM 5605 N N . TYR A 1 681 ? 9.503 -13.211 -14.642 1.00 98.81 681 TYR A N 1
ATOM 5606 C CA . TYR A 1 681 ? 8.717 -13.043 -13.425 1.00 98.81 681 TYR A CA 1
ATOM 5607 C C . TYR A 1 681 ? 9.264 -11.911 -12.546 1.00 98.81 681 TYR A C 1
ATOM 5609 O O . TYR A 1 681 ? 8.509 -11.043 -12.109 1.00 98.81 681 TYR A O 1
ATOM 5617 N N . PHE A 1 682 ? 10.586 -11.837 -12.378 1.00 98.88 682 PHE A N 1
ATOM 5618 C CA . PHE A 1 682 ? 11.223 -10.767 -11.613 1.00 98.88 682 PHE A CA 1
ATOM 5619 C C . PHE A 1 682 ? 11.040 -9.389 -12.260 1.00 98.88 682 PHE A C 1
ATOM 5621 O O . PHE A 1 682 ? 10.676 -8.431 -11.585 1.00 98.88 682 PHE A O 1
ATOM 5628 N N . VAL A 1 683 ? 11.215 -9.274 -13.578 1.00 98.88 683 VAL A N 1
ATOM 5629 C CA . VAL A 1 683 ? 10.989 -8.006 -14.295 1.00 98.88 683 VAL A CA 1
ATOM 5630 C C . VAL A 1 683 ? 9.510 -7.601 -14.254 1.00 98.88 683 VAL A C 1
ATOM 5632 O O . VAL A 1 683 ? 9.201 -6.417 -14.140 1.00 98.88 683 VAL A O 1
ATOM 5635 N N . THR A 1 684 ? 8.587 -8.569 -14.276 1.00 98.94 684 THR A N 1
ATOM 5636 C CA . THR A 1 684 ? 7.152 -8.309 -14.062 1.00 98.94 684 THR A CA 1
ATOM 5637 C C . THR A 1 684 ? 6.902 -7.707 -12.684 1.00 98.94 684 THR A C 1
ATOM 5639 O O . THR A 1 684 ? 6.200 -6.702 -12.598 1.00 98.94 684 THR A O 1
ATOM 5642 N N . MET A 1 685 ? 7.505 -8.275 -11.632 1.00 98.88 685 MET A N 1
ATOM 5643 C CA . MET A 1 685 ? 7.429 -7.744 -10.268 1.00 98.88 685 MET A CA 1
ATOM 5644 C C . MET A 1 685 ? 7.907 -6.291 -10.210 1.00 98.88 685 MET A C 1
ATOM 5646 O O . MET A 1 685 ? 7.185 -5.439 -9.701 1.00 98.88 685 MET A O 1
ATOM 5650 N N . VAL A 1 686 ? 9.071 -5.990 -10.795 1.00 98.88 686 VAL A N 1
ATOM 5651 C CA . VAL A 1 686 ? 9.643 -4.633 -10.797 1.00 98.88 686 VAL A CA 1
ATOM 5652 C C . VAL A 1 686 ? 8.684 -3.626 -11.439 1.00 98.88 686 VAL A C 1
ATOM 5654 O O . VAL A 1 686 ? 8.394 -2.588 -10.845 1.00 98.88 686 VAL A O 1
ATOM 5657 N N . ILE A 1 687 ? 8.147 -3.944 -12.624 1.00 98.81 687 ILE A N 1
ATOM 5658 C CA . ILE A 1 687 ? 7.211 -3.060 -13.334 1.00 98.81 687 ILE A CA 1
ATOM 5659 C C . ILE A 1 687 ? 5.896 -2.924 -12.565 1.00 98.81 687 ILE A C 1
ATOM 5661 O O . ILE A 1 687 ? 5.383 -1.815 -12.427 1.00 98.81 687 ILE A O 1
ATOM 5665 N N . PHE A 1 688 ? 5.342 -4.026 -12.052 1.00 98.81 688 PHE A N 1
ATOM 5666 C CA . PHE A 1 688 ? 4.100 -4.002 -11.280 1.00 98.81 688 PHE A CA 1
ATOM 5667 C C . PHE A 1 688 ? 4.249 -3.152 -10.013 1.00 98.81 688 PHE A C 1
ATOM 5669 O O . PHE A 1 688 ? 3.372 -2.341 -9.714 1.00 98.81 688 PHE A O 1
ATOM 5676 N N . ASN A 1 689 ? 5.370 -3.290 -9.302 1.00 98.25 689 ASN A N 1
ATOM 5677 C CA . ASN A 1 689 ? 5.637 -2.552 -8.075 1.00 98.25 689 ASN A CA 1
ATOM 5678 C C . ASN A 1 689 ? 5.754 -1.040 -8.321 1.00 98.25 689 ASN A C 1
ATOM 5680 O O . ASN A 1 689 ? 5.132 -0.245 -7.617 1.00 98.25 689 ASN A O 1
ATOM 5684 N N . ALA A 1 690 ? 6.494 -0.656 -9.366 1.00 98.19 690 ALA A N 1
ATOM 5685 C CA . ALA A 1 690 ? 6.721 0.742 -9.723 1.00 98.19 690 ALA A CA 1
ATOM 5686 C C . ALA A 1 690 ? 5.496 1.440 -10.346 1.00 98.19 690 ALA A C 1
ATOM 5688 O O . ALA A 1 690 ? 5.512 2.657 -10.502 1.00 98.19 690 ALA A O 1
ATOM 5689 N N . SER A 1 691 ? 4.446 0.693 -10.708 1.00 98.19 691 SER A N 1
ATOM 5690 C CA . SER A 1 691 ? 3.236 1.229 -11.343 1.00 98.19 691 SER A CA 1
ATOM 5691 C C . SER A 1 691 ? 1.969 0.870 -10.562 1.00 98.19 691 SER A C 1
ATOM 5693 O O . SER A 1 691 ? 1.477 1.648 -9.747 1.00 98.19 691 SER A O 1
ATOM 5695 N N . ALA A 1 692 ? 1.434 -0.327 -10.794 1.00 98.31 692 ALA A N 1
ATOM 5696 C CA . ALA A 1 692 ? 0.163 -0.803 -10.267 1.00 98.31 692 ALA A CA 1
ATOM 5697 C C . ALA A 1 692 ? 0.112 -0.821 -8.735 1.00 98.31 692 ALA A C 1
ATOM 5699 O O . ALA A 1 692 ? -0.867 -0.350 -8.157 1.00 98.31 692 ALA A O 1
ATOM 5700 N N . GLN A 1 693 ? 1.153 -1.343 -8.078 1.00 98.69 693 GLN A N 1
ATOM 5701 C CA . GLN A 1 693 ? 1.176 -1.421 -6.619 1.00 98.69 693 GLN A CA 1
ATOM 5702 C C . GLN A 1 693 ? 1.181 -0.026 -5.993 1.00 98.69 693 GLN A C 1
ATOM 5704 O O . GLN A 1 693 ? 0.356 0.231 -5.118 1.00 98.69 693 GLN A O 1
ATOM 5709 N N . HIS A 1 694 ? 2.050 0.877 -6.473 1.00 98.44 694 HIS A N 1
ATOM 5710 C CA . HIS A 1 694 ? 2.070 2.279 -6.039 1.00 98.44 694 HIS A CA 1
ATOM 5711 C C . HIS A 1 694 ? 0.713 2.943 -6.246 1.00 98.44 694 HIS A C 1
ATOM 5713 O O . HIS A 1 694 ? 0.153 3.464 -5.290 1.00 98.44 694 HIS A O 1
ATOM 5719 N N . ALA A 1 695 ? 0.119 2.836 -7.437 1.00 97.94 695 ALA A N 1
ATOM 5720 C CA . ALA A 1 695 ? -1.194 3.416 -7.710 1.00 97.94 695 ALA A CA 1
ATOM 5721 C C . ALA A 1 695 ? -2.280 2.901 -6.744 1.00 97.94 695 ALA A C 1
ATOM 5723 O O . ALA A 1 695 ? -3.054 3.697 -6.210 1.00 97.94 695 ALA A O 1
ATOM 5724 N N . ALA A 1 696 ? -2.309 1.593 -6.463 1.00 98.06 696 ALA A N 1
ATOM 5725 C CA . ALA A 1 696 ? -3.295 0.986 -5.569 1.00 98.06 696 ALA A CA 1
ATOM 5726 C C . ALA A 1 696 ? -3.230 1.518 -4.130 1.00 98.06 696 ALA A C 1
ATOM 5728 O O . ALA A 1 696 ? -4.279 1.676 -3.502 1.00 98.06 696 ALA A O 1
ATOM 5729 N N . VAL A 1 697 ? -2.025 1.782 -3.614 1.00 98.00 697 VAL A N 1
ATOM 5730 C CA . VAL A 1 697 ? -1.823 2.250 -2.231 1.00 98.00 697 VAL A CA 1
ATOM 5731 C C . VAL A 1 697 ? -1.704 3.771 -2.121 1.00 98.00 697 VAL A C 1
ATOM 5733 O O . VAL A 1 697 ? -1.935 4.314 -1.046 1.00 98.00 697 VAL A O 1
ATOM 5736 N N . ASN A 1 698 ? -1.400 4.478 -3.212 1.00 97.50 698 ASN A N 1
ATOM 5737 C CA . ASN A 1 698 ? -1.254 5.932 -3.225 1.00 97.50 698 ASN A CA 1
ATOM 5738 C C . ASN A 1 698 ? -2.562 6.655 -3.582 1.00 97.50 698 ASN A C 1
ATOM 5740 O O . ASN A 1 698 ? -2.999 7.547 -2.858 1.00 97.50 698 ASN A O 1
ATOM 5744 N N . ASP A 1 699 ? -3.233 6.261 -4.668 1.00 94.88 699 ASP A N 1
ATOM 5745 C CA . ASP A 1 699 ? -4.365 7.032 -5.212 1.00 94.88 699 ASP A CA 1
ATOM 5746 C C . ASP A 1 699 ? -5.637 6.938 -4.357 1.00 94.88 699 ASP A C 1
ATOM 5748 O O . ASP A 1 699 ? -6.559 7.746 -4.496 1.00 94.88 699 ASP A O 1
ATOM 5752 N N . ALA A 1 700 ? -5.681 5.962 -3.451 1.00 95.56 700 ALA A N 1
ATOM 5753 C CA . ALA A 1 700 ? -6.757 5.767 -2.491 1.00 95.56 700 ALA A CA 1
ATOM 5754 C C . ALA A 1 700 ? -6.619 6.643 -1.231 1.00 95.56 700 ALA A C 1
ATOM 5756 O O . ALA A 1 700 ? -7.590 6.769 -0.480 1.00 95.56 700 ALA A O 1
ATOM 5757 N N . GLN A 1 701 ? -5.458 7.264 -0.982 1.00 97.00 701 GLN A N 1
ATOM 5758 C CA . GLN A 1 701 ? -5.204 7.993 0.265 1.00 97.00 701 GLN A CA 1
ATOM 5759 C C . GLN A 1 701 ? -6.243 9.089 0.509 1.00 97.00 701 GLN A C 1
ATOM 5761 O O . GLN A 1 701 ? -6.922 9.073 1.529 1.00 97.00 701 GLN A O 1
ATOM 5766 N N . LEU A 1 702 ? -6.454 10.014 -0.431 1.00 95.38 702 LEU A N 1
ATOM 5767 C CA . LEU A 1 702 ? -7.418 11.101 -0.230 1.00 95.38 702 LEU A CA 1
ATOM 5768 C C . LEU A 1 702 ? -8.862 10.591 -0.073 1.00 95.38 702 LEU A C 1
ATOM 5770 O O . LEU A 1 702 ? -9.654 11.166 0.676 1.00 95.38 702 LEU A O 1
ATOM 5774 N N . ASP A 1 703 ? -9.205 9.502 -0.754 1.00 96.81 703 ASP A N 1
ATOM 5775 C CA . ASP A 1 703 ? -10.538 8.909 -0.701 1.00 96.81 703 ASP A CA 1
ATOM 5776 C C . ASP A 1 703 ? -10.864 8.321 0.679 1.00 96.81 703 ASP A C 1
ATOM 5778 O O . ASP A 1 703 ? -11.985 8.498 1.158 1.00 96.81 703 ASP A O 1
ATOM 5782 N N . TYR A 1 704 ? -9.900 7.665 1.332 1.00 97.31 704 TYR A N 1
ATOM 5783 C CA . TYR A 1 704 ? -10.113 6.990 2.619 1.00 97.31 704 TYR A CA 1
ATOM 5784 C C . TYR A 1 704 ? -9.597 7.779 3.827 1.00 97.31 704 TYR A C 1
ATOM 5786 O O . TYR A 1 704 ? -10.170 7.672 4.911 1.00 97.31 704 TYR A O 1
ATOM 5794 N N . PHE A 1 705 ? -8.555 8.590 3.660 1.00 96.06 705 PHE A N 1
ATOM 5795 C CA . PHE A 1 705 ? -7.940 9.394 4.723 1.00 96.06 705 PHE A CA 1
ATOM 5796 C C . PHE A 1 705 ? -8.443 10.840 4.729 1.00 96.06 705 PHE A C 1
ATOM 5798 O O . PHE A 1 705 ? -8.277 11.552 5.716 1.00 96.06 705 PHE A O 1
ATOM 5805 N N . GLY A 1 706 ? -9.143 11.265 3.669 1.00 94.25 706 GLY A N 1
ATOM 5806 C CA . GLY A 1 706 ? -9.788 12.578 3.593 1.00 94.25 706 GLY A CA 1
ATOM 5807 C C . GLY A 1 706 ? -10.854 12.820 4.670 1.00 94.25 706 GLY A C 1
ATOM 5808 O O . GLY A 1 706 ? -11.237 13.964 4.896 1.00 94.25 706 GLY A O 1
ATOM 5809 N N . TRP A 1 707 ? -11.318 11.764 5.349 1.00 96.44 707 TRP A N 1
ATOM 5810 C CA . TRP A 1 707 ? -12.095 11.841 6.585 1.00 96.44 707 TRP A CA 1
ATOM 5811 C C . TRP A 1 707 ? -11.233 11.351 7.755 1.00 96.44 707 TRP A C 1
ATOM 5813 O O . TRP A 1 707 ? -11.121 10.147 7.979 1.00 96.44 707 TRP A O 1
ATOM 5823 N N . MET A 1 708 ? -10.629 12.282 8.504 1.00 94.25 708 MET A N 1
ATOM 5824 C CA . MET A 1 708 ? -9.645 11.973 9.556 1.00 94.25 708 MET A CA 1
ATOM 5825 C C . MET A 1 708 ? -10.105 10.903 10.569 1.00 94.25 708 MET A C 1
ATOM 5827 O O . MET A 1 708 ? -9.302 10.026 10.870 1.00 94.25 708 MET A O 1
ATOM 5831 N N . PRO A 1 709 ? -11.368 10.856 11.044 1.00 96.81 709 PRO A N 1
ATOM 5832 C CA . PRO A 1 709 ? -11.815 9.785 11.942 1.00 96.81 709 PRO A CA 1
ATOM 5833 C C . PRO A 1 709 ? -11.683 8.363 11.369 1.00 96.81 709 PRO A C 1
ATOM 5835 O O . PRO A 1 709 ? -11.583 7.406 12.131 1.00 96.81 709 PRO A O 1
ATOM 5838 N N . ASN A 1 710 ? -11.648 8.206 10.040 1.00 97.88 710 ASN A N 1
ATOM 5839 C CA . ASN A 1 710 ? -11.421 6.920 9.373 1.00 97.88 710 ASN A CA 1
ATOM 5840 C C . ASN A 1 710 ? -9.931 6.568 9.186 1.00 97.88 710 ASN A C 1
ATOM 5842 O O . ASN A 1 710 ? -9.621 5.424 8.852 1.00 97.88 710 ASN A O 1
ATOM 5846 N N . ALA A 1 711 ? -9.011 7.511 9.384 1.00 96.00 711 ALA A N 1
ATOM 5847 C CA . ALA A 1 711 ? -7.564 7.282 9.355 1.00 96.00 711 ALA A CA 1
ATOM 5848 C C . ALA A 1 711 ? -6.835 8.400 10.122 1.00 96.00 711 ALA A C 1
ATOM 5850 O O . ALA A 1 711 ? -6.248 9.302 9.517 1.00 96.00 711 ALA A O 1
ATOM 5851 N N . PRO A 1 712 ? -6.923 8.407 11.461 1.00 97.19 712 PRO A N 1
ATOM 5852 C CA . PRO A 1 712 ? -6.277 9.440 12.254 1.00 97.19 712 PRO A CA 1
ATOM 5853 C C . PRO A 1 712 ? -4.756 9.278 12.176 1.00 97.19 712 PRO A C 1
ATOM 5855 O O . PRO A 1 712 ? -4.228 8.194 12.400 1.00 97.19 712 PRO A O 1
ATOM 5858 N N . VAL A 1 713 ? -4.041 10.379 11.929 1.00 95.38 713 VAL A N 1
ATOM 5859 C CA . VAL A 1 713 ? -2.565 10.397 11.825 1.00 95.38 713 VAL A CA 1
ATOM 5860 C C . VAL A 1 713 ? -1.840 10.144 13.158 1.00 95.38 713 VAL A C 1
ATOM 5862 O O . VAL A 1 713 ? -0.614 10.035 13.222 1.00 95.38 713 VAL A O 1
ATOM 5865 N N . GLY A 1 714 ? -2.598 10.102 14.250 1.00 95.50 714 GLY A N 1
ATOM 5866 C CA . GLY A 1 714 ? -2.139 9.866 15.608 1.00 95.50 714 GLY A CA 1
ATOM 5867 C C . GLY A 1 714 ? -3.280 10.034 16.602 1.00 95.50 714 GLY A C 1
ATOM 5868 O O . GLY A 1 714 ? -4.296 10.649 16.283 1.00 95.50 714 GLY A O 1
ATOM 5869 N N . LEU A 1 715 ? -3.116 9.488 17.807 1.00 97.44 715 LEU A N 1
ATOM 5870 C CA . LEU A 1 715 ? -4.075 9.634 18.902 1.00 97.44 715 LEU A CA 1
ATOM 5871 C C . LEU A 1 715 ? -3.358 10.163 20.149 1.00 97.44 715 LEU A C 1
ATOM 5873 O O . LEU A 1 715 ? -2.294 9.670 20.512 1.00 97.44 715 LEU A O 1
ATOM 5877 N N . GLN A 1 716 ? -3.933 11.173 20.802 1.00 96.19 716 GLN A N 1
ATOM 5878 C CA . GLN A 1 716 ? -3.354 11.919 21.930 1.00 96.19 716 GLN A CA 1
ATOM 5879 C C . GLN A 1 716 ? -3.794 11.396 23.307 1.00 96.19 716 GLN A C 1
ATOM 5881 O O . GLN A 1 716 ? -3.475 11.995 24.334 1.00 96.19 716 GLN A O 1
ATOM 5886 N N . CYS A 1 717 ? -4.542 10.294 23.344 1.00 96.12 717 CYS A N 1
ATOM 5887 C CA . CYS A 1 717 ? -4.926 9.598 24.570 1.00 96.12 717 CYS A CA 1
ATOM 5888 C C . CYS A 1 717 ? -4.503 8.125 24.490 1.00 96.12 717 CYS A C 1
ATOM 5890 O O . CYS A 1 717 ? -4.476 7.565 23.390 1.00 96.12 717 CYS A O 1
ATOM 5892 N N . PRO A 1 718 ? -4.171 7.490 25.629 1.00 96.25 718 PRO A N 1
ATOM 5893 C CA . PRO A 1 718 ? -3.806 6.079 25.650 1.00 96.25 718 PRO A CA 1
ATOM 5894 C C . PRO A 1 718 ? -4.980 5.193 25.203 1.00 96.25 718 PRO A C 1
ATOM 5896 O O . PRO A 1 718 ? -6.139 5.586 25.374 1.00 96.25 718 PRO A O 1
ATOM 5899 N N . PRO A 1 719 ? -4.705 3.985 24.672 1.00 96.12 719 PRO A N 1
ATOM 5900 C CA . PRO A 1 719 ? -5.759 3.027 24.360 1.00 96.12 719 PRO A CA 1
ATOM 5901 C C . PRO A 1 719 ? -6.562 2.673 25.622 1.00 96.12 719 PRO A C 1
ATOM 5903 O O . PRO A 1 719 ? -5.967 2.582 26.704 1.00 96.12 719 PRO A O 1
ATOM 5906 N N . PRO A 1 720 ? -7.885 2.449 25.514 1.00 95.88 720 PRO A N 1
ATOM 5907 C CA . PRO A 1 720 ? -8.713 2.134 26.671 1.00 95.88 720 PRO A CA 1
ATOM 5908 C C . PRO A 1 720 ? -8.228 0.860 27.372 1.00 95.88 720 PRO A C 1
ATOM 5910 O O . PRO A 1 720 ? -8.041 -0.181 26.744 1.00 95.88 720 PRO A O 1
ATOM 5913 N N . ALA A 1 721 ? -8.024 0.949 28.688 1.00 93.88 721 ALA A N 1
ATOM 5914 C CA . ALA A 1 721 ? -7.556 -0.173 29.504 1.00 93.88 721 ALA A CA 1
ATOM 5915 C C . ALA A 1 721 ? -8.694 -1.098 29.967 1.00 93.88 721 ALA A C 1
ATOM 5917 O O . ALA A 1 721 ? -8.432 -2.193 30.445 1.00 93.88 721 ALA A O 1
ATOM 5918 N N . CYS A 1 722 ? -9.948 -0.661 29.855 1.00 92.56 722 CYS A N 1
ATOM 5919 C CA . CYS A 1 722 ? -11.131 -1.431 30.226 1.00 92.56 722 CYS A CA 1
ATOM 5920 C C . CYS A 1 722 ? -12.329 -1.026 29.358 1.00 92.56 722 CYS A C 1
ATOM 5922 O O . CYS A 1 722 ? -12.335 0.042 28.743 1.00 92.56 722 CYS A O 1
ATOM 5924 N N . ARG A 1 723 ? -13.329 -1.910 29.308 1.00 93.12 723 ARG A N 1
ATOM 5925 C CA . ARG A 1 723 ? -14.612 -1.687 28.631 1.00 93.12 723 ARG A CA 1
ATOM 5926 C C . ARG A 1 723 ? -15.540 -0.841 29.509 1.00 93.12 723 ARG A C 1
ATOM 5928 O O . ARG A 1 723 ? -15.414 -0.860 30.732 1.00 93.12 723 ARG A O 1
ATOM 5935 N N . GLY A 1 724 ? -16.486 -0.138 28.900 1.00 93.81 724 GLY A N 1
ATOM 5936 C CA . GLY A 1 724 ? -17.546 0.615 29.570 1.00 93.81 724 GLY A CA 1
ATOM 5937 C C . GLY A 1 724 ? -17.213 2.069 29.908 1.00 93.81 724 GLY A C 1
ATOM 5938 O O . GLY A 1 724 ? -18.024 2.728 30.554 1.00 93.81 724 GLY A O 1
ATOM 5939 N N . LEU A 1 725 ? -16.033 2.570 29.522 1.00 91.44 725 LEU A N 1
ATOM 5940 C CA . LEU A 1 725 ? -15.559 3.909 29.904 1.00 91.44 725 LEU A CA 1
ATOM 5941 C C . LEU A 1 725 ? -15.447 4.894 28.735 1.00 91.44 725 LEU A C 1
ATOM 5943 O O . LEU A 1 725 ? -15.250 6.089 28.975 1.00 91.44 725 LEU A O 1
ATOM 5947 N N . CYS A 1 726 ? -15.544 4.435 27.484 1.00 96.69 726 CYS A N 1
ATOM 5948 C CA . CYS A 1 726 ? -15.449 5.337 26.343 1.00 96.69 726 CYS A CA 1
ATOM 5949 C C . CYS A 1 726 ? -16.750 6.123 26.145 1.00 96.69 726 CYS A C 1
ATOM 5951 O O . CYS A 1 726 ? -17.856 5.664 26.422 1.00 96.69 726 CYS A O 1
ATOM 5953 N N . SER A 1 727 ? -16.611 7.331 25.613 1.00 96.75 727 SER A N 1
ATOM 5954 C CA . SER A 1 727 ? -17.702 8.211 25.206 1.00 96.75 727 SER A CA 1
ATOM 5955 C C . SER A 1 727 ? -17.321 8.937 23.918 1.00 96.75 727 SER A C 1
ATOM 5957 O O . SER A 1 727 ? -16.146 8.993 23.548 1.00 96.75 727 SER A O 1
ATOM 5959 N N . GLU A 1 728 ? -18.292 9.569 23.258 1.00 94.94 728 GLU A N 1
ATOM 5960 C CA . GLU A 1 728 ? -18.005 10.450 22.119 1.00 94.94 728 GLU A CA 1
ATOM 5961 C C . GLU A 1 728 ? -16.985 11.537 22.493 1.00 94.94 728 GLU A C 1
ATOM 5963 O O . GLU A 1 728 ? -16.053 11.823 21.740 1.00 94.94 728 GLU A O 1
ATOM 5968 N N . ARG A 1 729 ? -17.112 12.105 23.699 1.00 95.44 729 ARG A N 1
ATOM 5969 C CA . ARG A 1 729 ? -16.206 13.152 24.169 1.00 95.44 729 ARG A CA 1
ATOM 5970 C C . ARG A 1 729 ? -14.777 12.643 24.336 1.00 95.44 729 ARG A C 1
ATOM 5972 O O . ARG A 1 729 ? -13.857 13.322 23.892 1.00 95.44 729 ARG A O 1
ATOM 5979 N N . SER A 1 730 ? -14.587 11.465 24.934 1.00 95.81 730 SER A N 1
ATOM 5980 C CA . SER A 1 730 ? -13.245 10.891 25.093 1.00 95.81 730 SER A CA 1
ATOM 5981 C C . SER A 1 730 ? -12.615 10.527 23.748 1.00 95.81 730 SER A C 1
ATOM 5983 O O . SER A 1 730 ? -11.412 10.707 23.582 1.00 95.81 730 SER A O 1
ATOM 5985 N N . LEU A 1 731 ? -13.413 10.071 22.773 1.00 96.19 731 LEU A N 1
ATOM 5986 C CA . LEU A 1 731 ? -12.939 9.823 21.410 1.00 96.19 731 LEU A CA 1
ATOM 5987 C C . LEU A 1 731 ? -12.492 11.129 20.733 1.00 96.19 731 LEU A C 1
ATOM 5989 O O . LEU A 1 731 ? -11.380 11.195 20.214 1.00 96.19 731 LEU A O 1
ATOM 5993 N N . LEU A 1 732 ? -13.296 12.194 20.810 1.00 95.69 732 LEU A N 1
ATOM 5994 C CA . LEU A 1 732 ? -12.926 13.515 20.285 1.00 95.69 732 LEU A CA 1
ATOM 5995 C C . LEU A 1 732 ? -11.667 14.087 20.951 1.00 95.69 732 LEU A C 1
ATOM 5997 O O . LEU A 1 732 ? -10.834 14.682 20.272 1.00 95.69 732 LEU A O 1
ATOM 6001 N N . ASP A 1 733 ? -11.509 13.892 22.263 1.00 94.31 733 ASP A N 1
ATOM 6002 C CA . ASP A 1 733 ? -10.308 14.297 23.004 1.00 94.31 733 ASP A CA 1
ATOM 6003 C C . ASP A 1 733 ? -9.067 13.458 22.646 1.00 94.31 733 ASP A C 1
ATOM 6005 O O . ASP A 1 733 ? -7.945 13.925 22.850 1.00 94.31 733 ASP A O 1
ATOM 6009 N N . SER A 1 734 ? -9.257 12.247 22.106 1.00 96.06 734 SER A N 1
ATOM 6010 C CA . SER A 1 734 ? -8.172 11.385 21.628 1.00 96.06 734 SER A CA 1
ATOM 6011 C C . SER A 1 734 ? -7.666 11.760 20.236 1.00 96.06 734 SER A C 1
ATOM 6013 O O . SER A 1 734 ? -6.525 11.442 19.914 1.00 96.06 734 SER A O 1
ATOM 6015 N N . PHE A 1 735 ? -8.469 12.437 19.412 1.00 96.56 735 PHE A N 1
ATOM 6016 C CA . PHE A 1 735 ? -8.060 12.834 18.066 1.00 96.56 735 PHE A CA 1
ATOM 6017 C C . PHE A 1 735 ? -6.894 13.833 18.071 1.00 96.56 735 PHE A C 1
ATOM 6019 O O . PHE A 1 735 ? -6.677 14.547 19.056 1.00 96.56 735 PHE A O 1
ATOM 6026 N N . PRO A 1 736 ? -6.130 13.904 16.966 1.00 93.81 736 PRO A N 1
ATOM 6027 C CA . PRO A 1 736 ? -5.029 14.842 16.864 1.00 93.81 736 PRO A CA 1
ATOM 6028 C C . PRO A 1 736 ? -5.551 16.282 16.840 1.00 93.81 736 PRO A C 1
ATOM 6030 O O . PRO A 1 736 ? -6.687 16.554 16.438 1.00 93.81 736 PRO A O 1
ATOM 6033 N N . ASP A 1 737 ? -4.691 17.216 17.241 1.00 91.00 737 ASP A N 1
ATOM 6034 C CA . ASP A 1 737 ? -4.991 18.644 17.154 1.00 91.00 737 ASP A CA 1
ATOM 6035 C C . ASP A 1 737 ? -5.339 19.060 15.713 1.00 91.00 737 ASP A C 1
ATOM 6037 O O . ASP A 1 737 ? -4.940 18.420 14.728 1.00 91.00 737 ASP A O 1
ATOM 6041 N N . MET A 1 738 ? -6.075 20.167 15.579 1.00 89.56 738 MET A N 1
ATOM 6042 C CA . MET A 1 738 ? -6.532 20.641 14.267 1.00 89.56 738 MET A CA 1
ATOM 6043 C C . MET A 1 738 ? -5.370 20.881 13.295 1.00 89.56 738 MET A C 1
ATOM 6045 O O . MET A 1 738 ? -5.488 20.546 12.119 1.00 89.56 738 MET A O 1
ATOM 6049 N N . ASN A 1 739 ? -4.228 21.394 13.767 1.00 87.50 739 ASN A N 1
ATOM 6050 C CA . ASN A 1 739 ? -3.061 21.636 12.914 1.00 87.50 739 ASN A CA 1
ATOM 6051 C C . ASN A 1 739 ? -2.478 20.335 12.336 1.00 87.50 739 ASN A C 1
ATOM 6053 O O . ASN A 1 739 ? -2.185 20.292 11.145 1.00 87.50 739 ASN A O 1
ATOM 6057 N N . SER A 1 740 ? -2.356 19.273 13.134 1.00 91.06 740 SER A N 1
ATOM 6058 C CA . SER A 1 740 ? -1.903 17.959 12.674 1.00 91.06 740 SER A CA 1
ATOM 6059 C C . SER A 1 740 ? -2.875 17.368 11.656 1.00 91.06 740 SER A C 1
ATOM 6061 O O . SER A 1 740 ? -2.449 16.808 10.652 1.00 91.06 740 SER A O 1
ATOM 6063 N N . THR A 1 741 ? -4.181 17.568 11.860 1.00 91.12 741 THR A N 1
ATOM 6064 C CA . THR A 1 741 ? -5.206 17.154 10.889 1.00 91.12 741 THR A CA 1
ATOM 6065 C C . THR A 1 741 ? -5.091 17.931 9.576 1.00 91.12 741 THR A C 1
ATOM 6067 O O . THR A 1 741 ? -5.132 17.327 8.509 1.00 91.12 741 THR A O 1
ATOM 6070 N N . VAL A 1 742 ? -4.907 19.255 9.632 1.00 89.19 742 VAL A N 1
ATOM 6071 C CA . VAL A 1 742 ? -4.718 20.112 8.447 1.00 89.19 742 VAL A CA 1
ATOM 6072 C C . VAL A 1 742 ? -3.500 19.675 7.637 1.00 89.19 742 VAL A C 1
ATOM 6074 O O . VAL A 1 742 ? -3.606 19.518 6.423 1.00 89.19 742 VAL A O 1
ATOM 6077 N N . HIS A 1 743 ? -2.361 19.446 8.292 1.00 88.31 743 HIS A N 1
ATOM 6078 C CA . HIS A 1 743 ? -1.135 19.037 7.603 1.00 88.31 743 HIS A CA 1
ATOM 6079 C C . HIS A 1 743 ? -1.230 17.603 7.072 1.00 88.31 743 HIS A C 1
ATOM 6081 O O . HIS A 1 743 ? -0.812 17.354 5.944 1.00 88.3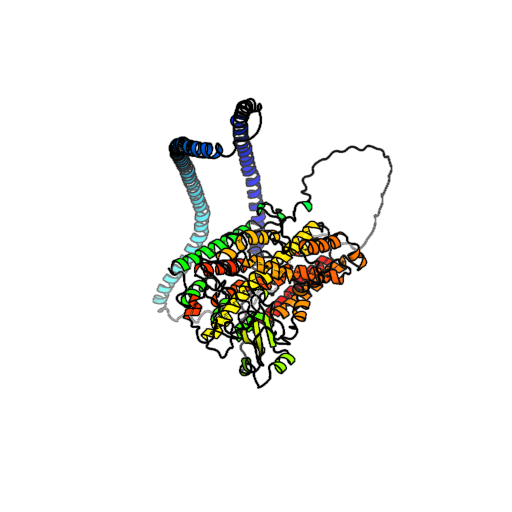1 743 HIS A O 1
ATOM 6087 N N . GLY A 1 744 ? -1.859 16.687 7.818 1.00 90.31 744 GLY A N 1
ATOM 6088 C CA . GLY A 1 744 ? -2.168 15.341 7.331 1.00 90.31 744 GLY A CA 1
ATOM 6089 C C . GLY A 1 744 ? -3.045 15.370 6.075 1.00 90.31 744 GLY A C 1
ATOM 6090 O O . GLY A 1 744 ? -2.698 14.758 5.070 1.00 90.31 744 GLY A O 1
ATOM 6091 N N . LEU A 1 745 ? -4.129 16.157 6.084 1.00 90.25 745 LEU A N 1
ATOM 6092 C CA . LEU A 1 745 ? -5.006 16.330 4.919 1.00 90.25 745 LEU A CA 1
ATOM 6093 C C . LEU A 1 745 ? -4.283 16.979 3.732 1.00 90.25 745 LEU A C 1
ATOM 6095 O O . LEU A 1 745 ? -4.531 16.609 2.584 1.00 90.25 745 LEU A O 1
ATOM 6099 N N . ALA A 1 746 ? -3.386 17.930 3.995 1.00 88.25 746 ALA A N 1
ATOM 6100 C CA . ALA A 1 746 ? -2.583 18.560 2.957 1.00 88.25 746 ALA A CA 1
ATOM 6101 C C . ALA A 1 746 ? -1.623 17.571 2.285 1.00 88.25 746 ALA A C 1
ATOM 6103 O O . ALA A 1 746 ? -1.517 17.571 1.056 1.00 88.25 746 ALA A O 1
ATOM 6104 N N . ALA A 1 747 ? -0.976 16.709 3.075 1.00 89.00 747 ALA A N 1
ATOM 6105 C CA . ALA A 1 747 ? -0.096 15.661 2.573 1.00 89.00 747 ALA A CA 1
ATOM 6106 C C . ALA A 1 747 ? -0.868 14.658 1.704 1.00 89.00 747 ALA A C 1
ATOM 6108 O O . ALA A 1 747 ? -0.555 14.521 0.524 1.00 89.00 747 ALA A O 1
ATOM 6109 N N . VAL A 1 748 ? -1.942 14.045 2.218 1.00 91.62 748 VAL A N 1
ATOM 6110 C CA . VAL A 1 748 ? -2.708 13.044 1.445 1.00 91.62 748 VAL A CA 1
ATOM 6111 C C . VAL A 1 748 ? -3.334 13.645 0.183 1.00 91.62 748 VAL A C 1
ATOM 6113 O O . VAL A 1 748 ? -3.418 12.971 -0.844 1.00 91.62 748 VAL A O 1
ATOM 6116 N N . TYR A 1 749 ? -3.734 14.925 0.209 1.00 91.00 749 TYR A N 1
ATOM 6117 C CA . TYR A 1 749 ? -4.220 15.621 -0.984 1.00 91.00 749 TYR A CA 1
ATOM 6118 C C . TYR A 1 749 ? -3.123 15.763 -2.041 1.00 91.00 749 TYR A C 1
ATOM 6120 O O . TYR A 1 749 ? -3.379 15.507 -3.218 1.00 91.00 749 TYR A O 1
ATOM 6128 N N . LEU A 1 750 ? -1.915 16.171 -1.637 1.00 88.19 750 LEU A N 1
ATOM 6129 C CA . LEU A 1 750 ? -0.777 16.303 -2.544 1.00 88.19 750 LEU A CA 1
ATOM 6130 C C . LEU A 1 750 ? -0.432 14.960 -3.191 1.00 88.19 750 LEU A C 1
ATOM 6132 O O . LEU A 1 750 ? -0.369 14.882 -4.416 1.00 88.19 750 LEU A O 1
ATOM 6136 N N . LEU A 1 751 ? -0.255 13.926 -2.367 1.00 89.75 751 LEU A N 1
ATOM 6137 C CA . LEU A 1 751 ? 0.155 12.588 -2.798 1.00 89.75 751 LEU A CA 1
ATOM 6138 C C . LEU A 1 751 ? -0.897 11.954 -3.725 1.00 89.75 751 LEU A C 1
ATOM 6140 O O . LEU A 1 751 ? -0.569 11.316 -4.723 1.00 89.75 751 LEU A O 1
ATOM 6144 N N . SER A 1 752 ? -2.183 12.235 -3.490 1.00 90.44 752 SER A N 1
ATOM 6145 C CA . SER A 1 752 ? -3.282 11.722 -4.323 1.00 90.44 752 SER A CA 1
ATOM 6146 C C . SER A 1 752 ? -3.545 12.543 -5.591 1.00 90.44 752 SER A C 1
ATOM 6148 O O . SER A 1 752 ? -4.233 12.071 -6.503 1.00 90.44 752 SER A O 1
ATOM 6150 N N . LYS A 1 753 ? -3.041 13.782 -5.695 1.00 84.94 753 LYS A N 1
ATOM 6151 C CA . LYS A 1 753 ? -3.335 14.648 -6.845 1.00 84.94 753 LYS A CA 1
ATOM 6152 C C . LYS A 1 753 ? -2.623 14.129 -8.087 1.00 84.94 753 LYS A C 1
ATOM 6154 O O . LYS A 1 753 ? -1.403 13.995 -8.119 1.00 84.94 753 LYS A O 1
ATOM 6159 N N . LYS A 1 754 ? -3.398 13.898 -9.147 1.00 85.00 754 LYS A N 1
ATOM 6160 C CA . LYS A 1 754 ? -2.859 13.534 -10.458 1.00 85.00 754 LYS A CA 1
ATOM 6161 C C . LYS A 1 754 ? -1.966 14.667 -10.998 1.00 85.00 754 LYS A C 1
ATOM 6163 O O . LYS A 1 754 ? -2.475 15.786 -11.141 1.00 85.00 754 LYS A O 1
ATOM 6168 N N . PRO A 1 755 ? -0.685 14.408 -11.317 1.00 80.94 755 PRO A N 1
ATOM 6169 C CA . PRO A 1 755 ? 0.221 15.443 -11.801 1.00 80.94 755 PRO A CA 1
ATOM 6170 C C . PRO A 1 755 ? -0.155 15.905 -13.216 1.00 80.94 755 PRO A C 1
ATOM 6172 O O . PRO A 1 755 ? -0.752 15.162 -14.001 1.00 80.94 755 PRO A O 1
ATOM 6175 N N . ALA A 1 756 ? 0.205 17.144 -13.559 1.00 82.00 756 ALA A N 1
ATOM 6176 C CA . ALA A 1 756 ? -0.076 17.719 -14.880 1.00 82.00 756 ALA A CA 1
ATOM 6177 C C . ALA A 1 756 ? 0.630 16.972 -16.030 1.00 82.00 756 ALA A C 1
ATOM 6179 O O . ALA A 1 756 ? 0.125 16.941 -17.151 1.00 82.00 756 ALA A O 1
ATOM 6180 N N . ASP A 1 757 ? 1.776 16.355 -15.747 1.00 85.31 757 ASP A N 1
ATOM 6181 C CA . ASP A 1 757 ? 2.596 15.583 -16.679 1.00 85.31 757 ASP A CA 1
ATOM 6182 C C . ASP A 1 757 ? 2.481 14.066 -16.452 1.00 85.31 757 ASP A C 1
ATOM 6184 O O . ASP A 1 757 ? 3.444 13.317 -16.649 1.00 85.31 757 ASP A O 1
ATOM 6188 N N . PHE A 1 758 ? 1.288 13.635 -16.031 1.00 90.56 758 PHE A N 1
ATOM 6189 C CA . PHE A 1 758 ? 0.939 12.236 -15.823 1.00 90.56 758 PHE A CA 1
ATOM 6190 C C . PHE A 1 758 ? 1.143 11.394 -17.084 1.00 90.56 758 PHE A C 1
ATOM 6192 O O . PHE A 1 758 ? 0.660 11.750 -18.167 1.00 90.56 758 PHE A O 1
ATOM 6199 N N . VAL A 1 759 ? 1.761 10.225 -16.916 1.00 92.31 759 VAL A N 1
ATOM 6200 C CA . VAL A 1 759 ? 1.944 9.245 -17.993 1.00 92.31 759 VAL A CA 1
ATOM 6201 C C . VAL A 1 759 ? 1.271 7.926 -17.609 1.00 92.31 759 VAL A C 1
ATOM 6203 O O . VAL A 1 759 ? 1.731 7.274 -16.676 1.00 92.31 759 VAL A O 1
ATOM 6206 N N . PRO A 1 760 ? 0.193 7.500 -18.297 1.00 94.00 760 PRO A N 1
ATOM 6207 C CA . PRO A 1 760 ? -0.457 6.233 -17.974 1.00 94.00 760 PRO A CA 1
ATOM 6208 C C . PRO A 1 760 ? 0.476 5.053 -18.246 1.00 94.00 760 PRO A C 1
ATOM 6210 O O . PRO A 1 760 ? 1.300 5.119 -19.163 1.00 94.00 760 PRO A O 1
ATOM 6213 N N . LEU A 1 761 ? 0.267 3.952 -17.527 1.00 95.19 761 LEU A N 1
ATOM 6214 C CA . LEU A 1 761 ? 0.970 2.689 -17.740 1.00 95.19 761 LEU A CA 1
ATOM 6215 C C . LEU A 1 761 ? 0.972 2.284 -19.226 1.00 95.19 761 LEU A C 1
ATOM 6217 O O . LEU A 1 761 ? -0.072 2.226 -19.887 1.00 95.19 761 LEU A O 1
ATOM 6221 N N . GLY A 1 762 ? 2.164 2.024 -19.769 1.00 90.75 762 GLY A N 1
ATOM 6222 C CA . GLY A 1 762 ? 2.361 1.698 -21.186 1.00 90.75 762 GLY A CA 1
ATOM 6223 C C . GLY A 1 762 ? 2.314 2.898 -22.141 1.00 90.75 762 GLY A C 1
ATOM 6224 O O . GLY A 1 762 ? 2.353 2.709 -23.362 1.00 90.75 762 GLY A O 1
ATOM 6225 N N . GLY A 1 763 ? 2.247 4.124 -21.616 1.00 85.38 763 GLY A N 1
ATOM 6226 C CA . GLY A 1 763 ? 2.298 5.374 -22.376 1.00 85.38 763 GLY A CA 1
ATOM 6227 C C . GLY A 1 763 ? 3.679 5.692 -22.957 1.00 85.38 763 GLY A C 1
ATOM 6228 O O . GLY A 1 763 ? 3.765 6.396 -23.963 1.00 85.38 763 GLY A O 1
ATOM 6229 N N . SER A 1 764 ? 4.744 5.130 -22.379 1.00 78.31 764 SER A N 1
ATOM 6230 C CA . SER A 1 764 ? 6.139 5.436 -22.735 1.00 78.31 764 SER A CA 1
ATOM 6231 C C . SER A 1 764 ? 6.830 4.363 -23.585 1.00 78.31 764 SER A C 1
ATOM 6233 O O . SER A 1 764 ? 7.947 4.568 -24.057 1.00 78.31 764 SER A O 1
ATOM 6235 N N . ALA A 1 765 ? 6.182 3.215 -23.805 1.00 62.97 765 ALA A N 1
ATOM 6236 C CA . ALA A 1 765 ? 6.821 1.998 -24.321 1.00 62.97 765 ALA A CA 1
ATOM 6237 C C . ALA A 1 765 ? 7.444 2.122 -25.734 1.00 62.97 765 ALA A C 1
ATOM 6239 O O . ALA A 1 765 ? 8.266 1.296 -26.119 1.00 62.97 765 ALA A O 1
ATOM 6240 N N . GLU A 1 766 ? 7.085 3.147 -26.515 1.00 64.44 766 GLU A N 1
ATOM 6241 C CA . GLU A 1 766 ? 7.610 3.369 -27.877 1.00 64.44 766 GLU A CA 1
ATOM 6242 C C . GLU A 1 766 ? 8.860 4.262 -27.930 1.00 64.44 766 GLU A C 1
ATOM 6244 O O . GLU A 1 766 ? 9.382 4.511 -29.012 1.00 64.44 766 GLU A O 1
ATOM 6249 N N . GLN A 1 767 ? 9.344 4.772 -26.793 1.00 76.75 767 GLN A N 1
ATOM 6250 C CA . GLN A 1 767 ? 10.432 5.758 -26.787 1.00 76.75 767 GLN A CA 1
ATOM 6251 C C . GLN A 1 767 ? 11.827 5.141 -26.986 1.00 76.75 767 GLN A C 1
ATOM 6253 O O . GLN A 1 767 ? 12.716 5.812 -27.507 1.00 76.75 767 GLN A O 1
ATOM 6258 N N . HIS A 1 768 ? 12.026 3.874 -26.601 1.00 86.19 768 HIS A N 1
ATOM 6259 C CA . HIS A 1 768 ? 13.363 3.258 -26.535 1.00 86.19 768 HIS A CA 1
ATOM 6260 C C . HIS A 1 768 ? 13.570 2.061 -27.477 1.00 86.19 768 HIS A C 1
ATOM 6262 O O . HIS A 1 768 ? 14.706 1.766 -27.875 1.00 86.19 768 HIS A O 1
ATOM 6268 N N . PHE A 1 769 ? 12.492 1.370 -27.852 1.00 91.12 769 PHE A N 1
ATOM 6269 C CA . PHE A 1 769 ? 12.538 0.271 -28.814 1.00 91.12 769 PHE A CA 1
ATOM 6270 C C . PHE A 1 769 ? 12.353 0.786 -30.239 1.00 91.12 769 PHE A C 1
ATOM 6272 O O . PHE A 1 769 ? 11.456 1.581 -30.510 1.00 91.12 769 PHE A O 1
ATOM 6279 N N . THR A 1 770 ? 13.188 0.302 -31.156 1.00 90.62 770 THR A N 1
ATOM 6280 C CA . THR A 1 770 ? 13.084 0.597 -32.597 1.00 90.62 770 THR A CA 1
ATOM 6281 C C . THR A 1 770 ? 12.802 -0.660 -33.417 1.00 90.62 770 THR A C 1
ATOM 6283 O O . THR A 1 770 ? 12.456 -0.584 -34.595 1.00 90.62 770 THR A O 1
ATOM 6286 N N . GLU A 1 771 ? 12.942 -1.827 -32.794 1.00 94.56 771 GLU A N 1
ATOM 6287 C CA . GLU A 1 771 ? 12.718 -3.135 -33.376 1.00 94.56 771 GLU A CA 1
ATOM 6288 C C . GLU A 1 771 ? 11.220 -3.462 -33.458 1.00 94.56 771 GLU A C 1
ATOM 6290 O O . GLU A 1 771 ? 10.445 -3.198 -32.537 1.00 94.56 771 GLU A O 1
ATOM 6295 N N . ALA A 1 772 ? 10.807 -4.099 -34.558 1.00 93.88 772 ALA A N 1
ATOM 6296 C CA . ALA A 1 772 ? 9.394 -4.337 -34.848 1.00 93.88 772 ALA A CA 1
ATOM 6297 C C . ALA A 1 772 ? 8.681 -5.196 -33.787 1.00 93.88 772 ALA A C 1
ATOM 6299 O O . ALA A 1 772 ? 7.535 -4.909 -33.445 1.00 93.88 772 ALA A O 1
ATOM 6300 N N . VAL A 1 773 ? 9.345 -6.229 -33.254 1.00 94.69 773 VAL A N 1
ATOM 6301 C CA . VAL A 1 773 ? 8.720 -7.172 -32.311 1.00 94.69 773 VAL A CA 1
ATOM 6302 C C . VAL A 1 773 ? 8.435 -6.519 -30.949 1.00 94.69 773 VAL A C 1
ATOM 6304 O O . VAL A 1 773 ? 7.271 -6.533 -30.548 1.00 94.69 773 VAL A O 1
ATOM 6307 N N . PRO A 1 774 ? 9.400 -5.883 -30.250 1.00 94.44 774 PRO A N 1
ATOM 6308 C CA . PRO A 1 774 ? 9.103 -5.123 -29.032 1.00 94.44 774 PRO A CA 1
ATOM 6309 C C . PRO A 1 774 ? 8.047 -4.025 -29.230 1.00 94.44 774 PRO A C 1
ATOM 6311 O O . PRO A 1 774 ? 7.161 -3.878 -28.389 1.00 94.44 774 PRO A O 1
ATOM 6314 N N . MET A 1 775 ? 8.069 -3.305 -30.362 1.00 93.69 775 MET A N 1
ATOM 6315 C CA . MET A 1 775 ? 7.037 -2.307 -30.679 1.00 93.69 775 MET A CA 1
ATOM 6316 C C . MET A 1 775 ? 5.642 -2.933 -30.827 1.00 93.69 775 MET A C 1
ATOM 6318 O O . MET A 1 775 ? 4.650 -2.380 -30.346 1.00 93.69 775 MET A O 1
ATOM 6322 N N . GLU A 1 776 ? 5.544 -4.106 -31.456 1.00 94.44 776 GLU A N 1
ATOM 6323 C CA . GLU A 1 776 ? 4.289 -4.848 -31.545 1.00 94.44 776 GLU A CA 1
ATOM 6324 C C . GLU A 1 776 ? 3.821 -5.334 -30.165 1.00 94.44 776 GLU A C 1
ATOM 6326 O O . GLU A 1 776 ? 2.636 -5.215 -29.843 1.00 94.44 776 GLU A O 1
ATOM 6331 N N . MET A 1 777 ? 4.734 -5.833 -29.324 1.00 95.44 777 MET A N 1
ATOM 6332 C CA . MET A 1 777 ? 4.413 -6.236 -27.952 1.00 95.44 777 MET A CA 1
ATOM 6333 C C . MET A 1 777 ? 3.892 -5.052 -27.131 1.00 95.44 777 MET A C 1
ATOM 6335 O O . MET A 1 777 ? 2.870 -5.187 -26.462 1.00 95.44 777 MET A O 1
ATOM 6339 N N . ALA A 1 778 ? 4.506 -3.873 -27.254 1.00 94.75 778 ALA A N 1
ATOM 6340 C CA . ALA A 1 778 ? 4.029 -2.643 -26.623 1.00 94.75 778 ALA A CA 1
ATOM 6341 C C . ALA A 1 778 ? 2.628 -2.236 -27.123 1.00 94.75 778 ALA A C 1
ATOM 6343 O O . ALA A 1 778 ? 1.765 -1.831 -26.340 1.00 94.75 778 ALA A O 1
ATOM 6344 N N . ALA A 1 779 ? 2.351 -2.385 -28.422 1.00 94.56 779 ALA A N 1
ATOM 6345 C CA . ALA A 1 779 ? 1.024 -2.119 -28.975 1.00 94.56 779 ALA A CA 1
ATOM 6346 C C . ALA A 1 779 ? -0.042 -3.094 -28.450 1.00 94.56 779 ALA A C 1
ATOM 6348 O O . ALA A 1 779 ? -1.157 -2.674 -28.122 1.00 94.56 779 ALA A O 1
ATOM 6349 N N . ARG A 1 780 ? 0.296 -4.384 -28.338 1.00 96.25 780 ARG A N 1
ATOM 6350 C CA . ARG A 1 780 ? -0.575 -5.409 -27.743 1.00 96.25 780 ARG A CA 1
ATOM 6351 C C . ARG A 1 780 ? -0.823 -5.130 -26.260 1.00 96.25 780 ARG A C 1
ATOM 6353 O O . ARG A 1 780 ? -1.982 -5.121 -25.856 1.00 96.25 780 ARG A O 1
ATOM 6360 N N . PHE A 1 781 ? 0.220 -4.793 -25.501 1.00 97.31 781 PHE A N 1
ATOM 6361 C CA . PHE A 1 781 ? 0.133 -4.391 -24.095 1.00 97.31 781 PHE A CA 1
ATOM 6362 C C . PHE A 1 781 ? -0.881 -3.259 -23.894 1.00 97.31 781 PHE A C 1
ATOM 6364 O O . PHE A 1 781 ? -1.848 -3.417 -23.154 1.00 97.31 781 PHE A O 1
ATOM 6371 N N . ARG A 1 782 ? -0.771 -2.160 -24.653 1.00 95.81 782 ARG A N 1
ATOM 6372 C CA . ARG A 1 782 ? -1.732 -1.041 -24.570 1.00 95.81 782 ARG A CA 1
ATOM 6373 C C . ARG A 1 782 ? -3.167 -1.438 -24.916 1.00 95.81 782 ARG A C 1
ATOM 6375 O O . ARG A 1 782 ? -4.112 -0.866 -24.374 1.00 95.81 782 ARG A O 1
ATOM 6382 N N . ASN A 1 783 ? -3.359 -2.369 -25.848 1.00 97.19 783 ASN A N 1
ATOM 6383 C CA . ASN A 1 783 ? -4.696 -2.854 -26.188 1.00 97.19 783 ASN A CA 1
ATOM 6384 C C . ASN A 1 783 ? -5.285 -3.719 -25.070 1.00 97.19 783 ASN A C 1
ATOM 6386 O O . ASN A 1 783 ? -6.470 -3.582 -24.766 1.00 97.19 783 ASN A O 1
ATOM 6390 N N . ASP A 1 784 ? -4.470 -4.555 -24.433 1.00 98.31 784 ASP A N 1
ATOM 6391 C CA . ASP A 1 784 ? -4.885 -5.359 -23.287 1.00 98.31 784 ASP A CA 1
ATOM 6392 C C . ASP A 1 784 ? -5.210 -4.484 -22.066 1.00 98.31 784 ASP A C 1
ATOM 6394 O O . ASP A 1 784 ? -6.254 -4.684 -21.446 1.00 98.31 784 ASP A O 1
ATOM 6398 N N . LEU A 1 785 ? -4.423 -3.435 -21.795 1.00 98.38 785 LEU A N 1
ATOM 6399 C CA . LEU A 1 785 ? -4.734 -2.441 -20.757 1.00 98.38 785 LEU A CA 1
ATOM 6400 C C . LEU A 1 785 ? -6.075 -1.734 -21.010 1.00 98.38 785 LEU A C 1
ATOM 6402 O O . LEU A 1 785 ? -6.880 -1.567 -20.095 1.00 98.38 785 LEU A O 1
ATOM 6406 N N . LYS A 1 786 ? -6.368 -1.353 -22.262 1.00 98.06 786 LYS A N 1
ATOM 6407 C CA . LYS A 1 786 ? -7.665 -0.750 -22.625 1.00 98.06 786 LYS A CA 1
ATOM 6408 C C . LYS A 1 786 ? -8.832 -1.706 -22.390 1.00 98.06 786 LYS A C 1
ATOM 6410 O O . LYS A 1 786 ? -9.876 -1.270 -21.915 1.00 98.06 786 LYS A O 1
ATOM 6415 N N . ARG A 1 787 ? -8.665 -2.990 -22.721 1.00 98.44 787 ARG A N 1
ATOM 6416 C CA . ARG A 1 787 ? -9.686 -4.020 -22.467 1.00 98.44 787 ARG A CA 1
ATOM 6417 C C . ARG A 1 787 ? -9.934 -4.178 -20.970 1.00 98.44 787 ARG A C 1
ATOM 6419 O O . ARG A 1 787 ? -11.081 -4.100 -20.545 1.00 98.44 787 ARG A O 1
ATOM 6426 N N . LEU A 1 788 ? -8.868 -4.287 -20.176 1.00 98.56 788 LEU A N 1
ATOM 6427 C CA . LEU A 1 788 ? -8.969 -4.367 -18.720 1.00 98.56 788 LEU A CA 1
ATOM 6428 C C . LEU A 1 788 ? -9.675 -3.136 -18.126 1.00 98.56 788 LEU A C 1
ATOM 6430 O O . LEU A 1 788 ? -10.589 -3.291 -17.322 1.00 98.56 788 LEU A O 1
ATOM 6434 N N . SER A 1 789 ? -9.335 -1.928 -18.585 1.00 98.56 789 SER A N 1
ATOM 6435 C CA . SER A 1 789 ? -10.018 -0.684 -18.194 1.00 98.56 789 SER A CA 1
ATOM 6436 C C . SER A 1 789 ? -11.527 -0.731 -18.477 1.00 98.56 789 SER A C 1
ATOM 6438 O O . SER A 1 789 ? -12.339 -0.362 -17.624 1.00 98.56 789 SER A O 1
ATOM 6440 N N . CYS A 1 790 ? -11.937 -1.232 -19.649 1.00 98.44 790 CYS A N 1
ATOM 6441 C CA . CYS A 1 790 ? -13.353 -1.421 -19.972 1.00 98.44 790 CYS A CA 1
ATOM 6442 C C . CYS A 1 790 ? -14.047 -2.388 -19.003 1.00 98.44 790 CYS A C 1
ATOM 6444 O O . CYS A 1 790 ? -15.144 -2.081 -18.533 1.00 98.44 790 CYS A O 1
ATOM 6446 N N . ASP A 1 791 ? -13.408 -3.509 -18.676 1.00 98.31 791 ASP A N 1
ATOM 6447 C CA . ASP A 1 791 ? -13.984 -4.525 -17.793 1.00 98.31 791 ASP A CA 1
ATOM 6448 C C . ASP A 1 791 ? -14.119 -4.023 -16.348 1.00 98.31 791 ASP A C 1
ATOM 6450 O O . ASP A 1 791 ? -15.167 -4.206 -15.725 1.00 98.31 791 ASP A O 1
ATOM 6454 N N . ILE A 1 792 ? -13.098 -3.329 -15.830 1.00 98.50 792 ILE A N 1
ATOM 6455 C CA . ILE A 1 792 ? -13.125 -2.708 -14.495 1.00 98.50 792 ILE A CA 1
ATOM 6456 C C . ILE A 1 792 ? -14.260 -1.687 -14.416 1.00 98.50 792 ILE A C 1
ATOM 6458 O O . ILE A 1 792 ? -15.068 -1.709 -13.485 1.00 98.50 792 ILE A O 1
ATOM 6462 N N . ARG A 1 793 ? -14.387 -0.818 -15.427 1.00 98.12 793 ARG A N 1
ATOM 6463 C CA . ARG A 1 793 ? -15.469 0.175 -15.485 1.00 98.12 793 ARG A CA 1
ATOM 6464 C C . ARG A 1 793 ? -16.841 -0.476 -15.546 1.00 98.12 793 ARG A C 1
ATOM 6466 O O . ARG A 1 793 ? -17.733 -0.026 -14.835 1.00 98.12 793 ARG A O 1
ATOM 6473 N N . ALA A 1 794 ? -17.008 -1.527 -16.348 1.00 98.19 794 ALA A N 1
ATOM 6474 C CA . ALA A 1 794 ? -18.266 -2.260 -16.439 1.00 98.19 794 ALA A CA 1
ATOM 6475 C C . ALA A 1 794 ? -18.662 -2.871 -15.087 1.00 98.19 794 ALA A C 1
ATOM 6477 O O . ALA A 1 794 ? -19.800 -2.701 -14.650 1.00 98.19 794 ALA A O 1
ATOM 6478 N N . ARG A 1 795 ? -17.712 -3.502 -14.383 1.00 97.50 795 ARG A N 1
ATOM 6479 C CA . ARG A 1 795 ? -17.932 -4.043 -13.035 1.00 97.50 795 ARG A CA 1
ATOM 6480 C C . ARG A 1 795 ? -18.279 -2.945 -12.023 1.00 97.50 795 ARG A C 1
ATOM 6482 O O . ARG A 1 795 ? -19.188 -3.123 -11.216 1.00 97.50 795 ARG A O 1
ATOM 6489 N N . ASN A 1 796 ? -17.613 -1.793 -12.092 1.00 97.94 796 ASN A N 1
ATOM 6490 C CA . ASN A 1 796 ? -17.805 -0.680 -11.159 1.00 97.94 796 ASN A CA 1
ATOM 6491 C C . ASN A 1 796 ? -19.165 0.029 -11.270 1.00 97.94 796 ASN A C 1
ATOM 6493 O O . ASN A 1 796 ? -19.589 0.649 -10.296 1.00 97.94 796 ASN A O 1
ATOM 6497 N N . VAL A 1 797 ? -19.882 -0.072 -12.398 1.00 96.88 797 VAL A N 1
ATOM 6498 C CA . VAL A 1 797 ? -21.219 0.544 -12.561 1.00 96.88 797 VAL A CA 1
ATOM 6499 C C . VAL A 1 797 ? -22.219 0.046 -11.509 1.00 96.88 797 VAL A C 1
ATOM 6501 O O . VAL A 1 797 ? -23.069 0.816 -11.066 1.00 96.88 797 VAL A O 1
ATOM 6504 N N . GLY A 1 798 ? -22.120 -1.221 -11.094 1.00 91.38 798 GLY A N 1
ATOM 6505 C CA . GLY A 1 798 ? -23.039 -1.836 -10.129 1.00 91.38 798 GLY A CA 1
ATOM 6506 C C . GLY A 1 798 ? -22.651 -1.667 -8.657 1.00 91.38 798 GLY A C 1
ATOM 6507 O O . GLY A 1 798 ? -23.383 -2.135 -7.788 1.00 91.38 798 GLY A O 1
ATOM 6508 N N . LEU A 1 799 ? -21.510 -1.039 -8.353 1.00 94.75 799 LEU A N 1
ATOM 6509 C CA . LEU A 1 799 ? -20.973 -0.989 -6.992 1.00 94.75 799 LEU A CA 1
ATOM 6510 C C . LEU A 1 799 ? -21.333 0.311 -6.270 1.00 94.75 799 LEU A C 1
ATOM 6512 O O . LEU A 1 799 ? -21.181 1.408 -6.807 1.00 94.75 799 LEU A O 1
ATOM 6516 N N . LYS A 1 800 ? -21.740 0.189 -4.997 1.00 91.25 800 LYS A N 1
ATOM 6517 C CA . LYS A 1 800 ? -21.916 1.340 -4.091 1.00 91.25 800 LYS A CA 1
ATOM 6518 C C . LYS A 1 800 ? -20.594 2.096 -3.901 1.00 91.25 800 LYS A C 1
ATOM 6520 O O . LYS A 1 800 ? -20.584 3.324 -3.924 1.00 91.25 800 LYS A O 1
ATOM 6525 N N . LEU A 1 801 ? -19.505 1.344 -3.737 1.00 94.94 801 LEU A N 1
ATOM 6526 C CA . LEU A 1 801 ? -18.125 1.818 -3.641 1.00 94.94 801 LEU A CA 1
ATOM 6527 C C . LEU A 1 801 ? -17.324 1.191 -4.794 1.00 94.94 801 LEU A C 1
ATOM 6529 O O . LEU A 1 801 ? -16.939 0.025 -4.695 1.00 94.94 801 LEU A O 1
ATOM 6533 N N . PRO A 1 802 ? -17.160 1.897 -5.925 1.00 96.25 802 PRO A N 1
ATOM 6534 C CA . PRO A 1 802 ? -16.355 1.404 -7.036 1.00 96.25 802 PRO A CA 1
ATOM 6535 C C . PRO A 1 802 ? -14.868 1.405 -6.666 1.00 96.25 802 PRO A C 1
ATOM 6537 O O . PRO A 1 802 ? -14.386 2.357 -6.060 1.00 96.25 802 PRO A O 1
ATOM 6540 N N . TYR A 1 803 ? -14.141 0.366 -7.076 1.00 98.00 803 TYR A N 1
ATOM 6541 C CA . TYR A 1 803 ? -12.691 0.284 -6.894 1.00 98.00 803 TYR A CA 1
ATOM 6542 C C . TYR A 1 803 ? -12.008 0.708 -8.194 1.00 98.00 803 TYR A C 1
ATOM 6544 O O . TYR A 1 803 ? -12.127 0.021 -9.208 1.00 98.00 803 TYR A O 1
ATOM 6552 N N . VAL A 1 804 ? -11.366 1.877 -8.191 1.00 97.00 804 VAL A N 1
ATOM 6553 C CA . VAL A 1 804 ? -10.853 2.530 -9.413 1.00 97.00 804 VAL A CA 1
ATOM 6554 C C . VAL A 1 804 ? -9.329 2.598 -9.483 1.00 97.00 804 VAL A C 1
ATOM 6556 O O . VAL A 1 804 ? -8.794 2.934 -10.532 1.00 97.00 804 VAL A O 1
ATOM 6559 N N . TYR A 1 805 ? -8.634 2.273 -8.393 1.00 97.56 805 TYR A N 1
ATOM 6560 C CA . TYR A 1 805 ? -7.205 2.559 -8.223 1.00 97.56 805 TYR A CA 1
ATOM 6561 C C . TYR A 1 805 ? -6.293 1.711 -9.124 1.00 97.56 805 TYR A C 1
ATOM 6563 O O . TYR A 1 805 ? -5.163 2.100 -9.394 1.00 97.56 805 TYR A O 1
ATOM 6571 N N . LEU A 1 806 ? -6.810 0.598 -9.657 1.00 98.31 806 LEU A N 1
ATOM 6572 C CA . LEU A 1 806 ? -6.130 -0.253 -10.639 1.00 98.31 806 LEU A CA 1
ATOM 6573 C C . LEU A 1 806 ? -6.749 -0.184 -12.047 1.00 98.31 806 LEU A C 1
ATOM 6575 O O . LEU A 1 806 ? -6.442 -1.030 -12.886 1.00 98.31 806 LEU A O 1
ATOM 6579 N N . ASP A 1 807 ? -7.596 0.814 -12.353 1.00 98.00 807 ASP A N 1
ATOM 6580 C CA . ASP A 1 807 ? -7.959 1.105 -13.749 1.00 98.00 807 ASP A CA 1
ATOM 6581 C C . ASP A 1 807 ? -6.683 1.540 -14.499 1.00 98.00 807 ASP A C 1
ATOM 6583 O O . ASP A 1 807 ? -6.111 2.581 -14.167 1.00 98.00 807 ASP A O 1
ATOM 6587 N N . PRO A 1 808 ? -6.231 0.823 -15.550 1.00 96.88 808 PRO A N 1
ATOM 6588 C CA . PRO A 1 808 ? -5.007 1.181 -16.270 1.00 96.88 808 PRO A CA 1
ATOM 6589 C C . PRO A 1 808 ? -4.966 2.613 -16.821 1.00 96.88 808 PRO A C 1
ATOM 6591 O O . PRO A 1 808 ? -3.897 3.129 -17.128 1.00 96.88 808 PRO A O 1
ATOM 6594 N N . ALA A 1 809 ? -6.117 3.274 -16.975 1.00 93.69 809 ALA A N 1
ATOM 6595 C CA . ALA A 1 809 ? -6.179 4.674 -17.396 1.00 93.69 809 ALA A CA 1
ATOM 6596 C C . ALA A 1 809 ? -5.753 5.682 -16.305 1.00 93.69 809 ALA A C 1
ATOM 6598 O O . ALA A 1 809 ? -5.523 6.858 -16.616 1.00 93.69 809 ALA A O 1
ATOM 6599 N N . THR A 1 810 ? -5.706 5.255 -15.042 1.00 92.69 810 THR A N 1
ATOM 6600 C CA . THR A 1 810 ? -5.318 6.071 -13.883 1.00 92.69 810 THR A CA 1
ATOM 6601 C C . THR A 1 810 ? -4.008 5.624 -13.246 1.00 92.69 810 THR A C 1
ATOM 6603 O O . THR A 1 810 ? -3.392 6.444 -12.581 1.00 92.69 810 THR A O 1
ATOM 6606 N N . VAL A 1 811 ? -3.548 4.399 -13.514 1.00 96.50 811 VAL A N 1
ATOM 6607 C CA . VAL A 1 811 ? -2.231 3.905 -13.084 1.00 96.50 811 VAL A CA 1
ATOM 6608 C C . VAL A 1 811 ? -1.117 4.623 -13.852 1.00 96.50 811 VAL A C 1
ATOM 6610 O O . VAL A 1 811 ? -1.127 4.648 -15.086 1.00 96.50 811 VAL A O 1
ATOM 6613 N N . GLU A 1 812 ? -0.171 5.216 -13.126 1.00 95.12 812 GLU A N 1
ATOM 6614 C CA . GLU A 1 812 ? 1.020 5.859 -13.691 1.00 95.12 812 GLU A CA 1
ATOM 6615 C C . GLU A 1 812 ? 2.098 4.819 -14.043 1.00 95.12 812 GLU A C 1
ATOM 6617 O O . GLU A 1 812 ? 2.139 3.734 -13.467 1.00 95.12 812 GLU A O 1
ATOM 6622 N N . ASP A 1 813 ? 2.954 5.128 -15.020 1.00 94.19 813 ASP A N 1
ATOM 6623 C CA . ASP A 1 813 ? 4.022 4.223 -15.477 1.00 94.19 813 ASP A CA 1
ATOM 6624 C C . ASP A 1 813 ? 5.115 4.013 -14.407 1.00 94.19 813 ASP A C 1
ATOM 6626 O O . ASP A 1 813 ? 5.781 2.980 -14.431 1.00 94.19 813 ASP A O 1
ATOM 6630 N N . SER A 1 814 ? 5.294 4.975 -13.493 1.00 95.56 814 SER A N 1
ATOM 6631 C CA . SER A 1 814 ? 6.342 5.004 -12.464 1.00 95.56 814 SER A CA 1
ATOM 6632 C C . SER A 1 814 ? 5.877 5.675 -11.164 1.00 95.56 814 SER A C 1
ATOM 6634 O O . SER A 1 814 ? 4.871 6.389 -11.135 1.00 95.56 814 SER A O 1
ATOM 6636 N N . VAL A 1 815 ? 6.663 5.514 -10.095 1.00 96.06 815 VAL A N 1
ATOM 6637 C CA . VAL A 1 815 ? 6.486 6.227 -8.821 1.00 96.06 815 VAL A CA 1
ATOM 6638 C C . VAL A 1 815 ? 6.956 7.672 -8.983 1.00 96.06 815 VAL A C 1
ATOM 6640 O O . VAL A 1 815 ? 8.148 7.908 -9.196 1.00 96.06 815 VAL A O 1
ATOM 6643 N N . THR A 1 816 ? 6.036 8.644 -8.909 1.00 91.44 816 THR A N 1
ATOM 6644 C CA . THR A 1 816 ? 6.362 10.063 -9.168 1.00 91.44 816 THR A CA 1
ATOM 6645 C C . THR A 1 816 ? 5.835 11.080 -8.156 1.00 91.44 816 THR A C 1
ATOM 6647 O O . THR A 1 816 ? 5.996 12.288 -8.381 1.00 91.44 816 THR A O 1
ATOM 6650 N N . ARG A 1 817 ? 5.178 10.628 -7.090 1.00 87.94 817 ARG A N 1
ATOM 6651 C CA . ARG A 1 817 ? 4.560 11.461 -6.055 1.00 87.94 817 ARG A CA 1
ATOM 6652 C C . ARG A 1 817 ? 4.459 10.697 -4.755 1.00 87.94 817 ARG A C 1
ATOM 6654 O O . ARG A 1 817 ? 4.307 9.459 -4.858 1.00 87.94 817 ARG A O 1
#

Foldseek 3Di:
DDDDDDDDDDDDPPPVVPPPVVVVVVVCCPPVVVVVVVCCCPPVVVVVVVVCCPPVVPVVVVVCCPPVVPPVVVPVVPPVVPPPPPDPDDDDDDDPPPVVVVVVVVVVVVCVPPVVVVCCPVVVPPVVVCCCPPVVPCVVVCCCPPVVCCVVVCCCPVVVPVVCVCCCPVVVVCCVVPVVCCVVVVCCPPVVCV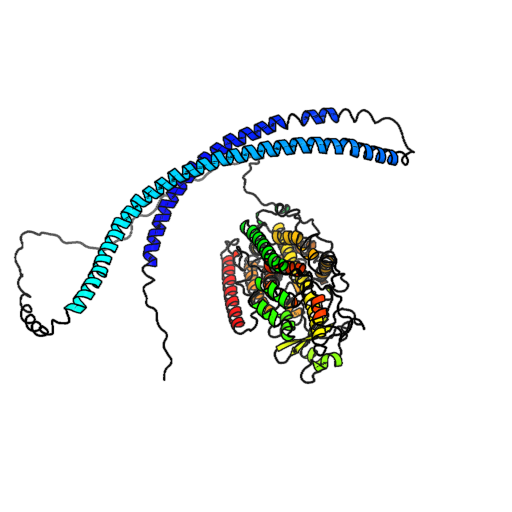VCVVVCVVPVVVPDDDPPPDPPPPPVPPPPDDDDDPPDDDDDDDDDDDDDDDDDDDDDDDDDDDDDDDDDDDDDDDDDDDDDDDDDPDPDDDLVLQDQPDPVDPQFFTFTDDPDLVSDDPQLHDDPQQVVLLVVLLVVLLVVLVVLVVVVPDQFDPAVVSLVSSLVVLDDPLLVVCVVPLLPFLVLQLCCQFFLPVQFKFFDLDDPPLDPDDQVQQVVVDPDRDTPNRQSVVSFKMKGWQCLLAPFQWAQAPNFGFDAWTKIWIWGQDPVLGIGTAWIFGHSHDDLQTDIDGPPFPSQLNLLRSLNVLQSSLLCLVQQLACRQFLSLLSLLQSLLSNLDDLQDLLNLVCVQLSRNSNSVNVVCVVADQDDPHLLNHQFRCHDPNSVSSNSSSLVPAAPLSLQLVSSCVVSVNPPRPPNVLSVLLVLLLVLLLLLLLLSLCVVDVWLVVQQPPPSQLSSQCSSCPSRVQPPVVRVRDNGRRTSNNVSSVSSSSQCSFWLSNLSNQQSLCSQCSSCSSRARTFSDYRGRDGDPGDSVVSSNRGGTSVSSSSSNSVSSSSNDQGPPFAFALNCSPPRDPDPRSVVSSVSSVVSLVVSLVVLVVVQVPDPNRRCSSNSVRIGSGDND

Secondary structure (DSSP, 8-state):
-PPPPPPPPPS-SSSHHHHHHHHHHHHHHHHHHHHHHHHHHHHHHHHHHHHHHHHHHHHHHHHHHHHHHHHHHHHHHHHHHHHSSSS------S-TTTHHHHHHHHHHHHHHHHHHHHHHHHHHHHHHHHHHHHHHHHHHHHHHHHHHHHHHHHIIIIIHHHHHHHIIIIIHHHIIIIIHHHHHHHHHHHHHHHHHHHHHHHHTTSS-S--TTSSTTSSTTSSSSS-SS--------S------------------------------------------------GGGS-----SSTTSPP----SSGGGS-TTTSPPHHHHHHHHHHHHHHHHHHHHHHHTS--SS-S-HHHHHHHHTTT--HHHHHHHHHTT-HHHHHHHHHHSS-TTS-EE-SS--TTS---HHHHTTTSGGG--HHHHHHTT-EEEEE-GGGTT--PPEETTEE-B----EEEEEE-TTS-EEEEEEESSSS-BTTBPEE-TTS-HHHHHHHHHHHHHHHHHHIIIIIIIIIIIIHHHHHHHHHHHH--TTSHHHHHHGGGGTTHHHHHHHHIIIIISTT-HHHHH-TT-THHHHHHHHHHHHH--HHHHSHHHHHHHTT-SS-TT-HHHHHHHHHHHHHHHHHHHHHHHH--SHHHHHH-HHHHHHHHHHHHHTT---GGG---SS---HHHHHHHHHHHHHIIIIIHHHHHTTHHHHHSSGGGS-S-BSSPPPSSSS---HHHHHHHSPPHHHHHHHHHHHHHHHSPPTT--BTTSSTTTT--SHHHHHHHHHHHHHHHHHHHHHHHHHTT-SS---TT-TTT-BSS---

Sequence (817 aa):
MPPPRPLRLPYDCRHDCRHHGRYDCRHDCRHHGRYDCRHDCRHHGRYDCRHDCRHHGRYDCRHDCRHHGRYDCRYDCRHHAATTAATTAATTAATTAATTAATTAANGRYDCRHHGRYDCRHHGRHHGRYDCRHHGRYDCRYDCRHHGRYDCRYDCRHHGRYDCRYDCRHHGRYDCRHHGRYDCRYDCRHHGRHDCRYDCRHHGRHDGRYDCRHDCRHDCRHHGRHDCRHHGRHDCRHHGRHHCRHHGRHDCRHHGRHHGRHDCRHDGRHHGRHDCRHDCPLSVFSPHCLGVECCYDDGLPETMKANDIMSLPAEARFSVSKATDMILTVSKVLVELSLQSFLSLQNRWSGFHQIHQLCQWTRTRTSRLVEHLWMEDWFFGHQFLNGANPTLIRRCTEIPPNMAVTEETVGASLGGGASLCQEMERGNMFLVDYRLLDTLTANTVNRKQNYLTAPLILLHLNARNQLLPIAIQLKQSPGESNPVFVPQDLEADWLTAKTFVRSADFADHELRSHFLHTHVMSELFAMATLRNFPMVHPLYKLLVPHFRFTLEIDALARQLLLSDGGSLKEYTAVGGAAALEFLRRASASLTYRDLCLPDDITGRGLDAIPGYYYRDDGLRLWEVIHRYVGGVVRYYYHSDDEVIRDSELQSWINEIIVFGRLGDEKKGFPKSFTSVLELTYFVTMVIFNASAQHAAVNDAQLDYFGWMPNAPVGLQCPPPACRGLCSERSLLDSFPDMNSTVHGLAAVYLLSKKPADFVPLGGSAEQHFTEAVPMEMAARFRNDLKRLSCDIRARNVGLKLPYVYLDPATVEDSVTR